Protein AF-A0A3D4ILW1-F1 (afdb_monomer_lite)

Radius of gyration: 38.08 Å; chains: 1; bounding box: 113×86×116 Å

pLDDT: mean 70.28, std 21.1, range [23.17, 98.69]

Structure (mmCIF, N/CA/C/O backbone):
data_AF-A0A3D4ILW1-F1
#
_entry.id   AF-A0A3D4ILW1-F1
#
loop_
_atom_site.group_PDB
_atom_site.id
_atom_site.type_symbol
_atom_site.label_atom_id
_atom_site.label_alt_id
_atom_site.label_comp_id
_atom_site.label_asym_id
_atom_site.label_entity_id
_atom_site.label_seq_id
_atom_site.pdbx_PDB_ins_code
_atom_site.Cartn_x
_atom_site.Cartn_y
_atom_site.Cartn_z
_atom_site.occupancy
_atom_site.B_iso_or_equiv
_atom_site.auth_seq_id
_atom_site.auth_comp_id
_atom_site.auth_asym_id
_atom_site.auth_atom_id
_atom_site.pdbx_PDB_model_num
ATOM 1 N N . ALA A 1 1 ? 44.305 6.268 -59.491 1.00 37.88 1 ALA A N 1
ATOM 2 C CA . ALA A 1 1 ? 43.009 6.110 -60.183 1.00 37.88 1 ALA A CA 1
ATOM 3 C C . ALA A 1 1 ? 42.388 4.719 -60.010 1.00 37.88 1 ALA A C 1
ATOM 5 O O . ALA A 1 1 ? 41.214 4.595 -60.312 1.00 37.88 1 ALA A O 1
ATOM 6 N N . ASN A 1 2 ? 43.096 3.714 -59.471 1.00 39.44 2 ASN A N 1
ATOM 7 C CA . ASN A 1 2 ? 42.498 2.417 -59.138 1.00 39.44 2 ASN A CA 1
ATOM 8 C C . ASN A 1 2 ? 42.634 2.180 -57.630 1.00 39.44 2 ASN A C 1
ATOM 10 O O . ASN A 1 2 ? 43.748 2.237 -57.110 1.00 39.44 2 ASN A O 1
ATOM 14 N N . SER A 1 3 ? 41.516 1.974 -56.933 1.00 36.25 3 SER A N 1
ATOM 15 C CA . SER A 1 3 ? 41.500 1.423 -55.579 1.00 36.25 3 SER A CA 1
ATOM 16 C C . SER A 1 3 ? 41.557 -0.102 -55.678 1.00 36.25 3 SER A C 1
ATOM 18 O O . SER A 1 3 ? 40.874 -0.704 -56.504 1.00 36.25 3 SER A O 1
ATOM 20 N N . HIS A 1 4 ? 42.386 -0.733 -54.851 1.00 48.25 4 HIS A N 1
ATOM 21 C CA . HIS A 1 4 ? 42.418 -2.184 -54.693 1.00 48.25 4 HIS A CA 1
ATOM 22 C C . HIS A 1 4 ? 41.959 -2.508 -53.273 1.00 48.25 4 HIS A C 1
ATOM 24 O O . HIS A 1 4 ? 42.476 -1.938 -52.315 1.00 48.25 4 HIS A O 1
ATOM 30 N N . GLN A 1 5 ? 40.958 -3.377 -53.149 1.00 41.41 5 GLN A N 1
ATOM 31 C CA . GLN A 1 5 ? 40.395 -3.794 -51.869 1.00 41.41 5 GLN A CA 1
ATOM 32 C C . GLN A 1 5 ? 41.068 -5.108 -51.454 1.00 41.41 5 GLN A C 1
ATOM 34 O O . GLN A 1 5 ? 41.044 -6.078 -52.212 1.00 41.41 5 GLN A O 1
ATOM 39 N N . LEU A 1 6 ? 41.713 -5.123 -50.287 1.00 45.28 6 LEU A N 1
ATOM 40 C CA . LEU A 1 6 ? 42.302 -6.324 -49.699 1.00 45.28 6 LEU A CA 1
ATOM 41 C C . LEU A 1 6 ? 41.317 -6.868 -48.659 1.00 45.28 6 LEU A C 1
ATOM 43 O O . LEU A 1 6 ? 41.031 -6.189 -47.676 1.00 45.28 6 LEU A O 1
ATOM 47 N N . THR A 1 7 ? 40.784 -8.069 -48.874 1.00 40.50 7 THR A N 1
ATOM 48 C CA . THR A 1 7 ? 39.901 -8.742 -47.911 1.00 40.50 7 THR A CA 1
ATOM 49 C C . THR A 1 7 ? 40.683 -9.856 -47.227 1.00 40.50 7 THR A C 1
ATOM 51 O O . THR A 1 7 ? 41.155 -10.776 -47.893 1.00 40.50 7 THR A O 1
ATOM 54 N N . VAL A 1 8 ? 40.830 -9.775 -45.905 1.00 48.19 8 VAL A N 1
ATOM 55 C CA . VAL A 1 8 ? 41.498 -10.790 -45.076 1.00 48.19 8 VAL A CA 1
ATOM 56 C C . VAL A 1 8 ? 40.426 -11.551 -44.293 1.00 48.19 8 VAL A C 1
ATOM 58 O O . VAL A 1 8 ? 39.550 -10.927 -43.705 1.00 48.19 8 VAL A O 1
ATOM 61 N N . THR A 1 9 ? 40.457 -12.887 -44.307 1.00 40.53 9 THR A N 1
ATOM 62 C CA . THR A 1 9 ? 39.463 -13.748 -43.633 1.00 40.53 9 THR A CA 1
ATOM 63 C C . THR A 1 9 ? 40.139 -14.695 -42.618 1.00 40.53 9 THR A C 1
ATOM 65 O O . THR A 1 9 ? 40.808 -15.637 -43.023 1.00 40.53 9 THR A O 1
ATOM 68 N N . ASN A 1 10 ? 39.954 -14.381 -41.321 1.00 41.66 10 ASN A N 1
ATOM 69 C CA . ASN A 1 10 ? 40.098 -15.117 -40.033 1.00 41.66 10 ASN A CA 1
ATOM 70 C C . ASN A 1 10 ? 41.247 -16.114 -39.727 1.00 41.66 10 ASN A C 1
ATOM 72 O O . ASN A 1 10 ? 41.430 -17.092 -40.443 1.00 41.66 10 ASN A O 1
ATOM 76 N N . TYR A 1 11 ? 41.863 -15.996 -38.528 1.00 39.00 11 TYR A N 1
ATOM 77 C CA . TYR A 1 11 ? 41.534 -16.767 -37.293 1.00 39.00 11 TYR A CA 1
ATOM 78 C C . TYR A 1 11 ? 42.349 -16.272 -36.066 1.00 39.00 11 TYR A C 1
ATOM 80 O O . TYR A 1 11 ? 43.440 -15.746 -36.246 1.00 39.00 11 TYR A O 1
ATOM 88 N N . LEU A 1 12 ? 41.806 -16.469 -34.850 1.00 45.47 12 LEU A N 1
ATOM 89 C CA . LEU A 1 12 ? 42.375 -16.232 -33.500 1.00 45.47 12 LEU A CA 1
ATOM 90 C C . LEU A 1 12 ? 43.907 -16.072 -33.425 1.00 45.47 12 LEU A C 1
ATOM 92 O O . LEU A 1 12 ? 44.638 -17.043 -33.638 1.00 45.47 12 LEU A O 1
ATOM 96 N N . VAL A 1 13 ? 44.390 -14.898 -33.001 1.00 41.44 13 VAL A N 1
ATOM 97 C CA . VAL A 1 13 ? 45.806 -14.714 -32.650 1.00 41.44 13 VAL A CA 1
ATOM 98 C C . VAL A 1 13 ? 45.959 -13.836 -31.406 1.00 41.44 13 VAL A C 1
ATOM 100 O O . VAL A 1 13 ? 45.388 -12.754 -31.323 1.00 41.44 13 VAL A O 1
ATOM 103 N N . ASN A 1 14 ? 46.763 -14.304 -30.445 1.00 47.16 14 ASN A N 1
ATOM 104 C CA . ASN A 1 14 ? 47.400 -13.437 -29.450 1.00 47.16 14 ASN A CA 1
ATOM 105 C C . ASN A 1 14 ? 48.271 -12.412 -30.185 1.00 47.16 14 ASN A C 1
ATOM 107 O O . ASN A 1 14 ? 48.906 -12.804 -31.158 1.00 47.16 14 ASN A O 1
ATOM 111 N N . GLN A 1 15 ? 48.320 -11.161 -29.704 1.00 48.28 15 GLN A N 1
ATOM 112 C CA . GLN A 1 15 ? 49.023 -10.016 -30.310 1.00 48.28 15 GLN A CA 1
ATOM 113 C C . GLN A 1 15 ? 50.082 -10.392 -31.364 1.00 48.28 15 GLN A C 1
ATOM 115 O O . GLN A 1 15 ? 51.198 -10.799 -31.031 1.00 48.28 15 GLN A O 1
ATOM 120 N N . THR A 1 16 ? 49.742 -10.223 -32.642 1.00 55.41 16 THR A N 1
ATOM 121 C CA . THR A 1 16 ? 50.684 -10.403 -33.756 1.00 55.41 16 THR A CA 1
ATOM 122 C C . THR A 1 16 ? 50.553 -9.261 -34.745 1.00 55.41 16 THR A C 1
ATOM 124 O O . THR A 1 16 ? 49.473 -9.012 -35.275 1.00 55.41 16 THR A O 1
ATOM 127 N N . THR A 1 17 ? 51.668 -8.600 -35.044 1.00 62.41 17 THR A N 1
ATOM 128 C CA . THR A 1 17 ? 51.780 -7.713 -36.203 1.00 62.41 17 THR A CA 1
ATOM 129 C C . THR A 1 17 ? 52.142 -8.545 -37.426 1.00 62.41 17 THR A C 1
ATOM 131 O O . THR A 1 17 ? 53.163 -9.233 -37.432 1.00 62.41 17 THR A O 1
ATOM 134 N N . VAL A 1 18 ? 51.308 -8.491 -38.464 1.00 65.12 18 VAL A N 1
ATOM 135 C CA . VAL A 1 18 ? 51.580 -9.113 -39.763 1.00 65.12 18 VAL A CA 1
ATOM 136 C C . VAL A 1 18 ? 51.887 -8.009 -40.767 1.00 65.12 18 VAL A C 1
ATOM 138 O O . VAL A 1 18 ? 51.034 -7.180 -41.084 1.00 65.12 18 VAL A O 1
ATOM 141 N N . THR A 1 19 ? 53.116 -8.002 -41.276 1.00 68.31 19 THR A N 1
ATOM 142 C CA . THR A 1 19 ? 53.545 -7.077 -42.327 1.00 68.31 19 THR A CA 1
ATOM 143 C C . THR A 1 19 ? 53.161 -7.630 -43.694 1.00 68.31 19 THR A C 1
ATOM 145 O O . THR A 1 19 ? 53.641 -8.688 -44.106 1.00 68.31 19 THR A O 1
ATOM 148 N N . TYR A 1 20 ? 52.344 -6.891 -44.436 1.00 68.88 20 TYR A N 1
ATOM 149 C CA . TYR A 1 20 ? 52.061 -7.164 -45.840 1.00 68.88 20 TYR A CA 1
ATOM 150 C C . TYR A 1 20 ? 52.917 -6.259 -46.722 1.00 68.88 20 TYR A C 1
ATOM 152 O O . TYR A 1 20 ? 53.002 -5.055 -46.497 1.00 68.88 20 TYR A O 1
ATOM 160 N N . SER A 1 21 ? 53.533 -6.821 -47.760 1.00 63.78 21 SER A N 1
ATOM 161 C CA . SER A 1 21 ? 54.265 -6.044 -48.763 1.00 63.78 21 SER A CA 1
ATOM 162 C C . SER A 1 21 ? 53.465 -5.987 -50.058 1.00 63.78 21 SER A C 1
ATOM 164 O O . SER A 1 21 ? 53.307 -6.995 -50.745 1.00 63.78 21 SER A O 1
ATOM 166 N N . LEU A 1 22 ? 52.979 -4.798 -50.412 1.00 63.44 22 LEU A N 1
ATOM 167 C CA . LEU A 1 22 ? 52.399 -4.530 -51.721 1.00 63.44 22 LEU A CA 1
ATOM 168 C C . LEU A 1 22 ? 53.512 -4.084 -52.669 1.00 63.44 22 LEU A C 1
ATOM 170 O O . LEU A 1 22 ? 54.098 -3.019 -52.488 1.00 63.44 22 LEU A O 1
ATOM 174 N N . VAL A 1 23 ? 53.791 -4.887 -53.693 1.00 66.56 23 VAL A N 1
ATOM 175 C CA . VAL A 1 23 ? 54.748 -4.535 -54.747 1.00 66.56 23 VAL A CA 1
ATOM 176 C C . VAL A 1 23 ? 53.975 -4.008 -55.948 1.00 66.56 23 VAL A C 1
ATOM 178 O O . VAL A 1 23 ? 53.231 -4.747 -56.590 1.00 66.56 23 VAL A O 1
ATOM 181 N N . ILE A 1 24 ? 54.149 -2.725 -56.252 1.00 64.81 24 ILE A N 1
ATOM 182 C CA . ILE A 1 24 ? 53.587 -2.090 -57.444 1.00 64.81 24 ILE A CA 1
ATOM 183 C C . ILE A 1 24 ? 54.704 -1.993 -58.478 1.00 64.81 24 ILE A C 1
ATOM 185 O O . ILE A 1 24 ? 55.665 -1.246 -58.287 1.00 64.81 24 ILE A O 1
ATOM 189 N N . THR A 1 25 ? 54.579 -2.745 -59.569 1.00 61.41 25 THR A N 1
ATOM 190 C CA . THR A 1 25 ? 55.566 -2.759 -60.655 1.00 61.41 25 THR A CA 1
ATOM 191 C C . THR A 1 25 ? 55.062 -1.949 -61.840 1.00 61.41 25 THR A C 1
ATOM 193 O O . THR A 1 25 ? 54.009 -2.251 -62.405 1.00 61.41 25 THR A O 1
ATOM 196 N N . ASP A 1 26 ? 55.827 -0.935 -62.241 1.00 62.97 26 ASP A N 1
ATOM 197 C CA . ASP A 1 26 ? 55.624 -0.245 -63.509 1.00 62.97 26 ASP A CA 1
ATOM 198 C C . ASP A 1 26 ? 56.332 -1.027 -64.624 1.00 62.97 26 ASP A C 1
ATOM 200 O O . ASP A 1 26 ? 57.559 -1.008 -64.760 1.00 62.97 26 ASP A O 1
ATOM 204 N N . ASN A 1 27 ? 55.537 -1.720 -65.437 1.00 62.25 27 ASN A N 1
ATOM 205 C CA . ASN A 1 27 ? 56.029 -2.563 -66.526 1.00 62.25 27 ASN A CA 1
ATOM 206 C C . ASN A 1 27 ? 56.641 -1.767 -67.696 1.00 62.25 27 ASN A C 1
ATOM 208 O O . ASN A 1 27 ? 57.287 -2.370 -68.551 1.00 62.25 27 ASN A O 1
ATOM 212 N N . LEU A 1 28 ? 56.455 -0.442 -67.761 1.00 59.00 28 LEU A N 1
ATOM 213 C CA . LEU A 1 28 ? 57.039 0.414 -68.803 1.00 59.00 28 LEU A CA 1
ATOM 214 C C . LEU A 1 28 ? 58.425 0.942 -68.415 1.00 59.00 28 LEU A C 1
ATOM 216 O O . LEU A 1 28 ? 59.260 1.157 -69.293 1.00 59.00 28 LEU A O 1
ATOM 220 N N . LEU A 1 29 ? 58.682 1.127 -67.117 1.00 64.19 29 LEU A N 1
ATOM 221 C CA . LEU A 1 29 ? 59.957 1.634 -66.590 1.00 64.19 29 LEU A CA 1
ATOM 222 C C . LEU A 1 29 ? 60.811 0.553 -65.907 1.00 64.19 29 LEU A C 1
ATOM 224 O O . LEU A 1 29 ? 61.946 0.830 -65.521 1.00 64.19 29 LEU A O 1
ATOM 228 N N . ASN A 1 30 ? 60.289 -0.672 -65.784 1.00 65.88 30 ASN A N 1
ATOM 229 C CA . ASN A 1 30 ? 60.911 -1.811 -65.102 1.00 65.88 30 ASN A CA 1
ATOM 230 C C . ASN A 1 30 ? 61.371 -1.468 -63.670 1.00 65.88 30 ASN A C 1
ATOM 232 O O . ASN A 1 30 ? 62.441 -1.880 -63.219 1.00 65.88 30 ASN A O 1
ATOM 236 N N . GLN A 1 31 ? 60.562 -0.666 -62.974 1.00 64.75 31 GLN A N 1
ATOM 237 C CA . GLN A 1 31 ? 60.781 -0.245 -61.592 1.00 64.75 31 GLN A CA 1
ATOM 238 C C . GLN A 1 31 ? 59.626 -0.735 -60.724 1.00 64.75 31 GLN A C 1
ATOM 240 O O . GLN A 1 31 ? 58.463 -0.660 -61.119 1.00 64.75 31 GLN A O 1
ATOM 245 N N . SER A 1 32 ? 59.949 -1.226 -59.531 1.00 70.44 32 SER A N 1
ATOM 246 C CA . SER A 1 32 ? 58.970 -1.661 -58.538 1.00 70.44 32 SER A CA 1
ATOM 247 C C . SER A 1 32 ? 59.086 -0.824 -57.272 1.00 70.44 32 SER A C 1
ATOM 249 O O . SER A 1 32 ? 60.184 -0.661 -56.738 1.00 70.44 32 SER A O 1
ATOM 251 N N . VAL A 1 33 ? 57.952 -0.342 -56.770 1.00 68.19 33 VAL A N 1
ATOM 252 C CA . VAL A 1 33 ? 57.841 0.265 -55.442 1.00 68.19 33 VAL A CA 1
ATOM 253 C C . VAL A 1 33 ? 57.189 -0.751 -54.515 1.00 68.19 33 VAL A C 1
ATOM 255 O O . VAL A 1 33 ? 56.073 -1.200 -54.771 1.00 68.19 33 VAL A O 1
ATOM 258 N N . THR A 1 34 ? 57.887 -1.107 -53.440 1.00 71.81 34 THR A N 1
ATOM 259 C CA . THR A 1 34 ? 57.339 -1.945 -52.371 1.00 71.81 34 THR A CA 1
ATOM 260 C C . THR A 1 34 ? 56.844 -1.050 -51.248 1.00 71.81 34 THR A C 1
ATOM 262 O O . THR A 1 34 ? 57.616 -0.272 -50.690 1.00 71.81 34 THR A O 1
ATOM 265 N N . ILE A 1 35 ? 55.565 -1.169 -50.913 1.00 71.50 35 ILE A N 1
ATOM 266 C CA . ILE A 1 35 ? 54.951 -0.514 -49.763 1.00 71.50 35 ILE A CA 1
ATOM 267 C C . ILE A 1 35 ? 54.690 -1.599 -48.725 1.00 71.50 35 ILE A C 1
ATOM 269 O O . ILE A 1 35 ? 53.954 -2.548 -48.996 1.00 71.50 35 ILE A O 1
ATOM 273 N N . SER A 1 36 ? 55.307 -1.471 -47.554 1.00 70.00 36 SER A N 1
ATOM 274 C CA . SER A 1 36 ? 55.002 -2.329 -46.410 1.00 70.00 36 SER A CA 1
ATOM 275 C C . SER A 1 36 ? 53.876 -1.707 -45.595 1.00 70.00 36 SER A C 1
ATOM 277 O O . SER A 1 36 ? 53.926 -0.520 -45.276 1.00 70.00 36 SER A O 1
ATOM 279 N N . VAL A 1 37 ? 52.866 -2.510 -45.279 1.00 71.19 37 VAL A N 1
ATOM 280 C CA . VAL A 1 37 ? 51.752 -2.154 -44.403 1.00 71.19 37 VAL A CA 1
ATOM 281 C C . VAL A 1 37 ? 51.755 -3.140 -43.248 1.00 71.19 37 VAL A C 1
ATOM 283 O O . VAL A 1 37 ? 51.567 -4.339 -43.453 1.00 71.19 37 VAL A O 1
ATOM 286 N N . ASP A 1 38 ? 51.979 -2.630 -42.044 1.00 67.62 38 ASP A N 1
ATOM 287 C CA . ASP A 1 38 ? 51.877 -3.413 -40.820 1.00 67.62 38 ASP A CA 1
ATOM 288 C C . ASP A 1 38 ? 50.421 -3.415 -40.353 1.00 67.62 38 ASP A C 1
ATOM 290 O O . ASP A 1 38 ? 49.838 -2.356 -40.119 1.00 67.62 38 ASP A O 1
ATOM 294 N N . ILE A 1 39 ? 49.828 -4.604 -40.232 1.00 61.41 39 ILE A N 1
ATOM 295 C CA . ILE A 1 39 ? 48.521 -4.791 -39.599 1.00 61.41 39 ILE A CA 1
ATOM 296 C C . ILE A 1 39 ? 48.773 -5.453 -38.249 1.00 61.41 39 ILE A C 1
ATOM 298 O O . ILE A 1 39 ? 49.195 -6.609 -38.185 1.00 61.41 39 ILE A O 1
ATOM 302 N N . THR A 1 40 ? 48.548 -4.712 -37.168 1.00 53.78 40 THR A N 1
ATOM 303 C CA . THR A 1 40 ? 48.615 -5.248 -35.807 1.00 53.78 40 THR A CA 1
ATOM 304 C C . THR A 1 40 ? 47.257 -5.814 -35.429 1.00 53.78 40 THR A C 1
ATOM 306 O O . THR A 1 40 ? 46.273 -5.083 -35.384 1.00 53.78 40 THR A O 1
ATOM 309 N N . PHE A 1 41 ? 47.212 -7.118 -35.167 1.00 55.22 41 PHE A N 1
ATOM 310 C CA . PHE A 1 41 ? 46.056 -7.778 -34.574 1.00 55.22 41 PHE A CA 1
ATOM 311 C C . PHE A 1 41 ? 46.266 -7.779 -33.063 1.00 55.22 41 PHE A C 1
ATOM 313 O O . PHE A 1 41 ? 47.176 -8.454 -32.579 1.00 55.22 41 PHE A O 1
ATOM 320 N N . GLU A 1 42 ? 45.489 -6.987 -32.326 1.00 47.53 42 GLU A N 1
ATOM 321 C CA . GLU A 1 42 ? 45.504 -7.035 -30.864 1.00 47.53 42 GLU A CA 1
ATOM 322 C C . GLU A 1 42 ? 44.740 -8.271 -30.383 1.00 47.53 42 GLU A C 1
ATOM 324 O O . GLU A 1 42 ? 43.737 -8.665 -30.982 1.00 47.53 42 GLU A O 1
ATOM 329 N N . ALA A 1 43 ? 45.245 -8.925 -29.330 1.00 48.09 43 ALA A N 1
ATOM 330 C CA . ALA A 1 43 ? 44.483 -9.974 -28.668 1.00 48.09 43 ALA A CA 1
ATOM 331 C C . ALA A 1 43 ? 43.181 -9.332 -28.190 1.00 48.09 43 ALA A C 1
ATOM 333 O O . ALA A 1 43 ? 43.232 -8.301 -27.523 1.00 48.09 43 ALA A O 1
ATOM 334 N N . SER A 1 44 ? 42.029 -9.902 -28.544 1.00 47.66 44 SER A N 1
ATOM 335 C CA . SER A 1 44 ? 40.794 -9.426 -27.946 1.00 47.66 44 SER A CA 1
ATOM 336 C C . SER A 1 44 ? 40.878 -9.746 -26.456 1.00 47.66 44 SER A C 1
ATOM 338 O O . SER A 1 44 ? 40.775 -10.918 -26.078 1.00 47.66 44 SER A O 1
ATOM 340 N N . ASP A 1 45 ? 41.025 -8.725 -25.619 1.00 50.38 45 ASP A N 1
ATOM 341 C CA . ASP A 1 45 ? 40.569 -8.762 -24.233 1.00 50.38 45 ASP A CA 1
ATOM 342 C C . ASP A 1 45 ? 39.034 -8.854 -24.279 1.00 50.38 45 ASP A C 1
ATOM 344 O O . ASP A 1 45 ? 38.330 -7.923 -23.920 1.00 50.38 45 ASP A O 1
ATOM 348 N N . ASN A 1 46 ? 38.503 -9.936 -24.862 1.00 54.94 46 ASN A N 1
ATOM 349 C CA . ASN A 1 46 ? 37.078 -10.177 -24.998 1.00 54.94 46 ASN A CA 1
ATOM 350 C C . ASN A 1 46 ? 36.636 -10.942 -23.750 1.00 54.94 46 ASN A C 1
ATOM 352 O O . ASN A 1 46 ? 36.834 -12.162 -23.689 1.00 54.94 46 ASN A O 1
ATOM 356 N N . PRO A 1 47 ? 36.033 -10.263 -22.765 1.00 57.47 47 PRO A N 1
ATOM 357 C CA . PRO A 1 47 ? 35.580 -10.915 -21.548 1.00 57.47 47 PRO A CA 1
ATOM 358 C C . PRO A 1 47 ? 34.510 -11.989 -21.805 1.00 57.47 47 PRO A C 1
ATOM 360 O O . PRO A 1 47 ? 34.400 -12.930 -21.028 1.00 57.47 47 PRO A O 1
ATOM 363 N N . CYS A 1 48 ? 33.774 -11.913 -22.921 1.00 63.75 48 CYS A N 1
ATOM 364 C CA . CYS A 1 48 ? 32.631 -12.781 -23.208 1.00 63.75 48 CYS A CA 1
ATOM 365 C C . CYS A 1 48 ? 32.958 -14.141 -23.854 1.00 63.75 48 CYS A C 1
ATOM 367 O O . CYS A 1 48 ? 32.057 -14.959 -23.992 1.00 63.75 48 CYS A O 1
ATOM 369 N N . CYS A 1 49 ? 34.203 -14.419 -24.268 1.00 58.00 49 CYS A N 1
ATOM 370 C CA . CYS A 1 49 ? 34.628 -15.718 -24.837 1.00 58.00 49 CYS A CA 1
ATOM 371 C C . CYS A 1 49 ? 33.700 -16.342 -25.919 1.00 58.00 49 CYS A C 1
ATOM 373 O O . CYS A 1 49 ? 33.579 -17.568 -25.992 1.00 58.00 49 CYS A O 1
ATOM 375 N N . LEU A 1 50 ? 33.056 -15.539 -26.777 1.00 62.22 50 LEU A N 1
ATOM 376 C CA . LEU A 1 50 ? 32.108 -16.019 -27.799 1.00 62.22 50 LEU A CA 1
ATOM 377 C C . LEU A 1 50 ? 32.494 -15.616 -29.226 1.00 62.22 50 LEU A C 1
ATOM 379 O O . LEU A 1 50 ? 33.150 -14.599 -29.444 1.00 62.22 50 LEU A O 1
ATOM 383 N N . ASN A 1 51 ? 32.041 -16.416 -30.201 1.00 70.81 51 ASN A N 1
ATOM 384 C CA . ASN A 1 51 ? 32.081 -16.068 -31.623 1.00 70.81 51 ASN A CA 1
ATOM 385 C C . ASN A 1 51 ? 30.913 -15.125 -31.944 1.00 70.81 51 ASN A C 1
ATOM 387 O O . ASN A 1 51 ? 29.752 -15.526 -31.828 1.00 70.81 51 ASN A O 1
ATOM 391 N N . TYR A 1 52 ? 31.230 -13.903 -32.361 1.00 77.06 52 TYR A N 1
ATOM 392 C CA . TYR A 1 52 ? 30.269 -12.859 -32.710 1.00 77.06 52 TYR A CA 1
ATOM 393 C C . TYR A 1 52 ? 30.220 -12.626 -34.227 1.00 77.06 52 TYR A C 1
ATOM 395 O O . TYR A 1 52 ? 31.249 -12.644 -34.903 1.00 77.06 52 TYR A O 1
ATOM 403 N N . ASP A 1 53 ? 29.017 -12.397 -34.750 1.00 83.06 53 ASP A N 1
ATOM 404 C CA . ASP A 1 53 ? 28.770 -12.013 -36.143 1.00 83.06 53 ASP A CA 1
ATOM 405 C C . ASP A 1 53 ? 28.946 -10.500 -36.337 1.00 83.06 53 ASP A C 1
ATOM 407 O O . ASP A 1 53 ? 29.422 -10.049 -37.380 1.00 83.06 53 ASP A O 1
ATOM 411 N N . TYR A 1 54 ? 28.615 -9.720 -35.300 1.00 82.56 54 TYR A N 1
ATOM 412 C CA . TYR A 1 54 ? 28.813 -8.273 -35.246 1.00 82.56 54 TYR A CA 1
ATOM 413 C C . TYR A 1 54 ? 29.531 -7.869 -33.961 1.00 82.56 54 TYR A C 1
ATOM 415 O O . TYR A 1 54 ? 29.236 -8.380 -32.882 1.00 82.56 54 TYR A O 1
ATOM 423 N N . GLN A 1 55 ? 30.438 -6.904 -34.081 1.00 87.00 55 GLN A N 1
ATOM 424 C CA . GLN A 1 55 ? 31.165 -6.314 -32.964 1.00 87.00 55 GLN A CA 1
ATOM 425 C C . GLN A 1 55 ? 31.069 -4.791 -33.052 1.00 87.00 55 GLN A C 1
ATOM 427 O O . GLN A 1 55 ? 31.402 -4.205 -34.081 1.00 87.00 55 GLN A O 1
ATOM 432 N N . ILE A 1 56 ? 30.601 -4.181 -31.968 1.00 86.19 56 ILE A N 1
ATOM 433 C CA . ILE A 1 56 ? 30.413 -2.740 -31.806 1.00 86.19 56 ILE A CA 1
ATOM 434 C C . ILE A 1 56 ? 31.339 -2.318 -30.663 1.00 86.19 56 ILE A C 1
ATOM 436 O O . ILE A 1 56 ? 31.065 -2.649 -29.515 1.00 86.19 56 ILE A O 1
ATOM 440 N N . LEU A 1 57 ? 32.471 -1.684 -30.979 1.00 83.94 57 LEU A N 1
ATOM 441 C CA . LEU A 1 57 ? 33.504 -1.303 -29.995 1.00 83.94 57 LEU A CA 1
ATOM 442 C C . LEU A 1 57 ? 33.535 0.192 -29.676 1.00 83.94 57 LEU A C 1
ATOM 444 O O . LEU A 1 57 ? 34.133 0.585 -28.683 1.00 83.94 57 LEU A O 1
ATOM 448 N N . ASP A 1 58 ? 32.907 0.992 -30.528 1.00 82.00 58 ASP A N 1
ATOM 449 C CA . ASP A 1 58 ? 32.756 2.432 -30.391 1.00 82.00 58 ASP A CA 1
ATOM 450 C C . ASP A 1 58 ? 31.274 2.773 -30.585 1.00 82.00 58 ASP A C 1
ATOM 452 O O . ASP A 1 58 ? 30.497 1.941 -31.063 1.00 82.00 58 ASP A O 1
ATOM 456 N N . ASP A 1 59 ? 30.872 3.989 -30.217 1.00 86.94 59 ASP A N 1
ATOM 457 C CA . ASP A 1 59 ? 29.497 4.447 -30.415 1.00 86.94 59 ASP A CA 1
ATOM 458 C C . ASP A 1 59 ? 29.095 4.355 -31.894 1.00 86.94 59 ASP A C 1
ATOM 460 O O . ASP A 1 59 ? 29.705 4.978 -32.767 1.00 86.94 59 ASP A O 1
ATOM 464 N N . GLU A 1 60 ? 28.024 3.613 -32.167 1.00 84.56 60 GLU A N 1
ATOM 465 C CA . GLU A 1 60 ? 27.549 3.342 -33.523 1.00 84.56 60 GLU A CA 1
ATOM 466 C C . GLU A 1 60 ? 26.079 3.723 -33.690 1.00 84.56 60 GLU A C 1
ATOM 468 O O . GLU A 1 60 ? 25.265 3.651 -32.766 1.00 84.56 60 GLU A O 1
ATOM 473 N N . ILE A 1 61 ? 25.715 4.083 -34.921 1.00 81.25 61 ILE A N 1
ATOM 474 C CA . ILE A 1 61 ? 24.320 4.298 -35.316 1.00 81.25 61 ILE A CA 1
ATOM 475 C C . ILE A 1 61 ? 23.755 3.058 -36.008 1.00 81.25 61 ILE A C 1
ATOM 477 O O . ILE A 1 61 ? 24.433 2.364 -36.767 1.00 81.25 61 ILE A O 1
ATOM 481 N N . SER A 1 62 ? 22.454 2.824 -35.834 1.00 75.75 62 SER A N 1
ATOM 482 C CA . SER A 1 62 ? 21.761 1.620 -36.319 1.00 75.75 62 SER A CA 1
ATOM 483 C C . SER A 1 62 ? 21.826 1.346 -37.829 1.00 75.75 62 SER A C 1
ATOM 485 O O . SER A 1 62 ? 21.472 0.249 -38.259 1.00 75.75 62 SER A O 1
ATOM 487 N N . THR A 1 63 ? 22.330 2.289 -38.636 1.00 72.81 63 THR A N 1
ATOM 488 C CA . THR A 1 63 ? 22.578 2.098 -40.077 1.00 72.81 63 THR A CA 1
ATOM 489 C C . THR A 1 63 ? 23.486 0.907 -40.394 1.00 72.81 63 THR A C 1
ATOM 491 O O . THR A 1 63 ? 23.404 0.388 -41.506 1.00 72.81 63 THR A O 1
ATOM 494 N N . LEU A 1 64 ? 24.273 0.425 -39.419 1.00 77.88 64 LEU A N 1
ATOM 495 C CA . LEU A 1 64 ? 25.018 -0.838 -39.488 1.00 77.88 64 LEU A CA 1
ATOM 496 C C . LEU A 1 64 ? 24.144 -2.018 -39.951 1.00 77.88 64 LEU A C 1
ATOM 498 O O . LEU A 1 64 ? 24.599 -2.873 -40.708 1.00 77.88 64 LEU A O 1
ATOM 502 N N . PHE A 1 65 ? 22.877 -2.042 -39.531 1.00 81.75 65 PHE A N 1
ATOM 503 C CA . PHE A 1 65 ? 21.918 -3.100 -39.854 1.00 81.75 65 PHE A CA 1
ATOM 504 C C . PHE A 1 65 ? 21.012 -2.752 -41.047 1.00 81.75 65 PHE A C 1
ATOM 506 O O . PHE A 1 65 ? 20.238 -3.587 -41.513 1.00 81.75 65 PHE A O 1
ATOM 513 N N . GLY A 1 66 ? 21.116 -1.527 -41.568 1.00 79.00 66 GLY A N 1
ATOM 514 C CA . GLY A 1 66 ? 20.251 -0.980 -42.610 1.00 79.00 66 GLY A CA 1
ATOM 515 C C . GLY A 1 66 ? 19.127 -0.086 -42.078 1.00 79.00 66 GLY A C 1
ATOM 516 O O . GLY A 1 66 ? 18.998 0.166 -40.882 1.00 79.00 66 GLY A O 1
ATOM 517 N N . ASN A 1 67 ? 18.301 0.409 -43.005 1.00 78.62 67 ASN A N 1
ATOM 518 C CA . ASN A 1 67 ? 17.226 1.366 -42.726 1.00 78.62 67 ASN A CA 1
ATOM 519 C C . ASN A 1 67 ? 15.865 0.759 -43.076 1.00 78.62 67 ASN A C 1
ATOM 521 O O . ASN A 1 67 ? 15.624 0.405 -44.232 1.00 78.62 67 ASN A O 1
ATOM 525 N N . GLY A 1 68 ? 14.986 0.650 -42.083 1.00 79.31 68 GLY A N 1
ATOM 526 C CA . GLY A 1 68 ? 13.637 0.105 -42.200 1.00 79.31 68 GLY A CA 1
ATOM 527 C C . GLY A 1 68 ? 12.561 1.178 -42.083 1.00 79.31 68 GLY A C 1
ATOM 528 O O . GLY A 1 68 ? 12.826 2.317 -41.717 1.00 79.31 68 GLY A O 1
ATOM 529 N N . THR A 1 69 ? 11.321 0.797 -42.374 1.00 84.19 69 THR A N 1
ATOM 530 C CA . THR A 1 69 ? 10.124 1.612 -42.101 1.00 84.19 69 THR A CA 1
ATOM 531 C C . THR A 1 69 ? 9.131 0.785 -41.285 1.00 84.19 69 THR A C 1
ATOM 533 O O . THR A 1 69 ? 9.221 -0.442 -41.317 1.00 84.19 69 THR A O 1
ATOM 536 N N . PRO A 1 70 ? 8.125 1.377 -40.615 1.00 80.44 70 PRO A N 1
ATOM 537 C CA . PRO A 1 70 ? 7.146 0.599 -39.850 1.00 80.44 70 PRO A CA 1
ATOM 538 C C . PRO A 1 70 ? 6.392 -0.458 -40.680 1.00 80.44 70 PRO A C 1
ATOM 540 O O . PRO A 1 70 ? 5.979 -1.480 -40.145 1.00 80.44 70 PRO A O 1
ATOM 543 N N . GLY A 1 71 ? 6.220 -0.232 -41.991 1.00 84.25 71 GLY A N 1
ATOM 544 C CA . GLY A 1 71 ? 5.591 -1.194 -42.908 1.00 84.25 71 GLY A CA 1
ATOM 545 C C . GLY A 1 71 ? 6.549 -2.234 -43.504 1.00 84.25 71 GLY A C 1
ATOM 546 O O . GLY A 1 71 ? 6.092 -3.237 -44.044 1.00 84.25 71 GLY A O 1
ATOM 547 N N . ASN A 1 72 ? 7.860 -2.001 -43.423 1.00 87.81 72 ASN A N 1
ATOM 548 C CA . ASN A 1 72 ? 8.903 -2.918 -43.876 1.00 87.81 72 ASN A CA 1
ATOM 549 C C . ASN A 1 72 ? 10.139 -2.759 -42.970 1.00 87.81 72 ASN A C 1
ATOM 551 O O . ASN A 1 72 ? 11.050 -1.993 -43.313 1.00 87.81 72 ASN A O 1
ATOM 555 N N . PRO A 1 73 ? 10.125 -3.380 -41.780 1.00 89.00 73 PRO A N 1
ATOM 556 C CA . PRO A 1 73 ? 11.200 -3.239 -40.810 1.00 89.00 73 PRO A CA 1
ATOM 557 C C . PRO A 1 73 ? 12.462 -3.980 -41.259 1.00 89.00 73 PRO A C 1
ATOM 559 O O . PRO A 1 73 ? 12.395 -4.978 -41.978 1.00 89.00 73 PRO A O 1
ATOM 562 N N . VAL A 1 74 ? 13.619 -3.519 -40.789 1.00 90.56 74 VAL A N 1
ATOM 563 C CA . VAL A 1 74 ? 14.873 -4.275 -40.883 1.00 90.56 74 VAL A CA 1
ATOM 564 C C . VAL A 1 74 ? 14.792 -5.447 -39.916 1.00 90.56 74 VAL A C 1
ATOM 566 O O . VAL A 1 74 ? 14.583 -5.245 -38.722 1.00 90.56 74 VAL A O 1
ATOM 569 N N . LEU A 1 75 ? 14.960 -6.663 -40.429 1.00 91.19 75 LEU A N 1
ATOM 570 C CA . LEU A 1 75 ? 15.017 -7.879 -39.627 1.00 91.19 75 LEU A CA 1
ATOM 571 C C . LEU A 1 75 ? 16.472 -8.331 -39.497 1.00 91.19 75 LEU A C 1
ATOM 573 O O . LEU A 1 75 ? 17.080 -8.755 -40.479 1.00 91.19 75 LEU A O 1
ATOM 577 N N . VAL A 1 76 ? 17.005 -8.268 -38.281 1.00 91.06 76 VAL A N 1
ATOM 578 C CA . VAL A 1 76 ? 18.292 -8.859 -37.911 1.00 91.06 76 VAL A CA 1
ATOM 579 C C . VAL A 1 76 ? 17.987 -10.145 -37.165 1.00 91.06 76 VAL A C 1
ATOM 581 O O . VAL A 1 76 ? 17.340 -10.104 -36.119 1.00 91.06 76 VAL A O 1
ATOM 584 N N . SER A 1 77 ? 18.411 -11.287 -37.707 1.00 93.12 77 SER A N 1
ATOM 585 C CA . SER A 1 77 ? 18.053 -12.581 -37.127 1.00 93.12 77 SER A CA 1
ATOM 586 C C . SER A 1 77 ? 19.205 -13.561 -37.020 1.00 93.12 77 SER A C 1
ATOM 588 O O . SER A 1 77 ? 20.016 -13.624 -37.948 1.00 93.12 77 SER A O 1
ATOM 590 N N . ASN A 1 78 ? 19.203 -14.391 -35.973 1.00 90.69 78 ASN A N 1
ATOM 591 C CA . ASN A 1 78 ? 20.194 -15.453 -35.754 1.00 90.69 78 ASN A CA 1
ATOM 592 C C . ASN A 1 78 ? 21.632 -14.919 -35.702 1.00 90.69 78 ASN A C 1
ATOM 594 O O . ASN A 1 78 ? 22.514 -15.481 -36.346 1.00 90.69 78 ASN A O 1
ATOM 598 N N . GLN A 1 79 ? 21.838 -13.796 -35.010 1.00 88.44 79 GLN A N 1
ATOM 599 C CA . GLN A 1 79 ? 23.145 -13.147 -34.891 1.00 88.44 79 GLN A CA 1
ATOM 600 C C . GLN A 1 79 ? 23.620 -13.128 -33.436 1.00 88.44 79 GLN A C 1
ATOM 602 O O . GLN A 1 79 ? 22.834 -12.868 -32.523 1.00 88.44 79 GLN A O 1
ATOM 607 N N . ASN A 1 80 ? 24.920 -13.328 -33.237 1.00 88.88 80 ASN A N 1
ATOM 608 C CA . ASN A 1 80 ? 25.622 -13.016 -31.998 1.00 88.88 80 ASN A CA 1
ATOM 609 C C . ASN A 1 80 ? 26.258 -11.628 -32.126 1.00 88.88 80 ASN A C 1
ATOM 611 O O . ASN A 1 80 ? 27.120 -11.403 -32.976 1.00 88.88 80 ASN A O 1
ATOM 615 N N . ILE A 1 81 ? 25.833 -10.692 -31.288 1.00 90.31 81 ILE A N 1
ATOM 616 C CA . ILE A 1 81 ? 26.257 -9.295 -31.324 1.00 90.31 81 ILE A CA 1
ATOM 617 C C . ILE A 1 81 ? 27.028 -9.008 -30.038 1.00 90.31 81 ILE A C 1
ATOM 619 O O . ILE A 1 81 ? 26.519 -9.229 -28.942 1.00 90.31 81 ILE A O 1
ATOM 623 N N . TYR A 1 82 ? 28.256 -8.517 -30.167 1.00 91.00 82 TYR A N 1
ATOM 624 C CA . TYR A 1 82 ? 29.055 -8.053 -29.037 1.00 91.00 82 TYR A CA 1
ATOM 625 C C . TYR A 1 82 ? 29.084 -6.526 -29.001 1.00 91.00 82 TYR A C 1
ATOM 627 O O . TYR A 1 82 ? 29.409 -5.886 -30.004 1.00 91.00 82 TYR A O 1
ATOM 635 N N . MET A 1 83 ? 28.763 -5.958 -27.841 1.00 91.62 83 MET A N 1
ATOM 636 C CA . MET A 1 83 ? 28.912 -4.538 -27.544 1.00 91.62 83 MET A CA 1
ATOM 637 C C . MET A 1 83 ? 30.041 -4.349 -26.532 1.00 91.62 83 MET A C 1
ATOM 639 O O . MET A 1 83 ? 30.022 -4.972 -25.473 1.00 91.62 83 MET A O 1
ATOM 643 N N . GLY A 1 84 ? 31.018 -3.510 -26.865 1.00 89.12 84 GLY A N 1
ATOM 644 C CA . GLY A 1 84 ? 32.161 -3.194 -26.018 1.00 89.12 84 GLY A CA 1
ATOM 645 C C . GLY A 1 84 ? 31.784 -2.414 -24.760 1.00 89.12 84 GLY A C 1
ATOM 646 O O . GLY A 1 84 ? 30.657 -1.939 -24.600 1.00 89.12 84 GLY A O 1
ATOM 647 N N . ASP A 1 85 ? 32.748 -2.270 -23.855 1.00 91.25 85 ASP A N 1
ATOM 648 C CA . ASP A 1 85 ? 32.572 -1.475 -22.641 1.00 91.25 85 ASP A CA 1
ATOM 649 C C . ASP A 1 85 ? 32.275 -0.008 -22.994 1.00 91.25 85 ASP A C 1
ATOM 651 O O . ASP A 1 85 ? 32.826 0.547 -23.946 1.00 91.25 85 ASP A O 1
ATOM 655 N N . TYR A 1 86 ? 31.384 0.623 -22.229 1.00 91.75 86 TYR A N 1
ATOM 656 C CA . TYR A 1 86 ? 30.941 2.015 -22.371 1.00 91.75 86 TYR A CA 1
ATOM 657 C C . TYR A 1 86 ? 30.357 2.381 -23.743 1.00 91.75 86 TYR A C 1
ATOM 659 O O . TYR A 1 86 ? 30.213 3.562 -24.054 1.00 91.75 86 TYR A O 1
ATOM 667 N N . THR A 1 87 ? 30.013 1.386 -24.559 1.00 91.94 87 THR A N 1
ATOM 668 C CA . THR A 1 87 ? 29.576 1.589 -25.940 1.00 91.94 87 THR A CA 1
ATOM 669 C C . THR A 1 87 ? 28.071 1.841 -26.028 1.00 91.94 87 THR A C 1
ATOM 671 O O . THR A 1 87 ? 27.272 1.150 -25.387 1.00 91.94 87 THR A O 1
ATOM 674 N N . THR A 1 88 ? 27.666 2.790 -26.874 1.00 95.06 88 THR A N 1
ATOM 675 C CA . THR A 1 88 ? 26.261 3.082 -27.180 1.00 95.06 88 THR A CA 1
ATOM 676 C C . THR A 1 88 ? 25.895 2.647 -28.598 1.00 95.06 88 THR A C 1
ATOM 678 O O . THR A 1 88 ? 26.481 3.106 -29.576 1.00 95.06 88 THR A O 1
ATOM 681 N N . LEU A 1 89 ? 24.852 1.824 -28.729 1.00 93.44 89 LEU A N 1
ATOM 682 C CA . LEU A 1 89 ? 24.166 1.613 -30.005 1.00 93.44 89 LEU A CA 1
ATOM 683 C C . LEU A 1 89 ? 22.971 2.564 -30.095 1.00 93.44 89 LEU A C 1
ATOM 685 O O . LEU A 1 89 ? 21.952 2.363 -29.432 1.00 93.44 89 LEU A O 1
ATOM 689 N N . LEU A 1 90 ? 23.074 3.579 -30.948 1.00 91.31 90 LEU A N 1
ATOM 690 C CA . LEU A 1 90 ? 22.008 4.545 -31.177 1.00 91.31 90 LEU A CA 1
ATOM 691 C C . LEU A 1 90 ? 21.064 4.068 -32.294 1.00 91.31 90 LEU A C 1
ATOM 693 O O . LEU A 1 90 ? 21.408 4.047 -33.481 1.00 91.31 90 LEU A O 1
ATOM 697 N N . ILE A 1 91 ? 19.827 3.736 -31.927 1.00 90.00 91 ILE A N 1
ATOM 698 C CA . ILE A 1 91 ? 18.728 3.480 -32.861 1.00 90.00 91 ILE A CA 1
ATOM 699 C C . ILE A 1 91 ? 18.156 4.813 -33.334 1.00 90.00 91 ILE A C 1
ATOM 701 O O . ILE A 1 91 ? 17.158 5.311 -32.811 1.00 90.00 91 ILE A O 1
ATOM 705 N N . ASP A 1 92 ? 18.823 5.385 -34.332 1.00 82.88 92 ASP A N 1
ATOM 706 C CA . ASP A 1 92 ? 18.437 6.624 -34.998 1.00 82.88 92 ASP A CA 1
ATOM 707 C C . ASP A 1 92 ? 18.466 6.467 -36.522 1.00 82.88 92 ASP A C 1
ATOM 709 O O . ASP A 1 92 ? 19.411 5.920 -37.101 1.00 82.88 92 ASP A O 1
ATOM 713 N N . ASN A 1 93 ? 17.416 6.968 -37.171 1.00 65.19 93 ASN A N 1
ATOM 714 C CA . ASN A 1 93 ? 17.489 7.474 -38.528 1.00 65.19 93 ASN A CA 1
ATOM 715 C C . ASN A 1 93 ? 16.429 8.567 -38.716 1.00 65.19 93 ASN A C 1
ATOM 717 O O . ASN A 1 93 ? 15.286 8.426 -38.288 1.00 65.19 93 ASN A O 1
ATOM 721 N N . SER A 1 94 ? 16.784 9.610 -39.463 1.00 62.59 94 SER A N 1
ATOM 722 C CA . SER A 1 94 ? 15.954 10.750 -39.878 1.00 62.59 94 SER A CA 1
ATOM 723 C C . SER A 1 94 ? 14.564 10.442 -40.485 1.00 62.59 94 SER A C 1
ATOM 725 O O . SER A 1 94 ? 13.821 11.381 -40.773 1.00 62.59 94 SER A O 1
ATOM 727 N N . VAL A 1 95 ? 14.191 9.170 -40.699 1.00 62.62 95 VAL A N 1
ATOM 728 C CA . VAL A 1 95 ? 12.939 8.742 -41.353 1.00 62.62 95 VAL A CA 1
ATOM 729 C C . VAL A 1 95 ? 12.319 7.499 -40.683 1.00 62.62 95 VAL A C 1
ATOM 731 O O . VAL A 1 95 ? 12.181 6.457 -41.317 1.00 62.62 95 VAL A O 1
ATOM 734 N N . ASN A 1 96 ? 11.908 7.597 -39.416 1.00 72.19 96 ASN A N 1
ATOM 735 C CA . ASN A 1 96 ? 11.099 6.582 -38.715 1.00 72.19 96 ASN A CA 1
ATOM 736 C C . ASN A 1 96 ? 11.622 5.138 -38.854 1.00 72.19 96 ASN A C 1
ATOM 738 O O . ASN A 1 96 ? 10.922 4.265 -39.384 1.00 72.19 96 ASN A O 1
ATOM 742 N N . ASN A 1 97 ? 12.858 4.887 -38.418 1.00 80.94 97 ASN A N 1
ATOM 743 C CA . ASN A 1 97 ? 13.463 3.566 -38.537 1.00 80.94 97 ASN A CA 1
ATOM 744 C C . ASN A 1 97 ? 12.663 2.525 -37.746 1.00 80.94 97 ASN A C 1
ATOM 746 O O . ASN A 1 97 ? 12.161 2.798 -36.656 1.00 80.94 97 ASN A O 1
ATOM 750 N N . SER A 1 98 ? 12.574 1.310 -38.279 1.00 88.94 98 SER A N 1
ATOM 751 C CA . SER A 1 98 ? 11.959 0.181 -37.587 1.00 88.94 98 SER A CA 1
ATOM 752 C C . SER A 1 98 ? 12.877 -1.025 -37.694 1.00 88.94 98 SER A C 1
ATOM 754 O O . SER A 1 98 ? 13.099 -1.524 -38.798 1.00 88.94 98 SER A O 1
ATOM 756 N N . ILE A 1 99 ? 13.385 -1.494 -36.555 1.00 91.50 99 ILE A N 1
ATOM 757 C CA . ILE A 1 99 ? 14.308 -2.632 -36.470 1.00 91.50 99 ILE A CA 1
ATOM 758 C C . ILE A 1 99 ? 13.693 -3.721 -35.593 1.00 91.50 99 ILE A C 1
ATOM 760 O O . ILE A 1 99 ? 13.117 -3.444 -34.539 1.00 91.50 99 ILE A O 1
ATOM 764 N N . ILE A 1 100 ? 13.823 -4.965 -36.047 1.00 93.94 100 ILE A N 1
ATOM 765 C CA . ILE A 1 100 ? 13.460 -6.173 -35.318 1.00 93.94 100 ILE A CA 1
ATOM 766 C C . ILE A 1 100 ? 14.723 -7.015 -35.149 1.00 93.94 100 ILE A C 1
ATOM 768 O O . ILE A 1 100 ? 15.281 -7.488 -36.138 1.00 93.94 100 ILE A O 1
ATOM 772 N N . PHE A 1 101 ? 15.135 -7.235 -33.905 1.00 93.88 101 PHE A N 1
ATOM 773 C CA . PHE A 1 101 ? 16.103 -8.267 -33.547 1.00 93.88 101 PHE A CA 1
ATOM 774 C C . PHE A 1 101 ? 15.347 -9.542 -33.171 1.00 93.88 101 PHE A C 1
ATOM 776 O O . PHE A 1 101 ? 14.484 -9.509 -32.289 1.00 93.88 101 PHE A O 1
ATOM 783 N N . GLN A 1 102 ? 15.642 -10.649 -33.850 1.00 95.44 102 GLN A N 1
ATOM 784 C CA . GLN A 1 102 ? 14.958 -11.922 -33.637 1.00 95.44 102 GLN A CA 1
ATOM 785 C C . GLN A 1 102 ? 15.943 -13.083 -33.506 1.00 95.44 102 GLN A C 1
ATOM 787 O O . GLN A 1 102 ? 16.798 -13.249 -34.365 1.00 95.44 102 GLN A O 1
ATOM 792 N N . ASP A 1 103 ? 15.796 -13.934 -32.491 1.00 93.06 103 ASP A N 1
ATOM 793 C CA . ASP A 1 103 ? 16.673 -15.105 -32.321 1.00 93.06 103 ASP A CA 1
ATOM 794 C C . ASP A 1 103 ? 18.163 -14.698 -32.207 1.00 93.06 103 ASP A C 1
ATOM 796 O O . ASP A 1 103 ? 19.045 -15.361 -32.748 1.00 93.06 103 ASP A O 1
ATOM 800 N N . CYS A 1 104 ? 18.446 -13.556 -31.567 1.00 91.38 104 CYS A N 1
ATOM 801 C CA . CYS A 1 104 ? 19.795 -12.989 -31.434 1.00 91.38 104 CYS A CA 1
ATOM 802 C C . CYS A 1 104 ? 20.301 -13.041 -29.987 1.00 91.38 104 CYS A C 1
ATOM 804 O O . CYS A 1 104 ? 19.515 -12.923 -29.044 1.00 91.38 104 CYS A O 1
ATOM 806 N N . ASN A 1 105 ? 21.624 -13.099 -29.828 1.00 92.12 105 ASN A N 1
ATOM 807 C CA . ASN A 1 105 ? 22.299 -12.944 -28.539 1.00 92.12 105 ASN A CA 1
ATOM 808 C C . ASN A 1 105 ? 23.087 -11.636 -28.520 1.00 92.12 105 ASN A C 1
ATOM 810 O O . ASN A 1 105 ? 23.812 -11.344 -29.470 1.00 92.12 105 ASN A O 1
ATOM 814 N N . PHE A 1 106 ? 22.974 -10.880 -27.435 1.00 93.56 106 PHE A N 1
ATOM 815 C CA . PHE A 1 106 ? 23.735 -9.664 -27.192 1.00 93.56 106 PHE A CA 1
ATOM 816 C C . PHE A 1 106 ? 24.603 -9.845 -25.955 1.00 93.56 106 PHE A C 1
ATOM 818 O O . PHE A 1 106 ? 24.112 -9.912 -24.830 1.00 93.56 106 PHE A O 1
ATOM 825 N N . SER A 1 107 ? 25.902 -9.895 -26.201 1.00 93.00 107 SER A N 1
ATOM 826 C CA . SER A 1 107 ? 26.943 -9.856 -25.188 1.00 93.00 107 SER A CA 1
ATOM 827 C C . SER A 1 107 ? 27.279 -8.400 -24.890 1.00 93.00 107 SER A C 1
ATOM 829 O O . SER A 1 107 ? 27.841 -7.712 -25.746 1.00 93.00 107 SER A O 1
ATOM 831 N N . MET A 1 108 ? 26.919 -7.924 -23.703 1.00 94.19 108 MET A N 1
ATOM 832 C CA . MET A 1 108 ? 27.036 -6.520 -23.327 1.00 94.19 108 MET A CA 1
ATOM 833 C C . MET A 1 108 ? 28.259 -6.296 -22.435 1.00 94.19 108 MET A C 1
ATOM 835 O O . MET A 1 108 ? 28.400 -6.907 -21.373 1.00 94.19 108 MET A O 1
ATOM 839 N N . GLY A 1 109 ? 29.148 -5.409 -22.872 1.00 92.88 109 GLY A N 1
ATOM 840 C CA . GLY A 1 109 ? 30.240 -4.886 -22.064 1.00 92.88 109 GLY A CA 1
ATOM 841 C C . GLY A 1 109 ? 29.740 -4.025 -20.907 1.00 92.88 109 GLY A C 1
ATOM 842 O O . GLY A 1 109 ? 28.564 -3.645 -20.827 1.00 92.88 109 GLY A O 1
ATOM 843 N N . ARG A 1 110 ? 30.661 -3.692 -20.006 1.00 93.38 110 ARG A N 1
ATOM 844 C CA . ARG A 1 110 ? 30.404 -2.826 -18.856 1.00 93.38 110 ARG A CA 1
ATOM 845 C C . ARG A 1 110 ? 29.754 -1.527 -19.311 1.00 93.38 110 ARG A C 1
ATOM 847 O O . ARG A 1 110 ? 30.264 -0.882 -20.219 1.00 93.38 110 ARG A O 1
ATOM 854 N N . ASP A 1 111 ? 28.673 -1.106 -18.654 1.00 94.50 111 ASP A N 1
ATOM 855 C CA . ASP A 1 111 ? 27.992 0.168 -18.936 1.00 94.50 111 ASP A CA 1
ATOM 856 C C . ASP A 1 111 ? 27.537 0.352 -20.409 1.00 94.50 111 ASP A C 1
ATOM 858 O O . ASP A 1 111 ? 27.109 1.445 -20.784 1.00 94.50 111 ASP A O 1
ATOM 862 N N . ALA A 1 112 ? 27.568 -0.701 -21.239 1.00 95.62 112 ALA A N 1
ATOM 863 C CA . ALA A 1 112 ? 27.075 -0.657 -22.612 1.00 95.62 112 ALA A CA 1
ATOM 864 C C . ALA A 1 112 ? 25.559 -0.421 -22.638 1.00 95.62 112 ALA A C 1
ATOM 866 O O . ALA A 1 112 ? 24.829 -0.857 -21.736 1.00 95.62 112 ALA A O 1
ATOM 867 N N . LYS A 1 113 ? 25.061 0.264 -23.673 1.00 96.94 113 LYS A N 1
ATOM 868 C CA . LYS A 1 113 ? 23.642 0.635 -23.759 1.00 96.94 113 LYS A CA 1
ATOM 869 C C . LYS A 1 113 ? 23.104 0.726 -25.177 1.00 96.94 113 LYS A C 1
ATOM 871 O O . LYS A 1 113 ? 23.844 0.928 -26.136 1.00 96.94 113 LYS A O 1
ATOM 876 N N . ILE A 1 114 ? 21.784 0.608 -25.291 1.00 96.38 114 ILE A N 1
ATOM 877 C CA . ILE A 1 114 ? 21.050 0.800 -26.545 1.00 96.38 114 ILE A CA 1
ATOM 878 C C . ILE A 1 114 ? 20.117 1.996 -26.369 1.00 96.38 114 ILE A C 1
ATOM 880 O O . ILE A 1 114 ? 19.210 1.948 -25.540 1.00 96.38 114 ILE A O 1
ATOM 884 N N . ASP A 1 115 ? 20.302 3.038 -27.174 1.00 94.69 115 ASP A N 1
ATOM 885 C CA . ASP A 1 115 ? 19.520 4.273 -27.102 1.00 94.69 115 ASP A CA 1
ATOM 886 C C . ASP A 1 115 ? 18.490 4.323 -28.231 1.00 94.69 115 ASP A C 1
ATOM 888 O O . ASP A 1 115 ? 18.837 4.284 -29.411 1.00 94.69 115 ASP A O 1
ATOM 892 N N . LEU A 1 116 ? 17.208 4.454 -27.891 1.00 93.44 116 LEU A N 1
ATOM 893 C CA . LEU A 1 116 ? 16.123 4.587 -28.860 1.00 93.44 116 LEU A CA 1
ATOM 894 C C . LEU A 1 116 ? 15.783 6.063 -29.102 1.00 93.44 116 LEU A C 1
ATOM 896 O O . LEU A 1 116 ? 15.101 6.702 -28.293 1.00 93.44 116 LEU A O 1
ATOM 900 N N . ALA A 1 117 ? 16.219 6.594 -30.248 1.00 88.81 117 ALA A N 1
ATOM 901 C CA . ALA A 1 117 ? 15.924 7.967 -30.646 1.00 88.81 117 ALA A CA 1
ATOM 902 C C . ALA A 1 117 ? 14.449 8.159 -31.056 1.00 88.81 117 ALA A C 1
ATOM 904 O O . ALA A 1 117 ? 13.703 7.204 -31.289 1.00 88.81 117 ALA A O 1
ATOM 905 N N . ALA A 1 118 ? 14.030 9.423 -31.159 1.00 86.62 118 ALA A N 1
ATOM 906 C CA . ALA A 1 118 ? 12.661 9.825 -31.487 1.00 86.62 118 ALA A CA 1
ATOM 907 C C . ALA A 1 118 ? 12.139 9.207 -32.796 1.00 86.62 118 ALA A C 1
ATOM 909 O O . ALA A 1 118 ? 12.881 9.068 -33.760 1.00 86.62 118 ALA A O 1
ATOM 910 N N . MET A 1 119 ? 10.835 8.920 -32.845 1.00 85.81 119 MET A N 1
ATOM 911 C CA . MET A 1 119 ? 10.110 8.397 -34.012 1.00 85.81 119 MET A CA 1
ATOM 912 C C . MET A 1 119 ? 10.568 7.022 -34.534 1.00 85.81 119 MET A C 1
ATOM 914 O O . MET A 1 119 ? 10.131 6.607 -35.607 1.00 85.81 119 MET A O 1
ATOM 918 N N . ASN A 1 120 ? 11.407 6.294 -33.793 1.00 89.06 120 ASN A N 1
ATOM 919 C CA . ASN A 1 120 ? 11.876 4.962 -34.179 1.00 89.06 120 ASN A CA 1
ATOM 920 C C . ASN A 1 120 ? 11.134 3.843 -33.433 1.00 89.06 120 ASN A C 1
ATOM 922 O O . ASN A 1 120 ? 10.670 4.015 -32.306 1.00 89.06 120 ASN A O 1
ATOM 926 N N . ASN A 1 121 ? 11.071 2.667 -34.050 1.00 90.56 121 ASN A N 1
ATOM 927 C CA . ASN A 1 121 ? 10.498 1.461 -33.464 1.00 90.56 121 ASN A CA 1
ATOM 928 C C . ASN A 1 121 ? 11.585 0.404 -33.286 1.00 90.56 121 ASN A C 1
ATOM 930 O O . ASN A 1 121 ? 12.257 0.023 -34.247 1.00 90.56 121 ASN A O 1
ATOM 934 N N . LEU A 1 122 ? 11.714 -0.109 -32.067 1.00 93.75 122 LEU A N 1
ATOM 935 C CA . LEU A 1 122 ? 12.644 -1.182 -31.744 1.00 93.75 122 LEU A CA 1
ATOM 936 C C . LEU A 1 122 ? 11.867 -2.371 -31.201 1.00 93.75 122 LEU A C 1
ATOM 938 O O . LEU A 1 122 ? 11.134 -2.256 -30.219 1.00 93.75 122 LEU A O 1
ATOM 942 N N . THR A 1 123 ? 12.015 -3.514 -31.859 1.00 95.94 123 THR A N 1
ATOM 943 C CA . THR A 1 123 ? 11.444 -4.774 -31.396 1.00 95.94 123 THR A CA 1
ATOM 944 C C . THR A 1 123 ? 12.550 -5.767 -31.135 1.00 95.94 123 THR A C 1
ATOM 946 O O . THR A 1 123 ? 13.393 -6.005 -31.995 1.00 95.94 123 THR A O 1
ATOM 949 N N . PHE A 1 124 ? 12.480 -6.409 -29.984 1.00 96.69 124 PHE A N 1
ATOM 950 C CA . PHE A 1 124 ? 13.227 -7.611 -29.718 1.00 96.69 124 PHE A CA 1
ATOM 951 C C . PHE A 1 124 ? 12.275 -8.793 -29.515 1.00 96.69 124 PHE A C 1
ATOM 953 O O . PHE A 1 124 ? 11.249 -8.676 -28.836 1.00 96.69 124 PHE A O 1
ATOM 960 N N . ARG A 1 125 ? 12.604 -9.933 -30.122 1.00 96.44 125 ARG A N 1
ATOM 961 C CA . ARG A 1 125 ? 11.811 -11.161 -30.041 1.00 96.44 125 ARG A CA 1
ATOM 962 C C . ARG A 1 125 ? 12.717 -12.374 -29.879 1.00 96.44 125 ARG A C 1
ATOM 964 O O . ARG A 1 125 ? 13.581 -12.584 -30.723 1.00 96.44 125 ARG A O 1
ATOM 971 N N . ASN A 1 126 ? 12.457 -13.197 -28.866 1.00 94.31 126 ASN A N 1
ATOM 972 C CA . ASN A 1 126 ? 13.243 -14.402 -28.593 1.00 94.31 126 ASN A CA 1
ATOM 973 C C . ASN A 1 126 ? 14.753 -14.123 -28.576 1.00 94.31 126 ASN A C 1
ATOM 975 O O . ASN A 1 126 ? 15.508 -14.695 -29.358 1.00 94.31 126 ASN A O 1
ATOM 979 N N . TYR A 1 127 ? 15.177 -13.170 -27.748 1.00 91.69 127 TYR A N 1
ATOM 980 C CA . TYR A 1 127 ? 16.585 -12.794 -27.626 1.00 91.69 127 TYR A CA 1
ATOM 981 C C . TYR A 1 127 ? 17.155 -13.133 -26.251 1.00 91.69 127 TYR A C 1
ATOM 983 O O . TYR A 1 127 ? 16.403 -13.334 -25.297 1.00 91.69 127 TYR A O 1
ATOM 991 N N . HIS A 1 128 ? 18.484 -13.088 -26.146 1.00 94.69 128 HIS A N 1
ATOM 992 C CA . HIS A 1 128 ? 19.210 -13.093 -24.874 1.00 94.69 128 HIS A CA 1
ATOM 993 C C . HIS A 1 128 ? 20.162 -11.888 -24.789 1.00 94.69 128 HIS A C 1
ATOM 995 O O . HIS A 1 128 ? 21.087 -11.792 -25.590 1.00 94.69 128 HIS A O 1
ATOM 1001 N N . LEU A 1 129 ? 19.910 -10.934 -23.882 1.00 95.50 129 LEU A N 1
ATOM 1002 C CA . LEU A 1 129 ? 20.832 -9.827 -23.559 1.00 95.50 129 LEU A CA 1
ATOM 1003 C C . LEU A 1 129 ? 21.432 -10.102 -22.179 1.00 95.50 129 LEU A C 1
ATOM 1005 O O . LEU A 1 129 ? 20.673 -10.238 -21.219 1.00 95.50 129 LEU A O 1
ATOM 1009 N N . TYR A 1 130 ? 22.758 -10.134 -22.079 1.00 94.62 130 TYR A N 1
ATOM 1010 C CA . TYR A 1 130 ? 23.472 -10.450 -20.838 1.00 94.62 130 TYR A CA 1
ATOM 1011 C C . TYR A 1 130 ? 24.823 -9.739 -20.764 1.00 94.62 130 TYR A C 1
ATOM 1013 O O . TYR A 1 130 ? 25.388 -9.332 -21.784 1.00 94.62 130 TYR A O 1
ATOM 1021 N N . ALA A 1 131 ? 25.344 -9.588 -19.548 1.00 92.94 131 ALA A N 1
ATOM 1022 C CA . ALA A 1 131 ? 26.657 -9.004 -19.309 1.00 92.94 131 ALA A CA 1
ATOM 1023 C C . ALA A 1 131 ? 27.790 -9.988 -19.625 1.00 92.94 131 ALA A C 1
ATOM 1025 O O . ALA A 1 131 ? 27.676 -11.188 -19.396 1.00 92.94 131 ALA A O 1
ATOM 1026 N N . CYS A 1 132 ? 28.936 -9.470 -20.064 1.00 86.75 132 CYS A N 1
ATOM 1027 C CA . CYS A 1 132 ? 30.156 -10.275 -20.136 1.00 86.75 132 CYS A CA 1
ATOM 1028 C C . CYS A 1 132 ? 30.786 -10.525 -18.766 1.00 86.75 132 CYS A C 1
ATOM 1030 O O . CYS A 1 132 ? 31.163 -11.649 -18.458 1.00 86.75 132 CYS A O 1
ATOM 1032 N N . ASN A 1 133 ? 30.926 -9.460 -17.974 1.00 85.38 133 ASN A N 1
ATOM 1033 C CA . ASN A 1 133 ? 31.601 -9.472 -16.675 1.00 85.38 133 ASN A CA 1
ATOM 1034 C C . ASN A 1 133 ? 30.871 -8.567 -15.681 1.00 85.38 133 ASN A C 1
ATOM 1036 O O . ASN A 1 133 ? 30.445 -9.014 -14.624 1.00 85.38 133 ASN A O 1
ATOM 1040 N N . GLU A 1 134 ? 30.768 -7.281 -16.020 1.00 92.31 134 GLU A N 1
ATOM 1041 C CA . GLU A 1 134 ? 30.114 -6.258 -15.206 1.00 92.31 134 GLU A CA 1
ATOM 1042 C C . GLU A 1 134 ? 28.773 -5.878 -15.824 1.00 92.31 134 GLU A C 1
ATOM 1044 O O . GLU A 1 134 ? 28.579 -6.010 -17.034 1.00 92.31 134 GLU A O 1
ATOM 1049 N N . MET A 1 135 ? 27.862 -5.377 -14.995 1.00 96.38 135 MET A N 1
ATOM 1050 C CA . MET A 1 135 ? 26.519 -5.042 -15.431 1.00 96.38 135 MET A CA 1
ATOM 1051 C C . MET A 1 135 ? 26.533 -3.972 -16.522 1.00 96.38 135 MET A C 1
ATOM 1053 O O . MET A 1 135 ? 27.196 -2.933 -16.418 1.00 96.38 135 MET A O 1
ATOM 1057 N N . TRP A 1 136 ? 25.725 -4.199 -17.547 1.00 97.00 136 TRP A N 1
ATOM 1058 C CA . TRP A 1 136 ? 25.490 -3.230 -18.610 1.00 97.00 136 TRP A CA 1
ATOM 1059 C C . TRP A 1 136 ? 24.374 -2.261 -18.207 1.00 97.00 136 TRP A C 1
ATOM 1061 O O . TRP A 1 136 ? 23.635 -2.487 -17.242 1.00 97.00 136 TRP A O 1
ATOM 1071 N N . MET A 1 137 ? 24.260 -1.130 -18.898 1.00 96.88 137 MET A N 1
ATOM 1072 C CA . MET A 1 137 ? 23.402 -0.049 -18.419 1.00 96.88 137 MET A CA 1
ATOM 1073 C C . MET A 1 137 ? 21.917 -0.337 -18.660 1.00 96.88 137 MET A C 1
ATOM 1075 O O . MET A 1 137 ? 21.137 -0.298 -17.706 1.00 96.88 137 MET A O 1
ATOM 1079 N N . GLY A 1 138 ? 21.517 -0.613 -19.904 1.00 97.00 138 GLY A N 1
ATOM 1080 C CA . GLY A 1 138 ? 20.112 -0.826 -20.254 1.00 97.00 138 GLY A CA 1
ATOM 1081 C C . GLY A 1 138 ? 19.727 -0.441 -21.682 1.00 97.00 138 GLY A C 1
ATOM 1082 O O . GLY A 1 138 ? 20.549 0.036 -22.467 1.00 97.00 138 GLY A O 1
ATOM 1083 N N . ILE A 1 139 ? 18.445 -0.631 -22.002 1.00 97.75 139 ILE A N 1
ATOM 1084 C CA . ILE A 1 139 ? 17.797 -0.081 -23.200 1.00 97.75 139 ILE A CA 1
ATOM 1085 C C . ILE A 1 139 ? 17.079 1.221 -22.813 1.00 97.75 139 ILE A C 1
ATOM 1087 O O . ILE A 1 139 ? 16.118 1.194 -22.037 1.00 97.75 139 ILE A O 1
ATOM 1091 N N . GLU A 1 140 ? 17.522 2.360 -23.346 1.00 96.25 140 GLU A N 1
ATOM 1092 C CA . GLU A 1 140 ? 16.995 3.689 -23.021 1.00 96.25 140 GLU A CA 1
ATOM 1093 C C . GLU A 1 140 ? 15.981 4.169 -24.071 1.00 96.25 140 GLU A C 1
ATOM 1095 O O . GLU A 1 140 ? 16.317 4.472 -25.212 1.00 96.25 140 GLU A O 1
ATOM 1100 N N . ALA A 1 141 ? 14.715 4.281 -23.668 1.00 93.81 141 ALA A N 1
ATOM 1101 C CA . ALA A 1 141 ? 13.602 4.747 -24.488 1.00 93.81 141 ALA A CA 1
ATOM 1102 C C . ALA A 1 141 ? 13.026 6.044 -23.891 1.00 93.81 141 ALA A C 1
ATOM 1104 O O . ALA A 1 141 ? 12.180 6.031 -22.998 1.00 93.81 141 ALA A O 1
ATOM 1105 N N . VAL A 1 142 ? 13.528 7.193 -24.352 1.00 89.56 142 VAL A N 1
ATOM 1106 C CA . VAL A 1 142 ? 13.328 8.494 -23.675 1.00 89.56 142 VAL A CA 1
ATOM 1107 C C . VAL A 1 142 ? 12.414 9.476 -24.420 1.00 89.56 142 VAL A C 1
ATOM 1109 O O . VAL A 1 142 ? 12.256 10.623 -23.984 1.00 89.56 142 VAL A O 1
ATOM 1112 N N . ASN A 1 143 ? 11.821 9.058 -25.542 1.00 85.88 143 ASN A N 1
ATOM 1113 C CA . ASN A 1 143 ? 11.000 9.904 -26.403 1.00 85.88 143 ASN A CA 1
ATOM 1114 C C . ASN A 1 143 ? 9.592 9.329 -26.656 1.00 85.88 143 ASN A C 1
ATOM 1116 O O . ASN A 1 143 ? 9.445 8.238 -27.191 1.00 85.88 143 ASN A O 1
ATOM 1120 N N . ASN A 1 144 ? 8.543 10.114 -26.388 1.00 86.88 144 ASN A N 1
ATOM 1121 C CA . ASN A 1 144 ? 7.142 9.687 -26.539 1.00 86.88 144 ASN A CA 1
ATOM 1122 C C . ASN A 1 144 ? 6.697 9.307 -27.963 1.00 86.88 144 ASN A C 1
ATOM 1124 O O . ASN A 1 144 ? 5.601 8.773 -28.123 1.00 86.88 144 ASN A O 1
ATOM 1128 N N . SER A 1 145 ? 7.497 9.615 -28.985 1.00 88.50 145 SER A N 1
ATOM 1129 C CA . SER A 1 145 ? 7.206 9.284 -30.383 1.00 88.50 145 SER A CA 1
ATOM 1130 C C . SER A 1 145 ? 7.813 7.958 -30.846 1.00 88.50 145 SER A C 1
ATOM 1132 O O . SER A 1 145 ? 7.492 7.516 -31.946 1.00 88.50 145 SER A O 1
ATOM 1134 N N . SER A 1 146 ? 8.686 7.334 -30.049 1.00 90.62 146 SER A N 1
ATOM 1135 C CA . SER A 1 146 ? 9.245 6.010 -30.336 1.00 90.62 146 SER A CA 1
ATOM 1136 C C . SER A 1 146 ? 8.422 4.900 -29.680 1.00 90.62 146 SER A C 1
ATOM 1138 O O . SER A 1 146 ? 7.518 5.158 -28.887 1.00 90.62 146 SER A O 1
ATOM 1140 N N . THR A 1 147 ? 8.664 3.640 -30.035 1.00 92.00 147 THR A N 1
ATOM 1141 C CA . THR A 1 147 ? 8.009 2.496 -29.381 1.00 92.00 147 THR A CA 1
ATOM 1142 C C . THR A 1 147 ? 8.984 1.342 -29.203 1.00 92.00 147 THR A C 1
ATOM 1144 O O . THR A 1 147 ? 9.678 0.950 -30.143 1.00 92.00 147 THR A O 1
ATOM 1147 N N . LEU A 1 148 ? 9.001 0.773 -27.996 1.00 96.19 148 LEU A N 1
ATOM 1148 C CA . LEU A 1 148 ? 9.801 -0.400 -27.647 1.00 96.19 148 LEU A CA 1
ATOM 1149 C C . LEU A 1 148 ? 8.910 -1.637 -27.487 1.00 96.19 148 LEU A C 1
ATOM 1151 O O . LEU A 1 148 ? 7.903 -1.602 -26.789 1.00 96.19 148 LEU A O 1
ATOM 1155 N N . THR A 1 149 ? 9.272 -2.755 -28.102 1.00 96.81 149 THR A N 1
ATOM 1156 C CA . THR A 1 149 ? 8.561 -4.030 -27.932 1.00 96.81 149 THR A CA 1
ATOM 1157 C C . THR A 1 149 ? 9.549 -5.135 -27.586 1.00 96.81 149 THR A C 1
ATOM 1159 O O . THR A 1 149 ? 10.533 -5.312 -28.294 1.00 96.81 149 THR A O 1
ATOM 1162 N N . ILE A 1 150 ? 9.298 -5.876 -26.508 1.00 97.75 150 ILE A N 1
ATOM 1163 C CA . ILE A 1 150 ? 10.145 -6.973 -26.025 1.00 97.75 150 ILE A CA 1
ATOM 1164 C C . ILE A 1 150 ? 9.253 -8.186 -25.760 1.00 97.75 150 ILE A C 1
ATOM 1166 O O . ILE A 1 150 ? 8.356 -8.137 -24.910 1.00 97.75 150 ILE A O 1
ATOM 1170 N N . LEU A 1 151 ? 9.481 -9.255 -26.523 1.00 96.62 151 LEU A N 1
ATOM 1171 C CA . LEU A 1 151 ? 8.635 -10.446 -26.544 1.00 96.62 151 LEU A CA 1
ATOM 1172 C C . LEU A 1 151 ? 9.461 -11.718 -26.381 1.00 96.62 151 LEU A C 1
ATOM 1174 O O . LEU A 1 151 ? 10.433 -11.898 -27.111 1.00 96.62 151 LEU A O 1
ATOM 1178 N N . ASP A 1 152 ? 9.022 -12.643 -25.531 1.00 96.31 152 ASP A N 1
ATOM 1179 C CA . ASP A 1 152 ? 9.559 -14.014 -25.485 1.00 96.31 152 ASP A CA 1
ATOM 1180 C C . ASP A 1 152 ? 11.072 -14.088 -25.205 1.00 96.31 152 ASP A C 1
ATOM 1182 O O . ASP A 1 152 ? 11.755 -14.941 -25.754 1.00 96.31 152 ASP A O 1
ATOM 1186 N N . SER A 1 153 ? 11.625 -13.159 -24.423 1.00 97.44 153 SER A N 1
ATOM 1187 C CA . SER A 1 153 ? 13.077 -12.929 -24.356 1.00 97.44 153 SER A CA 1
ATOM 1188 C C . SER A 1 153 ? 13.674 -13.029 -22.961 1.00 97.44 153 SER A C 1
ATOM 1190 O O . SER A 1 153 ? 12.960 -12.914 -21.972 1.00 97.44 153 SER A O 1
ATOM 1192 N N . TRP A 1 154 ? 14.993 -13.200 -22.884 1.00 97.50 154 TRP A N 1
ATOM 1193 C CA . TRP A 1 154 ? 15.769 -13.275 -21.650 1.00 97.50 154 TRP A CA 1
ATOM 1194 C C . TRP A 1 154 ? 16.714 -12.078 -21.528 1.00 97.50 154 TRP A C 1
ATOM 1196 O O . TRP A 1 154 ? 17.488 -11.771 -22.434 1.00 97.50 154 TRP A O 1
ATOM 1206 N N . ILE A 1 155 ? 16.623 -11.373 -20.407 1.00 98.06 155 ILE A N 1
ATOM 1207 C CA . ILE A 1 155 ? 17.405 -10.179 -20.119 1.00 98.06 155 ILE A CA 1
ATOM 1208 C C . ILE A 1 155 ? 18.008 -10.311 -18.734 1.00 98.06 155 ILE A C 1
ATOM 1210 O O . ILE A 1 155 ? 17.265 -10.420 -17.751 1.00 98.06 155 ILE A O 1
ATOM 1214 N N . GLU A 1 156 ? 19.328 -10.251 -18.648 1.00 96.19 156 GLU A N 1
ATOM 1215 C CA . GLU A 1 156 ? 20.032 -10.370 -17.380 1.00 96.19 156 GLU A CA 1
ATOM 1216 C C . GLU A 1 156 ? 21.200 -9.405 -17.212 1.00 96.19 156 GLU A C 1
ATOM 1218 O O . GLU A 1 156 ? 21.675 -8.784 -18.167 1.00 96.19 156 GLU A O 1
ATOM 1223 N N . ASP A 1 157 ? 21.611 -9.258 -15.952 1.00 96.38 157 ASP A N 1
ATOM 1224 C CA . ASP A 1 157 ? 22.775 -8.491 -15.512 1.00 96.38 157 ASP A CA 1
ATOM 1225 C C . ASP A 1 157 ? 22.774 -7.013 -15.934 1.00 96.38 157 ASP A C 1
ATOM 1227 O O . ASP A 1 157 ? 23.822 -6.400 -16.133 1.00 96.38 157 ASP A O 1
ATOM 1231 N N . ALA A 1 158 ? 21.596 -6.399 -16.052 1.00 97.62 158 ALA A N 1
ATOM 1232 C CA . ALA A 1 158 ? 21.472 -4.975 -16.341 1.00 97.62 158 ALA A CA 1
ATOM 1233 C C . ALA A 1 158 ? 21.292 -4.136 -15.068 1.00 97.62 158 ALA A C 1
ATOM 1235 O O . ALA A 1 158 ? 20.535 -4.490 -14.156 1.00 97.62 158 ALA A O 1
ATOM 1236 N N . GLN A 1 159 ? 21.896 -2.949 -15.032 1.00 98.06 159 GLN A N 1
ATOM 1237 C CA . GLN A 1 159 ? 21.633 -1.962 -13.979 1.00 98.06 159 GLN A CA 1
ATOM 1238 C C . GLN A 1 159 ? 20.177 -1.459 -14.047 1.00 98.06 159 GLN A C 1
ATOM 1240 O O . GLN A 1 159 ? 19.500 -1.311 -13.022 1.00 98.06 159 GLN A O 1
ATOM 1245 N N . ARG A 1 160 ? 19.681 -1.205 -15.267 1.00 96.62 160 ARG A N 1
ATOM 1246 C CA . ARG A 1 160 ? 18.285 -0.864 -15.578 1.00 96.62 160 ARG A CA 1
ATOM 1247 C C . ARG A 1 160 ? 17.879 -1.433 -16.941 1.00 96.62 160 ARG A C 1
ATOM 1249 O O . ARG A 1 160 ? 17.947 -0.731 -17.940 1.00 96.62 160 ARG A O 1
ATOM 1256 N N . ALA A 1 161 ? 17.437 -2.690 -16.991 1.00 97.56 161 ALA A N 1
ATOM 1257 C CA . ALA A 1 161 ? 17.294 -3.420 -18.260 1.00 97.56 161 ALA A CA 1
ATOM 1258 C C . ALA A 1 161 ? 16.446 -2.677 -19.310 1.00 97.56 161 ALA A C 1
ATOM 1260 O O . ALA A 1 161 ? 16.841 -2.567 -20.471 1.00 97.56 161 ALA A O 1
ATOM 1261 N N . VAL A 1 162 ? 15.321 -2.096 -18.884 1.00 98.12 162 VAL A N 1
ATOM 1262 C CA . VAL A 1 162 ? 14.506 -1.189 -19.700 1.00 98.12 162 VAL A CA 1
ATOM 1263 C C . VAL A 1 162 ? 14.277 0.123 -18.958 1.00 98.12 162 VAL A C 1
ATOM 1265 O O . VAL A 1 162 ? 13.764 0.131 -17.837 1.00 98.12 162 VAL A O 1
ATOM 1268 N N . TYR A 1 163 ? 14.598 1.243 -19.604 1.00 97.38 163 TYR A N 1
ATOM 1269 C CA . TYR A 1 163 ? 14.425 2.590 -19.066 1.00 97.38 163 TYR A CA 1
ATOM 1270 C C . TYR A 1 163 ? 13.499 3.415 -19.968 1.00 97.38 163 TYR A C 1
ATOM 1272 O O . TYR A 1 163 ? 13.933 3.944 -20.989 1.00 97.38 163 TYR A O 1
ATOM 1280 N N . SER A 1 164 ? 12.218 3.526 -19.598 1.00 96.19 164 SER A N 1
ATOM 1281 C CA . SER A 1 164 ? 11.228 4.352 -20.303 1.00 96.19 164 SER A CA 1
ATOM 1282 C C . SER A 1 164 ? 11.023 5.693 -19.598 1.00 96.19 164 SER A C 1
ATOM 1284 O O . SER A 1 164 ? 10.706 5.745 -18.407 1.00 96.19 164 SER A O 1
ATOM 1286 N N . VAL A 1 165 ? 11.181 6.794 -20.332 1.00 94.19 165 VAL A N 1
ATOM 1287 C CA . VAL A 1 165 ? 10.997 8.158 -19.810 1.00 94.19 165 VAL A CA 1
ATOM 1288 C C . VAL A 1 165 ? 10.089 8.968 -20.728 1.00 94.19 165 VAL A C 1
ATOM 1290 O O . VAL A 1 165 ? 9.993 8.680 -21.919 1.00 94.19 165 VAL A O 1
ATOM 1293 N N . ASN A 1 166 ? 9.431 9.999 -20.191 1.00 92.19 166 ASN A N 1
ATOM 1294 C CA . ASN A 1 166 ? 8.614 10.953 -20.949 1.00 92.19 166 ASN A CA 1
ATOM 1295 C C . ASN A 1 166 ? 7.437 10.282 -21.665 1.00 92.19 166 ASN A C 1
ATOM 1297 O O . ASN A 1 166 ? 7.132 10.624 -22.800 1.00 92.19 166 ASN A O 1
ATOM 1301 N N . CYS A 1 167 ? 6.769 9.332 -21.008 1.00 93.38 167 CYS A N 1
ATOM 1302 C CA . CYS A 1 167 ? 5.654 8.564 -21.574 1.00 93.38 167 CYS A CA 1
ATOM 1303 C C . CYS A 1 167 ? 5.993 7.699 -22.801 1.00 93.38 167 CYS A C 1
ATOM 1305 O O . CYS A 1 167 ? 5.095 7.449 -23.606 1.00 93.38 167 CYS A O 1
ATOM 1307 N N . THR A 1 168 ? 7.244 7.260 -22.977 1.00 94.56 168 THR A N 1
ATOM 1308 C CA . THR A 1 168 ? 7.617 6.413 -24.121 1.00 94.56 168 THR A CA 1
ATOM 1309 C C . THR A 1 168 ? 6.871 5.072 -24.081 1.00 94.56 168 THR A C 1
ATOM 1311 O O . THR A 1 168 ? 7.063 4.292 -23.137 1.00 94.56 168 THR A O 1
ATOM 1314 N N . PRO A 1 169 ? 6.008 4.776 -25.074 1.00 94.00 169 PRO A N 1
ATOM 1315 C CA . PRO A 1 169 ? 5.257 3.528 -25.123 1.00 94.00 169 PRO A CA 1
ATOM 1316 C C . PRO A 1 169 ? 6.164 2.298 -25.180 1.00 94.00 169 PRO A C 1
ATOM 1318 O O . PRO A 1 169 ? 7.170 2.270 -25.892 1.00 94.00 169 PRO A O 1
ATOM 1321 N N . PHE A 1 170 ? 5.758 1.244 -24.473 1.00 96.06 170 PHE A N 1
ATOM 1322 C CA . PHE A 1 170 ? 6.413 -0.055 -24.553 1.00 96.06 170 PHE A CA 1
ATOM 1323 C C . PHE A 1 170 ? 5.430 -1.225 -24.458 1.00 96.06 170 PHE A C 1
ATOM 1325 O O . PHE A 1 170 ? 4.352 -1.108 -23.877 1.00 96.06 170 PHE A O 1
ATOM 1332 N N . THR A 1 171 ? 5.822 -2.379 -24.985 1.00 95.44 171 THR A N 1
ATOM 1333 C CA . THR A 1 171 ? 5.125 -3.658 -24.802 1.00 95.44 171 THR A CA 1
ATOM 1334 C C . THR A 1 171 ? 6.111 -4.697 -24.286 1.00 95.44 171 THR A C 1
ATOM 1336 O O . THR A 1 171 ? 7.093 -4.983 -24.965 1.00 95.44 171 THR A O 1
ATOM 1339 N N . ILE A 1 172 ? 5.854 -5.247 -23.097 1.00 96.19 172 ILE A N 1
ATOM 1340 C CA . ILE A 1 172 ? 6.697 -6.253 -22.436 1.00 96.19 172 ILE A CA 1
ATOM 1341 C C . ILE A 1 172 ? 5.831 -7.473 -22.109 1.00 96.19 172 ILE A C 1
ATOM 1343 O O . ILE A 1 172 ? 4.886 -7.378 -21.319 1.00 96.19 172 ILE A O 1
ATOM 1347 N N . GLN A 1 173 ? 6.138 -8.601 -22.751 1.00 93.94 173 GLN A N 1
ATOM 1348 C CA . GLN A 1 173 ? 5.320 -9.814 -22.719 1.00 93.94 173 GLN A CA 1
ATOM 1349 C C . GLN A 1 173 ? 6.154 -11.097 -22.841 1.00 93.94 173 GLN A C 1
ATOM 1351 O O . GLN A 1 173 ? 6.986 -11.220 -23.738 1.00 93.94 173 GLN A O 1
ATOM 1356 N N . ARG A 1 174 ? 5.874 -12.074 -21.969 1.00 93.81 174 ARG A N 1
ATOM 1357 C CA . ARG A 1 174 ? 6.504 -13.405 -21.914 1.00 93.81 174 ARG A CA 1
ATOM 1358 C C . ARG A 1 174 ? 8.034 -13.392 -21.797 1.00 93.81 174 ARG A C 1
ATOM 1360 O O . ARG A 1 174 ? 8.700 -14.243 -22.373 1.00 93.81 174 ARG A O 1
ATOM 1367 N N . ASN A 1 175 ? 8.598 -12.432 -21.070 1.00 97.50 175 ASN A N 1
ATOM 1368 C CA . ASN A 1 175 ? 10.049 -12.316 -20.901 1.00 97.50 175 ASN A CA 1
ATOM 1369 C C . ASN A 1 175 ? 10.534 -12.847 -19.547 1.00 97.50 175 ASN A C 1
ATOM 1371 O O . ASN A 1 175 ? 9.803 -12.793 -18.559 1.00 97.50 175 ASN A O 1
ATOM 1375 N N . LEU A 1 176 ? 11.793 -13.273 -19.489 1.00 97.81 176 LEU A N 1
ATOM 1376 C CA . LEU A 1 176 ? 12.549 -13.524 -18.268 1.00 97.81 176 LEU A CA 1
ATOM 1377 C C . LEU A 1 176 ? 13.504 -12.352 -18.013 1.00 97.81 176 LEU A C 1
ATOM 1379 O O . LEU A 1 176 ? 14.439 -12.126 -18.775 1.00 97.81 176 LEU A O 1
ATOM 1383 N N . PHE A 1 177 ? 13.273 -11.625 -16.927 1.00 98.38 177 PHE A N 1
ATOM 1384 C CA . PHE A 1 177 ? 14.189 -10.639 -16.374 1.00 98.38 177 PHE A CA 1
ATOM 1385 C C . PHE A 1 177 ? 14.860 -11.239 -15.141 1.00 98.38 177 PHE A C 1
ATOM 1387 O O . PHE A 1 177 ? 14.227 -11.392 -14.094 1.00 98.38 177 PHE A O 1
ATOM 1394 N N . GLU A 1 178 ? 16.138 -11.568 -15.260 1.00 96.25 178 GLU A N 1
ATOM 1395 C CA . GLU A 1 178 ? 16.891 -12.281 -14.230 1.00 96.25 178 GLU A CA 1
ATOM 1396 C C . GLU A 1 178 ? 18.108 -11.463 -13.791 1.00 96.25 178 GLU A C 1
ATOM 1398 O O . GLU A 1 178 ? 18.755 -10.841 -14.617 1.00 96.25 178 GLU A O 1
ATOM 1403 N N . ASN A 1 179 ? 18.394 -11.389 -12.488 1.00 95.06 179 ASN A N 1
ATOM 1404 C CA . ASN A 1 179 ? 19.601 -10.733 -11.949 1.00 95.06 179 ASN A CA 1
ATOM 1405 C C . ASN A 1 179 ? 19.830 -9.284 -12.429 1.00 95.06 179 ASN A C 1
ATOM 1407 O O . ASN A 1 179 ? 20.943 -8.770 -12.438 1.00 95.06 179 ASN A O 1
ATOM 1411 N N . ASN A 1 180 ? 18.762 -8.579 -12.796 1.00 97.50 180 ASN A N 1
ATOM 1412 C CA . ASN A 1 180 ? 18.827 -7.149 -13.073 1.00 97.50 180 ASN A CA 1
ATOM 1413 C C . ASN A 1 180 ? 18.721 -6.385 -11.751 1.00 97.50 180 ASN A C 1
ATOM 1415 O O . ASN A 1 180 ? 17.923 -6.759 -10.886 1.00 97.50 180 ASN A O 1
ATOM 1419 N N . TYR A 1 181 ? 19.454 -5.282 -11.589 1.00 97.31 181 TYR A N 1
ATOM 1420 C CA . TYR A 1 181 ? 19.305 -4.450 -10.391 1.00 97.31 181 TYR A CA 1
ATOM 1421 C C . TYR A 1 181 ? 17.914 -3.800 -10.369 1.00 97.31 181 TYR A C 1
ATOM 1423 O O . TYR A 1 181 ? 17.187 -3.912 -9.380 1.00 97.31 181 TYR A O 1
ATOM 1431 N N . ASN A 1 182 ? 17.498 -3.208 -11.495 1.00 97.94 182 ASN A N 1
ATOM 1432 C CA . ASN A 1 182 ? 16.100 -2.890 -11.784 1.00 97.94 182 ASN A CA 1
ATOM 1433 C C . ASN A 1 182 ? 15.727 -3.426 -13.172 1.00 97.94 182 ASN A C 1
ATOM 1435 O O . ASN A 1 182 ? 16.424 -3.146 -14.146 1.00 97.94 182 ASN A O 1
ATOM 1439 N N . SER A 1 183 ? 14.629 -4.173 -13.295 1.00 98.31 183 SER A N 1
ATOM 1440 C CA . SER A 1 183 ? 14.278 -4.783 -14.592 1.00 98.31 183 SER A CA 1
ATOM 1441 C C . SER A 1 183 ? 13.568 -3.797 -15.525 1.00 98.31 183 SER A C 1
ATOM 1443 O O . SER A 1 183 ? 13.950 -3.632 -16.679 1.00 98.31 183 SER A O 1
ATOM 1445 N N . LEU A 1 184 ? 12.568 -3.077 -15.021 1.00 98.44 184 LEU A N 1
ATOM 1446 C CA . LEU A 1 184 ? 11.877 -2.025 -15.762 1.00 98.44 184 LEU A CA 1
ATOM 1447 C C . LEU A 1 184 ? 11.803 -0.762 -14.919 1.00 98.44 184 LEU A C 1
ATOM 1449 O O . LEU A 1 184 ? 11.348 -0.789 -13.781 1.00 98.44 184 LEU A O 1
ATOM 1453 N N . VAL A 1 185 ? 12.186 0.365 -15.499 1.00 98.50 185 VAL A N 1
ATOM 1454 C CA . VAL A 1 185 ? 12.117 1.671 -14.857 1.00 98.50 185 VAL A CA 1
ATOM 1455 C C . VAL A 1 185 ? 11.312 2.605 -15.754 1.00 98.50 185 VAL A C 1
ATOM 1457 O O . VAL A 1 185 ? 11.696 2.862 -16.892 1.00 98.50 185 VAL A O 1
ATOM 1460 N N . VAL A 1 186 ? 10.196 3.118 -15.238 1.00 98.00 186 VAL A N 1
ATOM 1461 C CA . VAL A 1 186 ? 9.300 4.046 -15.939 1.00 98.00 186 VAL A CA 1
ATOM 1462 C C . VAL A 1 186 ? 9.267 5.363 -15.180 1.00 98.00 186 VAL A C 1
ATOM 1464 O O . VAL A 1 186 ? 8.925 5.393 -13.993 1.00 98.00 186 VAL A O 1
ATOM 1467 N N . ARG A 1 187 ? 9.631 6.463 -15.846 1.00 95.81 187 ARG A N 1
ATOM 1468 C CA . ARG A 1 187 ? 9.709 7.782 -15.205 1.00 95.81 187 ARG A CA 1
ATOM 1469 C C . ARG A 1 187 ? 9.031 8.884 -15.997 1.00 95.81 187 ARG A C 1
ATOM 1471 O O . ARG A 1 187 ? 9.076 8.897 -17.223 1.00 95.81 187 ARG A O 1
ATOM 1478 N N . ASN A 1 188 ? 8.513 9.868 -15.268 1.00 93.38 188 ASN A N 1
ATOM 1479 C CA . ASN A 1 188 ? 8.023 11.139 -15.798 1.00 93.38 188 ASN A CA 1
ATOM 1480 C C . ASN A 1 188 ? 6.990 10.948 -16.908 1.00 93.38 188 ASN A C 1
ATOM 1482 O O . ASN A 1 188 ? 7.298 11.034 -18.097 1.00 93.38 188 ASN A O 1
ATOM 1486 N N . CYS A 1 189 ? 5.743 10.724 -16.518 1.00 92.88 189 CYS A N 1
ATOM 1487 C CA . CYS A 1 189 ? 4.645 10.745 -17.462 1.00 92.88 189 CYS A CA 1
ATOM 1488 C C . CYS A 1 189 ? 3.452 11.482 -16.871 1.00 92.88 189 CYS A C 1
ATOM 1490 O O . CYS A 1 189 ? 2.849 11.016 -15.917 1.00 92.88 189 CYS A O 1
ATOM 1492 N N . SER A 1 190 ? 3.111 12.631 -17.450 1.00 91.31 190 SER A N 1
ATOM 1493 C CA . SER A 1 190 ? 2.005 13.496 -17.021 1.00 91.31 190 SER A CA 1
ATOM 1494 C C . SER A 1 190 ? 0.636 13.060 -17.552 1.00 91.31 190 SER A C 1
ATOM 1496 O O . SER A 1 190 ? -0.367 13.712 -17.279 1.00 91.31 190 SER A O 1
ATOM 1498 N N . GLN A 1 191 ? 0.593 11.981 -18.332 1.00 91.50 191 GLN A N 1
ATOM 1499 C CA . GLN A 1 191 ? -0.612 11.404 -18.923 1.00 91.50 191 GLN A CA 1
ATOM 1500 C C . GLN A 1 191 ? -0.718 9.912 -18.607 1.00 91.50 191 GLN A C 1
ATOM 1502 O O . GLN A 1 191 ? 0.201 9.325 -18.038 1.00 91.50 191 GLN A O 1
ATOM 1507 N N . GLN A 1 192 ? -1.828 9.282 -18.998 1.00 90.88 192 GLN A N 1
ATOM 1508 C CA . GLN A 1 192 ? -1.938 7.828 -18.934 1.00 90.88 192 GLN A CA 1
ATOM 1509 C C . GLN A 1 192 ? -0.858 7.190 -19.817 1.00 90.88 192 GLN A C 1
ATOM 1511 O O . GLN A 1 192 ? -0.869 7.327 -21.047 1.00 90.88 192 GLN A O 1
ATOM 1516 N N . HIS A 1 193 ? 0.069 6.482 -19.179 1.00 92.75 193 HIS A N 1
ATOM 1517 C CA . HIS A 1 193 ? 1.169 5.808 -19.843 1.00 92.75 193 HIS A CA 1
ATOM 1518 C C . HIS A 1 193 ? 0.629 4.680 -20.736 1.00 92.75 193 HIS A C 1
ATOM 1520 O O . HIS A 1 193 ? -0.137 3.830 -20.284 1.00 92.75 193 HIS A O 1
ATOM 1526 N N . GLN A 1 194 ? 1.039 4.655 -22.008 1.00 91.62 194 GLN A N 1
ATOM 1527 C CA . GLN A 1 194 ? 0.581 3.653 -22.989 1.00 91.62 194 GLN A CA 1
ATOM 1528 C C . GLN A 1 194 ? 1.361 2.329 -22.921 1.00 91.62 194 GLN A C 1
ATOM 1530 O O . GLN A 1 194 ? 1.050 1.376 -23.630 1.00 91.62 194 GLN A O 1
ATOM 1535 N N . GLY A 1 195 ? 2.389 2.275 -22.075 1.00 90.56 195 GLY A N 1
ATOM 1536 C CA . GLY A 1 195 ? 3.174 1.073 -21.810 1.00 90.56 195 GLY A CA 1
ATOM 1537 C C . GLY A 1 195 ? 2.362 -0.044 -21.152 1.00 90.56 195 GLY A C 1
ATOM 1538 O O . GLY A 1 195 ? 1.512 0.221 -20.301 1.00 90.56 195 GLY A O 1
ATOM 1539 N N . ARG A 1 196 ? 2.641 -1.292 -21.540 1.00 90.19 196 ARG A N 1
ATOM 1540 C CA . ARG A 1 196 ? 1.978 -2.499 -21.030 1.00 90.19 196 ARG A CA 1
ATOM 1541 C C . ARG A 1 196 ? 2.997 -3.546 -20.585 1.00 90.19 196 ARG A C 1
ATOM 1543 O O . ARG A 1 196 ? 3.893 -3.891 -21.354 1.00 90.19 196 ARG A O 1
ATOM 1550 N N . VAL A 1 197 ? 2.803 -4.090 -19.382 1.00 93.00 197 VAL A N 1
ATOM 1551 C CA . VAL A 1 197 ? 3.535 -5.258 -18.855 1.00 93.00 197 VAL A CA 1
ATOM 1552 C C . VAL A 1 197 ? 2.524 -6.346 -18.525 1.00 93.00 197 VAL A C 1
ATOM 1554 O O . VAL A 1 197 ? 1.787 -6.222 -17.548 1.00 93.00 197 VAL A O 1
ATOM 1557 N N . TYR A 1 198 ? 2.438 -7.384 -19.346 1.00 88.94 198 TYR A N 1
ATOM 1558 C CA . TYR A 1 198 ? 1.369 -8.381 -19.257 1.00 88.94 198 TYR A CA 1
ATOM 1559 C C . TYR A 1 198 ? 1.812 -9.718 -19.854 1.00 88.94 198 TYR A C 1
ATOM 1561 O O . TYR A 1 198 ? 2.796 -9.766 -20.585 1.00 88.94 198 TYR A O 1
ATOM 1569 N N . GLU A 1 199 ? 1.066 -10.780 -19.559 1.00 87.00 199 GLU A N 1
ATOM 1570 C CA . GLU A 1 199 ? 1.285 -12.144 -20.040 1.00 87.00 199 GLU A CA 1
ATOM 1571 C C . GLU A 1 199 ? 2.662 -12.721 -19.671 1.00 87.00 199 GLU A C 1
ATOM 1573 O O . GLU A 1 199 ? 3.611 -12.670 -20.448 1.00 87.00 199 GLU A O 1
ATOM 1578 N N . ASN A 1 200 ? 2.739 -13.339 -18.491 1.00 90.12 200 ASN A N 1
ATOM 1579 C CA . ASN A 1 200 ? 3.815 -14.241 -18.068 1.00 90.12 200 ASN A CA 1
ATOM 1580 C C . ASN A 1 200 ? 5.241 -13.670 -18.169 1.00 90.12 200 ASN A C 1
ATOM 1582 O O . ASN A 1 200 ? 6.163 -14.368 -18.587 1.00 90.12 200 ASN A O 1
ATOM 1586 N N . ASN A 1 201 ? 5.444 -12.404 -17.794 1.00 95.62 201 ASN A N 1
ATOM 1587 C CA . ASN A 1 201 ? 6.801 -11.921 -17.537 1.00 95.62 201 ASN A CA 1
ATOM 1588 C C . ASN A 1 201 ? 7.273 -12.411 -16.166 1.00 95.62 201 ASN A C 1
ATOM 1590 O O . ASN A 1 201 ? 6.520 -12.328 -15.198 1.00 95.62 201 ASN A O 1
ATOM 1594 N N . ILE A 1 202 ? 8.514 -12.876 -16.074 1.00 97.06 202 ILE A N 1
ATOM 1595 C CA . ILE A 1 202 ? 9.139 -13.349 -14.839 1.00 97.06 202 ILE A CA 1
ATOM 1596 C C . ILE A 1 202 ? 10.226 -12.353 -14.447 1.00 97.06 202 ILE A C 1
ATOM 1598 O O . ILE A 1 202 ? 11.146 -12.111 -15.218 1.00 97.06 202 ILE A O 1
ATOM 1602 N N . PHE A 1 203 ? 10.122 -11.792 -13.247 1.00 97.62 203 PHE A N 1
ATOM 1603 C CA . PHE A 1 203 ? 11.103 -10.898 -12.643 1.00 97.62 203 PHE A CA 1
ATOM 1604 C C . PHE A 1 203 ? 11.712 -11.603 -11.436 1.00 97.62 203 PHE A C 1
ATOM 1606 O O . PHE A 1 203 ? 11.019 -11.839 -10.440 1.00 97.62 203 PHE A O 1
ATOM 1613 N N . THR A 1 204 ? 12.989 -11.967 -11.519 1.00 95.19 204 THR A N 1
ATOM 1614 C CA . THR A 1 204 ? 13.611 -12.816 -10.503 1.00 95.19 204 THR A CA 1
ATOM 1615 C C . THR A 1 204 ? 15.082 -12.504 -10.251 1.00 95.19 204 THR A C 1
ATOM 1617 O O . THR A 1 204 ? 15.742 -11.795 -11.008 1.00 95.19 204 THR A O 1
ATOM 1620 N N . TYR A 1 205 ? 15.577 -13.061 -9.153 1.00 92.19 205 TYR A N 1
ATOM 1621 C CA . TYR A 1 205 ? 16.965 -13.044 -8.722 1.00 92.19 205 TYR A CA 1
ATOM 1622 C C . TYR A 1 205 ? 17.366 -14.465 -8.316 1.00 92.19 205 TYR A C 1
ATOM 1624 O O . TYR A 1 205 ? 16.669 -15.092 -7.511 1.00 92.19 205 TYR A O 1
ATOM 1632 N N . ASN A 1 206 ? 18.468 -14.977 -8.865 1.00 90.25 206 ASN A N 1
ATOM 1633 C CA . ASN A 1 206 ? 18.956 -16.331 -8.588 1.00 90.25 206 ASN A CA 1
ATOM 1634 C C . ASN A 1 206 ? 20.443 -16.385 -8.177 1.00 90.25 206 ASN A C 1
ATOM 1636 O O . ASN A 1 206 ? 20.866 -17.379 -7.579 1.00 90.25 206 ASN A O 1
ATOM 1640 N N . SER A 1 207 ? 21.217 -15.324 -8.427 1.00 86.56 207 SER A N 1
ATOM 1641 C CA . SER A 1 207 ? 22.642 -15.244 -8.099 1.00 86.56 207 SER A CA 1
ATOM 1642 C C . SER A 1 207 ? 23.066 -13.819 -7.737 1.00 86.56 207 SER A C 1
ATOM 1644 O O . SER A 1 207 ? 22.427 -12.875 -8.194 1.00 86.56 207 SER A O 1
ATOM 1646 N N . PRO A 1 208 ? 24.148 -13.636 -6.952 1.00 86.38 208 PRO A N 1
ATOM 1647 C CA . PRO A 1 208 ? 24.690 -12.314 -6.638 1.00 86.38 208 PRO A CA 1
ATOM 1648 C C . PRO A 1 208 ? 24.870 -11.443 -7.879 1.00 86.38 208 PRO A C 1
ATOM 1650 O O . PRO A 1 208 ? 25.354 -11.928 -8.900 1.00 86.38 208 PRO A O 1
ATOM 1653 N N . LEU A 1 209 ? 24.503 -10.166 -7.764 1.00 91.62 209 LEU A N 1
ATOM 1654 C CA . LEU A 1 209 ? 24.661 -9.220 -8.863 1.00 91.62 209 LEU A CA 1
ATOM 1655 C C . LEU A 1 209 ? 26.155 -8.987 -9.165 1.00 91.62 209 LEU A C 1
ATOM 1657 O O . LEU A 1 209 ? 26.958 -8.940 -8.223 1.00 91.62 209 LEU A O 1
ATOM 1661 N N . PRO A 1 210 ? 26.537 -8.814 -10.443 1.00 91.44 210 PRO A N 1
ATOM 1662 C CA . PRO A 1 210 ? 27.867 -8.334 -10.805 1.00 91.44 210 PRO A CA 1
ATOM 1663 C C . PRO A 1 210 ? 28.111 -6.878 -10.360 1.00 91.44 210 PRO A C 1
ATOM 1665 O O . PRO A 1 210 ? 27.209 -6.185 -9.881 1.00 91.44 210 PRO A O 1
ATOM 1668 N N . GLU A 1 211 ? 29.341 -6.384 -10.535 1.00 91.44 211 GLU A N 1
ATOM 1669 C CA . GLU A 1 211 ? 29.641 -4.950 -10.378 1.00 91.44 211 GLU A CA 1
ATOM 1670 C C . GLU A 1 211 ? 28.684 -4.104 -11.240 1.00 91.44 211 GLU A C 1
ATOM 1672 O O . GLU A 1 211 ? 28.411 -4.488 -12.379 1.00 91.44 211 GLU A O 1
ATOM 1677 N N . PRO A 1 212 ? 28.158 -2.971 -10.739 1.00 94.06 212 PRO A N 1
ATOM 1678 C CA . PRO A 1 212 ? 28.613 -2.225 -9.560 1.00 94.06 212 PRO A CA 1
ATOM 1679 C C . PRO A 1 212 ? 27.917 -2.598 -8.236 1.00 94.06 212 PRO A C 1
ATOM 1681 O O . PRO A 1 212 ? 28.047 -1.864 -7.254 1.00 94.06 212 PRO A O 1
ATOM 1684 N N . TYR A 1 213 ? 27.153 -3.696 -8.192 1.00 92.50 213 TYR A N 1
ATOM 1685 C CA . TYR A 1 213 ? 26.360 -4.095 -7.021 1.00 92.50 213 TYR A CA 1
ATOM 1686 C C . TYR A 1 213 ? 26.781 -5.463 -6.440 1.00 92.50 213 TYR A C 1
ATOM 1688 O O . TYR A 1 213 ? 25.920 -6.298 -6.150 1.00 92.50 213 TYR A O 1
ATOM 1696 N N . PRO A 1 214 ? 28.086 -5.739 -6.248 1.00 89.94 214 PRO A N 1
ATOM 1697 C CA . PRO A 1 214 ? 28.552 -7.058 -5.834 1.00 89.94 214 PRO A CA 1
ATOM 1698 C C . PRO A 1 214 ? 27.960 -7.465 -4.478 1.00 89.94 214 PRO A C 1
ATOM 1700 O O . PRO A 1 214 ? 28.145 -6.794 -3.463 1.00 89.94 214 PRO A O 1
ATOM 1703 N N . GLY A 1 215 ? 27.277 -8.610 -4.448 1.00 83.44 215 GLY A N 1
ATOM 1704 C CA . GLY A 1 215 ? 26.681 -9.160 -3.224 1.00 83.44 215 GLY A CA 1
ATOM 1705 C C . GLY A 1 215 ? 25.334 -8.551 -2.823 1.00 83.44 215 GLY A C 1
ATOM 1706 O O . GLY A 1 215 ? 24.739 -9.028 -1.856 1.00 83.44 215 GLY A O 1
ATOM 1707 N N . ASP A 1 216 ? 24.830 -7.566 -3.568 1.00 86.62 216 ASP A N 1
ATOM 1708 C CA . ASP A 1 216 ? 23.463 -7.077 -3.408 1.00 86.62 216 ASP A CA 1
ATOM 1709 C C . ASP A 1 216 ? 22.446 -8.029 -4.069 1.00 86.62 216 ASP A C 1
ATOM 1711 O O . ASP A 1 216 ? 22.766 -8.898 -4.890 1.00 86.62 216 ASP A O 1
ATOM 1715 N N . TYR A 1 217 ? 21.180 -7.835 -3.696 1.00 87.19 217 TYR A N 1
ATOM 1716 C CA . TYR A 1 217 ? 20.016 -8.435 -4.344 1.00 87.19 217 TYR A CA 1
ATOM 1717 C C . TYR A 1 217 ? 19.450 -7.489 -5.406 1.00 87.19 217 TYR A C 1
ATOM 1719 O O . TYR A 1 217 ? 19.583 -6.267 -5.296 1.00 87.19 217 TYR A O 1
ATOM 1727 N N . SER A 1 218 ? 18.708 -8.032 -6.373 1.00 92.94 218 SER A N 1
ATOM 1728 C CA . SER A 1 218 ? 17.881 -7.221 -7.271 1.00 92.94 218 SER A CA 1
ATOM 1729 C C . SER A 1 218 ? 16.941 -6.304 -6.478 1.00 92.94 218 SER A C 1
ATOM 1731 O O . SER A 1 218 ? 16.141 -6.754 -5.647 1.00 92.94 218 SER A O 1
ATOM 1733 N N . ASN A 1 219 ? 17.031 -4.999 -6.738 1.00 94.00 219 ASN A N 1
ATOM 1734 C CA . ASN A 1 219 ? 16.279 -3.986 -6.010 1.00 94.00 219 ASN A CA 1
ATOM 1735 C C . ASN A 1 219 ? 14.792 -4.016 -6.373 1.00 94.00 219 ASN A C 1
ATOM 1737 O O . ASN A 1 219 ? 13.957 -4.073 -5.470 1.00 94.00 219 ASN A O 1
ATOM 1741 N N . ALA A 1 220 ? 14.446 -3.984 -7.663 1.00 96.38 220 ALA A N 1
ATOM 1742 C CA . ALA A 1 220 ? 13.046 -3.992 -8.077 1.00 96.38 220 ALA A CA 1
ATOM 1743 C C . ALA A 1 220 ? 12.787 -4.673 -9.427 1.00 96.38 220 ALA A C 1
ATOM 1745 O O . ALA A 1 220 ? 13.557 -4.538 -10.378 1.00 96.38 220 ALA A O 1
ATOM 1746 N N . GLY A 1 221 ? 11.636 -5.339 -9.538 1.00 97.62 221 GLY A N 1
ATOM 1747 C CA . GLY A 1 221 ? 11.121 -5.799 -10.828 1.00 97.62 221 GLY A CA 1
ATOM 1748 C C . GLY A 1 221 ? 10.692 -4.599 -11.667 1.00 97.62 221 GLY A C 1
ATOM 1749 O O . GLY A 1 221 ? 11.220 -4.360 -12.750 1.00 97.62 221 GLY A O 1
ATOM 1750 N N . ILE A 1 222 ? 9.789 -3.779 -11.127 1.00 98.69 222 ILE A N 1
ATOM 1751 C CA . ILE A 1 222 ? 9.327 -2.550 -11.781 1.00 98.69 222 ILE A CA 1
ATOM 1752 C C . ILE A 1 222 ? 9.514 -1.353 -10.850 1.00 98.69 222 ILE A C 1
ATOM 1754 O O . ILE A 1 222 ? 9.094 -1.382 -9.695 1.00 98.69 222 ILE A O 1
ATOM 1758 N N . VAL A 1 223 ? 10.093 -0.277 -11.374 1.00 98.62 223 VAL A N 1
ATOM 1759 C CA . VAL A 1 223 ? 10.218 1.026 -10.722 1.00 98.62 223 VAL A CA 1
ATOM 1760 C C . VAL A 1 223 ? 9.332 2.036 -11.441 1.00 98.62 223 VAL A C 1
ATOM 1762 O O . VAL A 1 223 ? 9.484 2.251 -12.642 1.00 98.62 223 VAL A O 1
ATOM 1765 N N . LEU A 1 224 ? 8.443 2.692 -10.701 1.00 98.12 224 LEU A N 1
ATOM 1766 C CA . LEU A 1 224 ? 7.610 3.796 -11.173 1.00 98.12 224 LEU A CA 1
ATOM 1767 C C . LEU A 1 224 ? 8.006 5.082 -10.448 1.00 98.12 224 LEU A C 1
ATOM 1769 O O . LEU A 1 224 ? 8.132 5.094 -9.224 1.00 98.12 224 LEU A O 1
ATOM 1773 N N . SER A 1 225 ? 8.199 6.173 -11.185 1.00 96.56 225 SER A N 1
ATOM 1774 C CA . SER A 1 225 ? 8.512 7.473 -10.587 1.00 96.56 225 SER A CA 1
ATOM 1775 C C . SER A 1 225 ? 7.843 8.606 -11.355 1.00 96.56 225 SER A C 1
ATOM 1777 O O . SER A 1 225 ? 8.097 8.769 -12.550 1.00 96.56 225 SER A O 1
ATOM 1779 N N . ASN A 1 226 ? 7.032 9.419 -10.672 1.00 94.38 226 ASN A N 1
ATOM 1780 C CA . ASN A 1 226 ? 6.324 10.551 -11.277 1.00 94.38 226 ASN A CA 1
ATOM 1781 C C . ASN A 1 226 ? 5.449 10.142 -12.487 1.00 94.38 226 ASN A C 1
ATOM 1783 O O . ASN A 1 226 ? 5.611 10.661 -13.597 1.00 94.38 226 ASN A O 1
ATOM 1787 N N . ILE A 1 227 ? 4.569 9.155 -12.292 1.00 94.44 227 ILE A N 1
ATOM 1788 C CA . ILE A 1 227 ? 3.669 8.611 -13.323 1.00 94.44 227 ILE A CA 1
ATOM 1789 C C . ILE A 1 227 ? 2.217 8.970 -13.009 1.00 94.44 227 ILE A C 1
ATOM 1791 O O . ILE A 1 227 ? 1.716 8.654 -11.937 1.00 94.44 227 ILE A O 1
ATOM 1795 N N . ALA A 1 228 ? 1.513 9.591 -13.949 1.00 91.56 228 ALA A N 1
ATOM 1796 C CA . ALA A 1 228 ? 0.138 10.038 -13.751 1.00 91.56 228 ALA A CA 1
ATOM 1797 C C . ALA A 1 228 ? -0.904 8.908 -13.812 1.00 91.56 228 ALA A C 1
ATOM 1799 O O . ALA A 1 228 ? -1.936 9.041 -13.170 1.00 91.56 228 ALA A O 1
ATOM 1800 N N . ASP A 1 229 ? -0.669 7.834 -14.576 1.00 91.50 229 ASP A N 1
ATOM 1801 C CA . ASP A 1 229 ? -1.402 6.551 -14.528 1.00 91.50 229 ASP A CA 1
ATOM 1802 C C . ASP A 1 229 ? -0.646 5.503 -15.372 1.00 91.50 229 ASP A C 1
ATOM 1804 O O . ASP A 1 229 ? -0.080 5.842 -16.416 1.00 91.50 229 ASP A O 1
ATOM 1808 N N . ILE A 1 230 ? -0.648 4.231 -14.967 1.00 91.88 230 ILE A N 1
ATOM 1809 C CA . ILE A 1 230 ? -0.101 3.102 -15.742 1.00 91.88 230 ILE A CA 1
ATOM 1810 C C . ILE A 1 230 ? -0.767 1.786 -15.330 1.00 91.88 230 ILE A C 1
ATOM 1812 O O . ILE A 1 230 ? -1.121 1.588 -14.168 1.00 91.88 230 ILE A O 1
ATOM 1816 N N . PHE A 1 231 ? -0.903 0.863 -16.282 1.00 89.94 231 PHE A N 1
ATOM 1817 C CA . PHE A 1 231 ? -1.461 -0.468 -16.061 1.00 89.94 231 PHE A CA 1
ATOM 1818 C C . PHE A 1 231 ? -0.346 -1.515 -16.010 1.00 89.94 231 PHE A C 1
ATOM 1820 O O . PHE A 1 231 ? 0.453 -1.615 -16.943 1.00 89.94 231 PHE A O 1
ATOM 1827 N N . ILE A 1 232 ? -0.319 -2.317 -14.944 1.00 92.44 232 ILE A N 1
ATOM 1828 C CA . ILE A 1 232 ? 0.627 -3.428 -14.779 1.00 92.44 232 ILE A CA 1
ATOM 1829 C C . ILE A 1 232 ? -0.144 -4.716 -14.501 1.00 92.44 232 ILE A C 1
ATOM 1831 O O . ILE A 1 232 ? -0.908 -4.819 -13.536 1.00 92.44 232 ILE A O 1
ATOM 1835 N N . GLY A 1 233 ? 0.114 -5.713 -15.339 1.00 88.25 233 GLY A N 1
ATOM 1836 C CA . GLY A 1 233 ? -0.580 -6.988 -15.357 1.00 88.25 233 GLY A CA 1
ATOM 1837 C C . GLY A 1 233 ? -1.646 -7.068 -16.445 1.00 88.25 233 GLY A C 1
ATOM 1838 O O . GLY A 1 233 ? -1.742 -6.232 -17.348 1.00 88.25 233 GLY A O 1
ATOM 1839 N N . ASN A 1 234 ? -2.431 -8.136 -16.395 1.00 74.50 234 ASN A N 1
ATOM 1840 C CA . ASN A 1 234 ? -3.314 -8.517 -17.492 1.00 74.50 234 ASN A CA 1
ATOM 1841 C C . ASN A 1 234 ? -4.619 -7.718 -17.485 1.00 74.50 234 ASN A C 1
ATOM 1843 O O . ASN A 1 234 ? -5.587 -8.104 -16.831 1.00 74.50 234 ASN A O 1
ATOM 1847 N N . SER A 1 235 ? -4.674 -6.622 -18.249 1.00 58.38 235 SER A N 1
ATOM 1848 C CA . SER A 1 235 ? -5.926 -5.917 -18.571 1.00 58.38 235 SER A CA 1
ATOM 1849 C C . SER A 1 235 ? -6.594 -6.606 -19.746 1.00 58.38 235 SER A C 1
ATOM 1851 O O . SER A 1 235 ? -6.221 -6.359 -20.891 1.00 58.38 235 SER A O 1
ATOM 1853 N N . ILE A 1 236 ? -7.533 -7.520 -19.488 1.00 52.03 236 ILE A N 1
ATOM 1854 C CA . ILE A 1 236 ? -8.145 -8.283 -20.579 1.00 52.03 236 ILE A CA 1
ATOM 1855 C C . ILE A 1 236 ? -9.666 -8.285 -20.472 1.00 52.03 236 ILE A C 1
ATOM 1857 O O . ILE A 1 236 ? -10.278 -8.805 -19.541 1.00 52.03 236 ILE A O 1
ATOM 1861 N N . THR A 1 237 ? -10.268 -7.725 -21.514 1.00 42.78 237 THR A N 1
ATOM 1862 C CA . THR A 1 237 ? -11.629 -7.983 -21.969 1.00 42.78 237 THR A CA 1
ATOM 1863 C C . THR A 1 237 ? -11.835 -9.488 -22.166 1.00 42.78 237 THR A C 1
ATOM 1865 O O . THR A 1 237 ? -11.319 -10.051 -23.123 1.00 42.78 237 THR A O 1
ATOM 1868 N N . ALA A 1 238 ? -12.558 -10.119 -21.236 1.00 38.72 238 ALA A N 1
ATOM 1869 C CA . ALA A 1 238 ? -13.273 -11.395 -21.341 1.00 38.72 238 ALA A CA 1
ATOM 1870 C C . ALA A 1 238 ? -12.763 -12.414 -22.389 1.00 38.72 238 ALA A C 1
ATOM 1872 O O . ALA A 1 238 ? -13.097 -12.281 -23.562 1.00 38.72 238 ALA A O 1
ATOM 1873 N N . THR A 1 239 ? -12.042 -13.464 -21.951 1.00 41.72 239 THR A N 1
ATOM 1874 C CA . THR A 1 239 ? -12.317 -14.902 -22.255 1.00 41.72 239 THR A CA 1
ATOM 1875 C C . THR A 1 239 ? -11.170 -15.891 -21.954 1.00 41.72 239 THR A C 1
ATOM 1877 O O . THR A 1 239 ? -11.438 -17.088 -21.995 1.00 41.72 239 THR A O 1
ATOM 1880 N N . THR A 1 240 ? -9.935 -15.482 -21.616 1.00 44.94 240 THR A N 1
ATOM 1881 C CA . THR A 1 240 ? -8.790 -16.437 -21.641 1.00 44.94 240 THR A CA 1
ATOM 1882 C C . THR A 1 240 ? -7.798 -16.437 -20.470 1.00 44.94 240 THR A C 1
ATOM 1884 O O . THR A 1 240 ? -6.787 -17.114 -20.590 1.00 44.94 240 THR A O 1
ATOM 1887 N N . ALA A 1 241 ? -8.029 -15.751 -19.344 1.00 50.25 241 ALA A N 1
ATOM 1888 C CA . ALA A 1 241 ? -7.008 -15.689 -18.286 1.00 50.25 241 ALA A CA 1
ATOM 1889 C C . ALA A 1 241 ? -6.798 -17.051 -17.586 1.00 50.25 241 ALA A C 1
ATOM 1891 O O . ALA A 1 241 ? -7.568 -17.430 -16.699 1.00 50.25 241 ALA A O 1
ATOM 1892 N N . ASN A 1 242 ? -5.739 -17.770 -17.967 1.00 56.97 242 ASN A N 1
ATOM 1893 C CA . ASN A 1 242 ? -5.201 -18.893 -17.207 1.00 56.97 242 ASN A CA 1
ATOM 1894 C C . ASN A 1 242 ? -4.236 -18.345 -16.140 1.00 56.97 242 ASN A C 1
ATOM 1896 O O . ASN A 1 242 ? -3.606 -17.307 -16.328 1.00 56.97 242 ASN A O 1
ATOM 1900 N N . SER A 1 243 ? -4.051 -19.054 -15.021 1.00 58.03 243 SER A N 1
ATOM 1901 C CA . SER A 1 243 ? -3.062 -18.672 -13.990 1.00 58.03 243 SER A CA 1
ATOM 1902 C C . SER A 1 243 ? -1.627 -18.571 -14.523 1.00 58.03 243 SER A C 1
ATOM 1904 O O . SER A 1 243 ? -0.792 -17.922 -13.907 1.00 58.03 243 SER A O 1
ATOM 1906 N N . ASN A 1 244 ? -1.351 -19.198 -15.670 1.00 63.12 244 ASN A N 1
ATOM 1907 C CA . ASN A 1 244 ? -0.052 -19.184 -16.339 1.00 63.12 244 ASN A CA 1
ATOM 1908 C C . ASN A 1 244 ? 0.243 -17.868 -17.074 1.00 63.12 244 ASN A C 1
ATOM 1910 O O . ASN A 1 244 ? 1.353 -17.703 -17.560 1.00 63.12 244 ASN A O 1
ATOM 1914 N N . ASP A 1 245 ? -0.720 -16.947 -17.157 1.00 77.19 245 ASP A N 1
ATOM 1915 C CA . ASP A 1 245 ? -0.539 -15.671 -17.854 1.00 77.19 245 ASP A CA 1
ATOM 1916 C C . ASP A 1 245 ? -0.115 -14.544 -16.896 1.00 77.19 245 ASP A C 1
ATOM 1918 O O . ASP A 1 245 ? 0.136 -13.424 -17.335 1.00 77.19 245 ASP A O 1
ATOM 1922 N N . LEU A 1 246 ? -0.057 -14.781 -15.583 1.00 86.25 246 LEU A N 1
ATOM 1923 C CA . LEU A 1 246 ? 0.289 -13.752 -14.595 1.00 86.25 246 LEU A CA 1
ATOM 1924 C C . LEU A 1 246 ? 1.758 -13.339 -14.727 1.00 86.25 246 LEU A C 1
ATOM 1926 O O . LEU A 1 246 ? 2.620 -14.197 -14.896 1.00 86.25 246 LEU A O 1
ATOM 1930 N N . ASN A 1 247 ? 2.067 -12.048 -14.568 1.00 92.88 247 ASN A N 1
ATOM 1931 C CA . ASN A 1 247 ? 3.461 -11.667 -14.323 1.00 92.88 247 ASN A CA 1
ATOM 1932 C C . ASN A 1 247 ? 3.884 -12.177 -12.939 1.00 92.88 247 ASN A C 1
ATOM 1934 O O . ASN A 1 247 ? 3.092 -12.117 -11.996 1.00 92.88 247 ASN A O 1
ATOM 1938 N N . GLN A 1 248 ? 5.120 -12.642 -12.815 1.00 94.94 248 GLN A N 1
ATOM 1939 C CA . GLN A 1 248 ? 5.659 -13.280 -11.620 1.00 94.94 248 GLN A CA 1
ATOM 1940 C C . GLN A 1 248 ? 6.835 -12.468 -11.082 1.00 94.94 248 GLN A C 1
ATOM 1942 O O . GLN A 1 248 ? 7.722 -12.084 -11.839 1.00 94.94 248 GLN A O 1
ATOM 1947 N N . PHE A 1 249 ? 6.848 -12.220 -9.776 1.00 96.69 249 PHE A N 1
ATOM 1948 C CA . PHE A 1 249 ? 7.900 -11.485 -9.079 1.00 96.69 249 PHE A CA 1
ATOM 1949 C C . PHE A 1 249 ? 8.419 -12.335 -7.922 1.00 96.69 249 PHE A C 1
ATOM 1951 O O . PHE A 1 249 ? 7.642 -12.681 -7.029 1.00 96.69 249 PHE A O 1
ATOM 1958 N N . SER A 1 250 ? 9.715 -12.654 -7.906 1.00 93.94 250 SER A N 1
ATOM 1959 C CA . SER A 1 250 ? 10.287 -13.516 -6.866 1.00 93.94 250 SER A CA 1
ATOM 1960 C C . SER A 1 250 ? 11.712 -13.167 -6.466 1.00 93.94 250 SER A C 1
ATOM 1962 O O . SER A 1 250 ? 12.518 -12.780 -7.300 1.00 93.94 250 SER A O 1
ATOM 1964 N N . TYR A 1 251 ? 12.033 -13.337 -5.179 1.00 91.00 251 TYR A N 1
ATOM 1965 C CA . TYR A 1 251 ? 13.377 -13.115 -4.612 1.00 91.00 251 TYR A CA 1
ATOM 1966 C C . TYR A 1 251 ? 13.932 -11.683 -4.744 1.00 91.00 251 TYR A C 1
ATOM 1968 O O . TYR A 1 251 ? 15.107 -11.443 -4.485 1.00 91.00 251 TYR A O 1
ATOM 1976 N N . LEU A 1 252 ? 13.077 -10.718 -5.084 1.00 91.62 252 LEU A N 1
ATOM 1977 C CA . LEU A 1 252 ? 13.421 -9.301 -5.193 1.00 91.62 252 LEU A CA 1
ATOM 1978 C C . LEU A 1 252 ? 13.237 -8.588 -3.847 1.00 91.62 252 LEU A C 1
ATOM 1980 O O . LEU A 1 252 ? 12.419 -9.002 -3.013 1.00 91.62 252 LEU A O 1
ATOM 1984 N N . LYS A 1 253 ? 13.926 -7.456 -3.662 1.00 92.19 253 LYS A N 1
ATOM 1985 C CA . LYS A 1 253 ? 13.635 -6.535 -2.552 1.00 92.19 253 LYS A CA 1
ATOM 1986 C C . LYS A 1 253 ? 12.253 -5.893 -2.720 1.00 92.19 253 LYS A C 1
ATOM 1988 O O . LYS A 1 253 ? 11.463 -5.896 -1.776 1.00 92.19 253 LYS A O 1
ATOM 1993 N N . TYR A 1 254 ? 11.935 -5.420 -3.925 1.00 95.62 254 TYR A N 1
ATOM 1994 C CA . TYR A 1 254 ? 10.607 -4.938 -4.300 1.00 95.62 254 TYR A CA 1
ATOM 1995 C C . TYR A 1 254 ? 10.094 -5.633 -5.564 1.00 95.62 254 TYR A C 1
ATOM 1997 O O . TYR A 1 254 ? 10.823 -5.796 -6.537 1.00 95.62 254 TYR A O 1
ATOM 2005 N N . GLY A 1 255 ? 8.822 -6.025 -5.590 1.00 97.00 255 GLY A N 1
ATOM 2006 C CA . GLY A 1 255 ? 8.199 -6.482 -6.833 1.00 97.00 255 GLY A CA 1
ATOM 2007 C C . GLY A 1 255 ? 7.939 -5.269 -7.718 1.00 97.00 255 GLY A C 1
ATOM 2008 O O . GLY A 1 255 ? 8.490 -5.136 -8.812 1.00 97.00 255 GLY A O 1
ATOM 2009 N N . ILE A 1 256 ? 7.170 -4.332 -7.164 1.00 98.50 256 ILE A N 1
ATOM 2010 C CA . ILE A 1 256 ? 6.904 -3.015 -7.733 1.00 98.50 256 ILE A CA 1
ATOM 2011 C C . ILE A 1 256 ? 7.256 -1.952 -6.690 1.00 98.50 256 ILE A C 1
ATOM 2013 O O . ILE A 1 256 ? 6.716 -1.953 -5.583 1.00 98.50 256 ILE A O 1
ATOM 2017 N N . TYR A 1 257 ? 8.153 -1.039 -7.056 1.00 98.12 257 TYR A N 1
ATOM 2018 C CA . TYR A 1 257 ? 8.565 0.110 -6.258 1.00 98.12 257 TYR A CA 1
ATOM 2019 C C . TYR A 1 257 ? 8.075 1.399 -6.919 1.00 98.12 257 TYR A C 1
ATOM 2021 O O . TYR A 1 257 ? 8.445 1.699 -8.051 1.00 98.12 257 TYR A O 1
ATOM 2029 N N . SER A 1 258 ? 7.251 2.176 -6.223 1.00 97.81 258 SER A N 1
ATOM 2030 C CA . SER A 1 258 ? 6.613 3.369 -6.779 1.00 97.81 258 SER A CA 1
ATOM 2031 C C . SER A 1 258 ? 6.856 4.616 -5.930 1.00 97.81 258 SER A C 1
ATOM 2033 O O . SER A 1 258 ? 6.655 4.593 -4.717 1.00 97.81 258 SER A O 1
ATOM 2035 N N . THR A 1 259 ? 7.195 5.732 -6.577 1.00 96.31 259 THR A N 1
ATOM 2036 C CA . THR A 1 259 ? 7.251 7.070 -5.966 1.00 96.31 259 THR A CA 1
ATOM 2037 C C . THR A 1 259 ? 6.438 8.085 -6.766 1.00 96.31 259 THR A C 1
ATOM 2039 O O . THR A 1 259 ? 6.502 8.102 -7.998 1.00 96.31 259 THR A O 1
ATOM 2042 N N . GLU A 1 260 ? 5.644 8.917 -6.089 1.00 92.44 260 GLU A N 1
ATOM 2043 C CA . GLU A 1 260 ? 4.870 10.022 -6.691 1.00 92.44 260 GLU A CA 1
ATOM 2044 C C . GLU A 1 260 ? 4.071 9.624 -7.944 1.00 92.44 260 GLU A C 1
ATOM 2046 O O . GLU A 1 260 ? 4.074 10.313 -8.966 1.00 92.44 260 GLU A O 1
ATOM 2051 N N . SER A 1 261 ? 3.446 8.445 -7.913 1.00 93.50 261 SER A N 1
ATOM 2052 C CA . SER A 1 261 ? 2.834 7.831 -9.099 1.00 93.50 261 SER A CA 1
ATOM 2053 C C . SER A 1 261 ? 1.440 7.287 -8.828 1.00 93.50 261 SER A C 1
ATOM 2055 O O . SER A 1 261 ? 1.197 6.762 -7.750 1.00 93.50 261 SER A O 1
ATOM 2057 N N . GLN A 1 262 ? 0.544 7.332 -9.805 1.00 92.25 262 GLN A N 1
ATOM 2058 C CA . GLN A 1 262 ? -0.714 6.584 -9.812 1.00 92.25 262 GLN A CA 1
ATOM 2059 C C . GLN A 1 262 ? -0.579 5.359 -10.719 1.00 92.25 262 GLN A C 1
ATOM 2061 O O . GLN A 1 262 ? 0.202 5.357 -11.674 1.00 92.25 262 GLN A O 1
ATOM 2066 N N . PHE A 1 263 ? -1.325 4.300 -10.411 1.00 93.31 263 PHE A N 1
ATOM 2067 C CA . PHE A 1 263 ? -1.242 3.040 -11.142 1.00 93.31 263 PHE A CA 1
ATOM 2068 C C . PHE A 1 263 ? -2.461 2.150 -10.905 1.00 93.31 263 PHE A C 1
ATOM 2070 O O . PHE A 1 263 ? -3.182 2.276 -9.910 1.00 93.31 263 PHE A O 1
ATOM 2077 N N . LYS A 1 264 ? -2.613 1.167 -11.791 1.00 91.69 264 LYS A N 1
ATOM 2078 C CA . LYS A 1 264 ? -3.536 0.045 -11.652 1.00 91.69 264 LYS A CA 1
ATOM 2079 C C . LYS A 1 264 ? -2.760 -1.262 -11.791 1.00 91.69 264 LYS A C 1
ATOM 2081 O O . LYS A 1 264 ? -2.225 -1.557 -12.859 1.00 91.69 264 LYS A O 1
ATOM 2086 N N . ILE A 1 265 ? -2.690 -2.027 -10.704 1.00 93.38 265 ILE A N 1
ATOM 2087 C CA . ILE A 1 265 ? -1.910 -3.268 -10.614 1.00 93.38 265 ILE A CA 1
ATOM 2088 C C . ILE A 1 265 ? -2.857 -4.428 -10.327 1.00 93.38 265 ILE A C 1
ATOM 2090 O O . ILE A 1 265 ? -3.420 -4.515 -9.237 1.00 93.38 265 ILE A O 1
ATOM 2094 N N . PHE A 1 266 ? -3.020 -5.349 -11.270 1.00 88.56 266 PHE A N 1
ATOM 2095 C CA . PHE A 1 266 ? -3.888 -6.519 -11.106 1.00 88.56 266 PHE A CA 1
ATOM 2096 C C . PHE A 1 266 ? -3.428 -7.683 -11.986 1.00 88.56 266 PHE A C 1
ATOM 2098 O O . PHE A 1 266 ? -2.865 -7.473 -13.054 1.00 88.56 266 PHE A O 1
ATOM 2105 N N . GLY A 1 267 ? -3.687 -8.923 -11.563 1.00 85.50 267 GLY A N 1
ATOM 2106 C CA . GLY A 1 267 ? -3.290 -10.106 -12.330 1.00 85.50 267 GLY A CA 1
ATOM 2107 C C . GLY A 1 267 ? -1.781 -10.369 -12.309 1.00 85.50 267 GLY A C 1
ATOM 2108 O O . GLY A 1 267 ? -1.193 -10.641 -13.354 1.00 85.50 267 GLY A O 1
ATOM 2109 N N . ASN A 1 268 ? -1.164 -10.292 -11.128 1.00 92.25 268 ASN A N 1
ATOM 2110 C CA . ASN A 1 268 ? 0.253 -10.595 -10.906 1.00 92.25 268 ASN A CA 1
ATOM 2111 C C . ASN A 1 268 ? 0.421 -11.588 -9.737 1.00 92.25 268 ASN A C 1
ATOM 2113 O O . ASN A 1 268 ? -0.446 -11.663 -8.861 1.00 92.25 268 ASN A O 1
ATOM 2117 N N . SER A 1 269 ? 1.533 -12.325 -9.706 1.00 93.56 269 SER A N 1
ATOM 2118 C CA . SER A 1 269 ? 1.953 -13.168 -8.579 1.00 93.56 269 SER A CA 1
ATOM 2119 C C . SER A 1 269 ? 3.257 -12.653 -7.974 1.00 93.56 269 SER A C 1
ATOM 2121 O O . SER A 1 269 ? 4.223 -12.405 -8.691 1.00 93.56 269 SER A O 1
ATOM 2123 N N . PHE A 1 270 ? 3.286 -12.504 -6.654 1.00 95.50 270 PHE A N 1
ATOM 2124 C CA . PHE A 1 270 ? 4.449 -12.102 -5.870 1.00 95.50 270 PHE A CA 1
ATOM 2125 C C . PHE A 1 270 ? 4.775 -13.216 -4.879 1.00 95.50 270 PHE A C 1
ATOM 2127 O O . PHE A 1 270 ? 3.969 -13.512 -3.991 1.00 95.50 270 PHE A O 1
ATOM 2134 N N . GLU A 1 271 ? 5.939 -13.848 -5.029 1.00 92.31 271 GLU A N 1
ATOM 2135 C CA . GLU A 1 271 ? 6.273 -15.081 -4.314 1.00 92.31 271 GLU A CA 1
ATOM 2136 C C . GLU A 1 271 ? 7.691 -15.072 -3.733 1.00 92.31 271 GLU A C 1
ATOM 2138 O O . GLU A 1 271 ? 8.635 -14.585 -4.347 1.00 92.31 271 GLU A O 1
ATOM 2143 N N . ASN A 1 272 ? 7.868 -15.664 -2.548 1.00 90.19 272 ASN A N 1
ATOM 2144 C CA . ASN A 1 272 ? 9.181 -15.868 -1.913 1.00 90.19 272 ASN A CA 1
ATOM 2145 C C . ASN A 1 272 ? 9.995 -14.573 -1.724 1.00 90.19 272 ASN A C 1
ATOM 2147 O O . ASN A 1 272 ? 11.217 -14.538 -1.867 1.00 90.19 272 ASN A O 1
ATOM 2151 N N . MET A 1 273 ? 9.310 -13.499 -1.345 1.00 86.00 273 MET A N 1
ATOM 2152 C CA . MET A 1 273 ? 9.898 -12.200 -1.024 1.00 86.00 273 MET A CA 1
ATOM 2153 C C . MET A 1 273 ? 10.136 -12.081 0.490 1.00 86.00 273 MET A C 1
ATOM 2155 O O . MET A 1 273 ? 9.680 -11.147 1.147 1.00 86.00 273 MET A O 1
ATOM 2159 N N . GLU A 1 274 ? 10.797 -13.084 1.066 1.00 72.00 274 GLU A N 1
ATOM 2160 C CA . GLU A 1 274 ? 10.995 -13.263 2.516 1.00 72.00 274 GLU A CA 1
ATOM 2161 C C . GLU A 1 274 ? 12.463 -13.127 2.955 1.00 72.00 274 GLU A C 1
ATOM 2163 O O . GLU A 1 274 ? 12.752 -13.263 4.145 1.00 72.00 274 GLU A O 1
ATOM 2168 N N . THR A 1 275 ? 13.387 -12.878 2.018 1.00 59.41 275 THR A N 1
ATOM 2169 C CA . THR A 1 275 ? 14.830 -13.089 2.221 1.00 59.41 275 THR A CA 1
ATOM 2170 C C . THR A 1 275 ? 15.447 -12.182 3.290 1.00 59.41 275 THR A C 1
ATOM 2172 O O . THR A 1 275 ? 16.348 -12.638 3.989 1.00 59.41 275 THR A O 1
ATOM 2175 N N . GLU A 1 276 ? 14.912 -10.973 3.523 1.00 54.78 276 GLU A N 1
ATOM 2176 C CA . GLU A 1 276 ? 15.338 -10.073 4.608 1.00 54.78 276 GLU A CA 1
ATOM 2177 C C . GLU A 1 276 ? 14.183 -9.276 5.263 1.00 54.78 276 GLU A C 1
ATOM 2179 O O . GLU A 1 276 ? 13.004 -9.400 4.911 1.00 54.78 276 GLU A O 1
ATOM 2184 N N . LYS A 1 277 ? 14.510 -8.465 6.287 1.00 49.06 277 LYS A N 1
ATOM 2185 C CA . LYS A 1 277 ? 13.559 -7.741 7.156 1.00 49.06 277 LYS A CA 1
ATOM 2186 C C . LYS A 1 277 ? 12.615 -6.754 6.438 1.00 49.06 277 LYS A C 1
ATOM 2188 O O . LYS A 1 277 ? 11.694 -6.298 7.108 1.00 49.06 277 LYS A O 1
ATOM 2193 N N . PHE A 1 278 ? 12.773 -6.458 5.140 1.00 54.31 278 PHE A N 1
ATOM 2194 C CA . PHE A 1 278 ? 12.030 -5.370 4.473 1.00 54.31 278 PHE A CA 1
ATOM 2195 C C . PHE A 1 278 ? 11.645 -5.612 3.000 1.00 54.31 278 PHE A C 1
ATOM 2197 O O . PHE A 1 278 ? 11.465 -4.652 2.255 1.00 54.31 278 PHE A O 1
ATOM 2204 N N . ASN A 1 279 ? 11.506 -6.862 2.551 1.00 82.19 279 ASN A N 1
ATOM 2205 C CA . ASN A 1 279 ? 11.064 -7.108 1.174 1.00 82.19 279 ASN A CA 1
ATOM 2206 C C . ASN A 1 279 ? 9.549 -6.886 1.042 1.00 82.19 279 ASN A C 1
ATOM 2208 O O . ASN A 1 279 ? 8.757 -7.469 1.792 1.00 82.19 279 ASN A O 1
ATOM 2212 N N . THR A 1 280 ? 9.145 -6.071 0.073 1.00 92.69 280 THR A N 1
ATOM 2213 C CA . THR A 1 280 ? 7.747 -5.659 -0.100 1.00 92.69 280 THR A CA 1
ATOM 2214 C C . THR A 1 280 ? 7.299 -5.921 -1.527 1.00 92.69 280 THR A C 1
ATOM 2216 O O . THR A 1 280 ? 7.922 -5.441 -2.470 1.00 92.69 280 THR A O 1
ATOM 2219 N N . ALA A 1 281 ? 6.213 -6.670 -1.707 1.00 96.56 281 ALA A N 1
ATOM 2220 C CA . ALA A 1 281 ? 5.727 -7.003 -3.043 1.00 96.56 281 ALA A CA 1
ATOM 2221 C C . ALA A 1 281 ? 5.301 -5.751 -3.826 1.00 96.56 281 ALA A C 1
ATOM 2223 O O . ALA A 1 281 ? 5.813 -5.520 -4.922 1.00 96.56 281 ALA A O 1
ATOM 2224 N N . ILE A 1 282 ? 4.451 -4.902 -3.241 1.00 98.31 282 ILE A N 1
ATOM 2225 C CA . ILE A 1 282 ? 4.103 -3.590 -3.802 1.00 98.31 282 ILE A CA 1
ATOM 2226 C C . ILE A 1 282 ? 4.373 -2.511 -2.761 1.00 98.31 282 ILE A C 1
ATOM 2228 O O . ILE A 1 282 ? 3.682 -2.439 -1.746 1.00 98.31 282 ILE A O 1
ATOM 2232 N N . TYR A 1 283 ? 5.359 -1.663 -3.036 1.00 97.69 283 TYR A N 1
ATOM 2233 C CA . TYR A 1 283 ? 5.670 -0.481 -2.241 1.00 97.69 283 TYR A CA 1
ATOM 2234 C C . TYR A 1 283 ? 5.309 0.778 -3.025 1.00 97.69 283 TYR A C 1
ATOM 2236 O O . TYR A 1 283 ? 5.719 0.938 -4.178 1.00 97.69 283 TYR A O 1
ATOM 2244 N N . SER A 1 284 ? 4.586 1.702 -2.398 1.00 97.31 284 SER A N 1
ATOM 2245 C CA . SER A 1 284 ? 4.322 3.021 -2.965 1.00 97.31 284 SER A CA 1
ATOM 2246 C C . SER A 1 284 ? 4.453 4.116 -1.921 1.00 97.31 284 SER A C 1
ATOM 2248 O O . SER A 1 284 ? 3.801 4.058 -0.884 1.00 97.31 284 SER A O 1
ATOM 2250 N N . ASN A 1 285 ? 5.189 5.168 -2.266 1.00 94.38 285 ASN A N 1
ATOM 2251 C CA . ASN A 1 285 ? 5.298 6.391 -1.479 1.00 94.38 285 ASN A CA 1
ATOM 2252 C C . ASN A 1 285 ? 4.838 7.606 -2.297 1.00 94.38 285 ASN A C 1
ATOM 2254 O O . ASN A 1 285 ? 5.267 7.777 -3.441 1.00 94.38 285 ASN A O 1
ATOM 2258 N N . GLY A 1 286 ? 3.949 8.411 -1.727 1.00 89.31 286 GLY A N 1
ATOM 2259 C CA . GLY A 1 286 ? 3.407 9.607 -2.354 1.00 89.31 286 GLY A CA 1
ATOM 2260 C C . GLY A 1 286 ? 2.445 9.309 -3.501 1.00 89.31 286 GLY A C 1
ATOM 2261 O O . GLY A 1 286 ? 2.015 8.169 -3.744 1.00 89.31 286 GLY A O 1
ATOM 2262 N N . HIS A 1 287 ? 2.110 10.352 -4.245 1.00 86.62 287 HIS A N 1
ATOM 2263 C CA . HIS A 1 287 ? 1.054 10.356 -5.249 1.00 86.62 287 HIS A CA 1
ATOM 2264 C C . HIS A 1 287 ? 1.367 11.350 -6.369 1.00 86.62 287 HIS A C 1
ATOM 2266 O O . HIS A 1 287 ? 2.167 12.261 -6.219 1.00 86.62 287 HIS A O 1
ATOM 2272 N N . ASN A 1 288 ? 0.743 11.158 -7.530 1.00 85.81 288 ASN A N 1
ATOM 2273 C CA . ASN A 1 288 ? 0.828 12.138 -8.608 1.00 85.81 288 ASN A CA 1
ATOM 2274 C C . ASN A 1 288 ? -0.417 13.029 -8.620 1.00 85.81 288 ASN A C 1
ATOM 2276 O O . ASN A 1 288 ? -1.528 12.498 -8.567 1.00 85.81 288 ASN A O 1
ATOM 2280 N N . ASP A 1 289 ? -0.217 14.342 -8.760 1.00 75.69 289 ASP A N 1
ATOM 2281 C CA . ASP A 1 289 ? -1.285 15.356 -8.744 1.00 75.69 289 ASP A CA 1
ATOM 2282 C C . ASP A 1 289 ? -1.755 15.796 -10.133 1.00 75.69 289 ASP A C 1
ATOM 2284 O O . ASP A 1 289 ? -2.703 16.572 -10.256 1.00 75.69 289 ASP A O 1
ATOM 2288 N N . ILE A 1 290 ? -1.086 15.343 -11.199 1.00 73.81 290 ILE A N 1
ATOM 2289 C CA . ILE A 1 290 ? -1.308 15.880 -12.547 1.00 73.81 290 ILE A CA 1
ATOM 2290 C C . ILE A 1 290 ? -2.654 15.420 -13.116 1.00 73.81 290 ILE A C 1
ATOM 2292 O O . ILE A 1 290 ? -3.341 16.186 -13.793 1.00 73.81 290 ILE A O 1
ATOM 2296 N N . ILE A 1 291 ? -3.036 14.170 -12.850 1.00 68.81 291 ILE A N 1
ATOM 2297 C CA . ILE A 1 291 ? -4.301 13.588 -13.298 1.00 68.81 291 ILE A CA 1
ATOM 2298 C C . ILE A 1 291 ? -5.062 13.075 -12.092 1.00 68.81 291 ILE A C 1
ATOM 2300 O O . ILE A 1 291 ? -4.486 12.481 -11.184 1.00 68.81 291 ILE A O 1
ATOM 2304 N N . ALA A 1 292 ? -6.382 13.250 -12.136 1.00 69.56 292 ALA A N 1
ATOM 2305 C CA . ALA A 1 292 ? -7.311 12.661 -11.190 1.00 69.56 292 ALA A CA 1
ATOM 2306 C C . ALA A 1 292 ? -7.441 11.127 -11.364 1.00 69.56 292 ALA A C 1
ATOM 2308 O O . ALA A 1 292 ? -8.531 10.605 -11.589 1.00 69.56 292 ALA A O 1
ATOM 2309 N N . ALA A 1 293 ? -6.321 10.403 -11.321 1.00 79.75 293 ALA A N 1
ATOM 2310 C CA . ALA A 1 293 ? -6.267 8.953 -11.431 1.00 79.75 293 ALA A CA 1
ATOM 2311 C C . ALA A 1 293 ? -6.158 8.310 -10.045 1.00 79.75 293 ALA A C 1
ATOM 2313 O O . ALA A 1 293 ? -5.440 8.781 -9.167 1.00 79.75 293 ALA A O 1
ATOM 2314 N N . GLN A 1 294 ? -6.881 7.210 -9.868 1.00 84.62 294 GLN A N 1
ATOM 2315 C CA . GLN A 1 294 ? -6.946 6.444 -8.631 1.00 84.62 294 GLN A CA 1
ATOM 2316 C C . GLN A 1 294 ? -5.874 5.348 -8.589 1.00 84.62 294 GLN A C 1
ATOM 2318 O O . GLN A 1 294 ? -5.796 4.540 -9.521 1.00 84.62 294 GLN A O 1
ATOM 2323 N N . LYS A 1 295 ? -5.143 5.218 -7.469 1.00 90.88 295 LYS A N 1
ATOM 2324 C CA . LYS A 1 295 ? -4.370 3.997 -7.184 1.00 90.88 295 LYS A CA 1
ATOM 2325 C C . LYS A 1 295 ? -5.309 2.820 -6.981 1.00 90.88 295 LYS A C 1
ATOM 2327 O O . LYS A 1 295 ? -6.146 2.838 -6.079 1.00 90.88 295 LYS A O 1
ATOM 2332 N N . THR A 1 296 ? -5.136 1.786 -7.793 1.00 91.19 296 THR A N 1
ATOM 2333 C CA . THR A 1 296 ? -5.926 0.556 -7.701 1.00 91.19 296 THR A CA 1
ATOM 2334 C C . THR A 1 296 ? -4.997 -0.651 -7.616 1.00 91.19 296 THR A C 1
ATOM 2336 O O . THR A 1 296 ? -4.165 -0.858 -8.502 1.00 91.19 296 THR A O 1
ATOM 2339 N N . ILE A 1 297 ? -5.129 -1.457 -6.561 1.00 94.12 297 ILE A N 1
ATOM 2340 C CA . ILE A 1 297 ? -4.403 -2.722 -6.402 1.00 94.12 297 ILE A CA 1
ATOM 2341 C C . ILE A 1 297 ? -5.405 -3.866 -6.270 1.00 94.12 297 ILE A C 1
ATOM 2343 O O . ILE A 1 297 ? -6.151 -3.965 -5.295 1.00 94.12 297 ILE A O 1
ATOM 2347 N N . GLY A 1 298 ? -5.377 -4.752 -7.259 1.00 86.88 298 GLY A N 1
ATOM 2348 C CA . GLY A 1 298 ? -6.438 -5.707 -7.552 1.00 86.88 298 GLY A CA 1
ATOM 2349 C C . GLY A 1 298 ? -7.548 -5.046 -8.370 1.00 86.88 298 GLY A C 1
ATOM 2350 O O . GLY A 1 298 ? -7.375 -3.927 -8.851 1.00 86.88 298 GLY A O 1
ATOM 2351 N N . ASN A 1 299 ? -8.648 -5.744 -8.641 1.00 73.44 299 ASN A N 1
ATOM 2352 C CA . ASN A 1 299 ? -9.714 -5.187 -9.475 1.00 73.44 299 ASN A CA 1
ATOM 2353 C C . ASN A 1 299 ? -11.077 -5.828 -9.194 1.00 73.44 299 ASN A C 1
ATOM 2355 O O . ASN A 1 299 ? -11.179 -6.931 -8.662 1.00 73.44 299 ASN A O 1
ATOM 2359 N N . THR A 1 300 ? -12.124 -5.126 -9.617 1.00 57.09 300 THR A N 1
ATOM 2360 C CA . THR A 1 300 ? -13.524 -5.540 -9.631 1.00 57.09 300 THR A CA 1
ATOM 2361 C C . THR A 1 300 ? -13.786 -6.666 -10.637 1.00 57.09 300 THR A C 1
ATOM 2363 O O . THR A 1 300 ? -13.086 -6.827 -11.638 1.00 57.09 300 THR A O 1
ATOM 2366 N N . ILE A 1 301 ? -14.853 -7.424 -10.388 1.00 55.06 301 ILE A N 1
ATOM 2367 C CA . ILE A 1 301 ? -15.385 -8.454 -11.283 1.00 55.06 301 ILE A CA 1
ATOM 2368 C C . ILE A 1 301 ? -15.877 -7.793 -12.580 1.00 55.06 301 ILE A C 1
ATOM 2370 O O . ILE A 1 301 ? -16.872 -7.074 -12.568 1.00 55.06 301 ILE A O 1
ATOM 2374 N N . TRP A 1 302 ? -15.231 -8.084 -13.710 1.00 44.16 302 TRP A N 1
ATOM 2375 C CA . TRP A 1 302 ? -15.788 -7.831 -15.044 1.00 44.16 302 TRP A CA 1
ATOM 2376 C C . TRP A 1 302 ? -16.189 -9.174 -15.654 1.00 44.16 302 TRP A C 1
ATOM 2378 O O . TRP A 1 302 ? -15.349 -10.057 -15.816 1.00 44.16 302 TRP A O 1
ATOM 2388 N N . ASN A 1 303 ? -17.473 -9.350 -15.981 1.00 48.12 303 ASN A N 1
ATOM 2389 C CA . ASN A 1 303 ? -18.004 -10.575 -16.601 1.00 48.12 303 ASN A CA 1
ATOM 2390 C C . ASN A 1 303 ? -17.622 -11.876 -15.863 1.00 48.12 303 ASN A C 1
ATOM 2392 O O . ASN A 1 303 ? -17.229 -12.854 -16.496 1.00 48.12 303 ASN A O 1
ATOM 2396 N N . SER A 1 304 ? -17.724 -11.890 -14.528 1.00 50.41 304 SER A N 1
ATOM 2397 C CA . SER A 1 304 ? -17.482 -13.089 -13.697 1.00 50.41 304 SER A CA 1
ATOM 2398 C C . SER A 1 304 ? -16.021 -13.564 -13.614 1.00 50.41 304 SER A C 1
ATOM 2400 O O . SER A 1 304 ? -15.775 -14.630 -13.052 1.00 50.41 304 SER A O 1
ATOM 2402 N N . ILE A 1 305 ? -15.056 -12.800 -14.139 1.00 52.25 305 ILE A N 1
ATOM 2403 C CA . ILE A 1 305 ? -13.623 -13.113 -14.048 1.00 52.25 305 ILE A CA 1
ATOM 2404 C C . ILE A 1 305 ? -12.997 -12.227 -12.965 1.00 52.25 305 ILE A C 1
ATOM 2406 O O . ILE A 1 305 ? -13.096 -11.001 -13.009 1.00 52.25 305 ILE A O 1
ATOM 2410 N N . GLU A 1 306 ? -12.379 -12.857 -11.967 1.00 57.72 306 GLU A N 1
ATOM 2411 C CA . GLU A 1 306 ? -11.728 -12.174 -10.847 1.00 57.72 306 GLU A CA 1
ATOM 2412 C C . GLU A 1 306 ? -10.239 -11.953 -11.154 1.00 57.72 306 GLU A C 1
ATOM 2414 O O . GLU A 1 306 ? -9.460 -12.907 -11.187 1.00 57.72 306 GLU A O 1
ATOM 2419 N N . PHE A 1 307 ? -9.829 -10.696 -11.352 1.00 68.06 307 PHE A N 1
ATOM 2420 C CA . PHE A 1 307 ? -8.423 -10.332 -11.557 1.00 68.06 307 PHE A CA 1
ATOM 2421 C C . PHE A 1 307 ? -7.771 -10.004 -10.217 1.00 68.06 307 PHE A C 1
ATOM 2423 O O . PHE A 1 307 ? -7.855 -8.883 -9.713 1.00 68.06 307 PHE A O 1
ATOM 2430 N N . ARG A 1 308 ? -7.132 -11.013 -9.627 1.00 80.38 308 ARG A N 1
ATOM 2431 C CA . ARG A 1 308 ? -6.505 -10.917 -8.306 1.00 80.38 308 ARG A CA 1
ATOM 2432 C C . ARG A 1 308 ? -4.997 -10.782 -8.447 1.00 80.38 308 ARG A C 1
ATOM 2434 O O . ARG A 1 308 ? -4.414 -11.372 -9.355 1.00 80.38 308 ARG A O 1
ATOM 2441 N N . ASN A 1 309 ? -4.364 -10.047 -7.539 1.00 91.06 309 ASN A N 1
ATOM 2442 C CA . ASN A 1 309 ? -2.949 -10.281 -7.273 1.00 91.06 309 ASN A CA 1
ATOM 2443 C C . ASN A 1 309 ? -2.819 -11.375 -6.210 1.00 91.06 309 ASN A C 1
ATOM 2445 O O . ASN A 1 309 ? -3.625 -11.442 -5.271 1.00 91.06 309 ASN A O 1
ATOM 2449 N N . PHE A 1 310 ? -1.807 -12.218 -6.370 1.00 92.62 310 PHE A N 1
ATOM 2450 C CA . PHE A 1 310 ? -1.454 -13.264 -5.422 1.00 92.62 310 PHE A CA 1
ATOM 2451 C C . PHE A 1 310 ? -0.168 -12.870 -4.707 1.00 92.62 310 PHE A C 1
ATOM 2453 O O . PHE A 1 310 ? 0.813 -12.506 -5.344 1.00 92.62 310 PHE A O 1
ATOM 2460 N N . PHE A 1 311 ? -0.186 -12.941 -3.383 1.00 94.94 311 PHE A N 1
ATOM 2461 C CA . PHE A 1 311 ? 0.957 -12.657 -2.529 1.00 94.94 311 PHE A CA 1
ATOM 2462 C C . PHE A 1 311 ? 1.212 -13.884 -1.668 1.00 94.94 311 PHE A C 1
ATOM 2464 O O . PHE A 1 311 ? 0.348 -14.283 -0.882 1.00 94.94 311 PHE A O 1
ATOM 2471 N N . SER A 1 312 ? 2.382 -14.493 -1.810 1.00 92.50 312 SER A N 1
ATOM 2472 C CA . SER A 1 312 ? 2.749 -15.697 -1.075 1.00 92.50 312 SER A CA 1
ATOM 2473 C C . SER A 1 312 ? 4.151 -15.561 -0.519 1.00 92.50 312 SER A C 1
ATOM 2475 O O . SER A 1 312 ? 5.095 -15.293 -1.260 1.00 92.50 312 SER A O 1
ATOM 2477 N N . ARG A 1 313 ? 4.308 -15.795 0.785 1.00 89.00 313 ARG A N 1
ATOM 2478 C CA . ARG A 1 313 ? 5.626 -15.784 1.432 1.00 89.00 313 ARG A CA 1
ATOM 2479 C C . ARG A 1 313 ? 6.381 -14.471 1.208 1.00 89.00 313 ARG A C 1
ATOM 2481 O O . ARG A 1 313 ? 7.491 -14.450 0.673 1.00 89.00 313 ARG A O 1
ATOM 2488 N N . CYS A 1 314 ? 5.739 -13.362 1.568 1.00 89.19 314 CYS A N 1
ATOM 2489 C CA . CYS A 1 314 ? 6.309 -12.014 1.502 1.00 89.19 314 CYS A CA 1
ATOM 2490 C C . CYS A 1 314 ? 6.458 -11.442 2.918 1.00 89.19 314 CYS A C 1
ATOM 2492 O O . CYS A 1 314 ? 5.605 -11.678 3.778 1.00 89.19 314 CYS A O 1
ATOM 2494 N N . SER A 1 315 ? 7.482 -10.618 3.170 1.00 89.38 315 SER A N 1
ATOM 2495 C CA . SER A 1 315 ? 7.516 -9.843 4.420 1.00 89.38 315 SER A CA 1
ATOM 2496 C C . SER A 1 315 ? 6.322 -8.876 4.476 1.00 89.38 315 SER A C 1
ATOM 2498 O O . SER A 1 315 ? 5.529 -8.957 5.416 1.00 89.38 315 SER A O 1
ATOM 2500 N N . ILE A 1 316 ? 6.133 -8.033 3.455 1.00 93.19 316 ILE A N 1
ATOM 2501 C CA . ILE A 1 316 ? 4.949 -7.167 3.318 1.00 93.19 316 ILE A CA 1
ATOM 2502 C C . ILE A 1 316 ? 4.318 -7.364 1.934 1.00 93.19 316 ILE A C 1
ATOM 2504 O O . ILE A 1 316 ? 5.021 -7.410 0.924 1.00 93.19 316 ILE A O 1
ATOM 2508 N N . GLY A 1 317 ? 2.992 -7.505 1.879 1.00 96.38 317 GLY A N 1
ATOM 2509 C CA . GLY A 1 317 ? 2.254 -7.657 0.623 1.00 96.38 317 GLY A CA 1
ATOM 2510 C C . GLY A 1 317 ? 2.090 -6.315 -0.080 1.00 96.38 317 GLY A C 1
ATOM 2511 O O . GLY A 1 317 ? 2.615 -6.096 -1.169 1.00 96.38 317 GLY A O 1
ATOM 2512 N N . ILE A 1 318 ? 1.386 -5.394 0.572 1.00 98.31 318 ILE A N 1
ATOM 2513 C CA . ILE A 1 318 ? 1.174 -4.035 0.073 1.00 98.31 318 ILE A CA 1
ATOM 2514 C C . ILE A 1 318 ? 1.577 -3.043 1.157 1.00 98.31 318 ILE A C 1
ATOM 2516 O O . ILE A 1 318 ? 1.071 -3.123 2.276 1.00 98.31 318 ILE A O 1
ATOM 2520 N N . GLU A 1 319 ? 2.439 -2.093 0.810 1.00 97.06 319 GLU A N 1
ATOM 2521 C CA . GLU A 1 319 ? 2.774 -0.943 1.643 1.00 97.06 319 GLU A CA 1
ATOM 2522 C C . GLU A 1 319 ? 2.523 0.358 0.887 1.00 97.06 319 GLU A C 1
ATOM 2524 O O . GLU A 1 319 ? 3.114 0.604 -0.166 1.00 97.06 319 GLU A O 1
ATOM 2529 N N . LEU A 1 320 ? 1.645 1.190 1.443 1.00 95.31 320 LEU A N 1
ATOM 2530 C CA . LEU A 1 320 ? 1.311 2.501 0.907 1.00 95.31 320 LEU A CA 1
ATOM 2531 C C . LEU A 1 320 ? 1.622 3.587 1.932 1.00 95.31 320 LEU A C 1
ATOM 2533 O O . LEU A 1 320 ? 1.175 3.504 3.074 1.00 95.31 320 LEU A O 1
ATOM 2537 N N . ILE A 1 321 ? 2.335 4.619 1.498 1.00 91.75 321 ILE A N 1
ATOM 2538 C CA . ILE A 1 321 ? 2.631 5.826 2.268 1.00 91.75 321 ILE A CA 1
ATOM 2539 C C . ILE A 1 321 ? 2.108 7.012 1.464 1.00 91.75 321 ILE A C 1
ATOM 2541 O O . ILE A 1 321 ? 2.413 7.104 0.274 1.00 91.75 321 ILE A O 1
ATOM 2545 N N . ASP A 1 322 ? 1.292 7.871 2.076 1.00 87.19 322 ASP A N 1
ATOM 2546 C CA . ASP A 1 322 ? 0.704 9.052 1.424 1.00 87.19 322 ASP A CA 1
ATOM 2547 C C . ASP A 1 322 ? 0.017 8.752 0.068 1.00 87.19 322 ASP A C 1
ATOM 2549 O O . ASP A 1 322 ? 0.278 9.428 -0.931 1.00 87.19 322 ASP A O 1
ATOM 2553 N N . PRO A 1 323 ? -0.846 7.718 -0.043 1.00 88.12 323 PRO A N 1
ATOM 2554 C CA . PRO A 1 323 ? -1.294 7.222 -1.343 1.00 88.12 323 PRO A CA 1
ATOM 2555 C C . PRO A 1 323 ? -2.301 8.121 -2.073 1.00 88.12 323 PRO A C 1
ATOM 2557 O O . PRO A 1 323 ? -2.479 7.963 -3.282 1.00 88.12 323 PRO A O 1
ATOM 2560 N N . ASN A 1 324 ? -2.988 9.020 -1.369 1.00 81.00 324 ASN A N 1
ATOM 2561 C CA . ASN A 1 324 ? -4.081 9.802 -1.939 1.00 81.00 324 ASN A CA 1
ATOM 2562 C C . ASN A 1 324 ? -3.647 11.233 -2.285 1.00 81.00 324 ASN A C 1
ATOM 2564 O O . ASN A 1 324 ? -3.113 11.912 -1.408 1.00 81.00 324 ASN A O 1
ATOM 2568 N N . PRO A 1 325 ? -3.943 11.715 -3.507 1.00 74.31 325 PRO A N 1
ATOM 2569 C CA . PRO A 1 325 ? -3.716 13.106 -3.874 1.00 74.31 325 PRO A CA 1
ATOM 2570 C C . PRO A 1 325 ? -4.666 14.069 -3.133 1.00 74.31 325 PRO A C 1
ATOM 2572 O O . PRO A 1 325 ? -5.739 13.667 -2.669 1.00 74.31 325 PRO A O 1
ATOM 2575 N N . PRO A 1 326 ? -4.324 15.368 -3.053 1.00 64.69 326 PRO A N 1
ATOM 2576 C CA . PRO A 1 326 ? -5.139 16.409 -2.430 1.00 64.69 326 PRO A CA 1
ATOM 2577 C C . PRO A 1 326 ? -6.415 16.741 -3.223 1.00 64.69 326 PRO A C 1
ATOM 2579 O O . PRO A 1 326 ? -7.255 17.511 -2.754 1.00 64.69 326 PRO A O 1
ATOM 2582 N N . THR A 1 327 ? -6.572 16.197 -4.433 1.00 63.22 327 THR A N 1
ATOM 2583 C CA . THR A 1 327 ? -7.703 16.446 -5.333 1.00 63.22 327 THR A CA 1
ATOM 2584 C C . THR A 1 327 ? -8.985 15.759 -4.841 1.00 63.22 327 THR A C 1
ATOM 2586 O O . THR A 1 327 ? -8.958 14.556 -4.599 1.00 63.22 327 THR A O 1
ATOM 2589 N N . PRO A 1 328 ? -10.123 16.471 -4.704 1.00 56.00 328 PRO A N 1
ATOM 2590 C CA . PRO A 1 328 ? -11.360 15.896 -4.169 1.00 56.00 328 PRO A CA 1
ATOM 2591 C C . PRO A 1 328 ? -11.906 14.727 -5.007 1.00 56.00 328 PRO A C 1
ATOM 2593 O O . PRO A 1 328 ? -12.018 14.839 -6.226 1.00 56.00 328 PRO A O 1
ATOM 2596 N N . SER A 1 329 ? -12.403 13.684 -4.339 1.00 62.12 329 SER A N 1
ATOM 2597 C CA . SER A 1 329 ? -13.111 12.504 -4.878 1.00 62.12 329 SER A CA 1
ATOM 2598 C C . SER A 1 329 ? -12.259 11.352 -5.427 1.00 62.12 329 SER A C 1
ATOM 2600 O O . SER A 1 329 ? -12.796 10.480 -6.112 1.00 62.12 329 SER A O 1
ATOM 2602 N N . ILE A 1 330 ? -10.962 11.284 -5.115 1.00 72.12 330 ILE A N 1
ATOM 2603 C CA . ILE A 1 330 ? -10.110 10.146 -5.500 1.00 72.12 330 ILE A CA 1
ATOM 2604 C C . ILE A 1 330 ? -9.785 9.329 -4.256 1.00 72.12 330 ILE A C 1
ATOM 2606 O O . ILE A 1 330 ? -9.169 9.818 -3.314 1.00 72.12 330 ILE A O 1
ATOM 2610 N N . SER A 1 331 ? -10.210 8.066 -4.246 1.00 79.25 331 SER A N 1
ATOM 2611 C CA . SER A 1 331 ? -9.960 7.147 -3.133 1.00 79.25 331 SER A CA 1
ATOM 2612 C C . SER A 1 331 ? -9.074 5.996 -3.573 1.00 79.25 331 SER A C 1
ATOM 2614 O O . SER A 1 331 ? -9.487 5.242 -4.440 1.00 79.25 331 SER A O 1
ATOM 2616 N N . THR A 1 332 ? -7.912 5.787 -2.965 1.00 88.69 332 THR A N 1
ATOM 2617 C CA . THR A 1 332 ? -7.116 4.571 -3.195 1.00 88.69 332 THR A CA 1
ATOM 2618 C C . THR A 1 332 ? -7.938 3.314 -2.905 1.00 88.69 332 THR A C 1
ATOM 2620 O O . THR A 1 332 ? -8.642 3.239 -1.899 1.00 88.69 332 THR A O 1
ATOM 2623 N N . GLU A 1 333 ? -7.836 2.314 -3.778 1.00 90.31 333 GLU A N 1
ATOM 2624 C CA . GLU A 1 333 ? -8.603 1.071 -3.710 1.00 90.31 333 GLU A CA 1
ATOM 2625 C C . GLU A 1 333 ? -7.680 -0.148 -3.684 1.00 90.31 333 GLU A C 1
ATOM 2627 O O . GLU A 1 333 ? -6.843 -0.342 -4.567 1.00 90.31 333 GLU A O 1
ATOM 2632 N N . ILE A 1 334 ? -7.868 -0.993 -2.673 1.00 94.38 334 ILE A N 1
ATOM 2633 C CA . ILE A 1 334 ? -7.187 -2.274 -2.510 1.00 94.38 334 ILE A CA 1
ATOM 2634 C C . ILE A 1 334 ? -8.255 -3.355 -2.379 1.00 94.38 334 ILE A C 1
ATOM 2636 O O . ILE A 1 334 ? -8.862 -3.514 -1.313 1.00 94.38 334 ILE A O 1
ATOM 2640 N N . SER A 1 335 ? -8.491 -4.121 -3.442 1.00 91.00 335 SER A N 1
ATOM 2641 C CA . SER A 1 335 ? -9.554 -5.124 -3.419 1.00 91.00 335 SER A CA 1
ATOM 2642 C C . SER A 1 335 ? -9.300 -6.388 -4.211 1.00 91.00 335 SER A C 1
ATOM 2644 O O . SER A 1 335 ? -8.495 -6.425 -5.131 1.00 91.00 335 SER A O 1
ATOM 2646 N N . PHE A 1 336 ? -9.995 -7.459 -3.816 1.00 88.31 336 PHE A N 1
ATOM 2647 C CA . PHE A 1 336 ? -9.930 -8.774 -4.462 1.00 88.31 336 PHE A CA 1
ATOM 2648 C C . PHE A 1 336 ? -8.527 -9.404 -4.513 1.00 88.31 336 PHE A C 1
ATOM 2650 O O . PHE A 1 336 ? -8.263 -10.266 -5.348 1.00 88.31 336 PHE A O 1
ATOM 2657 N N . ASN A 1 337 ? -7.620 -9.035 -3.609 1.00 92.19 337 ASN A N 1
ATOM 2658 C CA . ASN A 1 337 ? -6.293 -9.644 -3.534 1.00 92.19 337 ASN A CA 1
ATOM 2659 C C . ASN A 1 337 ? -6.283 -10.891 -2.639 1.00 92.19 337 ASN A C 1
ATOM 2661 O O . ASN A 1 337 ? -7.112 -11.033 -1.732 1.00 92.19 337 ASN A O 1
ATOM 2665 N N . GLN A 1 338 ? -5.327 -11.792 -2.876 1.00 92.06 338 GLN A N 1
ATOM 2666 C CA . GLN A 1 338 ? -5.122 -12.993 -2.070 1.00 92.06 338 GLN A CA 1
ATOM 2667 C C . GLN A 1 338 ? -3.722 -13.006 -1.450 1.00 92.06 338 GLN A C 1
ATOM 2669 O O . GLN A 1 338 ? -2.730 -12.961 -2.166 1.00 92.06 338 GLN A O 1
ATOM 2674 N N . PHE A 1 339 ? -3.655 -13.135 -0.127 1.00 94.19 339 PHE A N 1
ATOM 2675 C CA . PHE A 1 339 ? -2.425 -13.124 0.661 1.00 94.19 339 PHE A CA 1
ATOM 2676 C C . PHE A 1 339 ? -2.285 -14.430 1.444 1.00 94.19 339 PHE A C 1
ATOM 2678 O O . PHE A 1 339 ? -3.242 -14.873 2.086 1.00 94.19 339 PHE A O 1
ATOM 2685 N N . GLN A 1 340 ? -1.100 -15.037 1.423 1.00 91.50 340 GLN A N 1
ATOM 2686 C CA . GLN A 1 340 ? -0.814 -16.285 2.124 1.00 91.50 340 GLN A CA 1
ATOM 2687 C C . GLN A 1 340 ? 0.593 -16.315 2.732 1.00 91.50 340 GLN A C 1
ATOM 2689 O O . GLN A 1 340 ? 1.584 -16.332 2.008 1.00 91.50 340 GLN A O 1
ATOM 2694 N N . GLY A 1 341 ? 0.689 -16.427 4.060 1.00 87.12 341 GLY A N 1
ATOM 2695 C CA . GLY A 1 341 ? 1.985 -16.578 4.730 1.00 87.12 341 GLY A CA 1
ATOM 2696 C C . GLY A 1 341 ? 2.799 -15.287 4.730 1.00 87.12 341 GLY A C 1
ATOM 2697 O O . GLY A 1 341 ? 3.920 -15.296 4.248 1.00 87.12 341 GLY A O 1
ATOM 2698 N N . LEU A 1 342 ? 2.230 -14.171 5.197 1.00 87.69 342 LEU A N 1
ATOM 2699 C CA . LEU A 1 342 ? 2.920 -12.871 5.220 1.00 87.69 342 LEU A CA 1
ATOM 2700 C C . LEU A 1 342 ? 3.167 -12.378 6.646 1.00 87.69 342 LEU A C 1
ATOM 2702 O O . LEU A 1 342 ? 2.390 -12.674 7.556 1.00 87.69 342 LEU A O 1
ATOM 2706 N N . LYS A 1 343 ? 4.191 -11.536 6.853 1.00 86.94 343 LYS A N 1
ATOM 2707 C CA . LYS A 1 343 ? 4.298 -10.796 8.126 1.00 86.94 343 LYS A CA 1
ATOM 2708 C C . LYS A 1 343 ? 3.244 -9.694 8.185 1.00 86.94 343 LYS A C 1
ATOM 2710 O O . LYS A 1 343 ? 2.539 -9.601 9.180 1.00 86.94 343 LYS A O 1
ATOM 2715 N N . ILE A 1 344 ? 3.090 -8.901 7.126 1.00 90.88 344 ILE A N 1
ATOM 2716 C CA . ILE A 1 344 ? 2.015 -7.908 7.018 1.00 90.88 344 ILE A CA 1
ATOM 2717 C C . ILE A 1 344 ? 1.313 -8.063 5.668 1.00 90.88 344 ILE A C 1
ATOM 2719 O O . ILE A 1 344 ? 1.966 -8.044 4.627 1.00 90.88 344 ILE A O 1
ATOM 2723 N N . GLY A 1 345 ? -0.011 -8.223 5.674 1.00 94.56 345 GLY A N 1
ATOM 2724 C CA . GLY A 1 345 ? -0.804 -8.285 4.445 1.00 94.56 345 GLY A CA 1
ATOM 2725 C C . GLY A 1 345 ? -0.860 -6.930 3.746 1.00 94.56 345 GLY A C 1
ATOM 2726 O O . GLY A 1 345 ? -0.306 -6.758 2.660 1.00 94.56 345 GLY A O 1
ATOM 2727 N N . ILE A 1 346 ? -1.514 -5.969 4.399 1.00 98.06 346 ILE A N 1
ATOM 2728 C CA . ILE A 1 346 ? -1.703 -4.603 3.903 1.00 98.06 346 ILE A CA 1
ATOM 2729 C C . ILE A 1 346 ? -1.273 -3.617 4.992 1.00 98.06 346 ILE A C 1
ATOM 2731 O O . ILE A 1 346 ? -1.803 -3.665 6.102 1.00 98.06 346 ILE A O 1
ATOM 2735 N N . ASN A 1 347 ? -0.339 -2.725 4.667 1.00 96.25 347 ASN A N 1
ATOM 2736 C CA . ASN A 1 347 ? 0.101 -1.615 5.506 1.00 96.25 347 ASN A CA 1
ATOM 2737 C C . ASN A 1 347 ? -0.187 -0.285 4.799 1.00 96.25 347 ASN A C 1
ATOM 2739 O O . ASN A 1 347 ? 0.260 -0.072 3.673 1.00 96.25 347 ASN A O 1
ATOM 2743 N N . VAL A 1 348 ? -0.913 0.614 5.457 1.00 94.19 348 VAL A N 1
ATOM 2744 C CA . VAL A 1 348 ? -1.165 1.973 4.968 1.00 94.19 348 VAL A CA 1
ATOM 2745 C C . VAL A 1 348 ? -0.737 2.970 6.032 1.00 94.19 348 VAL A C 1
ATOM 2747 O O . VAL A 1 348 ? -1.164 2.875 7.185 1.00 94.19 348 VAL A O 1
ATOM 2750 N N . VAL A 1 349 ? 0.104 3.922 5.641 1.00 88.50 349 VAL A N 1
ATOM 2751 C CA . VAL A 1 349 ? 0.612 4.993 6.495 1.00 88.50 349 VAL A CA 1
ATOM 2752 C C . VAL A 1 349 ? 0.202 6.333 5.900 1.00 88.50 349 VAL A C 1
ATOM 2754 O O . VAL A 1 349 ? 0.477 6.595 4.732 1.00 88.50 349 VAL A O 1
ATOM 2757 N N . ASN A 1 350 ? -0.441 7.166 6.717 1.00 81.56 350 ASN A N 1
ATOM 2758 C CA . ASN A 1 350 ? -0.929 8.491 6.340 1.00 81.56 350 ASN A CA 1
ATOM 2759 C C . ASN A 1 350 ? -1.793 8.429 5.065 1.00 81.56 350 ASN A C 1
ATOM 2761 O O . ASN A 1 350 ? -1.457 8.939 4.002 1.00 81.56 350 ASN A O 1
ATOM 2765 N N . GLY A 1 351 ? -2.905 7.699 5.159 1.00 69.56 351 GLY A N 1
ATOM 2766 C CA . GLY A 1 351 ? -3.826 7.452 4.053 1.00 69.56 351 GLY A CA 1
ATOM 2767 C C . GLY A 1 351 ? -4.598 8.694 3.602 1.00 69.56 351 GLY A C 1
ATOM 2768 O O . GLY A 1 351 ? -5.173 8.678 2.511 1.00 69.56 351 GLY A O 1
ATOM 2769 N N . GLY A 1 352 ? -4.645 9.745 4.427 1.00 61.00 352 GLY A N 1
ATOM 2770 C CA . GLY A 1 352 ? -5.351 10.996 4.150 1.00 61.00 352 GLY A CA 1
ATOM 2771 C C . GLY A 1 352 ? -4.433 12.172 3.815 1.00 61.00 352 GLY A C 1
ATOM 2772 O O . GLY A 1 352 ? -3.331 12.287 4.344 1.00 61.00 352 GLY A O 1
ATOM 2773 N N . PHE A 1 353 ? -4.928 13.081 2.970 1.00 53.78 353 PHE A N 1
ATOM 2774 C CA . PHE A 1 353 ? -4.355 14.419 2.798 1.00 53.78 353 PHE A CA 1
ATOM 2775 C C . PHE A 1 353 ? -5.124 15.457 3.636 1.00 53.78 353 PHE A C 1
ATOM 2777 O O . PHE A 1 353 ? -6.342 15.361 3.799 1.00 53.78 353 PHE A O 1
ATOM 2784 N N . THR A 1 354 ? -4.429 16.504 4.097 1.00 46.62 354 THR A N 1
ATOM 2785 C CA . THR A 1 354 ? -4.945 17.660 4.857 1.00 46.62 354 THR A CA 1
ATOM 2786 C C . THR A 1 354 ? -5.811 18.604 4.001 1.00 46.62 354 THR A C 1
ATOM 2788 O O . THR A 1 354 ? -5.504 19.786 3.848 1.00 46.62 354 THR A O 1
ATOM 2791 N N . GLY A 1 355 ? -6.872 18.085 3.380 1.00 41.22 355 GLY A N 1
ATOM 2792 C CA . GLY A 1 355 ? -7.802 18.845 2.540 1.00 41.22 355 GLY A CA 1
ATOM 2793 C C . GLY A 1 355 ? -9.242 18.788 3.069 1.00 41.22 355 GLY A C 1
ATOM 2794 O O . GLY A 1 355 ? -9.661 17.740 3.562 1.00 41.22 355 GLY A O 1
ATOM 2795 N N . PRO A 1 356 ? -10.047 19.859 2.921 1.00 36.38 356 PRO A N 1
ATOM 2796 C CA . PRO A 1 356 ? -11.392 19.990 3.505 1.00 36.38 356 PRO A CA 1
ATOM 2797 C C . PRO A 1 356 ? -12.469 19.102 2.849 1.00 36.38 356 PRO A C 1
ATOM 2799 O O . PRO A 1 356 ? -13.659 19.299 3.082 1.00 36.38 356 PRO A O 1
ATOM 2802 N N . THR A 1 357 ? -12.090 18.141 2.000 1.00 37.94 357 THR A N 1
ATOM 2803 C CA . THR A 1 357 ? -13.049 17.331 1.236 1.00 37.94 357 THR A CA 1
ATOM 2804 C C . THR A 1 357 ? -13.120 15.903 1.764 1.00 37.94 357 THR A C 1
ATOM 2806 O O . THR A 1 357 ? -12.175 15.128 1.672 1.00 37.94 357 THR A O 1
ATOM 2809 N N . TRP A 1 358 ? -14.285 15.547 2.307 1.00 44.09 358 TRP A N 1
ATOM 2810 C CA . TRP A 1 358 ? -14.616 14.241 2.895 1.00 44.09 358 TRP A CA 1
ATOM 2811 C C . TRP A 1 358 ? -14.756 13.090 1.872 1.00 44.09 358 TRP A C 1
ATOM 2813 O O . TRP A 1 358 ? -15.287 12.036 2.209 1.00 44.09 358 TRP A O 1
ATOM 2823 N N . ALA A 1 359 ? -14.291 13.280 0.631 1.00 46.22 359 ALA A N 1
ATOM 2824 C CA . ALA A 1 359 ? -14.450 12.347 -0.493 1.00 46.22 359 ALA A CA 1
ATOM 2825 C C . ALA A 1 359 ? -13.164 11.575 -0.869 1.00 46.22 359 ALA A C 1
ATOM 2827 O O . ALA A 1 359 ? -13.208 10.687 -1.723 1.00 46.22 359 ALA A O 1
ATOM 2828 N N . ASN A 1 360 ? -12.030 11.889 -0.236 1.00 59.91 360 ASN A N 1
ATOM 2829 C CA . ASN A 1 360 ? -10.763 11.179 -0.423 1.00 59.91 360 ASN A CA 1
ATOM 2830 C C . ASN A 1 360 ? -10.567 10.206 0.742 1.00 59.91 360 ASN A C 1
ATOM 2832 O O . ASN A 1 360 ? -10.776 10.575 1.892 1.00 59.91 360 ASN A O 1
ATOM 2836 N N . GLY A 1 361 ? -10.226 8.952 0.465 1.00 75.38 361 GLY A N 1
ATOM 2837 C CA . GLY A 1 361 ? -10.087 7.923 1.493 1.00 75.38 361 GLY A CA 1
ATOM 2838 C C . GLY A 1 361 ? -9.382 6.681 0.968 1.00 75.38 361 GLY A C 1
ATOM 2839 O O . GLY A 1 361 ? -9.049 6.595 -0.214 1.00 75.38 361 GLY A O 1
ATOM 2840 N N . VAL A 1 362 ? -9.120 5.713 1.840 1.00 86.06 362 VAL A N 1
ATOM 2841 C CA . VAL A 1 362 ? -8.533 4.425 1.440 1.00 86.06 362 VAL A CA 1
ATOM 2842 C C . VAL A 1 362 ? -9.568 3.327 1.648 1.00 86.06 362 VAL A C 1
ATOM 2844 O O . VAL A 1 362 ? -10.037 3.102 2.767 1.00 86.06 362 VAL A O 1
ATOM 2847 N N . ARG A 1 363 ? -9.928 2.646 0.557 1.00 89.12 363 ARG A N 1
ATOM 2848 C CA . ARG A 1 363 ? -10.880 1.532 0.533 1.00 89.12 363 ARG A CA 1
ATOM 2849 C C . ARG A 1 363 ? -10.126 0.212 0.451 1.00 89.12 363 ARG A C 1
ATOM 2851 O O . ARG A 1 363 ? -9.409 -0.041 -0.514 1.00 89.12 363 ARG A O 1
ATOM 2858 N N . ILE A 1 364 ? -10.298 -0.637 1.457 1.00 93.88 364 ILE A N 1
ATOM 2859 C CA . ILE A 1 364 ? -9.696 -1.967 1.550 1.00 93.88 364 ILE A CA 1
ATOM 2860 C C . ILE A 1 364 ? -10.831 -2.976 1.632 1.00 93.88 364 ILE A C 1
ATOM 2862 O O . ILE A 1 364 ? -11.417 -3.156 2.703 1.00 93.88 364 ILE A O 1
ATOM 2866 N N . ARG A 1 365 ? -11.167 -3.638 0.521 1.00 90.44 365 ARG A N 1
ATOM 2867 C CA . ARG A 1 365 ? -12.351 -4.505 0.487 1.00 90.44 365 ARG A CA 1
ATOM 2868 C C . ARG A 1 365 ? -12.183 -5.833 -0.223 1.00 90.44 365 ARG A C 1
ATOM 2870 O O . ARG A 1 365 ? -11.449 -5.952 -1.192 1.00 90.44 365 ARG A O 1
ATOM 2877 N N . GLN A 1 366 ? -12.915 -6.846 0.235 1.00 89.88 366 GLN A N 1
ATOM 2878 C CA . GLN A 1 366 ? -13.010 -8.150 -0.443 1.00 89.88 366 GLN A CA 1
ATOM 2879 C C . GLN A 1 366 ? -11.659 -8.864 -0.638 1.00 89.88 366 GLN A C 1
ATOM 2881 O O . GLN A 1 366 ? -11.512 -9.707 -1.525 1.00 89.88 366 GLN A O 1
ATOM 2886 N N . ASN A 1 367 ? -10.666 -8.563 0.201 1.00 92.88 367 ASN A N 1
ATOM 2887 C CA . ASN A 1 367 ? -9.382 -9.253 0.190 1.00 92.88 367 ASN A CA 1
ATOM 2888 C C . ASN A 1 367 ? -9.457 -10.552 1.001 1.00 92.88 367 ASN A C 1
ATOM 2890 O O . ASN A 1 367 ? -10.212 -10.661 1.971 1.00 92.88 367 ASN A O 1
ATOM 2894 N N . ARG A 1 368 ? -8.649 -11.543 0.617 1.00 92.19 368 ARG A N 1
ATOM 2895 C CA . ARG A 1 368 ? -8.509 -12.819 1.329 1.00 92.19 368 ARG A CA 1
ATOM 2896 C C . ARG A 1 368 ? -7.105 -12.923 1.898 1.00 92.19 368 ARG A C 1
ATOM 2898 O O . ARG A 1 368 ? -6.152 -13.023 1.135 1.00 92.19 368 ARG A O 1
ATOM 2905 N N . LEU A 1 369 ? -6.977 -12.922 3.216 1.00 94.06 369 LEU A N 1
ATOM 2906 C CA . LEU A 1 369 ? -5.701 -13.010 3.912 1.00 94.06 369 LEU A CA 1
ATOM 2907 C C . LEU A 1 369 ? -5.666 -14.298 4.725 1.00 94.06 369 LEU A C 1
ATOM 2909 O O . LEU A 1 369 ? -6.593 -14.582 5.482 1.00 94.06 369 LEU A O 1
ATOM 2913 N N . ARG A 1 370 ? -4.608 -15.090 4.571 1.00 90.50 370 ARG A N 1
ATOM 2914 C CA . ARG A 1 370 ? -4.418 -16.322 5.333 1.00 90.50 370 ARG A CA 1
ATOM 2915 C C . ARG A 1 370 ? -3.012 -16.416 5.897 1.00 90.50 370 ARG A C 1
ATOM 2917 O O . ARG A 1 370 ? -2.052 -16.144 5.180 1.00 90.50 370 ARG A O 1
ATOM 2924 N N . ASN A 1 371 ? -2.886 -16.902 7.130 1.00 85.44 371 ASN A N 1
ATOM 2925 C CA . ASN A 1 371 ? -1.590 -17.131 7.767 1.00 85.44 371 ASN A CA 1
ATOM 2926 C C . ASN A 1 371 ? -0.742 -15.846 7.781 1.00 85.44 371 ASN A C 1
ATOM 2928 O O . ASN A 1 371 ? 0.367 -15.815 7.252 1.00 85.44 371 ASN A O 1
ATOM 2932 N N . THR A 1 372 ? -1.313 -14.754 8.293 1.00 83.69 372 THR A N 1
ATOM 2933 C CA . THR A 1 372 ? -0.648 -13.444 8.357 1.00 83.69 372 THR A CA 1
ATOM 2934 C C . THR A 1 372 ? -0.339 -13.063 9.797 1.00 83.69 372 THR A C 1
ATOM 2936 O O . THR A 1 372 ? -1.219 -13.188 10.647 1.00 83.69 372 THR A O 1
ATOM 2939 N N . ILE A 1 373 ? 0.855 -12.531 10.090 1.00 83.00 373 ILE A N 1
ATOM 2940 C CA . ILE A 1 373 ? 1.116 -11.997 11.439 1.00 83.00 373 ILE A CA 1
ATOM 2941 C C . ILE A 1 373 ? 0.208 -10.783 11.673 1.00 83.00 373 ILE A C 1
ATOM 2943 O O . ILE A 1 373 ? -0.615 -10.818 12.575 1.00 83.00 373 ILE A O 1
ATOM 2947 N N . THR A 1 374 ? 0.254 -9.767 10.817 1.00 86.94 374 THR A N 1
ATOM 2948 C CA . THR A 1 374 ? -0.717 -8.665 10.803 1.00 86.94 374 THR A CA 1
ATOM 2949 C C . THR A 1 374 ? -1.487 -8.684 9.489 1.00 86.94 374 THR A C 1
ATOM 2951 O O . THR A 1 374 ? -0.885 -8.651 8.418 1.00 86.94 374 THR A O 1
ATOM 2954 N N . GLY A 1 375 ? -2.816 -8.749 9.547 1.00 92.38 375 GLY A N 1
ATOM 2955 C CA . GLY A 1 375 ? -3.658 -8.756 8.353 1.00 92.38 375 GLY A CA 1
ATOM 2956 C C . GLY A 1 375 ? -3.672 -7.395 7.660 1.00 92.38 375 GLY A C 1
ATOM 2957 O O . GLY A 1 375 ? -3.037 -7.210 6.621 1.00 92.38 375 GLY A O 1
ATOM 2958 N N . ILE A 1 376 ? -4.397 -6.445 8.247 1.00 97.12 376 ILE A N 1
ATOM 2959 C CA . ILE A 1 376 ? -4.556 -5.081 7.730 1.00 97.12 376 ILE A CA 1
ATOM 2960 C C . ILE A 1 376 ? -4.132 -4.100 8.816 1.00 97.12 376 ILE A C 1
ATOM 2962 O O . ILE A 1 376 ? -4.643 -4.163 9.933 1.00 97.12 376 ILE A O 1
ATOM 2966 N N . LYS A 1 377 ? -3.227 -3.183 8.482 1.00 94.88 377 LYS A N 1
ATOM 2967 C CA . LYS A 1 377 ? -2.781 -2.109 9.363 1.00 94.88 377 LYS A CA 1
ATOM 2968 C C . LYS A 1 377 ? -2.903 -0.758 8.672 1.00 94.88 377 LYS A C 1
ATOM 2970 O O . LYS A 1 377 ? -2.337 -0.556 7.603 1.00 94.88 377 LYS A O 1
ATOM 2975 N N . CYS A 1 378 ? -3.596 0.170 9.316 1.00 92.19 378 CYS A N 1
ATOM 2976 C CA . CYS A 1 378 ? -3.744 1.553 8.875 1.00 92.19 378 CYS A CA 1
ATOM 2977 C C . CYS A 1 378 ? -3.271 2.478 9.997 1.00 92.19 378 CYS A C 1
ATOM 2979 O O . CYS A 1 378 ? -3.696 2.323 11.141 1.00 92.19 378 CYS A O 1
ATOM 2981 N N . THR A 1 379 ? -2.356 3.401 9.709 1.00 86.38 379 THR A N 1
ATOM 2982 C CA . THR A 1 379 ? -1.761 4.276 10.727 1.00 86.38 379 THR A CA 1
ATOM 2983 C C . THR A 1 379 ? -1.660 5.701 10.226 1.00 86.38 379 THR A C 1
ATOM 2985 O O . THR A 1 379 ? -1.051 5.965 9.198 1.00 86.38 379 THR A O 1
ATOM 2988 N N . GLU A 1 380 ? -2.198 6.625 11.003 1.00 77.69 380 GLU A N 1
ATOM 2989 C CA . GLU A 1 380 ? -2.120 8.055 10.732 1.00 77.69 380 GLU A CA 1
ATOM 2990 C C . GLU A 1 380 ? -1.097 8.710 11.655 1.00 77.69 380 GLU A C 1
ATOM 2992 O O . GLU A 1 380 ? -0.974 8.362 12.836 1.00 77.69 380 GLU A O 1
ATOM 2997 N N . LEU A 1 381 ? -0.349 9.666 11.106 1.00 72.12 381 LEU A N 1
ATOM 2998 C CA . LEU A 1 381 ? 0.615 10.452 11.877 1.00 72.12 381 LEU A CA 1
ATOM 2999 C C . LEU A 1 381 ? -0.061 11.633 12.584 1.00 72.12 381 LEU A C 1
ATOM 3001 O O . LEU A 1 381 ? 0.421 12.083 13.621 1.00 72.12 381 LEU A O 1
ATOM 3005 N N . ASN A 1 382 ? -1.190 12.110 12.050 1.00 58.56 382 ASN A N 1
ATOM 3006 C CA . ASN A 1 382 ? -1.992 13.177 12.633 1.00 58.56 382 ASN A CA 1
ATOM 3007 C C . ASN A 1 382 ? -3.488 12.860 12.505 1.00 58.56 382 ASN A C 1
ATOM 3009 O O . ASN A 1 382 ? -4.030 12.808 11.404 1.00 58.56 382 ASN A O 1
ATOM 3013 N N . ILE A 1 383 ? -4.169 12.732 13.644 1.00 50.06 383 ILE A N 1
ATOM 3014 C CA . ILE A 1 383 ? -5.598 12.405 13.707 1.00 50.06 383 ILE A CA 1
ATOM 3015 C C . ILE A 1 383 ? -6.503 13.430 13.015 1.00 50.06 383 ILE A C 1
ATOM 3017 O O . ILE A 1 383 ? -7.567 13.067 12.529 1.00 50.06 383 ILE A O 1
ATOM 3021 N N . PHE A 1 384 ? -6.073 14.693 12.939 1.00 47.84 384 PHE A N 1
ATOM 3022 C CA . PHE A 1 384 ? -6.840 15.782 12.326 1.00 47.84 384 PHE A CA 1
ATOM 3023 C C . PHE A 1 384 ? -6.537 15.974 10.833 1.00 47.84 384 PHE A C 1
ATOM 3025 O O . PHE A 1 384 ? -7.268 16.688 10.152 1.00 47.84 384 PHE A O 1
ATOM 3032 N N . GLY A 1 385 ? -5.471 15.346 10.324 1.00 45.22 385 GLY A N 1
ATOM 3033 C CA . GLY A 1 385 ? -5.186 15.253 8.886 1.00 45.22 385 GLY A CA 1
ATOM 3034 C C . GLY A 1 385 ? -5.759 13.988 8.237 1.00 45.22 385 GLY A C 1
ATOM 3035 O O . GLY A 1 385 ? -5.791 13.888 7.013 1.00 45.22 385 GLY A O 1
ATOM 3036 N N . SER A 1 386 ? -6.213 13.034 9.056 1.00 47.41 386 SER A N 1
ATOM 3037 C CA . SER A 1 386 ? -6.671 11.720 8.619 1.00 47.41 386 SER A CA 1
ATOM 3038 C C . SER A 1 386 ? -8.026 11.784 7.922 1.00 47.41 386 SER A C 1
ATOM 3040 O O . SER A 1 386 ? -9.022 12.244 8.480 1.00 47.41 386 SER A O 1
ATOM 3042 N N . GLN A 1 387 ? -8.070 11.241 6.708 1.00 54.12 387 GLN A N 1
ATOM 3043 C CA . GLN A 1 387 ? -9.307 10.991 5.979 1.00 54.12 387 GLN A CA 1
ATOM 3044 C C . GLN A 1 387 ? -9.815 9.552 6.191 1.00 54.12 387 GLN A C 1
ATOM 3046 O O . GLN A 1 387 ? -9.163 8.716 6.817 1.00 54.12 387 GLN A O 1
ATOM 3051 N N . PHE A 1 388 ? -11.011 9.266 5.670 1.00 68.69 388 PHE A N 1
ATOM 3052 C CA . PHE A 1 388 ? -11.777 8.048 5.931 1.00 68.69 388 PHE A CA 1
ATOM 3053 C C . PHE A 1 388 ? -11.074 6.763 5.453 1.00 68.69 388 PHE A C 1
ATOM 3055 O O . PHE A 1 388 ? -10.795 6.587 4.264 1.00 68.69 388 PHE A O 1
ATOM 3062 N N . TYR A 1 389 ? -10.897 5.806 6.369 1.00 82.25 389 TYR A N 1
ATOM 3063 C CA . TYR A 1 389 ? -10.659 4.401 6.027 1.00 82.25 389 TYR A CA 1
ATOM 3064 C C . TYR A 1 389 ? -11.984 3.653 5.906 1.00 82.25 389 TYR A C 1
ATOM 3066 O O . TYR A 1 389 ? -12.808 3.702 6.819 1.00 82.25 389 TYR A O 1
ATOM 3074 N N . SER A 1 390 ? -12.158 2.908 4.818 1.00 86.44 390 SER A N 1
ATOM 3075 C CA . SER A 1 390 ? -13.256 1.957 4.625 1.00 86.44 390 SER A CA 1
ATOM 3076 C C . SER A 1 390 ? -12.647 0.563 4.471 1.00 86.44 390 SER A C 1
ATOM 3078 O O . SER A 1 390 ? -12.005 0.258 3.469 1.00 86.44 390 SER A O 1
ATOM 3080 N N . ILE A 1 391 ? -12.777 -0.268 5.507 1.00 91.69 391 ILE A N 1
ATOM 3081 C CA . ILE A 1 391 ? -12.230 -1.628 5.570 1.00 91.69 391 ILE A CA 1
ATOM 3082 C C . ILE A 1 391 ? -13.401 -2.605 5.588 1.00 91.69 391 ILE A C 1
ATOM 3084 O O . ILE A 1 391 ? -14.047 -2.794 6.625 1.00 91.69 391 ILE A O 1
ATOM 3088 N N . GLU A 1 392 ? -13.699 -3.211 4.438 1.00 89.44 392 GLU A N 1
ATOM 3089 C CA . GLU A 1 392 ? -14.998 -3.845 4.211 1.00 89.44 392 GLU A CA 1
ATOM 3090 C C . GLU A 1 392 ? -14.940 -5.246 3.610 1.00 89.44 392 GLU A C 1
ATOM 3092 O O . GLU A 1 392 ? -14.293 -5.491 2.599 1.00 89.44 392 GLU A O 1
ATOM 3097 N N . SER A 1 393 ? -15.718 -6.182 4.152 1.00 88.81 393 SER A N 1
ATOM 3098 C CA . SER A 1 393 ? -15.904 -7.505 3.528 1.00 88.81 393 SER A CA 1
ATOM 3099 C C . SER A 1 393 ? -14.603 -8.287 3.278 1.00 88.81 393 SER A C 1
ATOM 3101 O O . SER A 1 393 ? -14.538 -9.107 2.361 1.00 88.81 393 SER A O 1
ATOM 3103 N N . ASN A 1 394 ? -13.550 -8.044 4.063 1.00 92.12 394 ASN A N 1
ATOM 3104 C CA . ASN A 1 394 ? -12.311 -8.816 3.983 1.00 92.12 394 ASN A CA 1
ATOM 3105 C C . ASN A 1 394 ? -12.454 -10.131 4.759 1.00 92.12 394 ASN A C 1
ATOM 3107 O O . ASN A 1 394 ? -13.150 -10.198 5.772 1.00 92.12 394 ASN A O 1
ATOM 3111 N N . ASN A 1 395 ? -11.780 -11.177 4.289 1.00 92.25 395 ASN A N 1
ATOM 3112 C CA . ASN A 1 395 ? -11.754 -12.492 4.921 1.00 92.25 395 ASN A CA 1
ATOM 3113 C C . ASN A 1 395 ? -10.332 -12.794 5.399 1.00 92.25 395 ASN A C 1
ATOM 3115 O O . ASN A 1 395 ? -9.449 -13.035 4.576 1.00 92.25 395 ASN A O 1
ATOM 3119 N N . LEU A 1 396 ? -10.116 -12.753 6.711 1.00 93.19 396 LEU A N 1
ATOM 3120 C CA . LEU A 1 396 ? -8.838 -13.027 7.355 1.00 93.19 396 LEU A CA 1
ATOM 3121 C C . LEU A 1 396 ? -8.937 -14.367 8.090 1.00 93.19 396 LEU A C 1
ATOM 3123 O O . LEU A 1 396 ? -9.832 -14.564 8.911 1.00 93.19 396 LEU A O 1
ATOM 3127 N N . ARG A 1 397 ? -8.009 -15.285 7.828 1.00 88.25 397 ARG A N 1
ATOM 3128 C CA . ARG A 1 397 ? -7.914 -16.578 8.517 1.00 88.25 397 ARG A CA 1
ATOM 3129 C C . ARG A 1 397 ? -6.517 -16.817 9.057 1.00 88.25 397 ARG A C 1
ATOM 3131 O O . ARG A 1 397 ? -5.545 -16.504 8.377 1.00 88.25 397 ARG A O 1
ATOM 3138 N N . ASP A 1 398 ? -6.422 -17.454 10.216 1.00 83.62 398 ASP A N 1
ATOM 3139 C CA . ASP A 1 398 ? -5.148 -17.870 10.803 1.00 83.62 398 ASP A CA 1
ATOM 3140 C C . ASP A 1 398 ? -4.217 -16.646 11.012 1.00 83.62 398 ASP A C 1
ATOM 3142 O O . ASP A 1 398 ? -3.152 -16.553 10.407 1.00 83.62 398 ASP A O 1
ATOM 3146 N N . TYR A 1 399 ? -4.652 -15.650 11.796 1.00 80.94 399 TYR A N 1
ATOM 3147 C CA . TYR A 1 399 ? -3.936 -14.372 11.982 1.00 80.94 399 TYR A CA 1
ATOM 3148 C C . TYR A 1 399 ? -3.433 -14.160 13.417 1.00 80.94 399 TYR A C 1
ATOM 3150 O O . TYR A 1 399 ? -4.004 -14.715 14.353 1.00 80.94 399 TYR A O 1
ATOM 3158 N N . TYR A 1 400 ? -2.397 -13.328 13.614 1.00 75.06 400 TYR A N 1
ATOM 3159 C CA . TYR A 1 400 ? -1.973 -12.878 14.956 1.00 75.06 400 TYR A CA 1
ATOM 3160 C C . TYR A 1 400 ? -2.629 -11.535 15.341 1.00 75.06 400 TYR A C 1
ATOM 3162 O O . TYR A 1 400 ? -3.288 -11.440 16.367 1.00 75.06 400 TYR A O 1
ATOM 3170 N N . GLN A 1 401 ? -2.516 -10.495 14.514 1.00 83.12 401 GLN A N 1
ATOM 3171 C CA . GLN A 1 401 ? -3.338 -9.281 14.562 1.00 83.12 401 GLN A CA 1
ATOM 3172 C C . GLN A 1 401 ? -4.214 -9.250 13.311 1.00 83.12 401 GLN A C 1
ATOM 3174 O O . GLN A 1 401 ? -3.702 -9.390 12.199 1.00 83.12 401 GLN A O 1
ATOM 3179 N N . GLY A 1 402 ? -5.525 -9.082 13.474 1.00 90.00 402 GLY A N 1
ATOM 3180 C CA . GLY A 1 402 ? -6.447 -9.071 12.340 1.00 90.00 402 GLY A CA 1
ATOM 3181 C C . GLY A 1 402 ? -6.424 -7.732 11.605 1.00 90.00 402 GLY A C 1
ATOM 3182 O O . GLY A 1 402 ? -5.694 -7.558 10.629 1.00 90.00 402 GLY A O 1
ATOM 3183 N N . ILE A 1 403 ? -7.239 -6.792 12.081 1.00 95.19 403 ILE A N 1
ATOM 3184 C CA . ILE A 1 403 ? -7.353 -5.427 11.554 1.00 95.19 403 ILE A CA 1
ATOM 3185 C C . ILE A 1 403 ? -6.935 -4.448 12.648 1.00 95.19 403 ILE A C 1
ATOM 3187 O O . ILE A 1 403 ? -7.508 -4.459 13.734 1.00 95.19 403 ILE A O 1
ATOM 3191 N N . GLU A 1 404 ? -5.975 -3.578 12.358 1.00 92.94 404 GLU A N 1
ATOM 3192 C CA . GLU A 1 404 ? -5.486 -2.546 13.268 1.00 92.94 404 GLU A CA 1
ATOM 3193 C C . GLU A 1 404 ? -5.591 -1.170 12.604 1.00 92.94 404 GLU A C 1
ATOM 3195 O O . GLU A 1 404 ? -5.030 -0.946 11.531 1.00 92.94 404 GLU A O 1
ATOM 3200 N N . VAL A 1 405 ? -6.294 -0.239 13.246 1.00 88.75 405 VAL A N 1
ATOM 3201 C CA . VAL A 1 405 ? -6.395 1.156 12.805 1.00 88.75 405 VAL A CA 1
ATOM 3202 C C . VAL A 1 405 ? -5.926 2.076 13.925 1.00 88.75 405 VAL A C 1
ATOM 3204 O O . VAL A 1 405 ? -6.454 2.031 15.036 1.00 88.75 405 VAL A O 1
ATOM 3207 N N . ASN A 1 406 ? -4.934 2.910 13.623 1.00 83.62 406 ASN A N 1
ATOM 3208 C CA . ASN A 1 406 ? -4.289 3.807 14.571 1.00 83.62 406 ASN A CA 1
ATOM 3209 C C . ASN A 1 406 ? -4.471 5.273 14.160 1.00 83.62 406 ASN A C 1
ATOM 3211 O O . ASN A 1 406 ? -4.181 5.633 13.019 1.00 83.62 406 ASN A O 1
ATOM 3215 N N . ASN A 1 407 ? -4.862 6.111 15.122 1.00 74.12 407 ASN A N 1
ATOM 3216 C CA . ASN A 1 407 ? -4.940 7.570 15.017 1.00 74.12 407 ASN A CA 1
ATOM 3217 C C . ASN A 1 407 ? -5.841 8.092 13.886 1.00 74.12 407 ASN A C 1
ATOM 3219 O O . ASN A 1 407 ? -5.586 9.168 13.361 1.00 74.12 407 ASN A O 1
ATOM 3223 N N . ALA A 1 408 ? -6.876 7.349 13.489 1.00 72.31 408 ALA A N 1
ATOM 3224 C CA . ALA A 1 408 ? -7.718 7.727 12.356 1.00 72.31 408 ALA A CA 1
ATOM 3225 C C . ALA A 1 408 ? -9.018 8.424 12.778 1.00 72.31 408 ALA A C 1
ATOM 3227 O O . ALA A 1 408 ? -9.582 8.140 13.841 1.00 72.31 408 ALA A O 1
ATOM 3228 N N . GLN A 1 409 ? -9.548 9.277 11.900 1.00 69.31 409 GLN A N 1
ATOM 3229 C CA . GLN A 1 409 ? -10.866 9.883 12.073 1.00 69.31 409 GLN A CA 1
ATOM 3230 C C . GLN A 1 409 ? -11.945 9.075 11.336 1.00 69.31 409 GLN A C 1
ATOM 3232 O O . GLN A 1 409 ? -11.860 8.822 10.138 1.00 69.31 409 GLN A O 1
ATOM 3237 N N . ARG A 1 410 ? -12.994 8.678 12.067 1.00 69.94 410 ARG A N 1
ATOM 3238 C CA . ARG A 1 410 ? -14.174 7.954 11.563 1.00 69.94 410 ARG A CA 1
ATOM 3239 C C . ARG A 1 410 ? -13.867 6.728 10.680 1.00 69.94 410 ARG A C 1
ATOM 3241 O O . ARG A 1 410 ? -14.565 6.536 9.680 1.00 69.94 410 ARG A O 1
ATOM 3248 N N . PRO A 1 411 ? -12.893 5.857 11.017 1.00 76.62 411 PRO A N 1
ATOM 3249 C CA . PRO A 1 411 ? -12.683 4.649 10.230 1.00 76.62 411 PRO A CA 1
ATOM 3250 C C . PRO A 1 411 ? -13.933 3.759 10.276 1.00 76.62 411 PRO A C 1
ATOM 3252 O O . PRO A 1 411 ? -14.507 3.526 11.344 1.00 76.62 411 PRO A O 1
ATOM 3255 N N . ALA A 1 412 ? -14.351 3.256 9.118 1.00 80.62 412 ALA A N 1
ATOM 3256 C CA . ALA A 1 412 ? -15.444 2.308 8.965 1.00 80.62 412 ALA A CA 1
ATOM 3257 C C . ALA A 1 412 ? -14.870 0.903 8.754 1.00 80.62 412 ALA A C 1
ATOM 3259 O O . ALA A 1 412 ? -14.245 0.618 7.738 1.00 80.62 412 ALA A O 1
ATOM 3260 N N . ILE A 1 413 ? -15.087 0.018 9.724 1.00 88.12 413 ILE A N 1
ATOM 3261 C CA . ILE A 1 413 ? -14.642 -1.376 9.690 1.00 88.12 413 ILE A CA 1
ATOM 3262 C C . ILE A 1 413 ? -15.898 -2.237 9.696 1.00 88.12 413 ILE A C 1
ATOM 3264 O O . ILE A 1 413 ? -16.556 -2.362 10.735 1.00 88.12 413 ILE A O 1
ATOM 3268 N N . THR A 1 414 ? -16.280 -2.791 8.542 1.00 86.25 414 THR A N 1
ATOM 3269 C CA . THR A 1 414 ? -17.570 -3.480 8.430 1.00 86.25 414 THR A CA 1
ATOM 3270 C C . THR A 1 414 ? -17.593 -4.743 7.583 1.00 86.25 414 THR A C 1
ATOM 3272 O O . THR A 1 414 ? -16.871 -4.877 6.603 1.00 86.25 414 THR A O 1
ATOM 3275 N N . ARG A 1 415 ? -18.447 -5.704 7.959 1.00 85.31 415 ARG A N 1
ATOM 3276 C CA . ARG A 1 415 ? -18.648 -6.978 7.240 1.00 85.31 415 ARG A CA 1
ATOM 3277 C C . ARG A 1 415 ? -17.385 -7.820 7.072 1.00 85.31 415 ARG A C 1
ATOM 3279 O O . ARG A 1 415 ? -17.360 -8.710 6.229 1.00 85.31 415 ARG A O 1
ATOM 3286 N N . ASN A 1 416 ? -16.339 -7.570 7.855 1.00 90.88 416 ASN A N 1
ATOM 3287 C CA . ASN A 1 416 ? -15.139 -8.391 7.801 1.00 90.88 416 ASN A CA 1
ATOM 3288 C C . ASN A 1 416 ? -15.385 -9.715 8.531 1.00 90.88 416 ASN A C 1
ATOM 3290 O O . ASN A 1 416 ? -16.072 -9.761 9.552 1.00 90.88 416 ASN A O 1
ATOM 3294 N N . PHE A 1 417 ? -14.809 -10.784 7.994 1.00 91.31 417 PHE A N 1
ATOM 3295 C CA . PHE A 1 417 ? -14.833 -12.122 8.567 1.00 91.31 417 PHE A CA 1
ATOM 3296 C C . PHE A 1 417 ? -13.414 -12.485 9.001 1.00 91.31 417 PHE A C 1
ATOM 3298 O O . PHE A 1 417 ? -12.529 -12.636 8.162 1.00 91.31 417 PHE A O 1
ATOM 3305 N N . LEU A 1 418 ? -13.188 -12.586 10.305 1.00 92.06 418 LEU A N 1
ATOM 3306 C CA . LEU A 1 418 ? -11.896 -12.875 10.911 1.00 92.06 418 LEU A CA 1
ATOM 3307 C C . LEU A 1 418 ? -12.004 -14.200 11.667 1.00 92.06 418 LEU A C 1
ATOM 3309 O O . LEU A 1 418 ? -12.805 -14.295 12.586 1.00 92.06 418 LEU A O 1
ATOM 3313 N N . GLN A 1 419 ? -11.221 -15.217 11.308 1.00 86.69 419 GLN A N 1
ATOM 3314 C CA . GLN A 1 419 ? -11.271 -16.537 11.944 1.00 86.69 419 GLN A CA 1
ATOM 3315 C C . GLN A 1 419 ? -9.889 -17.074 12.344 1.00 86.69 419 GLN A C 1
ATOM 3317 O O . GLN A 1 419 ? -8.917 -16.899 11.614 1.00 86.69 419 GLN A O 1
ATOM 3322 N N . ASN A 1 420 ? -9.838 -17.819 13.453 1.00 73.69 420 ASN A N 1
ATOM 3323 C CA . ASN A 1 420 ? -8.667 -18.522 13.985 1.00 73.69 420 ASN A CA 1
ATOM 3324 C C . ASN A 1 420 ? -7.503 -17.589 14.347 1.00 73.69 420 ASN A C 1
ATOM 3326 O O . ASN A 1 420 ? -6.501 -17.512 13.638 1.00 73.69 420 ASN A O 1
ATOM 3330 N N . SER A 1 421 ? -7.595 -16.920 15.494 1.00 69.44 421 SER A N 1
ATOM 3331 C CA . SER A 1 421 ? -6.422 -16.250 16.061 1.00 69.44 421 SER A CA 1
ATOM 3332 C C . SER A 1 421 ? -5.352 -17.267 16.494 1.00 69.44 421 SER A C 1
ATOM 3334 O O . SER A 1 421 ? -5.641 -18.162 17.289 1.00 69.44 421 SER A O 1
ATOM 3336 N N . ILE A 1 422 ? -4.119 -17.146 15.994 1.00 63.12 422 ILE A N 1
ATOM 3337 C CA . ILE A 1 422 ? -3.034 -18.128 16.218 1.00 63.12 422 ILE A CA 1
ATOM 3338 C C . ILE A 1 422 ? -2.233 -17.899 17.512 1.00 63.12 422 ILE A C 1
ATOM 3340 O O . ILE A 1 422 ? -1.230 -18.576 17.732 1.00 63.12 422 ILE A O 1
ATOM 3344 N N . SER A 1 423 ? -2.620 -16.931 18.350 1.00 61.34 423 SER A N 1
ATOM 3345 C CA . SER A 1 423 ? -1.876 -16.569 19.560 1.00 61.34 423 SER A CA 1
ATOM 3346 C C . SER A 1 423 ? -2.771 -16.107 20.712 1.00 61.34 423 SER A C 1
ATOM 3348 O O . SER A 1 423 ? -3.935 -15.744 20.565 1.00 61.34 423 SER A O 1
ATOM 3350 N N . ASP A 1 424 ? -2.132 -16.100 21.867 1.00 50.59 424 ASP A N 1
ATOM 3351 C CA . ASP A 1 424 ? -2.581 -15.787 23.208 1.00 50.59 424 ASP A CA 1
ATOM 3352 C C . ASP A 1 424 ? -2.667 -14.261 23.495 1.00 50.59 424 ASP A C 1
ATOM 3354 O O . ASP A 1 424 ? -3.367 -13.840 24.421 1.00 50.59 424 ASP A O 1
ATOM 3358 N N . PHE A 1 425 ? -2.018 -13.407 22.687 1.00 55.56 425 PHE A N 1
ATOM 3359 C CA . PHE A 1 425 ? -1.985 -11.933 22.832 1.00 55.56 425 PHE A CA 1
ATOM 3360 C C . PHE A 1 425 ? -2.416 -11.212 21.548 1.00 55.56 425 PHE A C 1
ATOM 3362 O O . PHE A 1 425 ? -1.629 -10.516 20.900 1.00 55.56 425 PHE A O 1
ATOM 3369 N N . THR A 1 426 ? -3.670 -11.408 21.155 1.00 67.25 426 THR A N 1
ATOM 3370 C CA . THR A 1 426 ? -4.158 -11.022 19.824 1.00 67.25 426 THR A CA 1
ATOM 3371 C C . THR A 1 426 ? -5.383 -10.136 19.889 1.00 67.25 426 THR A C 1
ATOM 3373 O O . THR A 1 426 ? -6.278 -10.400 20.694 1.00 67.25 426 THR A O 1
ATOM 3376 N N . SER A 1 427 ? -5.470 -9.164 18.985 1.00 74.81 427 SER A N 1
ATOM 3377 C CA . SER A 1 427 ? -6.704 -8.441 18.708 1.00 74.81 427 SER A CA 1
ATOM 3378 C C . SER A 1 427 ? -7.263 -8.869 17.352 1.00 74.81 427 SER A C 1
ATOM 3380 O O . SER A 1 427 ? -6.548 -8.871 16.348 1.00 74.81 427 SER A O 1
ATOM 3382 N N . GLY A 1 428 ? -8.545 -9.236 17.309 1.00 86.94 428 GLY A N 1
ATOM 3383 C CA . GLY A 1 428 ? -9.245 -9.424 16.039 1.00 86.94 428 GLY A CA 1
ATOM 3384 C C . GLY A 1 428 ? -9.330 -8.097 15.293 1.00 86.94 428 GLY A C 1
ATOM 3385 O O . GLY A 1 428 ? -8.708 -7.918 14.251 1.00 86.94 428 GLY A O 1
ATOM 3386 N N . ILE A 1 429 ? -10.043 -7.139 15.875 1.00 92.44 429 ILE A N 1
ATOM 3387 C CA . ILE A 1 429 ? -10.114 -5.758 15.400 1.00 92.44 429 ILE A CA 1
ATOM 3388 C C . ILE A 1 429 ? -9.618 -4.846 16.516 1.00 92.44 429 ILE A C 1
ATOM 3390 O O . ILE A 1 429 ? -10.122 -4.906 17.635 1.00 92.44 429 ILE A O 1
ATOM 3394 N N . ARG A 1 430 ? -8.654 -3.981 16.214 1.00 88.69 430 ARG A N 1
ATOM 3395 C CA . ARG A 1 430 ? -8.132 -2.974 17.132 1.00 88.69 430 ARG A CA 1
ATOM 3396 C C . ARG A 1 430 ? -8.274 -1.587 16.526 1.00 88.69 430 ARG A C 1
ATOM 3398 O O . ARG A 1 430 ? -7.748 -1.326 15.449 1.00 88.69 430 ARG A O 1
ATOM 3405 N N . VAL A 1 431 ? -8.942 -0.696 17.247 1.00 84.94 431 VAL A N 1
ATOM 3406 C CA . VAL A 1 431 ? -8.957 0.742 16.964 1.00 84.94 431 VAL A CA 1
ATOM 3407 C C . VAL A 1 431 ? -8.250 1.456 18.106 1.00 84.94 431 VAL A C 1
ATOM 3409 O O . VAL A 1 431 ? -8.589 1.269 19.273 1.00 84.94 431 VAL A O 1
ATOM 3412 N N . ASN A 1 432 ? -7.205 2.209 17.792 1.00 81.06 432 ASN A N 1
ATOM 3413 C CA . ASN A 1 432 ? -6.359 2.855 18.787 1.00 81.06 432 ASN A CA 1
ATOM 3414 C C . ASN A 1 432 ? -6.178 4.330 18.443 1.00 81.06 432 ASN A C 1
ATOM 3416 O O . ASN A 1 432 ? -5.952 4.662 17.280 1.00 81.06 432 ASN A O 1
ATOM 3420 N N . GLY A 1 433 ? -6.317 5.217 19.425 1.00 70.62 433 GLY A N 1
ATOM 3421 C CA . GLY A 1 433 ? -6.224 6.659 19.205 1.00 70.62 433 GLY A CA 1
ATOM 3422 C C . GLY A 1 433 ? -7.213 7.189 18.161 1.00 70.62 433 GLY A C 1
ATOM 3423 O O . GLY A 1 433 ? -6.962 8.243 17.603 1.00 70.62 433 GLY A O 1
ATOM 3424 N N . SER A 1 434 ? -8.273 6.449 17.809 1.00 73.69 434 SER A N 1
ATOM 3425 C CA . SER A 1 434 ? -9.119 6.746 16.645 1.00 73.69 434 SER A CA 1
ATOM 3426 C C . SER A 1 434 ? -10.463 7.329 17.078 1.00 73.69 434 SER A C 1
ATOM 3428 O O . SER A 1 434 ? -11.167 6.750 17.902 1.00 73.69 434 SER A O 1
ATOM 3430 N N . VAL A 1 435 ? -10.854 8.475 16.526 1.00 66.44 435 VAL A N 1
ATOM 3431 C CA . VAL A 1 435 ? -12.079 9.182 16.939 1.00 66.44 435 VAL A CA 1
ATOM 3432 C C . VAL A 1 435 ? -13.260 8.729 16.086 1.00 66.44 435 VAL A C 1
ATOM 3434 O O . VAL A 1 435 ? -13.163 8.675 14.862 1.00 66.44 435 VAL A O 1
ATOM 3437 N N . ALA A 1 436 ? -14.400 8.459 16.724 1.00 66.94 436 ALA A N 1
ATOM 3438 C CA . ALA A 1 436 ? -15.663 8.116 16.071 1.00 66.94 436 ALA A CA 1
ATOM 3439 C C . ALA A 1 436 ? -15.571 6.912 15.110 1.00 66.94 436 ALA A C 1
ATOM 3441 O O . ALA A 1 436 ? -16.237 6.873 14.071 1.00 66.94 436 ALA A O 1
ATOM 3442 N N . ALA A 1 437 ? -14.746 5.919 15.456 1.00 74.19 437 ALA A N 1
ATOM 3443 C CA . ALA A 1 437 ? -14.624 4.685 14.692 1.00 74.19 437 ALA A CA 1
ATOM 3444 C C . ALA A 1 437 ? -15.951 3.912 14.673 1.00 74.19 437 ALA A C 1
ATOM 3446 O O . ALA A 1 437 ? -16.648 3.813 15.683 1.00 74.19 437 ALA A O 1
ATOM 3447 N N . ARG A 1 438 ? -16.292 3.326 13.524 1.00 76.62 438 ARG A N 1
ATOM 3448 C CA . ARG A 1 438 ? -17.493 2.506 13.331 1.00 76.62 438 ARG A CA 1
ATOM 3449 C C . ARG A 1 438 ? -17.076 1.071 13.051 1.00 76.62 438 ARG A C 1
ATOM 3451 O O . ARG A 1 438 ? -16.730 0.732 11.923 1.00 76.62 438 ARG A O 1
ATOM 3458 N N . VAL A 1 439 ? -17.141 0.222 14.069 1.00 85.56 439 VAL A N 1
ATOM 3459 C CA . VAL A 1 439 ? -16.867 -1.214 13.958 1.00 85.56 439 VAL A CA 1
ATOM 3460 C C . VAL A 1 439 ? -18.205 -1.936 13.906 1.00 85.56 439 VAL A C 1
ATOM 3462 O O . VAL A 1 439 ? -18.855 -2.100 14.936 1.00 85.56 439 VAL A O 1
ATOM 3465 N N . THR A 1 440 ? -18.678 -2.313 12.715 1.00 82.88 440 THR A N 1
ATOM 3466 C CA . THR A 1 440 ? -20.053 -2.824 12.576 1.00 82.88 440 THR A CA 1
ATOM 3467 C C . THR A 1 440 ? -20.191 -4.068 11.713 1.00 82.88 440 THR A C 1
ATOM 3469 O O . THR A 1 440 ? -19.541 -4.174 10.680 1.00 82.88 440 THR A O 1
ATOM 3472 N N . HIS A 1 441 ? -21.096 -4.983 12.057 1.00 82.56 441 HIS A N 1
ATOM 3473 C CA . HIS A 1 441 ? -21.389 -6.174 11.239 1.00 82.56 441 HIS A CA 1
ATOM 3474 C C . HIS A 1 441 ? -20.178 -7.085 10.972 1.00 82.56 441 HIS A C 1
ATOM 3476 O O . HIS A 1 441 ? -20.155 -7.788 9.965 1.00 82.56 441 HIS A O 1
ATOM 3482 N N . ASN A 1 442 ? -19.150 -7.062 11.821 1.00 88.19 442 ASN A N 1
ATOM 3483 C CA . ASN A 1 442 ? -18.003 -7.953 11.669 1.00 88.19 442 ASN A CA 1
ATOM 3484 C C . ASN A 1 442 ? -18.267 -9.278 12.379 1.00 88.19 442 ASN A C 1
ATOM 3486 O O . ASN A 1 442 ? -18.917 -9.314 13.423 1.00 88.19 442 ASN A O 1
ATOM 3490 N N . GLY A 1 443 ? -17.725 -10.354 11.824 1.00 88.94 443 GLY A N 1
ATOM 3491 C CA . GLY A 1 443 ? -17.635 -11.639 12.492 1.00 88.94 443 GLY A CA 1
ATOM 3492 C C . GLY A 1 443 ? -16.187 -11.909 12.892 1.00 88.94 443 GLY A C 1
ATOM 3493 O O . GLY A 1 443 ? -15.309 -11.904 12.029 1.00 88.94 443 GLY A O 1
ATOM 3494 N N . VAL A 1 444 ? -15.931 -12.107 14.182 1.00 90.88 444 VAL A N 1
ATOM 3495 C CA . VAL A 1 444 ? -14.587 -12.243 14.754 1.00 90.88 444 VAL A CA 1
ATOM 3496 C C . VAL A 1 444 ? -14.527 -13.495 15.629 1.00 90.88 444 VAL A C 1
ATOM 3498 O O . VAL A 1 444 ? -15.090 -13.524 16.719 1.00 90.88 444 VAL A O 1
ATOM 3501 N N . TRP A 1 445 ? -13.844 -14.529 15.148 1.00 86.31 445 TRP A N 1
ATOM 3502 C CA . TRP A 1 445 ? -13.707 -15.829 15.799 1.00 86.31 445 TRP A CA 1
ATOM 3503 C C . TRP A 1 445 ? -12.261 -16.080 16.226 1.00 86.31 445 TRP A C 1
ATOM 3505 O O . TRP A 1 445 ? -11.357 -16.190 15.390 1.00 86.31 445 TRP A O 1
ATOM 3515 N N . GLY A 1 446 ? -12.054 -16.250 17.528 1.00 74.50 446 GLY A N 1
ATOM 3516 C CA . GLY A 1 446 ? -10.813 -16.754 18.101 1.00 74.50 446 GLY A CA 1
ATOM 3517 C C . GLY A 1 446 ? -10.641 -18.262 17.891 1.00 74.50 446 GLY A C 1
ATOM 3518 O O . GLY A 1 446 ? -11.437 -18.921 17.220 1.00 74.50 446 GLY A O 1
ATOM 3519 N N . THR A 1 447 ? -9.571 -18.825 18.448 1.00 67.25 447 THR A N 1
ATOM 3520 C CA . THR A 1 447 ? -9.341 -20.276 18.460 1.00 67.25 447 THR A CA 1
ATOM 3521 C C . THR A 1 447 ? -10.025 -20.931 19.663 1.00 67.25 447 THR A C 1
ATOM 3523 O O . THR A 1 447 ? -10.004 -20.425 20.784 1.00 67.25 447 THR A O 1
ATOM 3526 N N . SER A 1 448 ? -10.643 -22.094 19.448 1.00 53.25 448 SER A N 1
ATOM 3527 C CA . SER A 1 448 ? -11.246 -22.889 20.525 1.00 53.25 448 SER A CA 1
ATOM 3528 C C . SER A 1 448 ? -10.174 -23.318 21.538 1.00 53.25 448 SER A C 1
ATOM 3530 O O . SER A 1 448 ? -9.190 -23.942 21.144 1.00 53.25 448 SER A O 1
ATOM 3532 N N . GLY A 1 449 ? -10.363 -23.029 22.830 1.00 51.25 449 GLY A N 1
ATOM 3533 C CA . GLY A 1 449 ? -9.412 -23.398 23.897 1.00 51.25 449 GLY A CA 1
ATOM 3534 C C . GLY A 1 449 ? -8.670 -22.228 24.554 1.00 51.25 449 GLY A C 1
ATOM 3535 O O . GLY A 1 449 ? -8.056 -22.418 25.602 1.00 51.25 449 GLY A O 1
ATOM 3536 N N . VAL A 1 450 ? -8.829 -21.002 24.042 1.00 49.22 450 VAL A N 1
ATOM 3537 C CA . VAL A 1 450 ? -8.361 -19.752 24.688 1.00 49.22 450 VAL A CA 1
ATOM 3538 C C . VAL A 1 450 ? -9.042 -19.515 26.059 1.00 49.22 450 VAL A C 1
ATOM 3540 O O . VAL A 1 450 ? -8.618 -18.680 26.856 1.00 49.22 450 VAL A O 1
ATOM 3543 N N . ALA A 1 451 ? -10.057 -20.324 26.391 1.00 42.56 451 ALA A N 1
ATOM 3544 C CA . ALA A 1 451 ? -10.724 -20.442 27.690 1.00 42.56 451 ALA A CA 1
ATOM 3545 C C . ALA A 1 451 ? -9.957 -21.276 28.757 1.00 42.56 451 ALA A C 1
ATOM 3547 O O . ALA A 1 451 ? -10.533 -21.608 29.790 1.00 42.56 451 ALA A O 1
ATOM 3548 N N . GLY A 1 452 ? -8.681 -21.632 28.547 1.00 40.44 452 GLY A N 1
ATOM 3549 C CA . GLY A 1 452 ? -7.862 -22.364 29.534 1.00 40.44 452 GLY A CA 1
ATOM 3550 C C . GLY A 1 452 ? -7.472 -21.535 30.778 1.00 40.44 452 GLY A C 1
ATOM 3551 O O . GLY A 1 452 ? -7.498 -20.305 30.722 1.00 40.44 452 GLY A O 1
ATOM 3552 N N . PRO A 1 453 ? -7.103 -22.162 31.912 1.00 35.62 453 PRO A N 1
ATOM 3553 C CA . PRO A 1 453 ? -6.857 -21.465 33.183 1.00 35.62 453 PRO A CA 1
ATOM 3554 C C . PRO A 1 453 ? -5.644 -20.510 33.200 1.00 35.62 453 PRO A C 1
ATOM 3556 O O . PRO A 1 453 ? -5.640 -19.610 34.034 1.00 35.62 453 PRO A O 1
ATOM 3559 N N . ASP A 1 454 ? -4.685 -20.628 32.268 1.00 38.91 454 ASP A N 1
ATOM 3560 C CA . ASP A 1 454 ? -3.380 -19.939 32.369 1.00 38.91 454 ASP A CA 1
ATOM 3561 C C . ASP A 1 454 ? -3.069 -18.835 31.323 1.00 38.91 454 ASP A C 1
ATOM 3563 O O . ASP A 1 454 ? -2.138 -18.068 31.539 1.00 38.91 454 ASP A O 1
ATOM 3567 N N . ASN A 1 455 ? -3.836 -18.649 30.240 1.00 42.88 455 ASN A N 1
ATOM 3568 C CA . ASN A 1 455 ? -3.491 -17.701 29.150 1.00 42.88 455 ASN A CA 1
ATOM 3569 C C . ASN A 1 455 ? -4.725 -16.859 28.752 1.00 42.88 455 ASN A C 1
ATOM 3571 O O . ASN A 1 455 ? -5.830 -17.401 28.739 1.00 42.88 455 ASN A O 1
ATOM 3575 N N . SER A 1 456 ? -4.742 -15.577 28.367 1.00 50.12 456 SER A N 1
ATOM 3576 C CA . SER A 1 456 ? -3.861 -14.386 28.272 1.00 50.12 456 SER A CA 1
ATOM 3577 C C . SER A 1 456 ? -4.710 -13.354 27.467 1.00 50.12 456 SER A C 1
ATOM 3579 O O . SER A 1 456 ? -5.769 -13.716 26.956 1.00 50.12 456 SER A O 1
ATOM 3581 N N . LEU A 1 457 ? -4.335 -12.073 27.393 1.00 57.69 457 LEU A N 1
ATOM 3582 C CA . LEU A 1 457 ? -5.165 -10.903 27.003 1.00 57.69 457 LEU A CA 1
ATOM 3583 C C . LEU A 1 457 ? -5.712 -10.847 25.543 1.00 57.69 457 LEU A C 1
ATOM 3585 O O . LEU A 1 457 ? -5.710 -9.779 24.932 1.00 57.69 457 LEU A O 1
ATOM 3589 N N . SER A 1 458 ? -6.175 -11.947 24.944 1.00 70.44 458 SER A N 1
ATOM 3590 C CA . SER A 1 458 ? -6.800 -11.914 23.616 1.00 70.44 458 SER A CA 1
ATOM 3591 C C . SER A 1 458 ? -8.133 -11.153 23.637 1.00 70.44 458 SER A C 1
ATOM 3593 O O . SER A 1 458 ? -8.989 -11.374 24.497 1.00 70.44 458 SER A O 1
ATOM 3595 N N . VAL A 1 459 ? -8.323 -10.258 22.669 1.00 79.06 459 VAL A N 1
ATOM 3596 C CA . VAL A 1 459 ? -9.525 -9.428 22.548 1.00 79.06 459 VAL A CA 1
ATOM 3597 C C . VAL A 1 459 ? -10.118 -9.579 21.151 1.00 79.06 459 VAL A C 1
ATOM 3599 O O . VAL A 1 459 ? -9.406 -9.440 20.160 1.00 79.06 459 VAL A O 1
ATOM 3602 N N . GLY A 1 460 ? -11.417 -9.838 21.038 1.00 84.19 460 GLY A N 1
ATOM 3603 C CA . GLY A 1 460 ? -12.082 -9.863 19.734 1.00 84.19 460 GLY A CA 1
ATOM 3604 C C . GLY A 1 460 ? -12.086 -8.476 19.095 1.00 84.19 460 GLY A C 1
ATOM 3605 O O . GLY A 1 460 ? -11.474 -8.271 18.047 1.00 84.19 460 GLY A O 1
ATOM 3606 N N . ILE A 1 461 ? -12.714 -7.507 19.764 1.00 89.31 461 ILE A N 1
ATOM 3607 C CA . ILE A 1 461 ? -12.720 -6.092 19.367 1.00 89.31 461 ILE A CA 1
ATOM 3608 C C . ILE A 1 461 ? -12.159 -5.238 20.506 1.00 89.31 461 ILE A C 1
ATOM 3610 O O . ILE A 1 461 ? -12.714 -5.216 21.603 1.00 89.31 461 ILE A O 1
ATOM 3614 N N . HIS A 1 462 ? -11.076 -4.511 20.245 1.00 85.56 462 HIS A N 1
ATOM 3615 C CA . HIS A 1 462 ? -10.421 -3.636 21.214 1.00 85.56 462 HIS A CA 1
ATOM 3616 C C . HIS A 1 462 ? -10.459 -2.182 20.752 1.00 85.56 462 HIS A C 1
ATOM 3618 O O . HIS A 1 462 ? -9.976 -1.861 19.667 1.00 85.56 462 HIS A O 1
ATOM 3624 N N . ALA A 1 463 ? -10.986 -1.299 21.597 1.00 80.12 463 ALA A N 1
ATOM 3625 C CA . ALA A 1 463 ? -10.896 0.141 21.410 1.00 80.12 463 ALA A CA 1
ATOM 3626 C C . ALA A 1 463 ? -10.019 0.779 22.495 1.00 80.12 463 ALA A C 1
ATOM 3628 O O . ALA A 1 463 ? -10.330 0.699 23.682 1.00 80.12 463 ALA A O 1
ATOM 3629 N N . SER A 1 464 ? -8.929 1.427 22.088 1.00 73.75 464 SER A N 1
ATOM 3630 C CA . SER A 1 464 ? -7.985 2.101 22.984 1.00 73.75 464 SER A CA 1
ATOM 3631 C C . SER A 1 464 ? -7.934 3.589 22.667 1.00 73.75 464 SER A C 1
ATOM 3633 O O . SER A 1 464 ? -7.776 3.940 21.502 1.00 73.75 464 SER A O 1
ATOM 3635 N N . THR A 1 465 ? -8.114 4.476 23.648 1.00 68.88 465 THR A N 1
ATOM 3636 C CA . THR A 1 465 ? -8.073 5.946 23.436 1.00 68.88 465 THR A CA 1
ATOM 3637 C C . THR A 1 465 ? -8.896 6.402 22.215 1.00 68.88 465 THR A C 1
ATOM 3639 O O . THR A 1 465 ? -8.460 7.218 21.411 1.00 68.88 465 THR A O 1
ATOM 3642 N N . SER A 1 466 ? -10.075 5.801 22.016 1.00 68.44 466 SER A N 1
ATOM 3643 C CA . SER A 1 466 ? -10.856 5.930 20.775 1.00 68.44 466 SER A CA 1
ATOM 3644 C C . SER A 1 466 ? -12.260 6.496 21.041 1.00 68.44 466 SER A C 1
ATOM 3646 O O . SER A 1 466 ? -13.243 5.746 21.041 1.00 68.44 466 SER A O 1
ATOM 3648 N N . PRO A 1 467 ? -12.377 7.806 21.332 1.00 58.53 467 PRO A N 1
ATOM 3649 C CA . PRO A 1 467 ? -13.613 8.423 21.817 1.00 58.53 467 PRO A CA 1
ATOM 3650 C C . PRO A 1 467 ? -14.725 8.430 20.756 1.00 58.53 467 PRO A C 1
ATOM 3652 O O . PRO A 1 467 ? -14.444 8.447 19.558 1.00 58.53 467 PRO A O 1
ATOM 3655 N N . HIS A 1 468 ? -15.994 8.434 21.188 1.00 62.78 468 HIS A N 1
ATOM 3656 C CA . HIS A 1 468 ? -17.195 8.444 20.327 1.00 62.78 468 HIS A CA 1
ATOM 3657 C C . HIS A 1 468 ? -17.315 7.267 19.351 1.00 62.78 468 HIS A C 1
ATOM 3659 O O . HIS A 1 468 ? -18.114 7.301 18.414 1.00 62.78 468 HIS A O 1
ATOM 3665 N N . SER A 1 469 ? -16.517 6.225 19.550 1.00 69.81 469 SER A N 1
ATOM 3666 C CA . SER A 1 469 ? -16.539 5.054 18.689 1.00 69.81 469 SER A CA 1
ATOM 3667 C C . SER A 1 469 ? -17.722 4.142 19.025 1.00 69.81 469 SER A C 1
ATOM 3669 O O . SER A 1 469 ? -18.267 4.155 20.134 1.00 69.81 469 SER A O 1
ATOM 3671 N N . LEU A 1 470 ? -18.128 3.351 18.039 1.00 73.62 470 LEU A N 1
ATOM 3672 C CA . LEU A 1 470 ? -19.292 2.477 18.077 1.00 73.62 470 LEU A CA 1
ATOM 3673 C C . LEU A 1 470 ? -18.888 1.061 17.666 1.00 73.62 470 LEU A C 1
ATOM 3675 O O . LEU A 1 470 ? -18.348 0.866 16.575 1.00 73.62 470 LEU A O 1
ATOM 3679 N N . ALA A 1 471 ? -19.239 0.081 18.497 1.00 83.69 471 ALA A N 1
ATOM 3680 C CA . ALA A 1 471 ? -19.364 -1.311 18.088 1.00 83.69 471 ALA A CA 1
ATOM 3681 C C . ALA A 1 471 ? -20.846 -1.688 17.981 1.00 83.69 471 ALA A C 1
ATOM 3683 O O . ALA A 1 471 ? -21.567 -1.685 18.985 1.00 83.69 471 ALA A O 1
ATOM 3684 N N . ASP A 1 472 ? -21.289 -2.015 16.766 1.00 81.38 472 ASP A N 1
ATOM 3685 C CA . ASP A 1 472 ? -22.691 -2.322 16.469 1.00 81.38 472 ASP A CA 1
ATOM 3686 C C . ASP A 1 472 ? -22.862 -3.593 15.629 1.00 81.38 472 ASP A C 1
ATOM 3688 O O . ASP A 1 472 ? -22.198 -3.768 14.607 1.00 81.38 472 ASP A O 1
ATOM 3692 N N . CYS A 1 473 ? -23.773 -4.481 16.026 1.00 83.12 473 CYS A N 1
ATOM 3693 C CA . CYS A 1 473 ? -24.104 -5.698 15.276 1.00 83.12 473 CYS A CA 1
ATOM 3694 C C . CYS A 1 473 ? -22.904 -6.605 14.938 1.00 83.12 473 CYS A C 1
ATOM 3696 O O . CYS A 1 473 ? -22.911 -7.291 13.916 1.00 83.12 473 CYS A O 1
ATOM 3698 N N . ASN A 1 474 ? -21.860 -6.630 15.770 1.00 86.81 474 ASN A N 1
ATOM 3699 C CA . ASN A 1 474 ? -20.751 -7.566 15.587 1.00 86.81 474 ASN A CA 1
ATOM 3700 C C . ASN A 1 474 ? -21.065 -8.919 16.230 1.00 86.81 474 ASN A C 1
ATOM 3702 O O . ASN A 1 474 ? -21.735 -8.989 17.260 1.00 86.81 474 ASN A O 1
ATOM 3706 N N . TYR A 1 475 ? -20.536 -9.985 15.643 1.00 89.31 475 TYR A N 1
ATOM 3707 C CA . TYR A 1 475 ? -20.525 -11.322 16.215 1.00 89.31 475 TYR A CA 1
ATOM 3708 C C . TYR A 1 475 ? -19.092 -11.654 16.630 1.00 89.31 475 TYR A C 1
ATOM 3710 O O . TYR A 1 475 ? -18.197 -11.670 15.787 1.00 89.31 475 TYR A O 1
ATOM 3718 N N . VAL A 1 476 ? -18.864 -11.884 17.919 1.00 89.12 476 VAL A N 1
ATOM 3719 C CA . VAL A 1 476 ? -17.536 -12.151 18.473 1.00 89.12 476 VAL A CA 1
ATOM 3720 C C . VAL A 1 476 ? -17.563 -13.447 19.267 1.00 89.12 476 VAL A C 1
ATOM 3722 O O . VAL A 1 476 ? -18.401 -13.599 20.152 1.00 89.12 476 VAL A O 1
ATOM 3725 N N . GLU A 1 477 ? -16.642 -14.361 18.973 1.00 85.50 477 GLU A N 1
ATOM 3726 C CA . GLU A 1 477 ? -16.635 -15.705 19.551 1.00 85.50 477 GLU A CA 1
ATOM 3727 C C . GLU A 1 477 ? -15.232 -16.170 19.966 1.00 85.50 477 GLU A C 1
ATOM 3729 O O . GLU A 1 477 ? -14.254 -15.873 19.281 1.00 85.50 477 GLU A O 1
ATOM 3734 N N . ASN A 1 478 ? -15.130 -16.944 21.055 1.00 78.69 478 ASN A N 1
ATOM 3735 C CA . ASN A 1 478 ? -13.904 -17.640 21.487 1.00 78.69 478 ASN A CA 1
ATOM 3736 C C . ASN A 1 478 ? -12.691 -16.721 21.758 1.00 78.69 478 ASN A C 1
ATOM 3738 O O . ASN A 1 478 ? -11.549 -17.067 21.451 1.00 78.69 478 ASN A O 1
ATOM 3742 N N . HIS A 1 479 ? -12.922 -15.553 22.362 1.00 78.06 479 HIS A N 1
ATOM 3743 C CA . HIS A 1 479 ? -11.867 -14.641 22.829 1.00 78.06 479 HIS A CA 1
ATOM 3744 C C . HIS A 1 479 ? -11.852 -14.516 24.360 1.00 78.06 479 HIS A C 1
ATOM 3746 O O . HIS A 1 479 ? -12.882 -14.677 25.015 1.00 78.06 479 HIS A O 1
ATOM 3752 N N . ALA A 1 480 ? -10.697 -14.191 24.958 1.00 74.12 480 ALA A N 1
ATOM 3753 C CA . ALA A 1 480 ? -10.632 -13.960 26.405 1.00 74.12 480 ALA A CA 1
ATOM 3754 C C . ALA A 1 480 ? -11.506 -12.761 26.808 1.00 74.12 480 ALA A C 1
ATOM 3756 O O . ALA A 1 480 ? -12.281 -12.871 27.752 1.00 74.12 480 ALA A O 1
ATOM 3757 N N . PHE A 1 481 ? -11.450 -11.670 26.046 1.00 77.19 481 PHE A N 1
ATOM 3758 C CA . PHE A 1 481 ? -12.425 -10.583 26.082 1.00 77.19 481 PHE A CA 1
ATOM 3759 C C . PHE A 1 481 ? -13.107 -10.497 24.721 1.00 77.19 481 PHE A C 1
ATOM 3761 O O . PHE A 1 481 ? -12.432 -10.343 23.705 1.00 77.19 481 PHE A O 1
ATOM 3768 N N . SER A 1 482 ? -14.435 -10.575 24.669 1.00 84.38 482 SER A N 1
ATOM 3769 C CA . SER A 1 482 ? -15.126 -10.436 23.379 1.00 84.38 482 SER A CA 1
ATOM 3770 C C . SER A 1 482 ? -14.971 -9.003 22.871 1.00 84.38 482 SER A C 1
ATOM 3772 O O . SER A 1 482 ? -14.422 -8.767 21.794 1.00 84.38 482 SER A O 1
ATOM 3774 N N . ILE A 1 483 ? -15.352 -8.027 23.694 1.00 87.06 483 ILE A N 1
ATOM 3775 C CA . ILE A 1 483 ? -15.106 -6.610 23.421 1.00 87.06 483 ILE A CA 1
ATOM 3776 C C . ILE A 1 483 ? -14.418 -5.980 24.629 1.00 87.06 483 ILE A C 1
ATOM 3778 O O . ILE A 1 483 ? -14.782 -6.265 25.768 1.00 87.06 483 ILE A O 1
ATOM 3782 N N . ALA A 1 484 ? -13.433 -5.116 24.400 1.00 80.25 484 ALA A N 1
ATOM 3783 C CA . ALA A 1 484 ? -12.790 -4.373 25.474 1.00 80.25 484 ALA A CA 1
ATOM 3784 C C . ALA A 1 484 ? -12.510 -2.916 25.111 1.00 80.25 484 ALA A C 1
ATOM 3786 O O . ALA A 1 484 ? -12.230 -2.588 23.954 1.00 80.25 484 ALA A O 1
ATOM 3787 N N . THR A 1 485 ? -12.520 -2.061 26.132 1.00 76.00 485 THR A N 1
ATOM 3788 C CA . THR A 1 485 ? -12.097 -0.662 26.039 1.00 76.00 485 THR A CA 1
ATOM 3789 C C . THR A 1 485 ? -10.994 -0.361 27.047 1.00 76.00 485 THR A C 1
ATOM 3791 O O . THR A 1 485 ? -11.085 -0.749 28.213 1.00 76.00 485 THR A O 1
ATOM 3794 N N . SER A 1 486 ? -9.957 0.356 26.620 1.00 67.62 486 SER A N 1
ATOM 3795 C CA . SER A 1 486 ? -8.876 0.834 27.494 1.00 67.62 486 SER A CA 1
ATOM 3796 C C . SER A 1 486 ? -8.525 2.284 27.195 1.00 67.62 486 SER A C 1
ATOM 3798 O O . SER A 1 486 ? -8.689 2.747 26.071 1.00 67.62 486 SER A O 1
ATOM 3800 N N . ASP A 1 487 ? -8.048 3.013 28.202 1.00 52.03 487 ASP A N 1
ATOM 3801 C CA . ASP A 1 487 ? -7.520 4.378 28.054 1.00 52.03 487 ASP A CA 1
ATOM 3802 C C . ASP A 1 487 ? -8.467 5.351 27.323 1.00 52.03 487 ASP A C 1
ATOM 3804 O O . ASP A 1 487 ? -8.031 6.320 26.699 1.00 52.03 487 ASP A O 1
ATOM 3808 N N . VAL A 1 488 ? -9.773 5.063 27.344 1.00 47.31 488 VAL A N 1
ATOM 3809 C CA . VAL A 1 488 ? -10.824 5.921 26.796 1.00 47.31 488 VAL A CA 1
ATOM 3810 C C . VAL A 1 488 ? -11.388 6.726 27.958 1.00 47.31 488 VAL A C 1
ATOM 3812 O O . VAL A 1 488 ? -11.595 6.171 29.025 1.00 47.31 488 VAL A O 1
ATOM 3815 N N . ILE A 1 489 ? -11.632 8.020 27.774 1.00 42.97 489 ILE A N 1
ATOM 3816 C CA . ILE A 1 489 ? -12.280 8.877 28.787 1.00 42.97 489 ILE A CA 1
ATOM 3817 C C . ILE A 1 489 ? -13.734 9.177 28.373 1.00 42.97 489 ILE A C 1
ATOM 3819 O O . ILE A 1 489 ? -14.624 9.282 29.208 1.00 42.97 489 ILE A O 1
ATOM 3823 N N . MET A 1 490 ? -13.997 9.217 27.064 1.00 49.50 490 MET A N 1
ATOM 3824 C CA . MET A 1 490 ? -15.309 9.470 26.453 1.00 49.50 490 MET A CA 1
ATOM 3825 C C . MET A 1 490 ? -16.042 8.170 26.075 1.00 49.50 490 MET A C 1
ATOM 3827 O O . MET A 1 490 ? -15.402 7.132 25.914 1.00 49.50 490 MET A O 1
ATOM 3831 N N . PRO A 1 491 ? -17.375 8.198 25.900 1.00 54.03 491 PRO A N 1
ATOM 3832 C CA . PRO A 1 491 ? -18.158 6.984 25.714 1.00 54.03 491 PRO A CA 1
ATOM 3833 C C . PRO A 1 491 ? -17.769 6.161 24.478 1.00 54.03 491 PRO A C 1
ATOM 3835 O O . PRO A 1 491 ? -17.723 6.680 23.359 1.00 54.03 491 PRO A O 1
ATOM 3838 N N . PHE A 1 492 ? -17.580 4.853 24.682 1.00 68.75 492 PHE A N 1
ATOM 3839 C CA . PHE A 1 492 ? -17.606 3.839 23.624 1.00 68.75 492 PHE A CA 1
ATOM 3840 C C . PHE A 1 492 ? -18.984 3.174 23.614 1.00 68.75 492 PHE A C 1
ATOM 3842 O O . PHE A 1 492 ? -19.453 2.670 24.637 1.00 68.75 492 PHE A O 1
ATOM 3849 N N . THR A 1 493 ? -19.668 3.201 22.474 1.00 70.75 493 THR A N 1
ATOM 3850 C CA . THR A 1 493 ? -21.056 2.734 22.380 1.00 70.75 493 THR A CA 1
ATOM 3851 C C . THR A 1 493 ? -21.113 1.271 21.946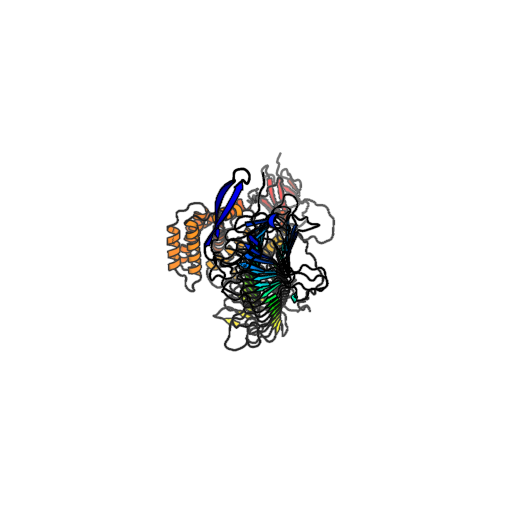 1.00 70.75 493 THR A C 1
ATOM 3853 O O . THR A 1 493 ? -20.485 0.887 20.962 1.00 70.75 493 THR A O 1
ATOM 3856 N N . LEU A 1 494 ? -21.900 0.460 22.660 1.00 78.19 494 LEU A N 1
ATOM 3857 C CA . LEU A 1 494 ? -22.087 -0.973 22.403 1.00 78.19 494 LEU A CA 1
ATOM 3858 C C . LEU A 1 494 ? -23.558 -1.259 22.104 1.00 78.19 494 LEU A C 1
ATOM 3860 O O . LEU A 1 494 ? -24.379 -1.216 23.027 1.00 78.19 494 LEU A O 1
ATOM 3864 N N . LYS A 1 495 ? -23.883 -1.586 20.852 1.00 78.50 495 LYS A N 1
ATOM 3865 C CA . LYS A 1 495 ? -25.256 -1.876 20.414 1.00 78.50 495 LYS A CA 1
ATOM 3866 C C . LYS A 1 495 ? -25.338 -3.228 19.717 1.00 78.50 495 LYS A C 1
ATOM 3868 O O . LYS A 1 495 ? -24.496 -3.553 18.892 1.00 78.50 495 LYS A O 1
ATOM 3873 N N . CYS A 1 496 ? -26.349 -4.024 20.054 1.00 81.62 496 CYS A N 1
ATOM 3874 C CA . CYS A 1 496 ? -26.747 -5.189 19.260 1.00 81.62 496 CYS A CA 1
ATOM 3875 C C . CYS A 1 496 ? -25.643 -6.232 18.952 1.00 81.62 496 CYS A C 1
ATOM 3877 O O . CYS A 1 496 ? -25.796 -7.027 18.025 1.00 81.62 496 CYS A O 1
ATOM 3879 N N . ASN A 1 497 ? -24.535 -6.268 19.702 1.00 86.31 497 ASN A N 1
ATOM 3880 C CA . ASN A 1 497 ? -23.455 -7.228 19.465 1.00 86.31 497 ASN A CA 1
ATOM 3881 C C . ASN A 1 497 ? -23.812 -8.594 20.062 1.00 86.31 497 ASN A C 1
ATOM 3883 O O . ASN A 1 497 ? -24.520 -8.672 21.063 1.00 86.31 497 ASN A O 1
ATOM 3887 N N . THR A 1 498 ? -23.289 -9.669 19.480 1.00 87.88 498 THR A N 1
ATOM 3888 C CA . THR A 1 498 ? -23.359 -11.029 20.030 1.00 87.88 498 THR A CA 1
ATOM 3889 C C . THR A 1 498 ? -21.972 -11.444 20.491 1.00 87.88 498 THR A C 1
ATOM 3891 O O . THR A 1 498 ? -21.031 -11.420 19.702 1.00 87.88 498 THR A O 1
ATOM 3894 N N . MET A 1 499 ? -21.847 -11.801 21.765 1.00 87.69 499 MET A N 1
ATOM 3895 C CA . MET A 1 499 ? -20.593 -12.191 22.404 1.00 87.69 499 MET A CA 1
ATOM 3896 C C . MET A 1 499 ? -20.742 -13.630 22.909 1.00 87.69 499 MET A C 1
ATOM 3898 O O . MET A 1 499 ? -21.567 -13.906 23.785 1.00 87.69 499 MET A O 1
ATOM 3902 N N . HIS A 1 500 ? -20.007 -14.553 22.288 1.00 84.94 500 HIS A N 1
ATOM 3903 C CA . HIS A 1 500 ? -20.224 -15.995 22.391 1.00 84.94 500 HIS A CA 1
ATOM 3904 C C . HIS A 1 500 ? -18.964 -16.732 22.881 1.00 84.94 500 HIS A C 1
ATOM 3906 O O . HIS A 1 500 ? -17.862 -16.458 22.417 1.00 84.94 500 HIS A O 1
ATOM 3912 N N . ASP A 1 501 ? -19.101 -17.668 23.823 1.00 78.06 501 ASP A N 1
ATOM 3913 C CA . ASP A 1 501 ? -18.017 -18.542 24.324 1.00 78.06 501 ASP A CA 1
ATOM 3914 C C . ASP A 1 501 ? -16.713 -17.820 24.750 1.00 78.06 501 ASP A C 1
ATOM 3916 O O . ASP A 1 501 ? -15.613 -18.373 24.691 1.00 78.06 501 ASP A O 1
ATOM 3920 N N . GLY A 1 502 ? -16.808 -16.563 25.195 1.00 75.25 502 GLY A N 1
ATOM 3921 C CA . GLY A 1 502 ? -15.673 -15.826 25.759 1.00 75.25 502 GLY A CA 1
ATOM 3922 C C . GLY A 1 502 ? -15.439 -16.118 27.248 1.00 75.25 502 GLY A C 1
ATOM 3923 O O . GLY A 1 502 ? -16.308 -16.661 27.935 1.00 75.25 502 GLY A O 1
ATOM 3924 N N . LYS A 1 503 ? -14.287 -15.717 27.809 1.00 73.19 503 LYS A N 1
ATOM 3925 C CA . LYS A 1 503 ? -14.140 -15.666 29.286 1.00 73.19 503 LYS A CA 1
ATOM 3926 C C . LYS A 1 503 ? -14.904 -14.468 29.836 1.00 73.19 503 LYS A C 1
ATOM 3928 O O . LYS A 1 503 ? -15.792 -14.607 30.677 1.00 73.19 503 LYS A O 1
ATOM 3933 N N . VAL A 1 504 ? -14.555 -13.297 29.320 1.00 75.38 504 VAL A N 1
ATOM 3934 C CA . VAL A 1 504 ? -15.187 -12.020 29.600 1.00 75.38 504 VAL A CA 1
ATOM 3935 C C . VAL A 1 504 ? -15.989 -11.603 28.381 1.00 75.38 504 VAL A C 1
ATOM 3937 O O . VAL A 1 504 ? -15.497 -11.592 27.250 1.00 75.38 504 VAL A O 1
ATOM 3940 N N . GLY A 1 505 ? -17.231 -11.224 28.633 1.00 79.50 505 GLY A N 1
ATOM 3941 C CA . GLY A 1 505 ? -18.067 -10.603 27.636 1.00 79.50 505 GLY A CA 1
ATOM 3942 C C . GLY A 1 505 ? -17.522 -9.234 27.209 1.00 79.50 505 GLY A C 1
ATOM 3943 O O . GLY A 1 505 ? -16.850 -9.106 26.185 1.00 79.50 505 GLY A O 1
ATOM 3944 N N . TYR A 1 506 ? -17.788 -8.218 28.026 1.00 85.38 506 TYR A N 1
ATOM 3945 C CA . TYR A 1 506 ? -17.238 -6.877 27.870 1.00 85.38 506 TYR A CA 1
ATOM 3946 C C . TYR A 1 506 ? -16.288 -6.522 29.016 1.00 85.38 506 TYR A C 1
ATOM 3948 O O . TYR A 1 506 ? -16.644 -6.639 30.190 1.00 85.38 506 TYR A O 1
ATOM 3956 N N . GLY A 1 507 ? -15.078 -6.085 28.658 1.00 76.88 507 GLY A N 1
ATOM 3957 C CA . GLY A 1 507 ? -14.058 -5.607 29.588 1.00 76.88 507 GLY A CA 1
ATOM 3958 C C . GLY A 1 507 ? -13.874 -4.096 29.518 1.00 76.88 507 GLY A C 1
ATOM 3959 O O . GLY A 1 507 ? -13.369 -3.570 28.529 1.00 76.88 507 GLY A O 1
ATOM 3960 N N . GLN A 1 508 ? -14.219 -3.407 30.597 1.00 75.38 508 GLN A N 1
ATOM 3961 C CA . GLN A 1 508 ? -13.973 -1.987 30.783 1.00 75.38 508 GLN A CA 1
ATOM 3962 C C . GLN A 1 508 ? -12.711 -1.794 31.619 1.00 75.38 508 GLN A C 1
ATOM 3964 O O . GLN A 1 508 ? -12.724 -1.968 32.836 1.00 75.38 508 GLN A O 1
ATOM 3969 N N . PHE A 1 509 ? -11.604 -1.422 30.982 1.00 65.62 509 PHE A N 1
ATOM 3970 C CA . PHE A 1 509 ? -10.391 -1.080 31.721 1.00 65.62 509 PHE A CA 1
ATOM 3971 C C . PHE A 1 509 ? -10.430 0.379 32.182 1.00 65.62 509 PHE A C 1
ATOM 3973 O O . PHE A 1 509 ? -10.166 0.646 33.349 1.00 65.62 509 PHE A O 1
ATOM 3980 N N . TYR A 1 510 ? -10.854 1.287 31.298 1.00 57.72 510 TYR A N 1
ATOM 3981 C CA . TYR A 1 510 ? -11.083 2.711 31.572 1.00 57.72 510 TYR A CA 1
ATOM 3982 C C . TYR A 1 510 ? -12.237 3.252 30.700 1.00 57.72 510 TYR A C 1
ATOM 3984 O O . TYR A 1 510 ? -12.570 2.651 29.672 1.00 57.72 510 TYR A O 1
ATOM 3992 N N . GLY A 1 511 ? -12.831 4.381 31.106 1.00 54.19 511 GLY A N 1
ATOM 3993 C CA . GLY A 1 511 ? -13.809 5.149 30.317 1.00 54.19 511 GLY A CA 1
ATOM 3994 C C . GLY A 1 511 ? -15.267 4.937 30.672 1.00 54.19 511 GLY A C 1
ATOM 3995 O O . GLY A 1 511 ? -15.573 4.224 31.625 1.00 54.19 511 GLY A O 1
ATOM 3996 N N . ALA A 1 512 ? -16.155 5.560 29.892 1.00 59.06 512 ALA A N 1
ATOM 3997 C CA . ALA A 1 512 ? -17.608 5.456 30.020 1.00 59.06 512 ALA A CA 1
ATOM 3998 C C . ALA A 1 512 ? -18.225 4.566 28.925 1.00 59.06 512 ALA A C 1
ATOM 4000 O O . ALA A 1 512 ? -17.685 4.435 27.823 1.00 59.06 512 ALA A O 1
ATOM 4001 N N . ILE A 1 513 ? -19.389 3.981 29.212 1.00 67.69 513 ILE A N 1
ATOM 4002 C CA . ILE A 1 513 ? -20.211 3.279 28.215 1.00 67.69 513 ILE A CA 1
ATOM 4003 C C . ILE A 1 513 ? -21.169 4.295 27.587 1.00 67.69 513 ILE A C 1
ATOM 4005 O O . ILE A 1 513 ? -21.836 5.044 28.297 1.00 67.69 513 ILE A O 1
ATOM 4009 N N . GLY A 1 514 ? -21.217 4.343 26.254 1.00 62.47 514 GLY A N 1
ATOM 4010 C CA . GLY A 1 514 ? -22.086 5.262 25.513 1.00 62.47 514 GLY A CA 1
ATOM 4011 C C . GLY A 1 514 ? -23.568 4.905 25.542 1.00 62.47 514 GLY A C 1
ATOM 4012 O O . GLY A 1 514 ? -23.963 3.858 26.046 1.00 62.47 514 GLY A O 1
ATOM 4013 N N . GLU A 1 515 ? -24.404 5.778 24.972 1.00 65.12 515 GLU A N 1
ATOM 4014 C CA . GLU A 1 515 ? -25.859 5.606 24.964 1.00 65.12 515 GLU A CA 1
ATOM 4015 C C . GLU A 1 515 ? -26.281 4.302 24.265 1.00 65.12 515 GLU A C 1
ATOM 4017 O O . GLU A 1 515 ? -26.041 4.093 23.074 1.00 65.12 515 GLU A O 1
ATOM 4022 N N . GLN A 1 516 ? -26.980 3.439 25.002 1.00 66.94 516 GLN A N 1
ATOM 4023 C CA . GLN A 1 516 ? -27.504 2.157 24.508 1.00 66.94 516 GLN A CA 1
ATOM 4024 C C . GLN A 1 516 ? -29.000 2.204 24.171 1.00 66.94 516 GLN A C 1
ATOM 4026 O O . GLN A 1 516 ? -29.591 1.183 23.819 1.00 66.94 516 GLN A O 1
ATOM 4031 N N . LEU A 1 517 ? -29.622 3.378 24.275 1.00 63.16 517 LEU A N 1
ATOM 4032 C CA . LEU A 1 517 ? -31.022 3.593 23.936 1.00 63.16 517 LEU A CA 1
ATOM 4033 C C . LEU A 1 517 ? -31.141 4.190 22.526 1.00 63.16 517 LEU A C 1
ATOM 4035 O O . LEU A 1 517 ? -30.272 4.917 22.054 1.00 63.16 517 LEU A O 1
ATOM 4039 N N . SER A 1 518 ? -32.221 3.855 21.828 1.00 61.25 518 SER A N 1
ATOM 4040 C CA . SER A 1 518 ? -32.643 4.521 20.595 1.00 61.25 518 SER A CA 1
ATOM 4041 C C . SER A 1 518 ? -34.157 4.682 20.638 1.00 61.25 518 SER A C 1
ATOM 4043 O O . SER A 1 518 ? -34.878 3.698 20.797 1.00 61.25 518 SER A O 1
ATOM 4045 N N . GLY A 1 519 ? -34.652 5.925 20.613 1.00 56.84 519 GLY A N 1
ATOM 4046 C CA . GLY A 1 519 ? -36.086 6.206 20.770 1.00 56.84 519 GLY A CA 1
ATOM 4047 C C . GLY A 1 519 ? -36.685 5.669 22.081 1.00 56.84 519 GLY A C 1
ATOM 4048 O O . GLY A 1 519 ? -37.849 5.279 22.109 1.00 56.84 519 GLY A O 1
ATOM 4049 N N . GLY A 1 520 ? -35.880 5.578 23.148 1.00 60.09 520 GLY A N 1
ATOM 4050 C CA . GLY A 1 520 ? -36.271 4.976 24.430 1.00 60.09 520 GLY A CA 1
ATOM 4051 C C . GLY A 1 520 ? -36.257 3.440 24.463 1.00 60.09 520 GLY A C 1
ATOM 4052 O O . GLY A 1 520 ? -36.577 2.859 25.497 1.00 60.09 520 GLY A O 1
ATOM 4053 N N . GLN A 1 521 ? -35.879 2.771 23.368 1.00 65.44 521 GLN A N 1
ATOM 4054 C CA . GLN A 1 521 ? -35.753 1.312 23.290 1.00 65.44 521 GLN A CA 1
ATOM 4055 C C . GLN A 1 521 ? -34.303 0.864 23.476 1.00 65.44 521 GLN A C 1
ATOM 4057 O O . GLN A 1 521 ? -33.392 1.467 22.904 1.00 65.44 521 GLN A O 1
ATOM 4062 N N . VAL A 1 522 ? -34.087 -0.219 24.227 1.00 68.31 522 VAL A N 1
ATOM 4063 C CA . VAL A 1 522 ? -32.741 -0.754 24.471 1.00 68.31 522 VAL A CA 1
ATOM 4064 C C . VAL A 1 522 ? -32.196 -1.483 23.244 1.00 68.31 522 VAL A C 1
ATOM 4066 O O . VAL A 1 522 ? -32.877 -2.309 22.633 1.00 68.31 522 VAL A O 1
ATOM 4069 N N . GLN A 1 523 ? -30.950 -1.169 22.891 1.00 71.31 523 GLN A N 1
ATOM 4070 C CA . GLN A 1 523 ? -30.180 -1.795 21.816 1.00 71.31 523 GLN A CA 1
ATOM 4071 C C . GLN A 1 523 ? -29.235 -2.857 22.396 1.00 71.31 523 GLN A C 1
ATOM 4073 O O . GLN A 1 523 ? -28.011 -2.715 22.389 1.00 71.31 523 GLN A O 1
ATOM 4078 N N . ASP A 1 524 ? -29.823 -3.903 22.973 1.00 74.12 524 ASP A N 1
ATOM 4079 C CA . ASP A 1 524 ? -29.118 -4.855 23.832 1.00 74.12 524 ASP A CA 1
ATOM 4080 C C . ASP A 1 524 ? -28.072 -5.703 23.115 1.00 74.12 524 ASP A C 1
ATOM 4082 O O . ASP A 1 524 ? -28.282 -6.192 22.004 1.00 74.12 524 ASP A O 1
ATOM 4086 N N . ASN A 1 525 ? -26.985 -5.973 23.831 1.00 82.00 525 ASN A N 1
ATOM 4087 C CA . ASN A 1 525 ? -25.998 -6.975 23.455 1.00 82.00 525 ASN A CA 1
ATOM 4088 C C . ASN A 1 525 ? -26.449 -8.361 23.954 1.00 82.00 525 ASN A C 1
ATOM 4090 O O . ASN A 1 525 ? -27.177 -8.460 24.944 1.00 82.00 525 ASN A O 1
ATOM 4094 N N . ARG A 1 526 ? -26.029 -9.421 23.259 1.00 85.31 526 ARG A N 1
ATOM 4095 C CA . ARG A 1 526 ? -26.326 -10.819 23.589 1.00 85.31 526 ARG A CA 1
ATOM 4096 C C . ARG A 1 526 ? -25.090 -11.532 24.114 1.00 85.31 526 ARG A C 1
ATOM 4098 O O . ARG A 1 526 ? -23.995 -11.333 23.589 1.00 85.31 526 ARG A O 1
ATOM 4105 N N . TRP A 1 527 ? -25.303 -12.399 25.093 1.00 82.50 527 TRP A N 1
ATOM 4106 C CA . TRP A 1 527 ? -24.292 -13.193 25.775 1.00 82.50 527 TRP A CA 1
ATOM 4107 C C . TRP A 1 527 ? -24.706 -14.658 25.759 1.00 82.50 527 TRP A C 1
ATOM 4109 O O . TRP A 1 527 ? -25.787 -15.000 26.233 1.00 82.50 527 TRP A O 1
ATOM 4119 N N . THR A 1 528 ? -23.837 -15.528 25.265 1.00 80.25 528 THR A N 1
ATOM 4120 C CA . THR A 1 528 ? -24.099 -16.973 25.196 1.00 80.25 528 THR A CA 1
ATOM 4121 C C . THR A 1 528 ? -22.801 -17.722 25.441 1.00 80.25 528 THR A C 1
ATOM 4123 O O . THR A 1 528 ? -21.792 -17.410 24.826 1.00 80.25 528 THR A O 1
ATOM 4126 N N . GLY A 1 529 ? -22.791 -18.675 26.374 1.00 75.25 529 GLY A N 1
ATOM 4127 C CA . GLY A 1 529 ? -21.602 -19.494 26.647 1.00 75.25 529 GLY A CA 1
ATOM 4128 C C . GLY A 1 529 ? -20.420 -18.770 27.314 1.00 75.25 529 GLY A C 1
ATOM 4129 O O . GLY A 1 529 ? -19.377 -19.380 27.531 1.00 75.25 529 GLY A O 1
ATOM 4130 N N . THR A 1 530 ? -20.566 -17.496 27.698 1.00 72.00 530 THR A N 1
ATOM 4131 C CA . THR A 1 530 ? -19.539 -16.760 28.452 1.00 72.00 530 THR A CA 1
ATOM 4132 C C . THR A 1 530 ? -19.245 -17.447 29.789 1.00 72.00 530 THR A C 1
ATOM 4134 O O . THR A 1 530 ? -20.149 -17.668 30.595 1.00 72.00 530 THR A O 1
ATOM 4137 N N . THR A 1 531 ? -17.980 -17.783 30.042 1.00 71.31 531 THR A N 1
ATOM 4138 C CA . THR A 1 531 ? -17.608 -18.725 31.116 1.00 71.31 531 THR A CA 1
ATOM 4139 C C . THR A 1 531 ? -17.244 -18.080 32.456 1.00 71.31 531 THR A C 1
ATOM 4141 O O . THR A 1 531 ? -17.375 -18.743 33.485 1.00 71.31 531 THR A O 1
ATOM 4144 N N . PHE A 1 532 ? -16.806 -16.813 32.484 1.00 70.06 532 PHE A N 1
ATOM 4145 C CA . PHE A 1 532 ? -16.401 -16.125 33.721 1.00 70.06 532 PHE A CA 1
ATOM 4146 C C . PHE A 1 532 ? -17.355 -14.981 34.104 1.00 70.06 532 PHE A C 1
ATOM 4148 O O . PHE A 1 532 ? -18.038 -15.058 35.128 1.00 70.06 532 PHE A O 1
ATOM 4155 N N . THR A 1 533 ? -17.438 -13.925 33.292 1.00 74.88 533 THR A N 1
ATOM 4156 C CA . THR A 1 533 ? -18.203 -12.702 33.612 1.00 74.88 533 THR A CA 1
ATOM 4157 C C . THR A 1 533 ? -18.728 -12.036 32.342 1.00 74.88 533 THR A C 1
ATOM 4159 O O . THR A 1 533 ? -18.008 -11.940 31.349 1.00 74.88 533 THR A O 1
ATOM 4162 N N . HIS A 1 534 ? -19.978 -11.560 32.342 1.00 82.81 534 HIS A N 1
ATOM 4163 C CA . HIS A 1 534 ? -20.496 -10.804 31.190 1.00 82.81 534 HIS A CA 1
ATOM 4164 C C . HIS A 1 534 ? -19.934 -9.379 31.159 1.00 82.81 534 HIS A C 1
ATOM 4166 O O . HIS A 1 534 ? -19.651 -8.857 30.085 1.00 82.81 534 HIS A O 1
ATOM 4172 N N . LEU A 1 535 ? -19.750 -8.765 32.329 1.00 80.56 535 LEU A N 1
ATOM 4173 C CA . LEU A 1 535 ? -19.302 -7.385 32.490 1.00 80.56 535 LEU A CA 1
ATOM 4174 C C . LEU A 1 535 ? -18.168 -7.331 33.515 1.00 80.56 535 LEU A C 1
ATOM 4176 O O . LEU A 1 535 ? -18.379 -7.622 34.694 1.00 80.56 535 LEU A O 1
ATOM 4180 N N . PHE A 1 536 ? -16.986 -6.920 33.066 1.00 73.81 536 PHE A N 1
ATOM 4181 C CA . PHE A 1 536 ? -15.793 -6.779 33.894 1.00 73.81 536 PHE A CA 1
ATOM 4182 C C . PHE A 1 536 ? -15.340 -5.322 33.934 1.00 73.81 536 PHE A C 1
ATOM 4184 O O . PHE A 1 536 ? -15.146 -4.723 32.877 1.00 73.81 536 PHE A O 1
ATOM 4191 N N . ASN A 1 537 ? -15.118 -4.773 35.128 1.00 69.69 537 ASN A N 1
ATOM 4192 C CA . ASN A 1 537 ? -14.492 -3.463 35.303 1.00 69.69 537 ASN A CA 1
ATOM 4193 C C . ASN A 1 537 ? -13.136 -3.588 36.009 1.00 69.69 537 ASN A C 1
ATOM 4195 O O . ASN A 1 537 ? -13.047 -4.136 37.105 1.00 69.69 537 ASN A O 1
ATOM 4199 N N . ALA A 1 538 ? -12.069 -3.077 35.403 1.00 60.72 538 ALA A N 1
ATOM 4200 C CA . ALA A 1 538 ? -10.745 -3.139 36.011 1.00 60.72 538 ALA A CA 1
ATOM 4201 C C . ALA A 1 538 ? -10.440 -1.915 36.887 1.00 60.72 538 ALA A C 1
ATOM 4203 O O . ALA A 1 538 ? -9.919 -2.085 37.988 1.00 60.72 538 ALA A O 1
ATOM 4204 N N . VAL A 1 539 ? -10.724 -0.700 36.395 1.00 54.88 539 VAL A N 1
ATOM 4205 C CA . VAL A 1 539 ? -10.240 0.549 37.020 1.00 54.88 539 VAL A CA 1
ATOM 4206 C C . VAL A 1 539 ? -11.262 1.699 37.007 1.00 54.88 539 VAL A C 1
ATOM 4208 O O . VAL A 1 539 ? -11.100 2.643 37.774 1.00 54.88 539 VAL A O 1
ATOM 4211 N N . SER A 1 540 ? -12.331 1.647 36.201 1.00 55.41 540 SER A N 1
ATOM 4212 C CA . SER A 1 540 ? -13.323 2.737 36.136 1.00 55.41 540 SER A CA 1
ATOM 4213 C C . SER A 1 540 ? -14.094 2.877 37.460 1.00 55.41 540 SER A C 1
ATOM 4215 O O . SER A 1 540 ? -14.325 1.888 38.158 1.00 55.41 540 SER A O 1
ATOM 4217 N N . ASP A 1 541 ? -14.540 4.082 37.819 1.00 52.25 541 ASP A N 1
ATOM 4218 C CA . ASP A 1 541 ? -15.373 4.308 39.013 1.00 52.25 541 ASP A CA 1
ATOM 4219 C C . ASP A 1 541 ? -16.837 3.865 38.809 1.00 52.25 541 ASP A C 1
ATOM 4221 O O . ASP A 1 541 ? -17.658 3.967 39.719 1.00 52.25 541 ASP A O 1
ATOM 4225 N N . GLY A 1 542 ? -17.175 3.381 37.607 1.00 46.16 542 GLY A N 1
ATOM 4226 C CA . GLY A 1 542 ? -18.484 2.857 37.226 1.00 46.16 542 GLY A CA 1
ATOM 4227 C C . GLY A 1 542 ? -19.578 3.919 37.084 1.00 46.16 542 GLY A C 1
ATOM 4228 O O . GLY A 1 542 ? -20.528 3.683 36.342 1.00 46.16 542 GLY A O 1
ATOM 4229 N N . THR A 1 543 ? -19.447 5.094 37.712 1.00 50.81 543 THR A N 1
ATOM 4230 C CA . THR A 1 543 ? -20.516 6.100 37.895 1.00 50.81 543 THR A CA 1
ATOM 4231 C C . THR A 1 543 ? -21.064 6.672 36.589 1.00 50.81 543 THR A C 1
ATOM 4233 O O . THR A 1 543 ? -22.237 7.032 36.515 1.00 50.81 543 THR A O 1
ATOM 4236 N N . GLN A 1 544 ? -20.249 6.688 35.534 1.00 49.78 544 GLN A N 1
ATOM 4237 C CA . GLN A 1 544 ? -20.616 7.179 34.201 1.00 49.78 544 GLN A CA 1
ATOM 4238 C C . GLN A 1 544 ? -20.990 6.058 33.214 1.00 49.78 544 GLN A C 1
ATOM 4240 O O . GLN A 1 544 ? -21.196 6.308 32.029 1.00 49.78 544 GLN A O 1
ATOM 4245 N N . SER A 1 545 ? -21.048 4.805 33.676 1.00 57.50 545 SER A N 1
ATOM 4246 C CA . SER A 1 545 ? -21.171 3.609 32.834 1.00 57.50 545 SER A CA 1
ATOM 4247 C C . SER A 1 545 ? -22.445 2.842 33.152 1.00 57.50 545 SER A C 1
ATOM 4249 O O . SER A 1 545 ? -22.413 1.788 33.783 1.00 57.50 545 SER A O 1
ATOM 4251 N N . LEU A 1 546 ? -23.580 3.390 32.723 1.00 69.94 546 LEU A N 1
ATOM 4252 C CA . LEU A 1 546 ? -24.870 2.728 32.862 1.00 69.94 546 LEU A CA 1
ATOM 4253 C C . LEU A 1 546 ? -25.101 1.752 31.702 1.00 69.94 546 LEU A C 1
ATOM 4255 O O . LEU A 1 546 ? -25.326 2.171 30.566 1.00 69.94 546 LEU A O 1
ATOM 4259 N N . PHE A 1 547 ? -25.097 0.454 31.999 1.00 76.62 547 PHE A N 1
ATOM 4260 C CA . PHE A 1 547 ? -25.408 -0.585 31.022 1.00 76.62 547 PHE A CA 1
ATOM 4261 C C . PHE A 1 547 ? -26.907 -0.913 31.035 1.00 76.62 547 PHE A C 1
ATOM 4263 O O . PHE A 1 547 ? -27.422 -1.514 31.983 1.00 76.62 547 PHE A O 1
ATOM 4270 N N . ASN A 1 548 ? -27.617 -0.523 29.981 1.00 77.81 548 ASN A N 1
ATOM 4271 C CA . ASN A 1 548 ? -29.043 -0.795 29.827 1.00 77.81 548 ASN A CA 1
ATOM 4272 C C . ASN A 1 548 ? -29.257 -2.180 29.219 1.00 77.81 548 ASN A C 1
ATOM 4274 O O . ASN A 1 548 ? -28.601 -2.529 28.236 1.00 77.81 548 ASN A O 1
ATOM 4278 N N . TYR A 1 549 ? -30.190 -2.951 29.786 1.00 78.69 549 TYR A N 1
ATOM 4279 C CA . TYR A 1 549 ? -30.532 -4.274 29.267 1.00 78.69 549 TYR A CA 1
ATOM 4280 C C . TYR A 1 549 ? -32.033 -4.630 29.386 1.00 78.69 549 TYR A C 1
ATOM 4282 O O . TYR A 1 549 ? -32.758 -4.082 30.225 1.00 78.69 549 TYR A O 1
ATOM 4290 N N . ARG A 1 550 ? -32.503 -5.579 28.563 1.00 77.81 550 ARG A N 1
ATOM 4291 C CA . ARG A 1 550 ? -33.842 -6.204 28.621 1.00 77.81 550 ARG A CA 1
ATOM 4292 C C . ARG A 1 550 ? -33.854 -7.498 29.447 1.00 77.81 550 ARG A C 1
ATOM 4294 O O . ARG A 1 550 ? -32.851 -8.201 29.542 1.00 77.81 550 ARG A O 1
ATOM 4301 N N . VAL A 1 551 ? -35.027 -7.893 29.956 1.00 72.88 551 VAL A N 1
ATOM 4302 C CA . VAL A 1 551 ? -35.205 -9.224 30.570 1.00 72.88 551 VAL A CA 1
ATOM 4303 C C . VAL A 1 551 ? -35.101 -10.311 29.494 1.00 72.88 551 VAL A C 1
ATOM 4305 O O . VAL A 1 551 ? -35.896 -10.340 28.557 1.00 72.88 551 VAL A O 1
ATOM 4308 N N . GLY A 1 552 ? -34.161 -11.239 29.656 1.00 73.44 552 GLY A N 1
ATOM 4309 C CA . GLY A 1 552 ? -34.050 -12.451 28.844 1.00 73.44 552 GLY A CA 1
ATOM 4310 C C . GLY A 1 552 ? -32.740 -13.190 29.127 1.00 73.44 552 GLY A C 1
ATOM 4311 O O . GLY A 1 552 ? -31.763 -12.534 29.487 1.00 73.44 552 GLY A O 1
ATOM 4312 N N . PRO A 1 553 ? -32.702 -14.527 28.984 1.00 71.25 553 PRO A N 1
ATOM 4313 C CA . PRO A 1 553 ? -31.542 -15.337 29.368 1.00 71.25 553 PRO A CA 1
ATOM 4314 C C . PRO A 1 553 ? -30.256 -14.925 28.639 1.00 71.25 553 PRO A C 1
ATOM 4316 O O . PRO A 1 553 ? -29.202 -14.902 29.262 1.00 71.25 553 PRO A O 1
ATOM 4319 N N . ASP A 1 554 ? -30.365 -14.501 27.377 1.00 77.12 554 ASP A N 1
ATOM 4320 C CA . ASP A 1 554 ? -29.209 -14.100 26.562 1.00 77.12 554 ASP A CA 1
ATOM 4321 C C . ASP A 1 554 ? -28.890 -12.597 26.655 1.00 77.12 554 ASP A C 1
ATOM 4323 O O . ASP A 1 554 ? -27.871 -12.149 26.146 1.00 77.12 554 ASP A O 1
ATOM 4327 N N . TYR A 1 555 ? -29.756 -11.785 27.269 1.00 77.81 555 TYR A N 1
ATOM 4328 C CA . TYR A 1 555 ? -29.603 -10.321 27.336 1.00 77.81 555 TYR A CA 1
ATOM 4329 C C . TYR A 1 555 ? -29.203 -9.831 28.727 1.00 77.81 555 TYR A C 1
ATOM 4331 O O . TYR A 1 555 ? -28.606 -8.766 28.877 1.00 77.81 555 TYR A O 1
ATOM 4339 N N . TRP A 1 556 ? -29.529 -10.617 29.751 1.00 77.88 556 TRP A N 1
ATOM 4340 C CA . TRP A 1 556 ? -29.198 -10.332 31.135 1.00 77.88 556 TRP A CA 1
ATOM 4341 C C . TRP A 1 556 ? -27.683 -10.501 31.371 1.00 77.88 556 TRP A C 1
ATOM 4343 O O . TRP A 1 556 ? -27.157 -11.605 31.199 1.00 77.88 556 TRP A O 1
ATOM 4353 N N . PRO A 1 557 ? -26.945 -9.459 31.801 1.00 75.81 557 PRO A N 1
ATOM 4354 C CA . PRO A 1 557 ? -25.549 -9.616 32.193 1.00 75.81 557 PRO A CA 1
ATOM 4355 C C . PRO A 1 557 ? -25.452 -10.403 33.515 1.00 75.81 557 PRO A C 1
ATOM 4357 O O . PRO A 1 557 ? -25.822 -9.907 34.578 1.00 75.81 557 PRO A O 1
ATOM 4360 N N . PHE A 1 558 ? -24.973 -11.650 33.466 1.00 69.00 558 PHE A N 1
ATOM 4361 C CA . PHE A 1 558 ? -24.710 -12.481 34.644 1.00 69.00 558 PHE A CA 1
ATOM 4362 C C . PHE A 1 558 ? -23.262 -12.294 35.125 1.00 69.00 558 PHE A C 1
ATOM 4364 O O . PHE A 1 558 ? -22.369 -12.028 34.318 1.00 69.00 558 PHE A O 1
ATOM 4371 N N . ASN A 1 559 ? -23.031 -12.440 36.437 1.00 69.56 559 ASN A N 1
ATOM 4372 C CA . ASN A 1 559 ? -21.730 -12.267 37.097 1.00 69.56 559 ASN A CA 1
ATOM 4373 C C . ASN A 1 559 ? -21.034 -10.952 36.721 1.00 69.56 559 ASN A C 1
ATOM 4375 O O . ASN A 1 559 ? -20.134 -10.969 35.896 1.00 69.56 559 ASN A O 1
ATOM 4379 N N . ILE A 1 560 ? -21.414 -9.816 37.311 1.00 74.62 560 ILE A N 1
ATOM 4380 C CA . ILE A 1 560 ? -20.693 -8.540 37.134 1.00 74.62 560 ILE A CA 1
ATOM 4381 C C . ILE A 1 560 ? -19.507 -8.526 38.102 1.00 74.62 560 ILE A C 1
ATOM 4383 O O . ILE A 1 560 ? -19.698 -8.752 39.297 1.00 74.62 560 ILE A O 1
ATOM 4387 N N . THR A 1 561 ? -18.294 -8.291 37.603 1.00 65.69 561 THR A N 1
ATOM 4388 C CA . THR A 1 561 ? -17.065 -8.403 38.406 1.00 65.69 561 THR A CA 1
ATOM 4389 C C . THR A 1 561 ? -16.161 -7.184 38.261 1.00 65.69 561 THR A C 1
ATOM 4391 O O . THR A 1 561 ? -16.229 -6.447 37.277 1.00 65.69 561 THR A O 1
ATOM 4394 N N . ASN A 1 562 ? -15.330 -6.958 39.277 1.00 64.50 562 ASN A N 1
ATOM 4395 C CA . ASN A 1 562 ? -14.449 -5.804 39.395 1.00 64.50 562 ASN A CA 1
ATOM 4396 C C . ASN A 1 562 ? -13.066 -6.189 39.952 1.00 64.50 562 ASN A C 1
ATOM 4398 O O . ASN A 1 562 ? -12.936 -7.177 40.678 1.00 64.50 562 ASN A O 1
ATOM 4402 N N . PHE A 1 563 ? -12.032 -5.404 39.637 1.00 52.62 563 PHE A N 1
ATOM 4403 C CA . PHE A 1 563 ? -10.672 -5.592 40.160 1.00 52.62 563 PHE A CA 1
ATOM 4404 C C . PHE A 1 563 ? -10.247 -4.446 41.092 1.00 52.62 563 PHE A C 1
ATOM 4406 O O . PHE A 1 563 ? -10.629 -3.295 40.897 1.00 52.62 563 PHE A O 1
ATOM 4413 N N . GLY A 1 564 ? -9.445 -4.748 42.119 1.00 45.88 564 GLY A N 1
ATOM 4414 C CA . GLY A 1 564 ? -8.692 -3.733 42.873 1.00 45.88 564 GLY A CA 1
ATOM 4415 C C . GLY A 1 564 ? -9.502 -2.674 43.638 1.00 45.88 564 GLY A C 1
ATOM 4416 O O . GLY A 1 564 ? -8.959 -1.614 43.926 1.00 45.88 564 GLY A O 1
ATOM 4417 N N . GLY A 1 565 ? -10.773 -2.927 43.973 1.00 45.88 565 GLY A N 1
ATOM 4418 C CA . GLY A 1 565 ? -11.621 -1.961 44.691 1.00 45.88 565 GLY A CA 1
ATOM 4419 C C . GLY A 1 565 ? -12.355 -0.945 43.804 1.00 45.88 565 GLY A C 1
ATOM 4420 O O . GLY A 1 565 ? -12.992 -0.045 44.345 1.00 45.88 565 GLY A O 1
ATOM 4421 N N . SER A 1 566 ? -12.310 -1.097 42.474 1.00 54.47 566 SER A N 1
ATOM 4422 C CA . SER A 1 566 ? -13.158 -0.343 41.530 1.00 54.47 566 SER A CA 1
ATOM 4423 C C . SER A 1 566 ? -14.651 -0.637 41.742 1.00 54.47 566 SER A C 1
ATOM 4425 O O . SER A 1 566 ? -15.006 -1.682 42.288 1.00 54.47 566 SER A O 1
ATOM 4427 N N . ALA A 1 567 ? -15.555 0.256 41.332 1.00 61.50 567 ALA A N 1
ATOM 4428 C CA . ALA A 1 567 ? -16.991 -0.029 41.411 1.00 61.50 567 ALA A CA 1
ATOM 4429 C C . ALA A 1 567 ? -17.406 -1.040 40.322 1.00 61.50 567 ALA A C 1
ATOM 4431 O O . ALA A 1 567 ? -16.825 -1.045 39.238 1.00 61.50 567 ALA A O 1
ATOM 4432 N N . PRO A 1 568 ? -18.413 -1.900 40.545 1.00 66.06 568 PRO A N 1
ATOM 4433 C CA . PRO A 1 568 ? -18.983 -2.690 39.456 1.00 66.06 568 PRO A CA 1
ATOM 4434 C C . PRO A 1 568 ? -19.643 -1.778 38.406 1.00 66.06 568 PRO A C 1
ATOM 4436 O O . PRO A 1 568 ? -20.090 -0.678 38.725 1.00 66.06 568 PRO A O 1
ATOM 4439 N N . ILE A 1 569 ? -19.754 -2.253 37.160 1.00 73.56 569 ILE A N 1
ATOM 4440 C CA . ILE A 1 569 ? -20.518 -1.552 36.115 1.00 73.56 569 ILE A CA 1
ATOM 4441 C C . ILE A 1 569 ? -21.983 -1.470 36.558 1.00 73.56 569 ILE A C 1
ATOM 4443 O O . ILE A 1 569 ? -22.609 -2.505 36.816 1.00 73.56 569 ILE A O 1
ATOM 4447 N N . PHE A 1 570 ? -22.537 -0.258 36.653 1.00 74.69 570 PHE A N 1
ATOM 4448 C CA . PHE A 1 570 ? -23.947 -0.087 36.994 1.00 74.69 570 PHE A CA 1
ATOM 4449 C C . PHE A 1 570 ? -24.815 -0.588 35.845 1.00 74.69 570 PHE A C 1
ATOM 4451 O O . PHE A 1 570 ? -24.578 -0.280 34.680 1.00 74.69 570 PHE A O 1
ATOM 4458 N N . THR A 1 571 ? -25.848 -1.361 36.168 1.00 78.25 571 THR A N 1
ATOM 4459 C CA . THR A 1 571 ? -26.769 -1.902 35.165 1.00 78.25 571 THR A CA 1
ATOM 4460 C C . THR A 1 571 ? -28.190 -1.449 35.456 1.00 78.25 571 THR A C 1
ATOM 4462 O O . THR A 1 571 ? -28.589 -1.337 36.616 1.00 78.25 571 THR A O 1
ATOM 4465 N N . GLN A 1 572 ? -28.962 -1.189 34.403 1.00 80.81 572 GLN A N 1
ATOM 4466 C CA . GLN A 1 572 ? -30.369 -0.828 34.510 1.00 80.81 572 GLN A CA 1
ATOM 4467 C C . GLN A 1 572 ? -31.220 -1.725 33.621 1.00 80.81 572 GLN A C 1
ATOM 4469 O O . GLN A 1 572 ? -31.030 -1.808 32.408 1.00 80.81 572 GLN A O 1
ATOM 4474 N N . LEU A 1 573 ? -32.203 -2.363 34.252 1.00 78.06 573 LEU A N 1
ATOM 4475 C CA . LEU A 1 573 ? -33.247 -3.086 33.551 1.00 78.06 573 LEU A CA 1
ATOM 4476 C C . LEU A 1 573 ? -34.295 -2.101 33.019 1.00 78.06 573 LEU A C 1
ATOM 4478 O O . LEU A 1 573 ? -34.860 -1.325 33.793 1.00 78.06 573 LEU A O 1
ATOM 4482 N N . ILE A 1 574 ? -34.614 -2.184 31.728 1.00 73.62 574 ILE A N 1
ATOM 4483 C CA . ILE A 1 574 ? -35.699 -1.409 31.110 1.00 73.62 574 ILE A CA 1
ATOM 4484 C C . ILE A 1 574 ? -36.905 -2.329 30.857 1.00 73.62 574 ILE A C 1
ATOM 4486 O O . ILE A 1 574 ? -36.797 -3.352 30.181 1.00 73.62 574 ILE A O 1
ATOM 4490 N N . ASN A 1 575 ? -38.063 -1.978 31.430 1.00 65.06 575 ASN A N 1
ATOM 4491 C CA . ASN A 1 575 ? -39.310 -2.758 31.408 1.00 65.06 575 ASN A CA 1
ATOM 4492 C C . ASN A 1 575 ? -40.501 -1.809 31.135 1.00 65.06 575 ASN A C 1
ATOM 4494 O O . ASN A 1 575 ? -40.496 -0.715 31.706 1.00 65.06 575 ASN A O 1
ATOM 4498 N N . PRO A 1 576 ? -41.540 -2.170 30.347 1.00 53.97 576 PRO A N 1
ATOM 4499 C CA . PRO A 1 576 ? -41.795 -3.421 29.621 1.00 53.97 576 PRO A CA 1
ATOM 4500 C C . PRO A 1 576 ? -40.992 -3.531 28.321 1.00 53.97 576 PRO A C 1
ATOM 4502 O O . PRO A 1 576 ? -40.818 -2.538 27.625 1.00 53.97 576 PRO A O 1
ATOM 4505 N N . ALA A 1 577 ? -40.523 -4.731 27.972 1.00 50.44 577 ALA A N 1
ATOM 4506 C CA . ALA A 1 577 ? -39.792 -4.950 26.725 1.00 50.44 577 ALA A CA 1
ATOM 4507 C C . ALA A 1 577 ? -40.714 -4.714 25.506 1.00 50.44 577 ALA A C 1
ATOM 4509 O O . ALA A 1 577 ? -41.652 -5.494 25.310 1.00 50.44 577 ALA A O 1
ATOM 4510 N N . PRO A 1 578 ? -40.488 -3.697 24.648 1.00 49.59 578 PRO A N 1
ATOM 4511 C CA . PRO A 1 578 ? -41.021 -3.756 23.295 1.00 49.59 578 PRO A CA 1
ATOM 4512 C C . PRO A 1 578 ? -40.454 -5.012 22.619 1.00 49.59 578 PRO A C 1
ATOM 4514 O O . PRO A 1 578 ? -39.297 -5.374 22.825 1.00 49.59 578 PRO A O 1
ATOM 4517 N N . SER A 1 579 ? -41.265 -5.679 21.798 1.00 52.53 579 SER A N 1
ATOM 4518 C CA . SER A 1 579 ? -40.954 -6.904 21.037 1.00 52.53 579 SER A CA 1
ATOM 4519 C C . SER A 1 579 ? -39.833 -6.743 19.994 1.00 52.53 579 SER A C 1
ATOM 4521 O O . SER A 1 579 ? -39.733 -7.527 19.052 1.00 52.53 579 SER A O 1
ATOM 4523 N N . TYR A 1 580 ? -39.012 -5.703 20.119 1.00 50.38 580 TYR A N 1
ATOM 4524 C CA . TYR A 1 580 ? -37.966 -5.352 19.184 1.00 50.38 580 TYR A CA 1
ATOM 4525 C C . TYR A 1 580 ? -36.684 -6.103 19.539 1.00 50.38 580 TYR A C 1
ATOM 4527 O O . TYR A 1 580 ? -35.897 -5.695 20.396 1.00 50.38 580 TYR A O 1
ATOM 4535 N N . ASN A 1 581 ? -36.457 -7.243 18.892 1.00 56.41 581 ASN A N 1
ATOM 4536 C CA . ASN A 1 581 ? -35.094 -7.739 18.743 1.00 56.41 581 ASN A CA 1
ATOM 4537 C C . ASN A 1 581 ? -34.320 -6.708 17.927 1.00 56.41 581 ASN A C 1
ATOM 4539 O O . ASN A 1 581 ? -34.811 -6.310 16.876 1.00 56.41 581 ASN A O 1
ATOM 4543 N N . CYS A 1 582 ? -33.132 -6.307 18.397 1.00 59.47 582 CYS A N 1
ATOM 4544 C CA . CYS A 1 582 ? -32.157 -5.612 17.558 1.00 59.47 582 CYS A CA 1
ATOM 4545 C C . CYS A 1 582 ? -32.130 -6.290 16.182 1.00 59.47 582 CYS A C 1
ATOM 4547 O O . CYS A 1 582 ? -31.695 -7.443 16.078 1.00 59.47 582 CYS A O 1
ATOM 4549 N N . SER A 1 583 ? -32.655 -5.625 15.152 1.00 54.94 583 SER A N 1
ATOM 4550 C CA . SER A 1 583 ? -32.582 -6.127 13.789 1.00 54.94 583 SER A CA 1
ATOM 4551 C C . SER A 1 583 ? -31.217 -5.737 13.248 1.00 54.94 583 SER A C 1
ATOM 4553 O O . SER A 1 583 ? -31.044 -4.668 12.664 1.00 54.94 583 SER A O 1
ATOM 4555 N N . CYS A 1 584 ? -30.239 -6.614 13.444 1.00 60.12 584 CYS A N 1
ATOM 4556 C CA . CYS A 1 584 ? -29.043 -6.605 12.619 1.00 60.12 584 CYS A CA 1
ATOM 4557 C C . CYS A 1 584 ? -29.465 -7.092 11.234 1.00 60.12 584 CYS A C 1
ATOM 4559 O O . CYS A 1 584 ? -29.280 -8.257 10.885 1.00 60.12 584 CYS A O 1
ATOM 4561 N N . ASN A 1 585 ? -30.140 -6.225 10.476 1.00 41.50 585 ASN A N 1
ATOM 4562 C CA . ASN A 1 585 ? -30.369 -6.482 9.070 1.00 41.50 585 ASN A CA 1
ATOM 4563 C C . ASN A 1 585 ? -28.975 -6.562 8.460 1.00 41.50 585 ASN A C 1
ATOM 4565 O O . ASN A 1 585 ? -28.287 -5.547 8.351 1.00 41.50 585 ASN A O 1
ATOM 4569 N N . TYR A 1 586 ? -28.544 -7.772 8.090 1.00 31.75 586 TYR A N 1
ATOM 4570 C CA . TYR A 1 586 ? -27.484 -7.909 7.107 1.00 31.75 586 TYR A CA 1
ATOM 4571 C C . TYR A 1 586 ? -27.872 -6.965 5.968 1.00 31.75 586 TYR A C 1
ATOM 4573 O O . TYR A 1 586 ? -28.890 -7.195 5.312 1.00 31.75 586 TYR A O 1
ATOM 4581 N N . ARG A 1 587 ? -27.103 -5.893 5.746 1.00 30.03 587 ARG A N 1
ATOM 4582 C CA . ARG A 1 587 ? -27.132 -5.183 4.465 1.00 30.03 587 ARG A CA 1
ATOM 4583 C C . ARG A 1 587 ? -26.614 -6.187 3.433 1.00 30.03 587 ARG A C 1
ATOM 4585 O O . ARG A 1 587 ? -25.419 -6.276 3.162 1.00 30.03 587 ARG A O 1
ATOM 4592 N N . THR A 1 588 ? -27.524 -7.045 2.993 1.00 24.44 588 THR A N 1
ATOM 4593 C CA . THR A 1 588 ? -27.366 -8.012 1.922 1.00 24.44 588 THR A CA 1
ATOM 4594 C C . THR A 1 588 ? -27.440 -7.203 0.638 1.00 24.44 588 THR A C 1
ATOM 4596 O O . THR A 1 588 ? -28.517 -6.797 0.254 1.00 24.44 588 THR A O 1
ATOM 4599 N N . ASN A 1 589 ? -26.284 -6.890 0.052 1.00 28.69 589 ASN A N 1
ATOM 4600 C CA . ASN A 1 589 ? -26.042 -6.586 -1.367 1.00 28.69 589 ASN A CA 1
ATOM 4601 C C . ASN A 1 589 ? -27.009 -5.723 -2.217 1.00 28.69 589 ASN A C 1
ATOM 4603 O O . ASN A 1 589 ? -26.770 -5.640 -3.414 1.00 28.69 589 ASN A O 1
ATOM 4607 N N . GLU A 1 590 ? -28.015 -5.032 -1.695 1.00 26.62 590 GLU A N 1
ATOM 4608 C CA . GLU A 1 590 ? -28.923 -4.219 -2.513 1.00 26.62 590 GLU A CA 1
ATOM 4609 C C . GLU A 1 590 ? -29.163 -2.862 -1.856 1.00 26.62 590 GLU A C 1
ATOM 4611 O O . GLU A 1 590 ? -29.951 -2.717 -0.929 1.00 26.62 590 GLU A O 1
ATOM 4616 N N . GLU A 1 591 ? -28.339 -1.918 -2.301 1.00 23.17 591 GLU A N 1
ATOM 4617 C CA . GLU A 1 591 ? -28.611 -0.517 -2.636 1.00 23.17 591 GLU A CA 1
ATOM 4618 C C . GLU A 1 591 ? -27.284 0.220 -2.457 1.00 23.17 591 GLU A C 1
ATOM 4620 O O . GLU A 1 591 ? -26.902 0.668 -1.373 1.00 23.17 591 GLU A O 1
ATOM 4625 N N . GLU A 1 592 ? -26.543 0.282 -3.564 1.00 27.61 592 GLU A N 1
ATOM 4626 C CA . GLU A 1 592 ? -25.715 1.438 -3.884 1.00 27.61 592 GLU A CA 1
ATOM 4627 C C . GLU A 1 592 ? -26.630 2.677 -3.887 1.00 27.61 592 GLU A C 1
ATOM 4629 O O . GLU A 1 592 ? -26.936 3.239 -4.932 1.00 27.61 592 GLU A O 1
ATOM 4634 N N . GLU A 1 593 ? -27.086 3.136 -2.722 1.00 24.45 593 GLU A N 1
ATOM 4635 C CA . GLU A 1 593 ? -27.081 4.576 -2.543 1.00 24.45 593 GLU A CA 1
ATOM 4636 C C . GLU A 1 593 ? -25.594 4.915 -2.468 1.00 24.45 593 GLU A C 1
ATOM 4638 O O . GLU A 1 593 ? -24.933 4.804 -1.430 1.00 24.45 593 GLU A O 1
ATOM 4643 N N . GLU A 1 594 ? -25.048 5.299 -3.626 1.00 28.33 594 GLU A N 1
ATOM 4644 C CA . GLU A 1 594 ? -24.289 6.535 -3.645 1.00 28.33 594 GLU A CA 1
ATOM 4645 C C . GLU A 1 594 ? -25.056 7.495 -2.738 1.00 28.33 594 GLU A C 1
ATOM 4647 O O . GLU A 1 594 ? -26.007 8.149 -3.159 1.00 28.33 594 GLU A O 1
ATOM 4652 N N . ASP A 1 595 ? -24.663 7.571 -1.469 1.00 25.50 595 ASP A N 1
ATOM 4653 C CA . ASP A 1 595 ? -24.885 8.774 -0.700 1.00 25.50 595 ASP A CA 1
ATOM 4654 C C . ASP A 1 595 ? -23.961 9.813 -1.350 1.00 25.50 595 ASP A C 1
ATOM 4656 O O . ASP A 1 595 ? -22.953 10.258 -0.811 1.00 25.50 595 ASP A O 1
ATOM 4660 N N . SER A 1 596 ? -24.357 10.226 -2.556 1.00 25.48 596 SER A N 1
ATOM 4661 C CA . SER A 1 596 ? -24.154 11.542 -3.120 1.00 25.48 596 SER A CA 1
ATOM 4662 C C . SER A 1 596 ? -24.968 12.565 -2.320 1.00 25.48 596 SER A C 1
ATOM 4664 O O . SER A 1 596 ? -25.422 13.573 -2.861 1.00 25.48 596 SER A O 1
ATOM 4666 N N . LEU A 1 597 ? -25.156 12.349 -1.016 1.00 27.00 597 LEU A N 1
ATOM 4667 C CA . LEU A 1 597 ? -25.118 13.451 -0.093 1.00 27.00 597 LEU A CA 1
ATOM 4668 C C . LEU A 1 597 ? -23.729 14.067 -0.284 1.00 27.00 597 LEU A C 1
ATOM 4670 O O . LEU A 1 597 ? -22.733 13.652 0.305 1.00 27.00 597 LEU A O 1
ATOM 4674 N N . GLN A 1 598 ? -23.683 15.130 -1.091 1.00 29.83 598 GLN A N 1
ATOM 4675 C CA . GLN A 1 598 ? -23.038 16.338 -0.599 1.00 29.83 598 GLN A CA 1
ATOM 4676 C C . GLN A 1 598 ? -23.553 16.516 0.828 1.00 29.83 598 GLN A C 1
ATOM 4678 O O . GLN A 1 598 ? -24.637 17.051 1.051 1.00 29.83 598 GLN A O 1
ATOM 4683 N N . VAL A 1 599 ? -22.841 15.920 1.781 1.00 27.94 599 VAL A N 1
ATOM 4684 C CA . VAL A 1 599 ? -23.100 16.114 3.189 1.00 27.94 599 VAL A CA 1
ATOM 4685 C C . VAL A 1 599 ? -22.756 17.571 3.389 1.00 27.94 599 VAL A C 1
ATOM 4687 O O . VAL A 1 599 ? -21.585 17.949 3.393 1.00 27.94 599 VAL A O 1
ATOM 4690 N N . ASP A 1 600 ? -23.804 18.384 3.422 1.00 30.44 600 ASP A N 1
ATOM 4691 C CA . ASP A 1 600 ? -23.743 19.783 3.781 1.00 30.44 600 ASP A CA 1
ATOM 4692 C C . ASP A 1 600 ? -22.932 19.842 5.080 1.00 30.44 600 ASP A C 1
ATOM 4694 O O . ASP A 1 600 ? -23.329 19.241 6.085 1.00 30.44 600 ASP A O 1
ATOM 4698 N N . LEU A 1 601 ? -21.742 20.452 5.023 1.00 29.02 601 LEU A N 1
ATOM 4699 C CA . LEU A 1 601 ? -20.773 20.517 6.128 1.00 29.02 601 LEU A CA 1
ATOM 4700 C C . LEU A 1 601 ? -21.451 20.945 7.443 1.00 29.02 601 LEU A C 1
ATOM 4702 O O . LEU A 1 601 ? -21.072 20.493 8.525 1.00 29.02 601 LEU A O 1
ATOM 4706 N N . ASP A 1 602 ? -22.520 21.731 7.319 1.00 29.53 602 ASP A N 1
ATOM 4707 C CA . ASP A 1 602 ? -23.357 22.241 8.393 1.00 29.53 602 ASP A CA 1
ATOM 4708 C C . ASP A 1 602 ? -24.188 21.163 9.118 1.00 29.53 602 ASP A C 1
ATOM 4710 O O . ASP A 1 602 ? -24.394 21.284 10.322 1.00 29.53 602 ASP A O 1
ATOM 4714 N N . SER A 1 603 ? -24.658 20.086 8.471 1.00 29.22 603 SER A N 1
ATOM 4715 C CA . SER A 1 603 ? -25.596 19.139 9.113 1.00 29.22 603 SER A CA 1
ATOM 4716 C C . SER A 1 603 ? -24.911 18.161 10.071 1.00 29.22 603 SER A C 1
ATOM 4718 O O . SER A 1 603 ? -25.454 17.858 11.132 1.00 29.22 603 SER A O 1
ATOM 4720 N N . VAL A 1 604 ? -23.710 17.688 9.722 1.00 30.02 604 VAL A N 1
ATOM 4721 C CA . VAL A 1 604 ? -22.916 16.777 10.566 1.00 30.02 604 VAL A CA 1
ATOM 4722 C C . VAL A 1 604 ? -22.254 17.535 11.707 1.00 30.02 604 VAL A C 1
ATOM 4724 O O . VAL A 1 604 ? -22.199 17.022 12.823 1.00 30.02 604 VAL A O 1
ATOM 4727 N N . ALA A 1 605 ? -21.816 18.771 11.454 1.00 30.98 605 ALA A N 1
ATOM 4728 C CA . ALA A 1 605 ? -21.341 19.656 12.503 1.00 30.98 605 ALA A CA 1
ATOM 4729 C C . ALA A 1 605 ? -22.479 19.958 13.492 1.00 30.98 605 ALA A C 1
ATOM 4731 O O . ALA A 1 605 ? -22.293 19.761 14.684 1.00 30.98 605 ALA A O 1
ATOM 4732 N N . VAL A 1 606 ? -23.688 20.306 13.027 1.00 32.31 606 VAL A N 1
ATOM 4733 C CA . VAL A 1 606 ? -24.873 20.543 13.882 1.00 32.31 606 VAL A CA 1
ATOM 4734 C C . VAL A 1 606 ? -25.290 19.310 14.688 1.00 32.31 606 VAL A C 1
ATOM 4736 O O . VAL A 1 606 ? -25.618 19.448 15.867 1.00 32.31 606 VAL A O 1
ATOM 4739 N N . GLU A 1 607 ? -25.244 18.106 14.115 1.00 33.28 607 GLU A N 1
ATOM 4740 C CA . GLU A 1 607 ? -25.546 16.871 14.850 1.00 33.28 607 GLU A CA 1
ATOM 4741 C C . GLU A 1 607 ? -24.488 16.603 15.937 1.00 33.28 607 GLU A C 1
ATOM 4743 O O . GLU A 1 607 ? -24.840 16.374 17.096 1.00 33.28 607 GLU A O 1
ATOM 4748 N N . PHE A 1 608 ? -23.201 16.773 15.620 1.00 32.84 608 PHE A N 1
ATOM 4749 C CA . PHE A 1 608 ? -22.093 16.638 16.573 1.00 32.84 608 PHE A CA 1
ATOM 4750 C C . PHE A 1 608 ? -22.113 17.731 17.663 1.00 32.84 608 PHE A C 1
ATOM 4752 O O . PHE A 1 608 ? -21.935 17.423 18.841 1.00 32.84 608 PHE A O 1
ATOM 4759 N N . TYR A 1 609 ? -22.424 18.984 17.303 1.00 35.41 609 TYR A N 1
ATOM 4760 C CA . TYR A 1 609 ? -22.622 20.116 18.219 1.00 35.41 609 TYR A CA 1
ATOM 4761 C C . TYR A 1 609 ? -23.807 19.879 19.149 1.00 35.41 609 TYR A C 1
ATOM 4763 O O . TYR A 1 609 ? -23.716 20.183 20.336 1.00 35.41 609 TYR A O 1
ATOM 4771 N N . SER A 1 610 ? -24.909 19.326 18.635 1.00 33.69 610 SER A N 1
ATOM 4772 C CA . SER A 1 610 ? -26.082 19.014 19.448 1.00 33.69 610 SER A CA 1
ATOM 4773 C C . SER A 1 610 ? -25.773 17.922 20.469 1.00 33.69 610 SER A C 1
ATOM 4775 O O . SER A 1 610 ? -26.137 18.086 21.625 1.00 33.69 610 SER A O 1
ATOM 4777 N N . ILE A 1 611 ? -25.016 16.888 20.088 1.00 34.53 611 ILE A N 1
ATOM 4778 C CA . ILE A 1 611 ? -24.598 15.787 20.969 1.00 34.53 611 ILE A CA 1
ATOM 4779 C C . ILE A 1 611 ? -23.591 16.270 22.030 1.00 34.53 611 ILE A C 1
ATOM 4781 O O . ILE A 1 611 ? -23.715 15.920 23.204 1.00 34.53 611 ILE A O 1
ATOM 4785 N N . LEU A 1 612 ? -22.621 17.113 21.654 1.00 33.97 612 LEU A N 1
ATOM 4786 C CA . LEU A 1 612 ? -21.639 17.702 22.579 1.00 33.97 612 LEU A CA 1
ATOM 4787 C C . LEU A 1 612 ? -22.270 18.707 23.551 1.00 33.97 612 LEU A C 1
ATOM 4789 O O . LEU A 1 612 ? -22.002 18.642 24.750 1.00 33.97 612 LEU A O 1
ATOM 4793 N N . ALA A 1 613 ? -23.120 19.618 23.068 1.00 34.12 613 ALA A N 1
ATOM 4794 C CA . ALA A 1 613 ? -23.801 20.607 23.907 1.00 34.12 613 ALA A CA 1
ATOM 4795 C C . ALA A 1 613 ? -24.785 19.943 24.879 1.00 34.12 613 ALA A C 1
ATOM 4797 O O . ALA A 1 613 ? -24.891 20.335 26.043 1.00 34.12 613 ALA A O 1
ATOM 4798 N N . ASP A 1 614 ? -25.466 18.902 24.410 1.00 36.25 614 ASP A N 1
ATOM 4799 C CA . ASP A 1 614 ? -26.359 18.083 25.207 1.00 36.25 614 ASP A CA 1
ATOM 4800 C C . ASP A 1 614 ? -25.603 17.301 26.294 1.00 36.25 614 ASP A C 1
ATOM 4802 O O . ASP A 1 614 ? -26.028 17.297 27.448 1.00 36.25 614 ASP A O 1
ATOM 4806 N N . TRP A 1 615 ? -24.426 16.744 25.989 1.00 33.34 615 TRP A N 1
ATOM 4807 C CA . TRP A 1 615 ? -23.589 16.059 26.978 1.00 33.34 615 TRP A CA 1
ATOM 4808 C C . TRP A 1 615 ? -22.993 17.018 28.020 1.00 33.34 615 TRP A C 1
ATOM 4810 O O . TRP A 1 615 ? -23.116 16.757 29.215 1.00 33.34 615 TRP A O 1
ATOM 4820 N N . VAL A 1 616 ? -22.456 18.176 27.607 1.00 34.34 616 VAL A N 1
ATOM 4821 C CA . VAL A 1 616 ? -21.955 19.229 28.521 1.00 34.34 616 VAL A CA 1
ATOM 4822 C C . VAL A 1 616 ? -23.049 19.709 29.479 1.00 34.34 616 VAL A C 1
ATOM 4824 O O . VAL A 1 616 ? -22.771 19.996 30.642 1.00 34.34 616 VAL A O 1
ATOM 4827 N N . SER A 1 617 ? -24.303 19.753 29.022 1.00 33.09 617 SER A N 1
ATOM 4828 C CA . SER A 1 617 ? -25.447 20.138 29.856 1.00 33.09 617 SER A CA 1
ATOM 4829 C C . SER A 1 617 ? -25.880 19.070 30.875 1.00 33.09 617 SER A C 1
ATOM 4831 O O . SER A 1 617 ? -26.586 19.397 31.829 1.00 33.09 617 SER A O 1
ATOM 4833 N N . ARG A 1 618 ? -25.453 17.810 30.695 1.00 34.34 618 ARG A N 1
ATOM 4834 C CA . ARG A 1 618 ? -25.827 16.642 31.518 1.00 34.34 618 ARG A CA 1
ATOM 4835 C C . ARG A 1 618 ? -24.734 16.187 32.488 1.00 34.34 618 ARG A C 1
ATOM 4837 O O . ARG A 1 618 ? -24.965 15.238 33.236 1.00 34.34 618 ARG A O 1
ATOM 4844 N N . ILE A 1 619 ? -23.566 16.836 32.498 1.00 35.47 619 ILE A N 1
ATOM 4845 C CA . ILE A 1 619 ? -22.513 16.559 33.485 1.00 35.47 619 ILE A CA 1
ATOM 4846 C C . ILE A 1 619 ? -23.003 17.025 34.862 1.00 35.47 619 ILE A C 1
ATOM 4848 O O . ILE A 1 619 ? -22.882 18.196 35.226 1.00 35.47 619 ILE A O 1
ATOM 4852 N N . ASP A 1 620 ? -23.540 16.094 35.648 1.00 34.28 620 ASP A N 1
ATOM 4853 C CA . ASP A 1 620 ? -23.781 16.299 37.072 1.00 34.28 620 ASP A CA 1
ATOM 4854 C C . ASP A 1 620 ? -22.457 16.151 37.834 1.00 34.28 620 ASP A C 1
ATOM 4856 O O . ASP A 1 620 ? -21.992 15.056 38.153 1.00 34.28 620 ASP A O 1
ATOM 4860 N N . THR A 1 621 ? -21.816 17.284 38.131 1.00 35.72 621 THR A N 1
ATOM 4861 C CA . THR A 1 621 ? -20.535 17.312 38.851 1.00 35.72 621 THR A CA 1
ATOM 4862 C C . THR A 1 621 ? -20.634 16.879 40.317 1.00 35.72 621 THR A C 1
ATOM 4864 O O . THR A 1 621 ? -19.604 16.802 40.987 1.00 35.72 621 THR A O 1
ATOM 4867 N N . SER A 1 622 ? -21.836 16.612 40.838 1.00 34.12 622 SER A N 1
ATOM 4868 C CA . SER A 1 622 ? -22.028 16.180 42.227 1.00 34.12 622 SER A CA 1
ATOM 4869 C C . SER A 1 622 ? -21.737 14.689 42.467 1.00 34.12 622 SER A C 1
ATOM 4871 O O . SER A 1 622 ? -21.584 14.291 43.619 1.00 34.12 622 SER A O 1
ATOM 4873 N N . ALA A 1 623 ? -21.588 13.882 41.406 1.00 34.66 623 ALA A N 1
ATOM 4874 C CA . ALA A 1 623 ? -21.364 12.432 41.486 1.00 34.66 623 ALA A CA 1
ATOM 4875 C C . ALA A 1 623 ? -19.885 11.986 41.405 1.00 34.66 623 ALA A C 1
ATOM 4877 O O . ALA A 1 623 ? -19.605 10.792 41.479 1.00 34.66 623 ALA A O 1
ATOM 4878 N N . TYR A 1 624 ? -18.926 12.913 41.275 1.00 32.00 624 TYR A N 1
ATOM 4879 C CA . TYR A 1 624 ? -17.495 12.579 41.234 1.00 32.00 624 TYR A CA 1
ATOM 4880 C C . TYR A 1 624 ? -16.972 12.240 42.637 1.00 32.00 624 TYR A C 1
ATOM 4882 O O . TYR A 1 624 ? -16.712 13.150 43.426 1.00 32.00 624 TYR A O 1
ATOM 4890 N N . SER A 1 625 ? -16.754 10.959 42.937 1.00 36.81 625 SER A N 1
ATOM 4891 C CA . SER A 1 625 ? -16.028 10.534 44.139 1.00 36.81 625 SER A CA 1
ATOM 4892 C C . SER A 1 625 ? -14.654 9.967 43.761 1.00 36.81 625 SER A C 1
ATOM 4894 O O . SER A 1 625 ? -14.611 8.907 43.143 1.00 36.81 625 SER A O 1
ATOM 4896 N N . ILE A 1 626 ? -13.580 10.649 44.203 1.00 35.19 626 ILE A N 1
ATOM 4897 C CA . ILE A 1 626 ? -12.118 10.411 44.046 1.00 35.19 626 ILE A CA 1
ATOM 4898 C C . ILE A 1 626 ? -11.451 11.293 42.955 1.00 35.19 626 ILE A C 1
ATOM 4900 O O . ILE A 1 626 ? -11.858 11.271 41.801 1.00 35.19 626 ILE A O 1
ATOM 4904 N N . ASP A 1 627 ? -10.326 11.997 43.161 1.00 39.41 627 ASP A N 1
ATOM 4905 C CA . ASP A 1 627 ? -9.992 13.022 44.177 1.00 39.41 627 ASP A CA 1
ATOM 4906 C C . ASP A 1 627 ? -8.878 13.994 43.684 1.00 39.41 627 ASP A C 1
ATOM 4908 O O . ASP A 1 627 ? -8.215 14.631 44.491 1.00 39.41 627 ASP A O 1
ATOM 4912 N N . SER A 1 628 ? -8.644 14.174 42.369 1.00 50.00 628 SER A N 1
ATOM 4913 C CA . SER A 1 628 ? -7.689 15.202 41.899 1.00 50.00 628 SER A CA 1
ATOM 4914 C C . SER A 1 628 ? -8.295 16.148 40.860 1.00 50.00 628 SER A C 1
ATOM 4916 O O . SER A 1 628 ? -8.917 15.749 39.874 1.00 50.00 628 SER A O 1
ATOM 4918 N N . ILE A 1 629 ? -8.101 17.448 41.091 1.00 44.97 629 ILE A N 1
ATOM 4919 C CA . ILE A 1 629 ? -8.437 18.540 40.164 1.00 44.97 629 ILE A CA 1
ATOM 4920 C C . ILE A 1 629 ? -7.736 18.352 38.800 1.00 44.97 629 ILE A C 1
ATOM 4922 O O . ILE A 1 629 ? -8.273 18.758 37.771 1.00 44.97 629 ILE A O 1
ATOM 4926 N N . HIS A 1 630 ? -6.590 17.664 38.774 1.00 48.16 630 HIS A N 1
ATOM 4927 C CA . HIS A 1 630 ? -5.797 17.381 37.576 1.00 48.16 630 HIS A CA 1
ATOM 4928 C C . HIS A 1 630 ? -6.556 16.599 36.500 1.00 48.16 630 HIS A C 1
ATOM 4930 O O . HIS A 1 630 ? -6.581 17.036 35.348 1.00 48.16 630 HIS A O 1
ATOM 4936 N N . GLN A 1 631 ? -7.171 15.471 36.868 1.00 43.84 631 GLN A N 1
ATOM 4937 C CA . GLN A 1 631 ? -7.887 14.620 35.914 1.00 43.84 631 GLN A CA 1
ATOM 4938 C C . GLN A 1 631 ? -9.040 15.409 35.275 1.00 43.84 631 GLN A C 1
ATOM 4940 O O . GLN A 1 631 ? -9.191 15.440 34.060 1.00 43.84 631 GLN A O 1
ATOM 4945 N N . LYS A 1 632 ? -9.755 16.189 36.099 1.00 47.97 632 LYS A N 1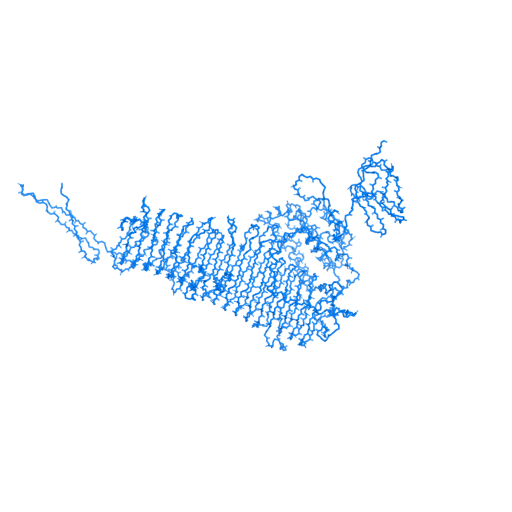
ATOM 4946 C CA . LYS A 1 632 ? -10.856 17.060 35.667 1.00 47.97 632 LYS A CA 1
ATOM 4947 C C . LYS A 1 632 ? -10.391 18.136 34.673 1.00 47.97 632 LYS A C 1
ATOM 4949 O O . LYS A 1 632 ? -11.098 18.400 33.703 1.00 47.97 632 LYS A O 1
ATOM 4954 N N . ILE A 1 633 ? -9.211 18.737 34.890 1.00 46.50 633 ILE A N 1
ATOM 4955 C CA . ILE A 1 633 ? -8.597 19.733 33.985 1.00 46.50 633 ILE A CA 1
ATOM 4956 C C . ILE A 1 633 ? -8.206 19.107 32.652 1.00 46.50 633 ILE A C 1
ATOM 4958 O O . ILE A 1 633 ? -8.518 19.682 31.611 1.00 46.50 633 ILE A O 1
ATOM 4962 N N . SER A 1 634 ? -7.578 17.931 32.680 1.00 43.41 634 SER A N 1
ATOM 4963 C CA . SER A 1 634 ? -7.181 17.206 31.470 1.00 43.41 634 SER A CA 1
ATOM 4964 C C . SER A 1 634 ? -8.394 16.837 30.607 1.00 43.41 634 SER A C 1
ATOM 4966 O O . SER A 1 634 ? -8.357 16.995 29.387 1.00 43.41 634 SER A O 1
ATOM 4968 N N . ASP A 1 635 ? -9.493 16.420 31.239 1.00 42.75 635 ASP A N 1
ATOM 4969 C CA . ASP A 1 635 ? -10.719 16.007 30.552 1.00 42.75 635 ASP A CA 1
ATOM 4970 C C . ASP A 1 635 ? -11.444 17.201 29.905 1.00 42.75 635 ASP A C 1
ATOM 4972 O O . ASP A 1 635 ? -11.859 17.131 28.746 1.00 42.75 635 ASP A O 1
ATOM 4976 N N . TYR A 1 636 ? -11.557 18.335 30.609 1.00 41.62 636 TYR A N 1
ATOM 4977 C CA . TYR A 1 636 ? -12.177 19.549 30.061 1.00 41.62 636 TYR A CA 1
ATOM 4978 C C . TYR A 1 636 ? -11.299 20.233 28.997 1.00 41.62 636 TYR A C 1
ATOM 4980 O O . TYR A 1 636 ? -11.831 20.753 28.014 1.00 41.62 636 TYR A O 1
ATOM 4988 N N . HIS A 1 637 ? -9.969 20.211 29.161 1.00 38.72 637 HIS A N 1
ATOM 4989 C CA . HIS A 1 637 ? -9.004 20.684 28.159 1.00 38.72 637 HIS A CA 1
ATOM 4990 C C . HIS A 1 637 ? -9.171 19.922 26.847 1.00 38.72 637 HIS A C 1
ATOM 4992 O O . HIS A 1 637 ? -9.473 20.539 25.830 1.00 38.72 637 HIS A O 1
ATOM 4998 N N . PHE A 1 638 ? -9.121 18.589 26.898 1.00 37.94 638 PHE A N 1
ATOM 4999 C CA . PHE A 1 638 ? -9.310 17.722 25.737 1.00 37.94 638 PHE A CA 1
ATOM 5000 C C . PHE A 1 638 ? -10.661 17.962 25.032 1.00 37.94 638 PHE A C 1
ATOM 5002 O O . PHE A 1 638 ? -10.702 18.078 23.806 1.00 37.94 638 PHE A O 1
ATOM 5009 N N . CYS A 1 639 ? -11.757 18.136 25.787 1.00 34.28 639 CYS A N 1
ATOM 5010 C CA . CYS A 1 639 ? -13.088 18.437 25.236 1.00 34.28 639 CYS A CA 1
ATOM 5011 C C . CYS A 1 639 ? -13.169 19.807 24.533 1.00 34.28 639 CYS A C 1
ATOM 5013 O O . CYS A 1 639 ? -13.784 19.923 23.473 1.00 34.28 639 CYS A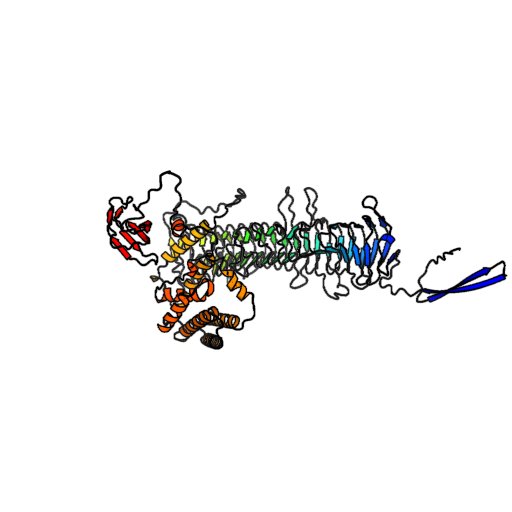 O 1
ATOM 5015 N N . ARG A 1 640 ? -12.564 20.858 25.106 1.00 38.31 640 ARG A N 1
ATOM 5016 C CA . ARG A 1 640 ? -12.550 22.214 24.520 1.00 38.31 640 ARG A CA 1
ATOM 5017 C C . ARG A 1 640 ? -11.645 22.302 23.296 1.00 38.31 640 ARG A C 1
ATOM 5019 O O . ARG A 1 640 ? -11.993 22.987 22.344 1.00 38.31 640 ARG A O 1
ATOM 5026 N N . THR A 1 641 ? -10.522 21.591 23.299 1.00 36.00 641 THR A N 1
ATOM 5027 C CA . THR A 1 641 ? -9.622 21.525 22.146 1.00 36.00 641 THR A CA 1
ATOM 5028 C C . THR A 1 641 ? -10.285 20.822 20.958 1.00 36.00 641 THR A C 1
ATOM 5030 O O . THR A 1 641 ? -10.210 21.322 19.842 1.00 36.00 641 THR A O 1
ATOM 5033 N N . LEU A 1 642 ? -11.032 19.736 21.194 1.00 33.56 642 LEU A N 1
ATOM 5034 C CA . LEU A 1 642 ? -11.842 19.059 20.168 1.00 33.56 642 LEU A CA 1
ATOM 5035 C C . LEU A 1 642 ? -12.939 19.954 19.558 1.00 33.56 642 LEU A C 1
ATOM 5037 O O . LEU A 1 642 ? -13.246 19.811 18.377 1.00 33.56 642 LEU A O 1
ATOM 5041 N N . ASN A 1 643 ? -13.507 20.881 20.336 1.00 31.41 643 ASN A N 1
ATOM 5042 C CA . ASN A 1 643 ? -14.548 21.802 19.873 1.00 31.41 643 ASN A CA 1
ATOM 5043 C C . ASN A 1 643 ? -14.028 22.862 18.879 1.00 31.41 643 ASN A C 1
ATOM 5045 O O . ASN A 1 643 ? -14.775 23.273 17.992 1.00 31.41 643 ASN A O 1
ATOM 5049 N N . ASP A 1 644 ? -12.757 23.265 18.976 1.00 34.03 644 ASP A N 1
ATOM 5050 C CA . ASP A 1 644 ? -12.222 24.388 18.195 1.00 34.03 644 ASP A CA 1
ATOM 5051 C C . ASP A 1 644 ? -11.287 23.981 17.043 1.00 34.03 644 ASP A C 1
ATOM 5053 O O . ASP A 1 644 ? -11.247 24.686 16.033 1.00 34.03 644 ASP A O 1
ATOM 5057 N N . THR A 1 645 ? -10.626 22.813 17.088 1.00 32.16 645 THR A N 1
ATOM 5058 C CA . THR A 1 645 ? -9.911 22.269 15.907 1.00 32.16 645 THR A CA 1
ATOM 5059 C C . THR A 1 645 ? -10.874 22.013 14.735 1.00 32.16 645 THR A C 1
ATOM 5061 O O . THR A 1 645 ? -10.480 22.058 13.573 1.00 32.16 645 THR A O 1
ATOM 5064 N N . ILE A 1 646 ? -12.163 21.809 15.033 1.00 29.91 646 ILE A N 1
ATOM 5065 C CA . ILE A 1 646 ? -13.246 21.689 14.046 1.00 29.91 646 ILE A CA 1
ATOM 5066 C C . ILE A 1 646 ? -13.734 23.077 13.566 1.00 29.91 646 ILE A C 1
ATOM 5068 O O . ILE A 1 646 ? -14.165 23.202 12.424 1.00 29.91 646 ILE A O 1
ATOM 5072 N N . MET A 1 647 ? -13.613 24.134 14.383 1.00 28.66 647 MET A N 1
ATOM 5073 C CA . MET A 1 647 ? -14.024 25.510 14.037 1.00 28.66 647 MET A CA 1
ATOM 5074 C C . MET A 1 647 ? -13.007 26.271 13.165 1.00 28.66 647 MET A C 1
ATOM 5076 O O . MET A 1 647 ? -13.392 27.201 12.458 1.00 28.66 647 MET A O 1
ATOM 5080 N N . PHE A 1 648 ? -11.718 25.907 13.183 1.00 30.45 648 PHE A N 1
ATOM 5081 C CA . PHE A 1 648 ? -10.655 26.705 12.549 1.00 30.45 648 PHE A CA 1
ATOM 5082 C C . PHE A 1 648 ? -9.733 25.915 11.606 1.00 30.45 648 PHE A C 1
ATOM 5084 O O . PHE A 1 648 ? -8.513 26.068 11.648 1.00 30.45 648 PHE A O 1
ATOM 5091 N N . GLN A 1 649 ? -10.311 25.188 10.642 1.00 29.55 649 GLN A N 1
ATOM 5092 C CA . GLN A 1 649 ? -9.567 24.620 9.496 1.00 29.55 649 GLN A CA 1
ATOM 5093 C C . GLN A 1 649 ? -8.827 25.671 8.628 1.00 29.55 649 GLN A C 1
ATOM 5095 O O . GLN A 1 649 ? -8.073 25.301 7.737 1.00 29.55 649 GLN A O 1
ATOM 5100 N N . ASN A 1 650 ? -8.976 26.976 8.901 1.00 28.23 650 ASN A N 1
ATOM 5101 C CA . ASN A 1 650 ? -8.319 28.064 8.163 1.00 28.23 650 ASN A CA 1
ATOM 5102 C C . ASN A 1 650 ? -7.273 28.869 8.970 1.00 28.23 650 ASN A C 1
ATOM 5104 O O . ASN A 1 650 ? -6.777 29.873 8.462 1.00 28.23 650 ASN A O 1
ATOM 5108 N N . ALA A 1 651 ? -6.919 28.475 10.202 1.00 29.52 651 ALA A N 1
ATOM 5109 C CA . ALA A 1 651 ? -5.887 29.172 10.994 1.00 29.52 651 ALA A CA 1
ATOM 5110 C C . ALA A 1 651 ? -4.505 28.480 10.984 1.00 29.52 651 ALA A C 1
ATOM 5112 O O . ALA A 1 651 ? -3.533 29.030 11.507 1.00 29.52 651 ALA A O 1
ATOM 5113 N N . ASP A 1 652 ? -4.388 27.304 10.361 1.00 34.78 652 ASP A N 1
ATOM 5114 C CA . ASP A 1 652 ? -3.217 26.428 10.513 1.00 34.78 652 ASP A CA 1
ATOM 5115 C C . ASP A 1 652 ? -2.012 26.799 9.623 1.00 34.78 652 ASP A C 1
ATOM 5117 O O . ASP A 1 652 ? -0.944 26.207 9.715 1.00 34.78 652 ASP A O 1
ATOM 5121 N N . SER A 1 653 ? -2.094 27.841 8.791 1.00 31.88 653 SER A N 1
ATOM 5122 C CA . SER A 1 653 ? -0.969 28.199 7.910 1.00 31.88 653 SER A CA 1
ATOM 5123 C C . SER A 1 653 ? 0.212 28.863 8.637 1.00 31.88 653 SER A C 1
ATOM 5125 O O . SER A 1 653 ? 1.321 28.869 8.113 1.00 31.88 653 SER A O 1
ATOM 5127 N N . LEU A 1 654 ? 0.011 29.439 9.829 1.00 32.72 654 LEU A N 1
ATOM 5128 C CA . LEU A 1 654 ? 1.064 30.132 10.597 1.00 32.72 654 LEU A CA 1
ATOM 5129 C C . LEU A 1 654 ? 1.725 29.241 11.660 1.00 32.72 654 LEU A C 1
ATOM 5131 O O . LEU A 1 654 ? 2.927 29.369 11.897 1.00 32.72 654 LEU A O 1
ATOM 5135 N N . ILE A 1 655 ? 0.967 28.329 12.274 1.00 35.72 655 ILE A N 1
ATOM 5136 C CA . ILE A 1 655 ? 1.480 27.374 13.269 1.00 35.72 655 ILE A CA 1
ATOM 5137 C C . ILE A 1 655 ? 2.219 26.239 12.555 1.00 35.72 655 ILE A C 1
ATOM 5139 O O . ILE A 1 655 ? 3.356 25.926 12.916 1.00 35.72 655 ILE A O 1
ATOM 5143 N N . GLN A 1 656 ? 1.648 25.706 11.473 1.00 34.62 656 GLN A N 1
ATOM 5144 C CA . GLN A 1 656 ? 2.273 24.661 10.667 1.00 34.62 656 GLN A CA 1
ATOM 5145 C C . GLN A 1 656 ? 3.528 25.165 9.938 1.00 34.62 656 GLN A C 1
ATOM 5147 O O . GLN A 1 656 ? 4.531 24.458 9.909 1.00 34.62 656 GLN A O 1
ATOM 5152 N N . ALA A 1 657 ? 3.558 26.422 9.471 1.00 32.34 657 ALA A N 1
ATOM 5153 C CA . ALA A 1 657 ? 4.775 27.028 8.913 1.00 32.34 657 ALA A CA 1
ATOM 5154 C C . ALA A 1 657 ? 5.923 27.131 9.934 1.00 32.34 657 ALA A C 1
ATOM 5156 O O . ALA A 1 657 ? 7.086 26.997 9.559 1.00 32.34 657 ALA A O 1
ATOM 5157 N N . LYS A 1 658 ? 5.612 27.317 11.224 1.00 35.62 658 LYS A N 1
ATOM 5158 C CA . LYS A 1 658 ? 6.611 27.403 12.298 1.00 35.62 658 LYS A CA 1
ATOM 5159 C C . LYS A 1 658 ? 7.076 26.024 12.787 1.00 35.62 658 LYS A C 1
ATOM 5161 O O . LYS A 1 658 ? 8.251 25.859 13.103 1.00 35.62 658 LYS A O 1
ATOM 5166 N N . TYR A 1 659 ? 6.178 25.033 12.810 1.00 34.84 659 TYR A N 1
ATOM 5167 C CA . TYR A 1 659 ? 6.513 23.630 13.094 1.00 34.84 659 TYR A CA 1
ATOM 5168 C C . TYR A 1 659 ? 7.309 22.970 11.955 1.00 34.84 659 TYR A C 1
ATOM 5170 O O . TYR A 1 659 ? 8.176 22.141 12.223 1.00 34.84 659 TYR A O 1
ATOM 5178 N N . LEU A 1 660 ? 7.062 23.361 10.700 1.00 33.56 660 LEU A N 1
ATOM 5179 C CA . LEU A 1 660 ? 7.814 22.897 9.528 1.00 33.56 660 LEU A CA 1
ATOM 5180 C C . LEU A 1 660 ? 9.171 23.610 9.370 1.00 33.56 660 LEU A C 1
ATOM 5182 O O . LEU A 1 660 ? 10.098 23.038 8.799 1.00 33.56 660 LEU A O 1
ATOM 5186 N N . SER A 1 661 ? 9.342 24.822 9.917 1.00 34.03 661 SER A N 1
ATOM 5187 C CA . SER A 1 661 ? 10.642 25.504 9.992 1.00 34.03 661 SER A CA 1
ATOM 5188 C C . SER A 1 661 ? 11.440 25.048 11.226 1.00 34.03 661 SER A C 1
ATOM 5190 O O . SER A 1 661 ? 11.554 25.755 12.230 1.00 34.03 661 SER A O 1
ATOM 5192 N N . PHE A 1 662 ? 11.976 23.831 11.179 1.00 32.00 662 PHE A N 1
ATOM 5193 C CA . PHE A 1 662 ? 12.776 23.233 12.252 1.00 32.00 662 PHE A CA 1
ATOM 5194 C C . PHE A 1 662 ? 14.131 23.954 12.437 1.00 32.00 662 PHE A C 1
ATOM 5196 O O . PHE A 1 662 ? 15.107 23.604 11.778 1.00 32.00 662 PHE A O 1
ATOM 5203 N N . SER A 1 663 ? 14.226 24.938 13.347 1.00 32.41 663 SER A N 1
ATOM 5204 C CA . SER A 1 663 ? 15.521 25.419 13.887 1.00 32.41 663 SER A CA 1
ATOM 5205 C C . SER A 1 663 ? 15.426 26.305 15.153 1.00 32.41 663 SER A C 1
ATOM 5207 O O . SER A 1 663 ? 16.074 27.350 15.222 1.00 32.41 663 SER A O 1
ATOM 5209 N N . GLY A 1 664 ? 14.639 25.937 16.173 1.00 46.31 664 GLY A N 1
ATOM 5210 C CA . GLY A 1 664 ? 14.591 26.680 17.448 1.00 46.31 664 GLY A CA 1
ATOM 5211 C C . GLY A 1 664 ? 14.764 25.780 18.675 1.00 46.31 664 GLY A C 1
ATOM 5212 O O . GLY A 1 664 ? 14.013 24.822 18.836 1.00 46.31 664 GLY A O 1
ATOM 5213 N N . SER A 1 665 ? 15.716 26.090 19.566 1.00 49.34 665 SER A N 1
ATOM 5214 C CA . SER A 1 665 ? 15.978 25.329 20.807 1.00 49.34 665 SER A CA 1
ATOM 5215 C C . SER A 1 665 ? 14.788 25.303 21.776 1.00 49.34 665 SER A C 1
ATOM 5217 O O . SER A 1 665 ? 14.603 24.320 22.493 1.00 49.34 665 SER A O 1
ATOM 5219 N N . ASN A 1 666 ? 13.960 26.352 21.770 1.00 55.47 666 ASN A N 1
ATOM 5220 C CA . ASN A 1 666 ? 12.876 26.540 22.735 1.00 55.47 666 ASN A CA 1
ATOM 5221 C C . ASN A 1 666 ? 11.717 25.549 22.546 1.00 55.47 666 ASN A C 1
ATOM 5223 O O . ASN A 1 666 ? 11.230 25.005 23.528 1.00 55.47 666 ASN A O 1
ATOM 5227 N N . VAL A 1 667 ? 11.301 25.246 21.309 1.00 53.28 667 VAL A N 1
ATOM 5228 C CA . VAL A 1 667 ? 10.159 24.341 21.045 1.00 53.28 667 VAL A CA 1
ATOM 5229 C C . VAL A 1 667 ? 10.461 22.914 21.508 1.00 53.28 667 VAL A C 1
ATOM 5231 O O . VAL A 1 667 ? 9.620 22.265 22.133 1.00 53.28 667 VAL A O 1
ATOM 5234 N N . PHE A 1 668 ? 11.686 22.439 21.263 1.00 48.81 668 PHE A N 1
ATOM 5235 C CA . PHE A 1 668 ? 12.145 21.138 21.748 1.00 48.81 668 PHE A CA 1
ATOM 5236 C C . PHE A 1 668 ? 12.184 21.094 23.282 1.00 48.81 668 PHE A C 1
ATOM 5238 O O . PHE A 1 668 ? 11.706 20.137 23.884 1.00 48.81 668 PHE A O 1
ATOM 5245 N N . GLN A 1 669 ? 12.695 22.151 23.921 1.00 53.47 669 GLN A N 1
ATOM 5246 C CA . GLN A 1 669 ? 12.768 22.255 25.380 1.00 53.47 669 GLN A CA 1
ATOM 5247 C C . GLN A 1 669 ? 11.382 22.352 26.041 1.00 53.47 669 GLN A C 1
ATOM 5249 O O . GLN A 1 669 ? 11.156 21.689 27.052 1.00 53.47 669 GLN A O 1
ATOM 5254 N N . LEU A 1 670 ? 10.436 23.098 25.459 1.00 55.53 670 LEU A N 1
ATOM 5255 C CA . LEU A 1 670 ? 9.041 23.170 25.921 1.00 55.53 670 LEU A CA 1
ATOM 5256 C C . LEU A 1 670 ? 8.332 21.814 25.790 1.00 55.53 670 LEU A C 1
ATOM 5258 O O . LEU A 1 670 ? 7.671 21.370 26.727 1.00 55.53 670 LEU A O 1
ATOM 5262 N N . SER A 1 671 ? 8.521 21.125 24.661 1.00 47.91 671 SER A N 1
ATOM 5263 C CA . SER A 1 671 ? 7.934 19.799 24.416 1.00 47.91 671 SER A CA 1
ATOM 5264 C C . SER A 1 671 ? 8.502 18.744 25.368 1.00 47.91 671 SER A C 1
ATOM 5266 O O . SER A 1 671 ? 7.758 17.942 25.931 1.00 47.91 671 SER A O 1
ATOM 5268 N N . LEU A 1 672 ? 9.819 18.777 25.597 1.00 46.59 672 LEU A N 1
ATOM 5269 C CA . LEU A 1 672 ? 10.490 17.908 26.559 1.00 46.59 672 LEU A CA 1
ATOM 5270 C C . LEU A 1 672 ? 9.994 18.178 27.986 1.00 46.59 672 LEU A C 1
ATOM 5272 O O . LEU A 1 672 ? 9.661 17.234 28.697 1.00 46.59 672 LEU A O 1
ATOM 5276 N N . ALA A 1 673 ? 9.875 19.447 28.389 1.00 50.62 673 ALA A N 1
ATOM 5277 C CA . ALA A 1 673 ? 9.334 19.815 29.696 1.00 50.62 673 ALA A CA 1
ATOM 5278 C C . ALA A 1 673 ? 7.883 19.328 29.887 1.00 50.62 673 ALA A C 1
ATOM 5280 O O . ALA A 1 673 ? 7.580 18.759 30.934 1.00 50.62 673 ALA A O 1
ATOM 5281 N N . SER A 1 674 ? 7.016 19.468 28.875 1.00 51.72 674 SER A N 1
ATOM 5282 C CA . SER A 1 674 ? 5.638 18.951 28.902 1.00 51.72 674 SER A CA 1
ATOM 5283 C C . SER A 1 674 ? 5.604 17.427 29.052 1.00 51.72 674 SER A C 1
ATOM 5285 O O . SER A 1 674 ? 4.951 16.907 29.952 1.00 51.72 674 SER A O 1
ATOM 5287 N N . ALA A 1 675 ? 6.376 16.700 28.238 1.00 43.12 675 ALA A N 1
ATOM 5288 C CA . ALA A 1 675 ? 6.430 15.239 28.287 1.00 43.12 675 ALA A CA 1
ATOM 5289 C C . ALA A 1 675 ? 6.939 14.713 29.641 1.00 43.12 675 ALA A C 1
ATOM 5291 O O . ALA A 1 675 ? 6.450 13.698 30.142 1.00 43.12 675 ALA A O 1
ATOM 5292 N N . MET A 1 676 ? 7.895 15.418 30.258 1.00 50.84 676 MET A N 1
ATOM 5293 C CA . MET A 1 676 ? 8.392 15.105 31.599 1.00 50.84 676 MET A CA 1
ATOM 5294 C C . MET A 1 676 ? 7.327 15.324 32.675 1.00 50.84 676 MET A C 1
ATOM 5296 O O . MET A 1 676 ? 7.219 14.495 33.576 1.00 50.84 676 MET A O 1
ATOM 5300 N N . GLN A 1 677 ? 6.520 16.385 32.572 1.00 61.78 677 GLN A N 1
ATOM 5301 C CA . GLN A 1 677 ? 5.386 16.597 33.474 1.00 61.78 677 GLN A CA 1
ATOM 5302 C C . GLN A 1 677 ? 4.334 15.495 33.303 1.00 61.78 677 GLN A C 1
ATOM 5304 O O . GLN A 1 677 ? 3.948 14.876 34.289 1.00 61.78 677 GLN A O 1
ATOM 5309 N N . ASP A 1 678 ? 3.946 15.152 32.074 1.00 52.44 678 ASP A N 1
ATOM 5310 C CA . ASP A 1 678 ? 2.964 14.086 31.833 1.00 52.44 678 ASP A CA 1
ATOM 5311 C C . ASP A 1 678 ? 3.463 12.712 32.303 1.00 52.44 678 ASP A C 1
ATOM 5313 O O . ASP A 1 678 ? 2.688 11.869 32.757 1.00 52.44 678 ASP A O 1
ATOM 5317 N N . TYR A 1 679 ? 4.765 12.438 32.187 1.00 45.16 679 TYR A N 1
ATOM 5318 C CA . TYR A 1 679 ? 5.348 11.207 32.721 1.00 45.16 679 TYR A CA 1
ATOM 5319 C C . TYR A 1 679 ? 5.388 11.215 34.254 1.00 45.16 679 TYR A C 1
ATOM 5321 O O . TYR A 1 679 ? 5.081 10.193 34.867 1.00 45.16 679 TYR A O 1
ATOM 5329 N N . ALA A 1 680 ? 5.712 12.356 34.873 1.00 55.50 680 ALA A N 1
ATOM 5330 C CA . ALA A 1 680 ? 5.713 12.511 36.327 1.00 55.50 680 ALA A CA 1
ATOM 5331 C C . ALA A 1 680 ? 4.330 12.261 36.945 1.00 55.50 680 ALA A C 1
ATOM 5333 O O . ALA A 1 680 ? 4.239 11.743 38.057 1.00 55.50 680 ALA A O 1
ATOM 5334 N N . LEU A 1 681 ? 3.270 12.610 36.212 1.00 53.94 681 LEU A N 1
ATOM 5335 C CA . LEU A 1 681 ? 1.873 12.511 36.642 1.00 53.94 681 LEU A CA 1
ATOM 5336 C C . LEU A 1 681 ? 1.259 11.119 36.432 1.00 53.94 681 LEU A C 1
ATOM 5338 O O . LEU A 1 681 ? 0.290 10.777 37.100 1.00 53.94 681 LEU A O 1
ATOM 5342 N N . ARG A 1 682 ? 1.837 10.290 35.553 1.00 50.84 682 ARG A N 1
ATOM 5343 C CA . ARG A 1 682 ? 1.375 8.914 35.277 1.00 50.84 682 ARG A CA 1
ATOM 5344 C C . ARG A 1 682 ? 1.887 7.863 36.267 1.00 50.84 682 ARG A C 1
ATOM 5346 O O . ARG A 1 682 ? 1.521 6.695 36.164 1.00 50.84 682 ARG A O 1
ATOM 5353 N N . GLN A 1 683 ? 2.743 8.254 37.208 1.00 47.41 683 GLN A N 1
ATOM 5354 C CA . GLN A 1 683 ? 3.273 7.356 38.232 1.00 47.41 683 GLN A CA 1
ATOM 5355 C C . GLN A 1 683 ? 2.281 7.191 39.391 1.00 47.41 683 GLN A C 1
ATOM 5357 O O . GLN A 1 683 ? 1.588 8.132 39.766 1.00 47.41 683 GLN A O 1
ATOM 5362 N N . ALA A 1 684 ? 2.263 6.009 40.021 1.00 38.62 684 ALA A N 1
ATOM 5363 C CA . ALA A 1 684 ? 1.412 5.725 41.189 1.00 38.62 684 ALA A CA 1
ATOM 5364 C C . ALA A 1 684 ? 1.659 6.685 42.376 1.00 38.62 684 ALA A C 1
ATOM 5366 O O . ALA A 1 684 ? 0.795 6.869 43.231 1.00 38.62 684 ALA A O 1
ATOM 5367 N N . VAL A 1 685 ? 2.843 7.303 42.418 1.00 54.59 685 VAL A N 1
ATOM 5368 C CA . VAL A 1 685 ? 3.186 8.456 43.254 1.00 54.59 685 VAL A CA 1
ATOM 5369 C C . VAL A 1 685 ? 3.845 9.481 42.338 1.00 54.59 685 VAL A C 1
ATOM 5371 O O . VAL A 1 685 ? 4.789 9.121 41.640 1.00 54.59 685 VAL A O 1
ATOM 5374 N N . ILE A 1 686 ? 3.370 10.733 42.350 1.00 62.56 686 ILE A N 1
ATOM 5375 C CA . ILE A 1 686 ? 3.908 11.810 41.501 1.00 62.56 686 ILE A CA 1
ATOM 5376 C C . ILE A 1 686 ? 5.432 11.891 41.639 1.00 62.56 686 ILE A C 1
ATOM 5378 O O . ILE A 1 686 ? 5.956 12.054 42.745 1.00 62.56 686 ILE A O 1
ATOM 5382 N N . ASP A 1 687 ? 6.137 11.822 40.508 1.00 70.75 687 ASP A N 1
ATOM 5383 C CA . ASP A 1 687 ? 7.596 11.903 40.475 1.00 70.75 687 ASP A CA 1
ATOM 5384 C C . ASP A 1 687 ? 8.064 13.365 40.528 1.00 70.75 687 ASP A C 1
ATOM 5386 O O . ASP A 1 687 ? 8.247 14.044 39.512 1.00 70.75 687 ASP A O 1
ATOM 5390 N N . SER A 1 688 ? 8.281 13.864 41.748 1.00 76.75 688 SER A N 1
ATOM 5391 C CA . SER A 1 688 ? 8.780 15.222 41.980 1.00 76.75 688 SER A CA 1
ATOM 5392 C C . SER A 1 688 ? 10.116 15.505 41.281 1.00 76.75 688 SER A C 1
ATOM 5394 O O . SER A 1 688 ? 10.379 16.660 40.953 1.00 76.75 688 SER A O 1
ATOM 5396 N N . SER A 1 689 ? 10.957 14.494 41.023 1.00 75.44 689 SER A N 1
ATOM 5397 C CA . SER A 1 689 ? 12.270 14.699 40.394 1.00 75.44 689 SER A CA 1
ATOM 5398 C C . SER A 1 689 ? 12.137 15.138 38.935 1.00 75.44 689 SER A C 1
ATOM 5400 O O . SER A 1 689 ? 12.824 16.059 38.490 1.00 75.44 689 SER A O 1
ATOM 5402 N N . LEU A 1 690 ? 11.177 14.560 38.213 1.00 71.50 690 LEU A N 1
ATOM 5403 C CA . LEU A 1 690 ? 10.864 14.937 36.839 1.00 71.50 690 LEU A CA 1
ATOM 5404 C C . LEU A 1 690 ? 10.188 16.306 36.756 1.00 71.50 690 LEU A C 1
ATOM 5406 O O . LEU A 1 690 ? 10.478 17.066 35.832 1.00 71.50 690 LEU A O 1
ATOM 5410 N N . LEU A 1 691 ? 9.369 16.668 37.749 1.00 78.19 691 LEU A N 1
ATOM 5411 C CA . LEU A 1 691 ? 8.802 18.015 37.849 1.00 78.19 691 LEU A CA 1
ATOM 5412 C C . LEU A 1 691 ? 9.891 19.074 38.080 1.00 78.19 691 LEU A C 1
ATOM 5414 O O . LEU A 1 691 ? 9.901 20.085 37.376 1.00 78.19 691 LEU A O 1
ATOM 5418 N N . TYR A 1 692 ? 10.851 18.832 38.981 1.00 84.38 692 TYR A N 1
ATOM 5419 C CA . TYR A 1 692 ? 11.997 19.731 39.177 1.00 84.38 692 TYR A CA 1
ATOM 5420 C C . TYR A 1 692 ? 12.883 19.836 37.929 1.00 84.38 692 TYR A C 1
ATOM 5422 O O . TYR A 1 692 ? 13.307 20.935 37.572 1.00 84.38 692 TYR A O 1
ATOM 5430 N N . ASN A 1 693 ? 13.114 18.728 37.220 1.00 76.88 693 ASN A N 1
ATOM 5431 C CA . ASN A 1 693 ? 13.846 18.756 35.955 1.00 76.88 693 ASN A CA 1
ATOM 5432 C C . ASN A 1 693 ? 13.090 19.547 34.874 1.00 76.88 693 ASN A C 1
ATOM 5434 O O . ASN A 1 693 ? 13.712 20.312 34.138 1.00 76.88 693 ASN A O 1
ATOM 5438 N N . SER A 1 694 ? 11.756 19.433 34.815 1.00 76.94 694 SER A N 1
ATOM 5439 C CA . SER A 1 694 ? 10.936 20.241 33.903 1.00 76.94 694 SER A CA 1
ATOM 5440 C C . SER A 1 694 ? 11.071 21.739 34.207 1.00 76.94 694 SER A C 1
ATOM 5442 O O . SER A 1 694 ? 11.312 22.523 33.293 1.00 76.94 694 SER A O 1
ATOM 5444 N N . LEU A 1 695 ? 11.036 22.141 35.486 1.00 87.19 695 LEU A N 1
ATOM 5445 C CA . LEU A 1 695 ? 11.249 23.532 35.902 1.00 87.19 695 LEU A CA 1
ATOM 5446 C C . LEU A 1 695 ? 12.658 24.027 35.563 1.00 87.19 695 LEU A C 1
ATOM 5448 O O . LEU A 1 695 ? 12.814 25.166 35.130 1.00 87.19 695 LEU A O 1
ATOM 5452 N N . SER A 1 696 ? 13.680 23.176 35.707 1.00 85.56 696 SER A N 1
ATOM 5453 C CA . SER A 1 696 ? 15.051 23.512 35.310 1.00 85.56 696 SER A CA 1
ATOM 5454 C C . SER A 1 696 ? 15.141 23.809 33.813 1.00 85.56 696 SER A C 1
ATOM 5456 O O . SER A 1 696 ? 15.772 24.795 33.434 1.00 85.56 696 SER A O 1
ATOM 5458 N N . ILE A 1 697 ? 14.490 23.000 32.970 1.00 75.06 697 ILE A N 1
ATOM 5459 C CA . ILE A 1 697 ? 14.427 23.233 31.522 1.00 75.06 697 ILE A CA 1
ATOM 5460 C C . ILE A 1 697 ? 13.687 24.541 31.230 1.00 75.06 697 ILE A C 1
ATOM 5462 O O . ILE A 1 697 ? 14.227 25.392 30.531 1.00 75.06 697 ILE A O 1
ATOM 5466 N N . LEU A 1 698 ? 12.501 24.742 31.813 1.00 82.50 698 LEU A N 1
ATOM 5467 C CA . LEU A 1 698 ? 11.689 25.948 31.607 1.00 82.50 698 LEU A CA 1
ATOM 5468 C C . LEU A 1 698 ? 12.433 27.223 32.028 1.00 82.50 698 LEU A C 1
ATOM 5470 O O . LEU A 1 698 ? 12.385 28.226 31.320 1.00 82.50 698 LEU A O 1
ATOM 5474 N N . SER A 1 699 ? 13.179 27.180 33.135 1.00 86.75 699 SER A N 1
ATOM 5475 C CA . SER A 1 699 ? 13.970 28.314 33.631 1.00 86.75 699 SER A CA 1
ATOM 5476 C C . SER A 1 699 ? 15.134 28.710 32.713 1.00 86.75 699 SER A C 1
ATOM 5478 O O . SER A 1 699 ? 15.556 29.864 32.730 1.00 86.75 699 SER A O 1
ATOM 5480 N N . ALA A 1 700 ? 15.626 27.778 31.889 1.00 81.69 700 ALA A N 1
ATOM 5481 C CA . ALA A 1 700 ? 16.713 28.010 30.940 1.00 81.69 700 ALA A CA 1
ATOM 5482 C C . ALA A 1 700 ? 16.229 28.597 29.600 1.00 81.69 700 ALA A C 1
ATOM 5484 O O . ALA A 1 700 ? 17.047 29.027 28.785 1.00 81.69 700 ALA A O 1
ATOM 5485 N N . ILE A 1 701 ? 14.912 28.629 29.364 1.00 79.88 701 ILE A N 1
ATOM 5486 C CA . ILE A 1 701 ? 14.318 29.131 28.123 1.00 79.88 701 ILE A CA 1
ATOM 5487 C C . ILE A 1 701 ? 14.239 30.659 28.164 1.00 79.88 701 ILE A C 1
ATOM 5489 O O . ILE A 1 701 ? 13.570 31.246 29.022 1.00 79.88 701 ILE A O 1
ATOM 5493 N N . THR A 1 702 ? 14.870 31.303 27.181 1.00 81.50 702 THR A N 1
ATOM 5494 C CA . THR A 1 702 ? 14.666 32.727 26.883 1.00 81.50 702 THR A CA 1
ATOM 5495 C C . THR A 1 702 ? 13.544 32.845 25.857 1.00 81.50 702 THR A C 1
ATOM 5497 O O . THR A 1 702 ? 13.694 32.368 24.735 1.00 81.50 702 THR A O 1
ATOM 5500 N N . GLU A 1 703 ? 12.412 33.430 26.245 1.00 76.25 703 GLU A N 1
ATOM 5501 C CA . GLU A 1 703 ? 11.205 33.513 25.412 1.00 76.25 703 GLU A CA 1
ATOM 5502 C C . GLU A 1 703 ? 11.455 34.361 24.163 1.00 76.25 703 GLU A C 1
ATOM 5504 O O . GLU A 1 703 ? 11.919 35.498 24.260 1.00 76.25 703 GLU A O 1
ATOM 5509 N N . SER A 1 704 ? 11.151 33.806 22.988 1.00 63.75 704 SER A N 1
ATOM 5510 C CA . SER A 1 704 ? 11.349 34.499 21.711 1.00 63.75 704 SER A CA 1
ATOM 5511 C C . SER A 1 704 ? 10.075 35.167 21.183 1.00 63.75 704 SER A C 1
ATOM 5513 O O . SER A 1 704 ? 10.155 36.104 20.389 1.00 63.75 704 SER A O 1
ATOM 5515 N N . ASP A 1 705 ? 8.901 34.727 21.651 1.00 58.94 705 ASP A N 1
ATOM 5516 C CA . ASP A 1 705 ? 7.600 35.275 21.281 1.00 58.94 705 ASP A CA 1
ATOM 5517 C C . ASP A 1 705 ? 6.483 34.934 22.288 1.00 58.94 705 ASP A C 1
ATOM 5519 O O . ASP A 1 705 ? 6.705 34.345 23.346 1.00 58.94 705 ASP A O 1
ATOM 5523 N N . SER A 1 706 ? 5.252 35.321 21.942 1.00 58.47 706 SER A N 1
ATOM 5524 C CA . SER A 1 706 ? 4.052 35.112 22.754 1.00 58.47 706 SER A CA 1
ATOM 5525 C C . SER A 1 706 ? 3.649 33.641 22.934 1.00 58.47 706 SER A C 1
ATOM 5527 O O . SER A 1 706 ? 2.915 33.343 23.872 1.00 58.47 706 SER A O 1
ATOM 5529 N N . ILE A 1 707 ? 4.081 32.730 22.053 1.00 57.38 707 ILE A N 1
ATOM 5530 C CA . ILE A 1 707 ? 3.793 31.290 22.162 1.00 57.38 707 ILE A CA 1
ATOM 5531 C C . ILE A 1 707 ? 4.732 30.669 23.196 1.00 57.38 707 ILE A C 1
ATOM 5533 O O . ILE A 1 707 ? 4.269 29.956 24.090 1.00 57.38 707 ILE A O 1
ATOM 5537 N N . ASP A 1 708 ? 6.028 30.989 23.109 1.00 62.88 708 ASP A N 1
ATOM 5538 C CA . ASP A 1 708 ? 7.035 30.564 24.087 1.00 62.88 708 ASP A CA 1
ATOM 5539 C C . ASP A 1 708 ? 6.656 31.051 25.490 1.00 62.88 708 ASP A C 1
ATOM 5541 O O . ASP A 1 708 ? 6.648 30.263 26.434 1.00 62.88 708 ASP A O 1
ATOM 5545 N N . MET A 1 709 ? 6.281 32.329 25.604 1.00 73.19 709 MET A N 1
ATOM 5546 C CA . MET A 1 709 ? 5.853 32.963 26.854 1.00 73.19 709 MET A CA 1
ATOM 5547 C C . MET A 1 709 ? 4.638 32.257 27.465 1.00 73.19 709 MET A C 1
ATOM 5549 O O . MET A 1 709 ? 4.708 31.778 28.594 1.00 73.19 709 MET A O 1
ATOM 5553 N N . ALA A 1 710 ? 3.540 32.121 26.711 1.00 63.94 710 ALA A N 1
ATOM 5554 C CA . ALA A 1 710 ? 2.307 31.526 27.228 1.00 63.94 710 ALA A CA 1
ATOM 5555 C C . ALA A 1 710 ? 2.481 30.047 27.614 1.00 63.94 710 ALA A C 1
ATOM 5557 O O . ALA A 1 710 ? 1.966 29.604 28.641 1.00 63.94 710 ALA A O 1
ATOM 5558 N N . THR A 1 711 ? 3.230 29.285 26.815 1.00 61.38 711 THR A N 1
ATOM 5559 C CA . THR A 1 711 ? 3.472 27.854 27.056 1.00 61.38 711 THR A CA 1
ATOM 5560 C C . THR A 1 711 ? 4.404 27.641 28.243 1.00 61.38 711 THR A C 1
ATOM 5562 O O . THR A 1 711 ? 4.133 26.804 29.103 1.00 61.38 711 THR A O 1
ATOM 5565 N N . LYS A 1 712 ? 5.478 28.433 28.348 1.00 76.19 712 LYS A N 1
ATOM 5566 C CA . LYS A 1 712 ? 6.400 28.383 29.485 1.00 76.19 712 LYS A CA 1
ATOM 5567 C C . LYS A 1 712 ? 5.713 28.777 30.790 1.00 76.19 712 LYS A C 1
ATOM 5569 O O . LYS A 1 712 ? 5.887 28.065 31.781 1.00 76.19 712 LYS A O 1
ATOM 5574 N N . SER A 1 713 ? 4.935 29.862 30.798 1.00 81.56 713 SER A N 1
ATOM 5575 C CA . SER A 1 713 ? 4.158 30.290 31.968 1.00 81.56 713 SER A CA 1
ATOM 5576 C C . SER A 1 713 ? 3.191 29.198 32.413 1.00 81.56 713 SER A C 1
ATOM 5578 O O . SER A 1 713 ? 3.257 28.759 33.558 1.00 81.56 713 SER A O 1
ATOM 5580 N N . LEU A 1 714 ? 2.376 28.655 31.502 1.00 78.62 714 LEU A N 1
ATOM 5581 C CA . LEU A 1 714 ? 1.429 27.587 31.829 1.00 78.62 714 LEU A CA 1
ATOM 5582 C C . LEU A 1 714 ? 2.115 26.340 32.416 1.00 78.62 714 LEU A C 1
ATOM 5584 O O . LEU A 1 714 ? 1.702 25.847 33.467 1.00 78.62 714 LEU A O 1
ATOM 5588 N N . LEU A 1 715 ? 3.177 25.840 31.774 1.00 71.50 715 LEU A N 1
ATOM 5589 C CA . LEU A 1 715 ? 3.909 24.660 32.249 1.00 71.50 715 LEU A CA 1
ATOM 5590 C C . LEU A 1 715 ? 4.610 24.916 33.593 1.00 71.50 715 LEU A C 1
ATOM 5592 O O . LEU A 1 715 ? 4.721 24.003 34.414 1.00 71.50 715 LEU A O 1
ATOM 5596 N N . THR A 1 716 ? 5.055 26.149 33.846 1.00 84.94 716 THR A N 1
ATOM 5597 C CA . THR A 1 716 ? 5.661 26.550 35.126 1.00 84.94 716 THR A CA 1
ATOM 5598 C C . THR A 1 716 ? 4.617 26.566 36.241 1.00 84.94 716 THR A C 1
ATOM 5600 O O . THR A 1 716 ? 4.840 25.981 37.303 1.00 84.94 716 THR A O 1
ATOM 5603 N N . LEU A 1 717 ? 3.450 27.166 35.987 1.00 85.50 717 LEU A N 1
ATOM 5604 C CA . LEU A 1 717 ? 2.305 27.181 36.903 1.00 85.50 717 LEU A CA 1
ATOM 5605 C C . LEU A 1 717 ? 1.854 25.759 37.255 1.00 85.50 717 LEU A C 1
ATOM 5607 O O . LEU A 1 717 ? 1.650 25.431 38.424 1.00 85.50 717 LEU A O 1
ATOM 5611 N N . LYS A 1 718 ? 1.767 24.891 36.244 1.00 76.19 718 LYS A N 1
ATOM 5612 C CA . LYS A 1 718 ? 1.381 23.484 36.375 1.00 76.19 718 LYS A CA 1
ATOM 5613 C C . LYS A 1 718 ? 2.368 22.699 37.246 1.00 76.19 718 LYS A C 1
ATOM 5615 O O . LYS A 1 718 ? 1.955 22.089 38.232 1.00 76.19 718 LYS A O 1
ATOM 5620 N N . ALA A 1 719 ? 3.671 22.766 36.961 1.00 79.12 719 ALA A N 1
ATOM 5621 C CA . ALA A 1 719 ? 4.687 22.094 37.777 1.00 79.12 719 ALA A CA 1
ATOM 5622 C C . ALA A 1 719 ? 4.725 22.606 39.226 1.00 79.12 719 ALA A C 1
ATOM 5624 O O . ALA A 1 719 ? 4.799 21.803 40.158 1.00 79.12 719 ALA A O 1
ATOM 5625 N N . ASN A 1 720 ? 4.626 23.923 39.431 1.00 83.19 720 ASN A N 1
ATOM 5626 C CA . ASN A 1 720 ? 4.611 24.522 40.766 1.00 83.19 720 ASN A CA 1
ATOM 5627 C C . ASN A 1 720 ? 3.385 24.093 41.579 1.00 83.19 720 ASN A C 1
ATOM 5629 O O . ASN A 1 720 ? 3.510 23.782 42.766 1.00 83.19 720 ASN A O 1
ATOM 5633 N N . MET A 1 721 ? 2.215 24.016 40.943 1.00 78.62 721 MET A N 1
ATOM 5634 C CA . MET A 1 721 ? 1.003 23.513 41.581 1.00 78.62 721 MET A CA 1
ATOM 5635 C C . MET A 1 721 ? 1.165 22.050 42.030 1.00 78.62 721 MET A C 1
ATOM 5637 O O . MET A 1 721 ? 0.847 21.733 43.180 1.00 78.62 721 MET A O 1
ATOM 5641 N N . TYR A 1 722 ? 1.743 21.175 41.199 1.00 71.06 722 TYR A N 1
ATOM 5642 C CA . TYR A 1 722 ? 1.986 19.777 41.587 1.00 71.06 722 TYR A CA 1
ATOM 5643 C C . TYR A 1 722 ? 3.026 19.622 42.697 1.00 71.06 722 TYR A C 1
ATOM 5645 O O . TYR A 1 722 ? 2.838 18.810 43.606 1.00 71.06 722 TYR A O 1
ATOM 5653 N N . LEU A 1 723 ? 4.103 20.408 42.655 1.00 77.81 723 LEU A N 1
ATOM 5654 C CA . LEU A 1 723 ? 5.170 20.350 43.654 1.00 77.81 723 LEU A CA 1
ATOM 5655 C C . LEU A 1 723 ? 4.729 20.843 45.034 1.00 77.81 723 LEU A C 1
ATOM 5657 O O . LEU A 1 723 ? 5.279 20.382 46.032 1.00 77.81 723 LEU A O 1
ATOM 5661 N N . ARG A 1 724 ? 3.740 21.744 45.117 1.00 74.62 724 ARG A N 1
ATOM 5662 C CA . ARG A 1 724 ? 3.282 22.264 46.411 1.00 74.62 724 ARG A CA 1
ATOM 5663 C C . ARG A 1 724 ? 2.539 21.234 47.251 1.00 74.62 724 ARG A C 1
ATOM 5665 O O . ARG A 1 724 ? 2.802 21.193 48.442 1.00 74.62 724 ARG A O 1
ATOM 5672 N N . ASN A 1 725 ? 1.639 20.431 46.675 1.00 58.25 725 ASN A N 1
ATOM 5673 C CA . ASN A 1 725 ? 0.773 19.531 47.460 1.00 58.25 725 ASN A CA 1
ATOM 5674 C C . ASN A 1 725 ? 0.255 18.309 46.676 1.00 58.25 725 ASN A C 1
ATOM 5676 O O . ASN A 1 725 ? -0.885 17.903 46.863 1.00 58.25 725 ASN A O 1
ATOM 5680 N N . ARG A 1 726 ? 1.043 17.726 45.761 1.00 57.25 726 ARG A N 1
ATOM 5681 C CA . ARG A 1 726 ? 0.632 16.541 44.970 1.00 57.25 726 ARG A CA 1
ATOM 5682 C C . ARG A 1 726 ? -0.680 16.716 44.170 1.00 57.25 726 ARG A C 1
ATOM 5684 O O . ARG A 1 726 ? -1.270 15.728 43.757 1.00 57.25 726 ARG A O 1
ATOM 5691 N N . GLY A 1 727 ? -1.109 17.956 43.915 1.00 53.28 727 GLY A N 1
ATOM 5692 C CA . GLY A 1 727 ? -2.361 18.276 43.213 1.00 53.28 727 GLY A CA 1
ATOM 5693 C C . GLY A 1 727 ? -3.587 18.561 44.099 1.00 53.28 727 GLY A C 1
ATOM 5694 O O . GLY A 1 727 ? -4.648 18.832 43.541 1.00 53.28 727 GLY A O 1
ATOM 5695 N N . ASP A 1 728 ? -3.455 18.560 45.435 1.00 48.00 728 ASP A N 1
ATOM 5696 C CA . ASP A 1 728 ? -4.599 18.666 46.370 1.00 48.00 728 ASP A CA 1
ATOM 5697 C C . ASP A 1 728 ? -5.007 20.101 46.760 1.00 48.00 728 ASP A C 1
ATOM 5699 O O . ASP A 1 728 ? -6.094 20.315 47.296 1.00 48.00 728 ASP A O 1
ATOM 5703 N N . THR A 1 729 ? -4.177 21.117 46.498 1.00 51.34 729 THR A N 1
ATOM 5704 C CA . THR A 1 729 ? -4.559 22.530 46.701 1.00 51.34 729 THR A CA 1
ATOM 5705 C C . THR A 1 729 ? -4.673 23.262 45.375 1.00 51.34 729 THR A C 1
ATOM 5707 O O . THR A 1 729 ? -3.753 23.194 44.560 1.00 51.34 729 THR A O 1
ATOM 5710 N N . ALA A 1 730 ? -5.775 24.000 45.205 1.00 62.59 730 ALA A N 1
ATOM 5711 C CA . ALA A 1 730 ? -6.028 24.869 44.060 1.00 62.59 730 ALA A CA 1
ATOM 5712 C C . ALA A 1 730 ? -4.892 25.888 43.838 1.00 62.59 730 ALA A C 1
ATOM 5714 O O . ALA A 1 730 ? -4.137 26.213 44.760 1.00 62.59 730 ALA A O 1
ATOM 5715 N N . TYR A 1 731 ? -4.778 26.383 42.602 1.00 75.88 731 TYR A N 1
ATOM 5716 C CA . TYR A 1 731 ? -3.880 27.480 42.234 1.00 75.88 731 TYR A CA 1
ATOM 5717 C C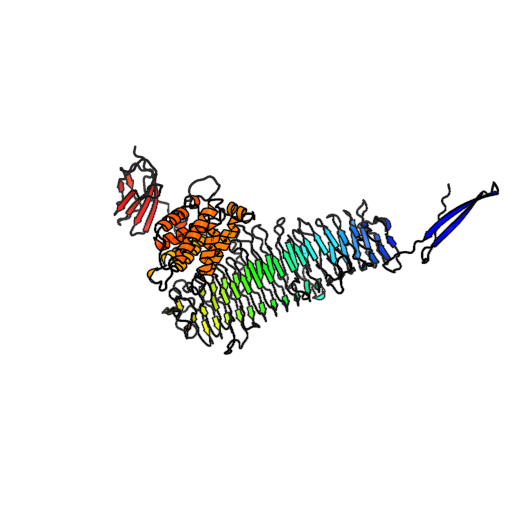 . TYR A 1 731 ? -4.034 28.665 43.205 1.00 75.88 731 TYR A C 1
ATOM 5719 O O . TYR A 1 731 ? -5.106 28.912 43.757 1.00 75.88 731 TYR A O 1
ATOM 5727 N N . THR A 1 732 ? -2.943 29.383 43.454 1.00 83.00 732 THR A N 1
ATOM 5728 C CA . THR A 1 732 ? -2.976 30.618 44.248 1.00 83.00 732 THR A CA 1
ATOM 5729 C C . THR A 1 732 ? -3.624 31.748 43.447 1.00 83.00 732 THR A C 1
ATOM 5731 O O . THR A 1 732 ? -3.643 31.701 42.222 1.00 83.00 732 THR A O 1
ATOM 5734 N N . GLU A 1 733 ? -4.108 32.803 44.110 1.00 80.19 733 GLU A N 1
ATOM 5735 C CA . GLU A 1 733 ? -4.730 33.941 43.406 1.00 80.19 733 GLU A CA 1
ATOM 5736 C C . GLU A 1 733 ? -3.782 34.585 42.379 1.00 80.19 733 GLU A C 1
ATOM 5738 O O . GLU A 1 733 ? -4.198 34.933 41.281 1.00 80.19 733 GLU A O 1
ATOM 5743 N N . ALA A 1 734 ? -2.483 34.669 42.689 1.00 82.38 734 ALA A N 1
ATOM 5744 C CA . ALA A 1 734 ? -1.481 35.180 41.752 1.00 82.38 734 ALA A CA 1
ATOM 5745 C C . ALA A 1 734 ? -1.330 34.292 40.502 1.00 82.38 734 ALA A C 1
ATOM 5747 O O . ALA A 1 734 ? -1.127 34.794 39.402 1.00 82.38 734 ALA A O 1
ATOM 5748 N N . GLU A 1 735 ? -1.459 32.976 40.661 1.00 84.06 735 GLU A N 1
ATOM 5749 C CA . GLU A 1 735 ? -1.410 32.024 39.550 1.00 84.06 735 GLU A CA 1
ATOM 5750 C C . GLU A 1 735 ? -2.714 32.011 38.754 1.00 84.06 735 GLU A C 1
ATOM 5752 O O . GLU A 1 735 ? -2.679 31.836 37.540 1.00 84.06 735 GLU A O 1
ATOM 5757 N N . PHE A 1 736 ? -3.861 32.235 39.404 1.00 81.31 736 PHE A N 1
ATOM 5758 C CA . PHE A 1 736 ? -5.115 32.460 38.695 1.00 81.31 736 PHE A CA 1
ATOM 5759 C C . PHE A 1 736 ? -5.050 33.724 37.844 1.00 81.31 736 PHE A C 1
ATOM 5761 O O . PHE A 1 736 ? -5.434 33.655 36.685 1.00 81.31 736 PHE A O 1
ATOM 5768 N N . GLU A 1 737 ? -4.497 34.834 38.337 1.00 84.44 737 GLU A N 1
ATOM 5769 C CA . GLU A 1 737 ? -4.283 36.036 37.515 1.00 84.44 737 GLU A CA 1
ATOM 5770 C C . GLU A 1 737 ? -3.394 35.763 36.291 1.00 84.44 737 GLU A C 1
ATOM 5772 O O . GLU A 1 737 ? -3.701 36.211 35.184 1.00 84.44 737 GLU A O 1
ATOM 5777 N N . GLU A 1 738 ? -2.338 34.960 36.444 1.00 85.25 738 GLU A N 1
ATOM 5778 C CA . GLU A 1 738 ? -1.489 34.563 35.315 1.00 85.25 738 GLU A CA 1
ATOM 5779 C C . GLU A 1 738 ? -2.237 33.650 34.323 1.00 85.25 738 GLU A C 1
ATOM 5781 O O . GLU A 1 738 ? -2.140 33.830 33.108 1.00 85.25 738 GLU A O 1
ATOM 5786 N N . LEU A 1 739 ? -3.078 32.734 34.813 1.00 76.75 739 LEU A N 1
ATOM 5787 C CA . LEU A 1 739 ? -3.964 31.930 33.966 1.00 76.75 739 LEU A CA 1
ATOM 5788 C C . LEU A 1 739 ? -5.012 32.790 33.252 1.00 76.75 739 LEU A C 1
ATOM 5790 O O . LEU A 1 739 ? -5.273 32.551 32.074 1.00 76.75 739 LEU A O 1
ATOM 5794 N N . ARG A 1 740 ? -5.597 33.799 33.913 1.00 82.81 740 ARG A N 1
ATOM 5795 C CA . ARG A 1 740 ? -6.543 34.749 33.298 1.00 82.81 740 ARG A CA 1
ATOM 5796 C C . ARG A 1 740 ? -5.858 35.525 32.174 1.00 82.81 740 ARG A C 1
ATOM 5798 O O . ARG A 1 740 ? -6.443 35.680 31.103 1.00 82.81 740 ARG A O 1
ATOM 5805 N N . ALA A 1 741 ? -4.605 35.938 32.379 1.00 81.00 741 ALA A N 1
ATOM 5806 C CA . ALA A 1 741 ? -3.797 36.607 31.362 1.00 81.00 741 ALA A CA 1
ATOM 5807 C C . ALA A 1 741 ? -3.523 35.715 30.138 1.00 81.00 741 ALA A C 1
ATOM 5809 O O . ALA A 1 741 ? -3.534 36.215 29.015 1.00 81.00 741 ALA A O 1
ATOM 5810 N N . ILE A 1 742 ? -3.341 34.402 30.325 1.00 72.94 742 ILE A N 1
ATOM 5811 C CA . ILE A 1 742 ? -3.212 33.433 29.222 1.00 72.94 742 ILE A CA 1
ATOM 5812 C C . ILE A 1 742 ? -4.576 33.171 28.557 1.00 72.94 742 ILE A C 1
ATOM 5814 O O . ILE A 1 742 ? -4.667 33.104 27.332 1.00 72.94 742 ILE A O 1
ATOM 5818 N N . ALA A 1 743 ? -5.650 33.064 29.341 1.00 63.50 743 ALA A N 1
ATOM 5819 C CA . ALA A 1 743 ? -6.992 32.702 28.883 1.00 63.50 743 ALA A CA 1
ATOM 5820 C C . ALA A 1 743 ? -7.658 33.748 27.971 1.00 63.50 743 ALA A C 1
ATOM 5822 O O . ALA A 1 743 ? -8.539 33.390 27.184 1.00 63.50 743 ALA A O 1
ATOM 5823 N N . VAL A 1 744 ? -7.245 35.017 28.051 1.00 64.44 744 VAL A N 1
ATOM 5824 C CA . VAL A 1 744 ? -7.713 36.093 27.157 1.00 64.44 744 VAL A CA 1
ATOM 5825 C C . VAL A 1 744 ? -6.952 36.157 25.829 1.00 64.44 744 VAL A C 1
ATOM 5827 O O . VAL A 1 744 ? -7.411 36.823 24.896 1.00 64.44 744 VAL A O 1
ATOM 5830 N N . LEU A 1 745 ? -5.806 35.474 25.708 1.00 60.12 745 LEU A N 1
ATOM 5831 C CA . LEU A 1 745 ? -5.023 35.461 24.472 1.00 60.12 745 LEU A CA 1
ATOM 5832 C C . LEU A 1 745 ? -5.756 34.715 23.358 1.00 60.12 745 LEU A C 1
ATOM 5834 O O . LEU A 1 745 ? -6.570 33.832 23.604 1.00 60.12 745 LEU A O 1
ATOM 5838 N N . CYS A 1 746 ? -5.436 35.057 22.110 1.00 56.41 746 CYS A N 1
ATOM 5839 C CA . CYS A 1 746 ? -6.071 34.445 20.950 1.00 56.41 746 CYS A CA 1
ATOM 5840 C C . CYS A 1 746 ? -5.686 32.957 20.815 1.00 56.41 746 CYS A C 1
ATOM 5842 O O . CYS A 1 746 ? -4.523 32.672 20.496 1.00 56.41 746 CYS A O 1
ATOM 5844 N N . PRO A 1 747 ? -6.625 32.005 20.975 1.00 49.94 747 PRO A N 1
ATOM 5845 C CA . PRO A 1 747 ? -6.298 30.586 20.874 1.00 49.94 747 PRO A CA 1
ATOM 5846 C C . PRO A 1 747 ? -5.839 30.178 19.469 1.00 49.94 747 PRO A C 1
ATOM 5848 O O . PRO A 1 747 ? -4.918 29.377 19.354 1.00 49.94 747 PRO A O 1
ATOM 5851 N N . ALA A 1 748 ? -6.355 30.811 18.408 1.00 44.22 748 ALA A N 1
ATOM 5852 C CA . ALA A 1 748 ? -5.907 30.574 17.029 1.00 44.22 748 ALA A CA 1
ATOM 5853 C C . ALA A 1 748 ? -4.433 30.964 16.774 1.00 44.22 748 ALA A C 1
ATOM 5855 O O . ALA A 1 748 ? -3.844 30.556 15.779 1.00 44.22 748 ALA A O 1
ATOM 5856 N N . ARG A 1 749 ? -3.824 31.766 17.660 1.00 49.56 749 ARG A N 1
ATOM 5857 C CA . ARG A 1 749 ? -2.421 32.203 17.561 1.00 49.56 749 ARG A CA 1
ATOM 5858 C C . ARG A 1 749 ? -1.508 31.524 18.581 1.00 49.56 749 ARG A C 1
ATOM 5860 O O . ARG A 1 749 ? -0.328 31.344 18.302 1.00 49.56 749 ARG A O 1
ATOM 5867 N N . ILE A 1 750 ? -2.028 31.220 19.769 1.00 52.28 750 ILE A N 1
ATOM 5868 C CA . ILE A 1 750 ? -1.247 30.736 20.919 1.00 52.28 750 ILE A CA 1
ATOM 5869 C C . ILE A 1 750 ? -1.441 29.229 21.165 1.00 52.28 750 ILE A C 1
ATOM 5871 O O . ILE A 1 750 ? -0.577 28.590 21.761 1.00 52.28 750 ILE A O 1
ATOM 5875 N N . GLY A 1 751 ? -2.522 28.633 20.659 1.00 48.41 751 GLY A N 1
ATOM 5876 C CA . GLY A 1 751 ? -2.749 27.190 20.675 1.00 48.41 751 GLY A CA 1
ATOM 5877 C C . GLY A 1 751 ? -3.171 26.632 22.037 1.00 48.41 751 GLY A C 1
ATOM 5878 O O . GLY A 1 751 ? -3.883 27.278 22.810 1.00 48.41 751 GLY A O 1
ATOM 5879 N N . PHE A 1 752 ? -2.737 25.400 22.323 1.00 50.09 752 PHE A N 1
ATOM 5880 C CA . PHE A 1 752 ? -3.192 24.570 23.449 1.00 50.09 752 PHE A CA 1
ATOM 5881 C C . PHE A 1 752 ? -3.100 25.243 24.827 1.00 50.09 752 PHE A C 1
ATOM 5883 O O . PHE A 1 752 ? -3.932 24.957 25.691 1.00 50.09 752 PHE A O 1
ATOM 5890 N N . SER A 1 753 ? -2.152 26.166 25.014 1.00 56.88 753 SER A N 1
ATOM 5891 C CA . SER A 1 753 ? -1.914 26.840 26.293 1.00 56.88 753 SER A CA 1
ATOM 5892 C C . SER A 1 753 ? -3.083 27.734 26.735 1.00 56.88 753 SER A C 1
ATOM 5894 O O . SER A 1 753 ? -3.398 27.811 27.922 1.00 56.88 753 SER A O 1
ATOM 5896 N N . VAL A 1 754 ? -3.788 28.366 25.787 1.00 53.28 754 VAL A N 1
ATOM 5897 C CA . VAL A 1 754 ? -4.984 29.185 26.077 1.00 53.28 754 VAL A CA 1
ATOM 5898 C C . VAL A 1 754 ? -6.131 28.305 26.558 1.00 53.28 754 VAL A C 1
ATOM 5900 O O . VAL A 1 754 ? -6.815 28.631 27.528 1.00 53.28 754 VAL A O 1
ATOM 5903 N N . TYR A 1 755 ? -6.324 27.160 25.909 1.00 51.06 755 TYR A N 1
ATOM 5904 C CA . TYR A 1 755 ? -7.390 26.228 26.256 1.00 51.06 755 TYR A CA 1
ATOM 5905 C C . TYR A 1 755 ? -7.190 25.601 27.628 1.00 51.06 755 TYR A C 1
ATOM 5907 O O . TYR A 1 755 ? -8.157 25.457 28.375 1.00 51.06 755 TYR A O 1
ATOM 5915 N N . GLU A 1 756 ? -5.952 25.256 27.979 1.00 53.41 756 GLU A N 1
ATOM 5916 C CA . GLU A 1 756 ? -5.658 24.647 29.278 1.00 53.41 756 GLU A CA 1
ATOM 5917 C C . GLU A 1 756 ? -5.867 25.667 30.399 1.00 53.41 756 GLU A C 1
ATOM 5919 O O . GLU A 1 756 ? -6.503 25.355 31.403 1.00 53.41 756 GLU A O 1
ATOM 5924 N N . ALA A 1 757 ? -5.468 26.925 30.185 1.00 59.25 757 ALA A N 1
ATOM 5925 C CA . ALA A 1 757 ? -5.736 27.998 31.137 1.00 59.25 757 ALA A CA 1
ATOM 5926 C C . ALA A 1 757 ? -7.243 28.216 31.363 1.00 59.25 757 ALA A C 1
ATOM 5928 O O . ALA A 1 757 ? -7.709 28.281 32.502 1.00 59.25 757 ALA A O 1
ATOM 5929 N N . ARG A 1 758 ? -8.035 28.244 30.284 1.00 62.00 758 ARG A N 1
ATOM 5930 C CA . ARG A 1 758 ? -9.503 28.346 30.355 1.00 62.00 758 ARG A CA 1
ATOM 5931 C C . ARG A 1 758 ? -10.143 27.140 31.044 1.00 62.00 758 ARG A C 1
ATOM 5933 O O . ARG A 1 758 ? -11.129 27.305 31.760 1.00 62.00 758 ARG A O 1
ATOM 5940 N N . ALA A 1 759 ? -9.592 25.943 30.846 1.00 51.28 759 ALA A N 1
ATOM 5941 C CA . ALA A 1 759 ? -10.044 24.729 31.515 1.00 51.28 759 ALA A CA 1
ATOM 5942 C C . ALA A 1 759 ? -9.859 24.815 33.028 1.00 51.28 759 ALA A C 1
ATOM 5944 O O . ALA A 1 759 ? -10.793 24.550 33.788 1.00 51.28 759 ALA A O 1
ATOM 5945 N N . ILE A 1 760 ? -8.677 25.257 33.453 1.00 62.12 760 ILE A N 1
ATOM 5946 C CA . ILE A 1 760 ? -8.344 25.450 34.861 1.00 62.12 760 ILE A CA 1
ATOM 5947 C C . ILE A 1 760 ? -9.276 26.486 35.500 1.00 62.12 760 ILE A C 1
ATOM 5949 O O . ILE A 1 760 ? -9.877 26.211 36.539 1.00 62.12 760 ILE A O 1
ATOM 5953 N N . LEU A 1 761 ? -9.444 27.651 34.870 1.00 60.31 761 LEU A N 1
ATOM 5954 C CA . LEU A 1 761 ? -10.286 28.734 35.391 1.00 60.31 761 LEU A CA 1
ATOM 5955 C C . LEU A 1 761 ? -11.762 28.332 35.470 1.00 60.31 761 LEU A C 1
ATOM 5957 O O . LEU A 1 761 ? -12.433 28.613 36.462 1.00 60.31 761 LEU A O 1
ATOM 5961 N N . TRP A 1 762 ? -12.275 27.605 34.479 1.00 49.56 762 TRP A N 1
ATOM 5962 C CA . TRP A 1 762 ? -13.651 27.119 34.528 1.00 49.56 762 TRP A CA 1
ATOM 5963 C C . TRP A 1 762 ? -13.860 26.051 35.609 1.00 49.56 762 TRP A C 1
ATOM 5965 O O . TRP A 1 762 ? -14.885 26.027 36.294 1.00 49.56 762 TRP A O 1
ATOM 5975 N N . LEU A 1 763 ? -12.905 25.146 35.805 1.00 52.72 763 LEU A N 1
ATOM 5976 C CA . LEU A 1 763 ? -13.053 24.093 36.809 1.00 52.72 763 LEU A CA 1
ATOM 5977 C C . LEU A 1 763 ? -12.940 24.626 38.228 1.00 52.72 763 LEU A C 1
ATOM 5979 O O . LEU A 1 763 ? -13.773 24.280 39.066 1.00 52.72 763 LEU A O 1
ATOM 5983 N N . CYS A 1 764 ? -11.943 25.472 38.469 1.00 58.59 764 CYS A N 1
ATOM 5984 C CA . CYS A 1 764 ? -11.644 25.997 39.791 1.00 58.59 764 CYS A CA 1
ATOM 5985 C C . CYS A 1 764 ? -12.550 27.174 40.173 1.00 58.59 764 CYS A C 1
ATOM 5987 O O . CYS A 1 764 ? -12.942 27.273 41.332 1.00 58.59 764 CYS A O 1
ATOM 5989 N N . LEU A 1 765 ? -12.896 28.044 39.217 1.00 58.97 765 LEU A N 1
ATOM 5990 C CA . LEU A 1 765 ? -13.579 29.321 39.474 1.00 58.97 765 LEU A CA 1
ATOM 5991 C C . LEU A 1 765 ? -14.903 29.487 38.710 1.00 58.97 765 LEU A C 1
ATOM 5993 O O . LEU A 1 765 ? -15.625 30.452 38.946 1.00 58.97 765 LEU A O 1
ATOM 5997 N N . LYS A 1 766 ? -15.256 28.553 37.813 1.00 52.84 766 LYS A N 1
ATOM 5998 C CA . LYS A 1 766 ? -16.437 28.639 36.921 1.00 52.84 766 LYS A CA 1
ATOM 5999 C C . LYS A 1 766 ? -16.419 29.851 35.991 1.00 52.84 766 LYS A C 1
ATOM 6001 O O . LYS A 1 766 ? -17.457 30.253 35.468 1.00 52.84 766 LYS A O 1
ATOM 6006 N N . GLU A 1 767 ? -15.233 30.382 35.725 1.00 50.56 767 GLU A N 1
ATOM 6007 C CA . GLU A 1 767 ? -15.042 31.506 34.818 1.00 50.56 767 GLU A CA 1
ATOM 6008 C C . GLU A 1 767 ? -15.041 31.035 33.361 1.00 50.56 767 GLU A C 1
ATOM 6010 O O . GLU A 1 767 ? -14.486 29.989 33.017 1.00 50.56 767 GLU A O 1
ATOM 6015 N N . VAL A 1 768 ? -15.694 31.808 32.494 1.00 42.81 768 VAL A N 1
ATOM 6016 C CA . VAL A 1 768 ? -15.799 31.526 31.061 1.00 42.81 768 VAL A CA 1
ATOM 6017 C C . VAL A 1 768 ? -15.128 32.658 30.303 1.00 42.81 768 VAL A C 1
ATOM 6019 O O . VAL A 1 768 ? -15.423 33.827 30.536 1.00 42.81 768 VAL A O 1
ATOM 6022 N N . TYR A 1 769 ? -14.255 32.288 29.375 1.00 50.22 769 TYR A N 1
ATOM 6023 C CA . TYR A 1 769 ? -13.488 33.209 28.547 1.00 50.22 769 TYR A CA 1
ATOM 6024 C C . TYR A 1 769 ? -13.771 32.954 27.068 1.00 50.22 769 TYR A C 1
ATOM 6026 O O . TYR A 1 769 ? -13.988 31.810 26.659 1.00 50.22 769 TYR A O 1
ATOM 6034 N N . GLY A 1 770 ? -13.735 34.031 26.291 1.00 45.94 770 GLY A N 1
ATOM 6035 C CA . GLY A 1 770 ? -13.715 34.045 24.833 1.00 45.94 770 GLY A CA 1
ATOM 6036 C C . GLY A 1 770 ? -12.846 35.214 24.367 1.00 45.94 770 GLY A C 1
ATOM 6037 O O . GLY A 1 770 ? -12.709 36.204 25.086 1.00 45.94 770 GLY A O 1
ATOM 6038 N N . SER A 1 771 ? -12.235 35.084 23.196 1.00 50.25 771 SER A N 1
ATOM 6039 C CA . SER A 1 771 ? -11.318 36.062 22.611 1.00 50.25 771 SER A CA 1
ATOM 6040 C C . SER A 1 771 ? -11.831 36.507 21.246 1.00 50.25 771 SER A C 1
ATOM 6042 O O . SER A 1 771 ? -12.389 35.712 20.496 1.00 50.25 771 SER A O 1
ATOM 6044 N N . ASP A 1 772 ? -11.581 37.764 20.879 1.00 43.78 772 ASP A N 1
ATOM 6045 C CA . ASP A 1 772 ? -12.112 38.377 19.650 1.00 43.78 772 ASP A CA 1
ATOM 6046 C C . ASP A 1 772 ? -11.783 37.592 18.368 1.00 43.78 772 ASP A C 1
ATOM 6048 O O . ASP A 1 772 ? -12.576 37.565 17.431 1.00 43.78 772 ASP A O 1
ATOM 6052 N N . CYS A 1 773 ? -10.641 36.900 18.318 1.00 44.94 773 CYS A N 1
ATOM 6053 C CA . CYS A 1 773 ? -10.258 36.097 17.154 1.00 44.94 773 CYS A CA 1
ATOM 6054 C C . CYS A 1 773 ? -11.097 34.820 16.963 1.00 44.94 773 CYS A C 1
ATOM 6056 O O . CYS A 1 773 ? -11.075 34.247 15.879 1.00 44.94 773 CYS A O 1
ATOM 6058 N N . GLU A 1 774 ? -11.865 34.401 17.973 1.00 39.62 774 GLU A N 1
ATOM 6059 C CA . GLU A 1 774 ? -12.837 33.304 17.867 1.00 39.62 774 GLU A CA 1
ATOM 6060 C C . GLU A 1 774 ? -14.136 33.759 17.167 1.00 39.62 774 GLU A C 1
ATOM 6062 O O . GLU A 1 774 ? -14.937 32.930 16.746 1.00 39.62 774 GLU A O 1
ATOM 6067 N N . PHE A 1 775 ? -14.328 35.074 16.982 1.00 37.75 775 PHE A N 1
ATOM 6068 C CA . PHE A 1 775 ? -15.517 35.678 16.365 1.00 37.75 775 PHE A CA 1
ATOM 6069 C C . PHE A 1 775 ? -15.281 36.217 14.943 1.00 37.75 775 PHE A C 1
ATOM 6071 O O . PHE A 1 775 ? -16.232 36.620 14.272 1.00 37.75 775 PHE A O 1
ATOM 6078 N N . PHE A 1 776 ? -14.038 36.182 14.450 1.00 30.86 776 PHE A N 1
ATOM 6079 C CA . PHE A 1 776 ? -13.668 36.603 13.097 1.00 30.86 776 PHE A CA 1
ATOM 6080 C C . PHE A 1 776 ? -12.930 35.478 12.365 1.00 30.86 776 PHE A C 1
ATOM 6082 O O . PHE A 1 776 ? -11.704 35.460 12.291 1.00 30.86 776 PHE A O 1
ATOM 6089 N N . SER A 1 777 ? -13.680 34.546 11.775 1.00 27.34 777 SER A N 1
ATOM 6090 C CA . SER A 1 777 ? -13.128 33.715 10.701 1.00 27.34 777 SER A CA 1
ATOM 6091 C C . SER A 1 777 ? -12.889 34.598 9.464 1.00 27.34 777 SER A C 1
ATOM 6093 O O . SER A 1 777 ? -13.756 35.419 9.138 1.00 27.34 777 SER A O 1
ATOM 6095 N N . PRO A 1 778 ? -11.755 34.475 8.746 1.00 28.89 778 PRO A N 1
ATOM 6096 C CA . PRO A 1 778 ? -11.540 35.145 7.471 1.00 28.89 778 PRO A CA 1
ATOM 6097 C C . PRO A 1 778 ? -12.371 34.451 6.384 1.00 28.89 778 PRO A C 1
ATOM 6099 O O . PRO A 1 778 ? -11.847 33.820 5.472 1.00 28.89 778 PRO A O 1
ATOM 6102 N N . ILE A 1 779 ? -13.694 34.596 6.455 1.00 27.56 779 ILE A N 1
ATOM 6103 C CA . ILE A 1 779 ? -14.568 34.385 5.306 1.00 27.56 779 ILE A CA 1
ATOM 6104 C C . ILE A 1 779 ? -14.410 35.636 4.442 1.00 27.56 779 ILE A C 1
ATOM 6106 O O . ILE A 1 779 ? -15.112 36.635 4.604 1.00 27.56 779 ILE A O 1
ATOM 6110 N N . GLN A 1 780 ? -13.450 35.616 3.518 1.00 25.97 780 GLN A N 1
ATOM 6111 C CA . GLN A 1 780 ? -13.556 36.497 2.365 1.00 25.97 780 GLN A CA 1
ATOM 6112 C C . GLN A 1 780 ? -14.769 36.052 1.547 1.00 25.97 780 GLN A C 1
ATOM 6114 O O . GLN A 1 780 ? -14.683 35.152 0.724 1.00 25.97 780 GLN A O 1
ATOM 6119 N N . SER A 1 781 ? -15.891 36.738 1.708 1.00 28.72 781 SER A N 1
ATOM 6120 C CA . SER A 1 781 ? -16.423 37.493 0.577 1.00 28.72 781 SER A CA 1
ATOM 6121 C C . SER A 1 781 ? -17.396 38.551 1.085 1.00 28.72 781 SER A C 1
ATOM 6123 O O . SER A 1 781 ? -18.061 38.390 2.104 1.00 28.72 781 SER A O 1
ATOM 6125 N N . LYS A 1 782 ? -17.427 39.695 0.404 1.00 26.42 782 LYS A N 1
ATOM 6126 C CA . LYS A 1 782 ? -18.405 40.756 0.645 1.00 26.42 782 LYS A CA 1
ATOM 6127 C C . LYS A 1 782 ? -19.825 40.170 0.697 1.00 26.42 782 LYS A C 1
ATOM 6129 O O . LYS A 1 782 ? -20.352 39.851 -0.356 1.00 26.42 782 LYS A O 1
ATOM 6134 N N . SER A 1 783 ? -20.441 40.128 1.873 1.00 24.42 783 SER A N 1
ATOM 6135 C CA . SER A 1 783 ? -21.721 40.780 2.199 1.00 24.42 783 SER A CA 1
ATOM 6136 C C . SER A 1 783 ? -22.300 40.190 3.486 1.00 24.42 783 SER A C 1
ATOM 6138 O O . SER A 1 783 ? -22.554 38.998 3.577 1.00 24.42 783 SER A O 1
ATOM 6140 N N . THR A 1 784 ? -22.478 41.080 4.455 1.00 29.61 784 THR A N 1
ATOM 6141 C CA . THR A 1 784 ? -23.389 41.066 5.609 1.00 29.61 784 THR A CA 1
ATOM 6142 C C . THR A 1 784 ? -24.452 39.964 5.722 1.00 29.61 784 THR A C 1
ATOM 6144 O O . THR A 1 784 ? -25.175 39.694 4.773 1.00 29.61 784 THR A O 1
ATOM 6147 N N . GLU A 1 785 ? -24.646 39.554 6.985 1.00 30.98 785 GLU A N 1
ATOM 6148 C CA . GLU A 1 785 ? -25.807 38.854 7.567 1.00 30.98 785 GLU A CA 1
ATOM 6149 C C . GLU A 1 785 ? -25.901 37.344 7.357 1.00 30.98 785 GLU A C 1
ATOM 6151 O O . GLU A 1 785 ? -26.729 36.862 6.601 1.00 30.98 785 GLU A O 1
ATOM 6156 N N . GLN A 1 786 ? -25.138 36.600 8.162 1.00 29.53 786 GLN A N 1
ATOM 6157 C CA . GLN A 1 786 ? -25.616 35.331 8.715 1.00 29.53 786 GLN A CA 1
ATOM 6158 C C . GLN A 1 786 ? -24.841 34.986 9.989 1.00 29.53 786 GLN A C 1
ATOM 6160 O O . GLN A 1 786 ? -23.771 34.388 9.974 1.00 29.53 786 GLN A O 1
ATOM 6165 N N . SER A 1 787 ? -25.349 35.466 11.123 1.00 30.55 787 SER A N 1
ATOM 6166 C CA . SER A 1 787 ? -24.837 35.138 12.451 1.00 30.55 787 SER A CA 1
ATOM 6167 C C . SER A 1 787 ? -25.365 33.767 12.893 1.00 30.55 787 SER A C 1
ATOM 6169 O O . SER A 1 787 ? -26.527 33.445 12.660 1.00 30.55 787 SER A O 1
ATOM 6171 N N . LEU A 1 788 ? -24.524 32.993 13.592 1.00 28.38 788 LEU A N 1
ATOM 6172 C CA . LEU A 1 788 ? -24.750 31.657 14.189 1.00 28.38 788 LEU A CA 1
ATOM 6173 C C . LEU A 1 788 ? -26.126 31.407 14.860 1.00 28.38 788 LEU A C 1
ATOM 6175 O O . LEU A 1 788 ? -26.529 30.260 15.041 1.00 28.38 788 LEU A O 1
ATOM 6179 N N . LEU A 1 789 ? -26.884 32.454 15.188 1.00 31.05 789 LEU A N 1
ATOM 6180 C CA . LEU A 1 789 ? -28.272 32.375 15.654 1.00 31.05 789 LEU A CA 1
ATOM 6181 C C . LEU A 1 789 ? -29.262 31.873 14.580 1.00 31.05 789 LEU A C 1
ATOM 6183 O O . LEU A 1 789 ? -30.261 31.253 14.941 1.00 31.05 789 LEU A O 1
ATOM 6187 N N . GLU A 1 790 ? -29.006 32.078 13.281 1.00 34.97 790 GLU A N 1
ATOM 6188 C CA . GLU A 1 790 ? -29.846 31.513 12.204 1.00 34.97 790 GLU A CA 1
ATOM 6189 C C . GLU A 1 790 ? -29.673 29.993 12.054 1.00 34.97 790 GLU A C 1
ATOM 6191 O O . GLU A 1 790 ? -30.629 29.295 11.709 1.00 34.97 790 GLU A O 1
ATOM 6196 N N . ILE A 1 791 ? -28.489 29.468 12.380 1.00 34.03 791 ILE A N 1
ATOM 6197 C CA . ILE A 1 791 ? -28.178 28.032 12.320 1.00 34.03 791 ILE A CA 1
ATOM 6198 C C . ILE A 1 791 ? -28.831 27.296 13.501 1.00 34.03 791 ILE A C 1
ATOM 6200 O O . ILE A 1 791 ? -29.436 26.243 13.317 1.00 34.03 791 ILE A O 1
ATOM 6204 N N . ILE A 1 792 ? -28.822 27.897 14.698 1.00 32.28 792 ILE A N 1
ATOM 6205 C CA . ILE A 1 792 ? -29.442 27.321 15.906 1.00 32.28 792 ILE A CA 1
ATOM 6206 C C . ILE A 1 792 ? -30.987 27.334 15.833 1.00 32.28 792 ILE A C 1
ATOM 6208 O O . ILE A 1 792 ? -31.645 26.482 16.431 1.00 32.28 792 ILE A O 1
ATOM 6212 N N . ASN A 1 793 ? -31.591 28.257 15.074 1.00 31.91 793 ASN A N 1
ATOM 6213 C CA . ASN A 1 793 ? -33.051 28.405 14.987 1.00 31.91 793 ASN A CA 1
ATOM 6214 C C . ASN A 1 793 ? -33.742 27.536 13.914 1.00 31.91 793 ASN A C 1
ATOM 6216 O O . ASN A 1 793 ? -34.977 27.497 13.873 1.00 31.91 793 ASN A O 1
ATOM 6220 N N . LYS A 1 794 ? -33.013 26.786 13.075 1.00 30.08 794 LYS A N 1
ATOM 6221 C CA . LYS A 1 794 ? -33.635 25.803 12.170 1.00 30.08 794 LYS A CA 1
ATOM 6222 C C . LYS A 1 794 ? -33.989 24.522 12.929 1.00 30.08 794 LYS A C 1
ATOM 6224 O O . LYS A 1 794 ? -33.242 23.550 12.940 1.00 30.08 794 LYS A O 1
ATOM 6229 N N . LYS A 1 795 ? -35.187 24.485 13.521 1.00 29.09 795 LYS A N 1
ATOM 6230 C CA . LYS A 1 795 ? -35.835 23.201 13.835 1.00 29.09 795 LYS A CA 1
ATOM 6231 C C . LYS A 1 795 ? -36.147 22.420 12.544 1.00 29.09 795 LYS A C 1
ATOM 6233 O O . LYS A 1 795 ? -36.361 23.047 11.502 1.00 29.09 795 LYS A O 1
ATOM 6238 N N . PRO A 1 796 ? -36.219 21.074 12.607 1.00 29.59 796 PRO A N 1
ATOM 6239 C CA . PRO A 1 796 ? -36.533 20.233 11.457 1.00 29.59 796 PRO A CA 1
ATOM 6240 C C . PRO A 1 796 ? -37.875 20.656 10.861 1.00 29.59 796 PRO A C 1
ATOM 6242 O O . PRO A 1 796 ? -38.854 20.832 11.589 1.00 29.59 796 PRO A O 1
ATOM 6245 N N . LYS A 1 797 ? -37.925 20.837 9.539 1.00 27.84 797 LYS A N 1
ATOM 6246 C CA . LYS A 1 797 ? -39.184 21.056 8.829 1.00 27.84 797 LYS A CA 1
ATOM 6247 C C . LYS A 1 797 ? -40.046 19.804 8.971 1.00 27.84 797 LYS A C 1
ATOM 6249 O O . LYS A 1 797 ? -39.836 18.828 8.253 1.00 27.84 797 LYS A O 1
ATOM 6254 N N . ASP A 1 798 ? -41.060 19.873 9.825 1.00 28.25 798 ASP A N 1
ATOM 6255 C CA . ASP A 1 798 ? -42.259 19.073 9.627 1.00 28.25 798 ASP A CA 1
ATOM 6256 C C . ASP A 1 798 ? -42.817 19.405 8.237 1.00 28.25 798 ASP A C 1
ATOM 6258 O O . ASP A 1 798 ? -43.123 20.556 7.903 1.00 28.25 798 ASP A O 1
ATOM 6262 N N . LYS A 1 799 ? -42.900 18.377 7.390 1.00 30.61 799 LYS A N 1
ATOM 6263 C CA . LYS A 1 799 ? -43.577 18.422 6.095 1.00 30.61 799 LYS A CA 1
ATOM 6264 C C . LYS A 1 799 ? -45.063 18.680 6.341 1.00 30.61 799 LYS A C 1
ATOM 6266 O O . LYS A 1 799 ? -45.814 17.729 6.505 1.00 30.61 799 LYS A O 1
ATOM 6271 N N . ASN A 1 800 ? -45.461 19.950 6.412 1.00 29.23 800 ASN A N 1
ATOM 6272 C CA . ASN A 1 800 ? -46.736 20.514 5.947 1.00 29.23 800 ASN A CA 1
ATOM 6273 C C . ASN A 1 800 ? -47.018 21.835 6.671 1.00 29.23 800 ASN A C 1
ATOM 6275 O O . ASN A 1 800 ? -47.430 21.822 7.825 1.00 29.23 800 ASN A O 1
ATOM 6279 N N . THR A 1 801 ? -46.857 22.968 5.981 1.00 29.98 801 THR A N 1
ATOM 6280 C CA . THR A 1 801 ? -47.858 24.050 5.812 1.00 29.98 801 THR A CA 1
ATOM 6281 C C . THR A 1 801 ? -47.178 25.362 5.405 1.00 29.98 801 THR A C 1
ATOM 6283 O O . THR A 1 801 ? -46.311 25.888 6.092 1.00 29.98 801 THR A O 1
ATOM 6286 N N . ASN A 1 802 ? -47.599 25.912 4.264 1.00 36.38 802 ASN A N 1
ATOM 6287 C CA . ASN A 1 802 ? -47.329 27.295 3.872 1.00 36.38 802 ASN A CA 1
ATOM 6288 C C . ASN A 1 802 ? -47.948 28.258 4.895 1.00 36.38 802 ASN A C 1
ATOM 6290 O O . ASN A 1 802 ? -49.159 28.170 5.107 1.00 36.38 802 ASN A O 1
ATOM 6294 N N . LYS A 1 803 ? -47.180 29.219 5.437 1.00 32.03 803 LYS A N 1
ATOM 6295 C CA . LYS A 1 803 ? -47.698 30.534 5.865 1.00 32.03 803 LYS A CA 1
ATOM 6296 C C . LYS A 1 803 ? -46.584 31.560 6.134 1.00 32.03 803 LYS A C 1
ATOM 6298 O O . LYS A 1 803 ? -45.545 31.238 6.691 1.00 32.03 803 LYS A O 1
ATOM 6303 N N . ASN A 1 804 ? -46.869 32.780 5.683 1.00 34.47 804 ASN A N 1
ATOM 6304 C CA . ASN A 1 804 ? -46.103 34.029 5.714 1.00 34.47 804 ASN A CA 1
ATOM 6305 C C . ASN A 1 804 ? -45.283 34.293 6.994 1.00 34.47 804 ASN A C 1
ATOM 6307 O O . ASN A 1 804 ? -45.786 34.117 8.099 1.00 34.47 804 ASN A O 1
ATOM 6311 N N . LEU A 1 805 ? -44.061 34.811 6.818 1.00 33.00 805 LEU A N 1
ATOM 6312 C CA . LEU A 1 805 ? -43.230 35.408 7.871 1.00 33.00 805 LEU A CA 1
ATOM 6313 C C . LEU A 1 805 ? -43.905 36.677 8.422 1.00 33.00 805 LEU A C 1
ATOM 6315 O O . LEU A 1 805 ? -43.990 37.686 7.726 1.00 33.00 805 LEU A O 1
ATOM 6319 N N . THR A 1 806 ? -44.373 36.628 9.666 1.00 45.03 806 THR A N 1
ATOM 6320 C CA . THR A 1 806 ? -44.791 37.802 10.454 1.00 45.03 806 THR A CA 1
ATOM 6321 C C . THR A 1 806 ? -43.728 38.071 11.514 1.00 45.03 806 THR A C 1
ATOM 6323 O O . THR A 1 806 ? -43.468 37.196 12.339 1.00 45.03 806 THR A O 1
ATOM 6326 N N . PHE A 1 807 ? -43.101 39.250 11.467 1.00 55.94 807 PHE A N 1
ATOM 6327 C CA . PHE A 1 807 ? -42.145 39.716 12.478 1.00 55.94 807 PHE A CA 1
ATOM 6328 C C . PHE A 1 807 ? -42.875 40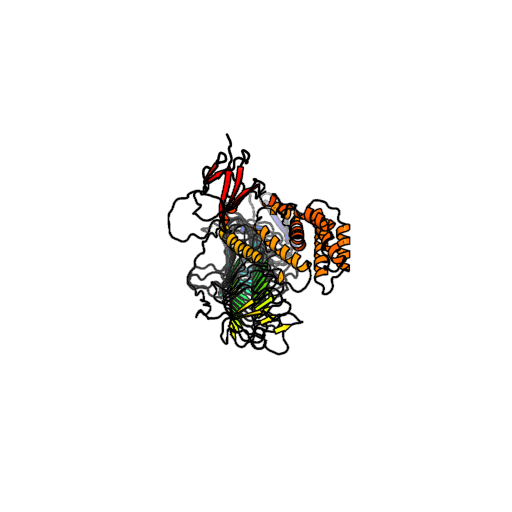.025 13.789 1.00 55.94 807 PHE A C 1
ATOM 6330 O O . PHE A 1 807 ? -43.998 40.521 13.777 1.00 55.94 807 PHE A O 1
ATOM 6337 N N . CYS A 1 808 ? -42.248 39.706 14.917 1.00 67.88 808 CYS A N 1
ATOM 6338 C CA . CYS A 1 808 ? -42.867 39.782 16.239 1.00 67.88 808 CYS A CA 1
ATOM 6339 C C . CYS A 1 808 ? -42.758 41.200 16.842 1.00 67.88 808 CYS A C 1
ATOM 6341 O O . CYS A 1 808 ? -43.652 41.577 17.589 1.00 67.88 808 CYS A O 1
ATOM 6343 N N . LEU A 1 809 ? -41.718 41.988 16.523 1.00 76.69 809 LEU A N 1
ATOM 6344 C CA . LEU A 1 809 ? -41.498 43.355 17.034 1.00 76.69 809 LEU A CA 1
ATOM 6345 C C . LEU A 1 809 ? -41.676 44.421 15.934 1.00 76.69 809 LEU A C 1
ATOM 6347 O O . LEU A 1 809 ? -40.938 44.423 14.946 1.00 76.69 809 LEU A O 1
ATOM 6351 N N . TYR A 1 810 ? -42.608 45.364 16.126 1.00 75.94 810 TYR A N 1
ATOM 6352 C CA . TYR A 1 810 ? -42.917 46.435 15.166 1.00 75.94 810 TYR A CA 1
ATOM 6353 C C . TYR A 1 810 ? -43.338 47.758 15.847 1.00 75.94 810 TYR A C 1
ATOM 6355 O O . TYR A 1 810 ? -44.084 47.718 16.819 1.00 75.94 810 TYR A O 1
ATOM 6363 N N . PRO A 1 811 ? -42.952 48.944 15.340 1.00 67.94 811 PRO A N 1
ATOM 6364 C CA . PRO A 1 811 ? -42.035 49.172 14.229 1.00 67.94 811 PRO A CA 1
ATOM 6365 C C . PRO A 1 811 ? -40.575 48.978 14.646 1.00 67.94 811 PRO A C 1
ATOM 6367 O O . PRO A 1 811 ? -40.204 49.194 15.795 1.00 67.94 811 PRO A O 1
ATOM 6370 N N . ASN A 1 812 ? -39.739 48.578 13.692 1.00 72.56 812 ASN A N 1
ATOM 6371 C CA . ASN A 1 812 ? -38.291 48.537 13.845 1.00 72.56 812 ASN A CA 1
ATOM 6372 C C . ASN A 1 812 ? -37.644 48.962 12.511 1.00 72.56 812 ASN A C 1
ATOM 6374 O O . ASN A 1 812 ? -37.793 48.224 11.535 1.00 72.56 812 ASN A O 1
ATOM 6378 N N . PRO A 1 813 ? -36.973 50.128 12.416 1.00 77.25 813 PRO A N 1
ATOM 6379 C CA . PRO A 1 813 ? -36.592 51.034 13.508 1.00 77.25 813 PRO A CA 1
ATOM 6380 C C . PRO A 1 813 ? -37.777 51.638 14.284 1.00 77.25 813 PRO A C 1
ATOM 6382 O O . PRO A 1 813 ? -38.814 51.939 13.697 1.00 77.25 813 PRO A O 1
ATOM 6385 N N . SER A 1 814 ? -37.617 51.797 15.600 1.00 78.88 814 SER A N 1
ATOM 6386 C CA . SER A 1 814 ? -38.604 52.353 16.537 1.00 78.88 814 SER A CA 1
ATOM 6387 C C . SER A 1 814 ? -38.179 53.742 17.016 1.00 78.88 814 SER A C 1
ATOM 6389 O O . SER A 1 814 ? -36.994 54.046 17.091 1.00 78.88 814 SER A O 1
ATOM 6391 N N . ASN A 1 815 ? -39.141 54.579 17.392 1.00 78.19 815 ASN A N 1
ATOM 6392 C CA . ASN A 1 815 ? -38.923 55.873 18.048 1.00 78.19 815 ASN A CA 1
ATOM 6393 C C . ASN A 1 815 ? -39.032 55.791 19.584 1.00 78.19 815 ASN A C 1
ATOM 6395 O O . ASN A 1 815 ? -39.378 56.776 20.230 1.00 78.19 815 ASN A O 1
ATOM 6399 N N . GLY A 1 816 ? -38.841 54.596 20.145 1.00 74.19 816 GLY A N 1
ATOM 6400 C CA . GLY A 1 816 ? -39.052 54.305 21.559 1.00 74.19 816 GLY A CA 1
ATOM 6401 C C . GLY A 1 816 ? -40.326 53.502 21.811 1.00 74.19 816 GLY A C 1
ATOM 6402 O O . GLY A 1 816 ? -40.335 52.704 22.732 1.00 74.19 816 GLY A O 1
ATOM 6403 N N . ASN A 1 817 ? -41.365 53.595 20.976 1.00 80.88 817 ASN A N 1
ATOM 6404 C CA . ASN A 1 817 ? -42.573 52.774 21.141 1.00 80.88 817 ASN A CA 1
ATOM 6405 C C . ASN A 1 817 ? -42.537 51.530 20.247 1.00 80.88 817 ASN A C 1
ATOM 6407 O O . ASN A 1 817 ? -42.385 51.633 19.026 1.00 80.88 817 ASN A O 1
ATOM 6411 N N . ILE A 1 818 ? -42.688 50.350 20.852 1.00 82.38 818 ILE A N 1
ATOM 6412 C CA . ILE A 1 818 ? -42.708 49.059 20.153 1.00 82.38 818 ILE A CA 1
ATOM 6413 C C . ILE A 1 818 ? -43.980 48.275 20.475 1.00 82.38 818 ILE A C 1
ATOM 6415 O O . ILE A 1 818 ? -44.502 48.323 21.584 1.00 82.38 818 ILE A O 1
ATOM 6419 N N . THR A 1 819 ? -44.460 47.516 19.496 1.00 80.06 819 THR A N 1
ATOM 6420 C CA . THR A 1 819 ? -45.554 46.551 19.615 1.00 80.06 819 THR A CA 1
ATOM 6421 C C . THR A 1 819 ? -45.004 45.146 19.389 1.00 80.06 819 THR A C 1
ATOM 6423 O O . THR A 1 819 ? -44.252 44.910 18.444 1.00 80.06 819 THR A O 1
ATOM 6426 N N . LEU A 1 820 ? -45.377 44.211 20.258 1.00 78.88 820 LEU A N 1
ATOM 6427 C CA . LEU A 1 820 ? -44.979 42.807 20.208 1.00 78.88 820 LEU A CA 1
ATOM 6428 C C . LEU A 1 820 ? -46.151 41.962 19.682 1.00 78.88 820 LEU A C 1
ATOM 6430 O O . LEU A 1 820 ? -46.934 41.396 20.448 1.00 78.88 820 LEU A O 1
ATOM 6434 N N . GLU A 1 821 ? -46.308 41.913 18.360 1.00 72.56 821 GLU A N 1
ATOM 6435 C CA . GLU A 1 821 ? -47.480 41.358 17.667 1.00 72.56 821 GLU A CA 1
ATOM 6436 C C . GLU A 1 821 ? -47.673 39.850 17.881 1.00 72.56 821 GLU A C 1
ATOM 6438 O O . GLU A 1 821 ? -48.795 39.346 17.804 1.00 72.56 821 GLU A O 1
ATOM 6443 N N . CYS A 1 822 ? -46.603 39.123 18.201 1.00 67.06 822 CYS A N 1
ATOM 6444 C CA . CYS A 1 822 ? -46.666 37.680 18.420 1.00 67.06 822 CYS A CA 1
ATOM 6445 C C . CYS A 1 822 ? -46.964 37.255 19.859 1.00 67.06 822 CYS A C 1
ATOM 6447 O O . CYS A 1 822 ? -47.069 36.057 20.137 1.00 67.06 822 CYS A O 1
ATOM 6449 N N . LEU A 1 823 ? -47.123 38.211 20.780 1.00 66.88 823 LEU A N 1
ATOM 6450 C CA . LEU A 1 823 ? -47.595 37.900 22.122 1.00 66.88 823 LEU A CA 1
ATOM 6451 C C . LEU A 1 823 ? -49.090 37.542 22.095 1.00 66.88 823 LEU A C 1
ATOM 6453 O O . LEU A 1 823 ? -49.963 38.339 21.731 1.00 66.88 823 LEU A O 1
ATOM 6457 N N . THR A 1 824 ? -49.391 36.314 22.513 1.00 61.06 824 THR A N 1
ATOM 6458 C CA . THR A 1 824 ? -50.710 35.909 23.031 1.00 61.06 824 THR A CA 1
ATOM 6459 C C . THR A 1 824 ? -50.845 36.344 24.498 1.00 61.06 824 THR A C 1
ATOM 6461 O O . THR A 1 824 ? -49.828 36.685 25.088 1.00 61.06 824 THR A O 1
ATOM 6464 N N . ASP A 1 825 ? -52.041 36.289 25.103 1.00 58.84 825 ASP A N 1
ATOM 6465 C CA . ASP A 1 825 ? -52.390 36.798 26.461 1.00 58.84 825 ASP A CA 1
ATOM 6466 C C . ASP A 1 825 ? -51.601 36.203 27.668 1.00 58.84 825 ASP A C 1
ATOM 6468 O O . ASP A 1 825 ? -52.028 36.285 28.818 1.00 58.84 825 ASP A O 1
ATOM 6472 N N . GLN A 1 826 ? -50.455 35.565 27.431 1.00 60.47 826 GLN A N 1
ATOM 6473 C CA . GLN A 1 826 ? -49.549 34.969 28.411 1.00 60.47 826 GLN A CA 1
ATOM 6474 C C . GLN A 1 826 ? -48.395 35.935 28.754 1.00 60.47 826 GLN A C 1
ATOM 6476 O O . GLN A 1 826 ? -47.908 36.639 27.868 1.00 60.47 826 GLN A O 1
ATOM 6481 N N . PRO A 1 827 ? -47.892 35.939 30.003 1.00 67.06 827 PRO A N 1
ATOM 6482 C CA . PRO A 1 827 ? -46.814 36.832 30.422 1.00 67.06 827 PRO A CA 1
ATOM 6483 C C . PRO A 1 827 ? -45.473 36.468 29.766 1.00 67.06 827 PRO A C 1
ATOM 6485 O O . PRO A 1 827 ? -44.961 35.360 29.933 1.00 67.06 827 PRO A O 1
ATOM 6488 N N . ALA A 1 828 ? -44.877 37.426 29.056 1.00 74.88 828 ALA A N 1
ATOM 6489 C CA . ALA A 1 828 ? -43.548 37.307 28.460 1.00 74.88 828 ALA A CA 1
ATOM 6490 C C . ALA A 1 828 ? -42.512 38.172 29.193 1.00 74.88 828 ALA A C 1
ATOM 6492 O O . ALA A 1 828 ? -42.844 38.946 30.089 1.00 74.88 828 ALA A O 1
ATOM 6493 N N . GLN A 1 829 ? -41.243 38.036 28.822 1.00 81.88 829 GLN A N 1
ATOM 6494 C CA . GLN A 1 829 ? -40.113 38.822 29.309 1.00 81.88 829 GLN A CA 1
ATOM 6495 C C . GLN A 1 829 ? -39.306 39.341 28.115 1.00 81.88 829 GLN A C 1
ATOM 6497 O O . GLN A 1 829 ? -38.922 38.547 27.263 1.00 81.88 829 GLN A O 1
ATOM 6502 N N . LEU A 1 830 ? -39.018 40.640 28.069 1.00 83.19 830 LEU A N 1
ATOM 6503 C CA . LEU A 1 830 ? -38.212 41.284 27.031 1.00 83.19 830 LEU A CA 1
ATOM 6504 C C . LEU A 1 830 ? -36.917 41.784 27.667 1.00 83.19 830 LEU A C 1
ATOM 6506 O O . LEU A 1 830 ? -36.940 42.643 28.545 1.00 83.19 830 LEU A O 1
ATOM 6510 N N . ASP A 1 831 ? -35.794 41.247 27.209 1.00 79.94 831 ASP A N 1
ATOM 6511 C CA . ASP A 1 831 ? -34.458 41.682 27.603 1.00 79.94 831 ASP A CA 1
ATOM 6512 C C . ASP A 1 831 ? -33.837 42.491 26.461 1.00 79.94 831 ASP A C 1
ATOM 6514 O O . ASP A 1 831 ? -33.886 42.052 25.314 1.00 79.94 831 ASP A O 1
ATOM 6518 N N . ILE A 1 832 ? -33.236 43.641 26.767 1.00 79.62 832 ILE A N 1
ATOM 6519 C CA . ILE A 1 832 ? -32.527 44.506 25.816 1.00 79.62 832 ILE A CA 1
ATOM 6520 C C . ILE A 1 832 ? -31.063 44.609 26.237 1.00 79.62 832 ILE A C 1
ATOM 6522 O O . ILE A 1 832 ? -30.749 44.833 27.409 1.00 79.62 832 ILE A O 1
ATOM 6526 N N . PHE A 1 833 ? -30.166 44.471 25.270 1.00 66.81 833 PHE A N 1
ATOM 6527 C CA . PHE A 1 833 ? -28.722 44.423 25.435 1.00 66.81 833 PHE A CA 1
ATOM 6528 C C . PHE A 1 833 ? -28.049 45.475 24.552 1.00 66.81 833 PHE A C 1
ATOM 6530 O O . PHE A 1 833 ? -28.514 45.787 23.452 1.00 66.81 833 PHE A O 1
ATOM 6537 N N . ALA A 1 834 ? -26.917 45.990 25.019 1.00 68.75 834 ALA A N 1
ATOM 6538 C CA . ALA A 1 834 ? -25.977 46.714 24.178 1.00 68.75 834 ALA A CA 1
ATOM 6539 C C . ALA A 1 834 ? -25.324 45.758 23.161 1.00 68.75 834 ALA A C 1
ATOM 6541 O O . ALA A 1 834 ? -25.361 44.535 23.316 1.00 68.75 834 ALA A O 1
ATOM 6542 N N . LEU A 1 835 ? -24.700 46.315 22.120 1.00 52.00 835 LEU A N 1
ATOM 6543 C CA . LEU A 1 835 ? -24.002 45.530 21.091 1.00 52.00 835 LEU A CA 1
ATOM 6544 C C . LEU A 1 835 ? -22.805 44.734 21.638 1.00 52.00 835 LEU A C 1
ATOM 6546 O O . LEU A 1 835 ? -22.394 43.763 21.014 1.00 52.00 835 LEU A O 1
ATOM 6550 N N . ASP A 1 836 ? -22.277 45.116 22.804 1.00 49.72 836 ASP A N 1
ATOM 6551 C CA . ASP A 1 836 ? -21.230 44.390 23.534 1.00 49.72 836 ASP A CA 1
ATOM 6552 C C . ASP A 1 836 ? -21.781 43.229 24.395 1.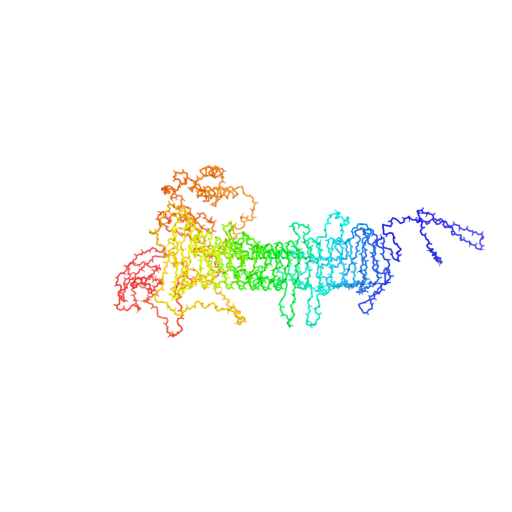00 49.72 836 ASP A C 1
ATOM 6554 O O . ASP A 1 836 ? -21.039 42.607 25.150 1.00 49.72 836 ASP A O 1
ATOM 6558 N N . GLY A 1 837 ? -23.086 42.933 24.307 1.00 41.59 837 GLY A N 1
ATOM 6559 C CA . GLY A 1 837 ? -23.746 41.829 25.014 1.00 41.59 837 GLY A CA 1
ATOM 6560 C C . GLY A 1 837 ? -24.146 42.142 26.459 1.00 41.59 837 GLY A C 1
ATOM 6561 O O . GLY A 1 837 ? -24.809 41.329 27.109 1.00 41.59 837 GLY A O 1
ATOM 6562 N N . ARG A 1 838 ? -23.810 43.328 26.975 1.00 61.56 838 ARG A N 1
ATOM 6563 C CA . ARG A 1 838 ? -24.228 43.762 28.310 1.00 61.56 838 ARG A CA 1
ATOM 6564 C C . ARG A 1 838 ? -25.728 44.036 28.336 1.00 61.56 838 ARG A C 1
ATOM 6566 O O . ARG A 1 838 ? -26.244 44.826 27.549 1.00 61.56 838 ARG A O 1
ATOM 6573 N N . MET A 1 839 ? -26.430 43.407 29.275 1.00 71.00 839 MET A N 1
ATOM 6574 C CA . MET A 1 839 ? -27.862 43.631 29.482 1.00 71.00 839 MET A CA 1
ATOM 6575 C C . MET A 1 839 ? -28.099 45.043 30.010 1.00 71.00 839 MET A C 1
ATOM 6577 O O . MET A 1 839 ? -27.529 45.428 31.029 1.00 71.00 839 MET A O 1
ATOM 6581 N N . LEU A 1 840 ? -28.937 45.802 29.310 1.00 77.00 840 LEU A N 1
ATOM 6582 C CA . LEU A 1 840 ? -29.279 47.175 29.661 1.00 77.00 840 LEU A CA 1
ATOM 6583 C C . LEU A 1 840 ? -30.596 47.231 30.426 1.00 77.00 840 LEU A C 1
ATOM 6585 O O . LEU A 1 840 ? -30.670 47.863 31.474 1.00 77.00 840 LEU A O 1
ATOM 6589 N N . ILE A 1 841 ? -31.634 46.571 29.904 1.00 79.31 841 ILE A N 1
ATOM 6590 C CA . ILE A 1 841 ? -32.993 46.657 30.446 1.00 79.31 841 ILE A CA 1
ATOM 6591 C C . ILE A 1 841 ? -33.668 45.287 30.372 1.00 79.31 841 ILE A C 1
ATOM 6593 O O . ILE A 1 841 ? -33.454 44.522 29.433 1.00 79.31 841 ILE A O 1
ATOM 6597 N N . ARG A 1 842 ? -34.494 44.979 31.374 1.00 83.25 842 ARG A N 1
ATOM 6598 C CA . ARG A 1 842 ? -35.313 43.767 31.445 1.00 83.25 842 ARG A CA 1
ATOM 6599 C C . ARG A 1 842 ? -36.738 44.116 31.853 1.00 83.25 842 ARG A C 1
ATOM 6601 O O . ARG A 1 842 ? -36.975 44.504 32.996 1.00 83.25 842 ARG A O 1
ATOM 6608 N N . PHE A 1 843 ? -37.682 43.880 30.953 1.00 80.12 843 PHE A N 1
ATOM 6609 C CA . PHE A 1 843 ? -39.114 43.976 31.210 1.00 80.12 843 PHE A CA 1
ATOM 6610 C C . PHE A 1 843 ? -39.658 42.592 31.551 1.00 80.12 843 PHE A C 1
ATOM 6612 O O . PHE A 1 843 ? -39.503 41.646 30.780 1.00 80.12 843 PHE A O 1
ATOM 6619 N N . LYS A 1 844 ? -40.293 42.457 32.717 1.00 76.31 844 LYS A N 1
ATOM 6620 C CA . LYS A 1 844 ? -40.997 41.233 33.125 1.00 76.31 844 LYS A CA 1
ATOM 6621 C C . LYS A 1 844 ? -42.500 41.448 32.969 1.00 76.31 844 LYS A C 1
ATOM 6623 O O . LYS A 1 844 ? -42.993 42.491 33.377 1.00 76.31 844 LYS A O 1
ATOM 6628 N N . ASN A 1 845 ? -43.210 40.439 32.463 1.00 75.12 845 ASN A N 1
ATOM 6629 C CA . ASN A 1 845 ? -44.648 40.471 32.164 1.00 75.12 845 ASN A CA 1
ATOM 6630 C C . ASN A 1 845 ? -45.016 41.540 31.128 1.00 75.12 845 ASN A C 1
ATOM 6632 O O . ASN A 1 845 ? -45.922 42.341 31.338 1.00 75.12 845 ASN A O 1
ATOM 6636 N N . VAL A 1 846 ? -44.274 41.528 30.023 1.00 72.44 846 VAL A N 1
ATOM 6637 C CA . VAL A 1 846 ? -44.405 42.484 28.922 1.00 72.44 846 VAL A CA 1
ATOM 6638 C C . VAL A 1 846 ? -45.786 42.382 28.282 1.00 72.44 846 VAL A C 1
ATOM 6640 O O . VAL A 1 846 ? -46.270 41.276 28.020 1.00 72.44 846 VAL A O 1
ATOM 6643 N N . SER A 1 847 ? -46.411 43.528 28.039 1.00 65.38 847 SER A N 1
ATOM 6644 C CA . SER A 1 847 ? -47.680 43.639 27.331 1.00 65.38 847 SER A CA 1
ATOM 6645 C C . SER A 1 847 ? -47.450 43.750 25.818 1.00 65.38 847 SER A C 1
ATOM 6647 O O . SER A 1 847 ? -46.317 43.773 25.337 1.00 65.38 847 SER A O 1
ATOM 6649 N N . ARG A 1 848 ? -48.526 43.796 25.021 1.00 73.06 848 ARG A N 1
ATOM 6650 C CA . ARG A 1 848 ? -48.403 43.929 23.559 1.00 73.06 848 ARG A CA 1
ATOM 6651 C C . ARG A 1 848 ? -47.740 45.229 23.111 1.00 73.06 848 ARG A C 1
ATOM 6653 O O . ARG A 1 848 ? -47.342 45.282 21.956 1.00 73.06 848 ARG A O 1
ATOM 6660 N N . SER A 1 849 ? -47.629 46.245 23.963 1.00 77.81 849 SER A N 1
ATOM 6661 C CA . SER A 1 849 ? -46.989 47.516 23.628 1.00 77.81 849 SER A CA 1
ATOM 6662 C C . SER A 1 849 ? -46.080 47.952 24.767 1.00 77.81 849 SER A C 1
ATOM 6664 O O . SER A 1 849 ? -46.519 47.977 25.909 1.00 77.81 849 SER A O 1
ATOM 6666 N N . GLU A 1 850 ? -44.852 48.350 24.452 1.00 81.75 850 GLU A N 1
ATOM 6667 C CA . GLU A 1 850 ? -43.882 48.836 25.436 1.00 81.75 850 GLU A CA 1
ATOM 6668 C C . GLU A 1 850 ? -43.207 50.118 24.965 1.00 81.75 850 GLU A C 1
ATOM 6670 O O . GLU A 1 850 ? -42.959 50.308 23.771 1.00 81.75 850 GLU A O 1
ATOM 6675 N N . GLU A 1 851 ? -42.890 50.974 25.932 1.00 81.12 851 GLU A N 1
ATOM 6676 C CA . GLU A 1 851 ? -42.192 52.239 25.729 1.00 81.12 851 GLU A CA 1
ATOM 6677 C C . GLU A 1 851 ? -40.748 52.120 26.238 1.00 81.12 851 GLU A C 1
ATOM 6679 O O . GLU A 1 851 ? -40.478 51.715 27.367 1.00 81.12 851 GLU A O 1
ATOM 6684 N N . LEU A 1 852 ? -39.808 52.451 25.360 1.00 79.62 852 LEU A N 1
ATOM 6685 C CA . LEU A 1 852 ? -38.358 52.316 25.489 1.00 79.62 852 LEU A CA 1
ATOM 6686 C C . LEU A 1 852 ? -37.665 53.682 25.355 1.00 79.62 852 LEU A C 1
ATOM 6688 O O . LEU A 1 852 ? -36.534 53.767 24.876 1.00 79.62 852 LEU A O 1
ATOM 6692 N N . SER A 1 853 ? -38.354 54.755 25.752 1.00 64.94 853 SER A N 1
ATOM 6693 C CA . SER A 1 853 ? -37.949 56.159 25.575 1.00 64.94 853 SER A CA 1
ATOM 6694 C C . SER A 1 853 ? -36.591 56.521 26.189 1.00 64.94 853 SER A C 1
ATOM 6696 O O . SER A 1 853 ? -35.975 57.501 25.778 1.00 64.94 853 SER A O 1
ATOM 6698 N N . ASP A 1 854 ? -36.105 55.728 27.146 1.00 69.69 854 ASP A N 1
ATOM 6699 C CA . ASP A 1 854 ? -34.831 55.957 27.841 1.00 69.69 854 ASP A CA 1
ATOM 6700 C C . ASP A 1 854 ? -33.608 55.429 27.065 1.00 69.69 854 ASP A C 1
ATOM 6702 O O . ASP A 1 854 ? -32.460 55.640 27.469 1.00 69.69 854 ASP A O 1
ATOM 6706 N N . LEU A 1 855 ? -33.829 54.731 25.946 1.00 77.75 855 LEU A N 1
ATOM 6707 C CA . LEU A 1 855 ? -32.760 54.244 25.083 1.00 77.75 855 LEU A CA 1
ATOM 6708 C C . LEU A 1 855 ? -32.269 55.345 24.135 1.00 77.75 855 LEU A C 1
ATOM 6710 O O . LEU A 1 855 ? -33.035 56.125 23.577 1.00 77.75 855 LEU A O 1
ATOM 6714 N N . SER A 1 856 ? -30.952 55.400 23.952 1.00 76.94 856 SER A N 1
ATOM 6715 C CA . SER A 1 856 ? -30.266 56.344 23.068 1.00 76.94 856 SER A CA 1
ATOM 6716 C C . SER A 1 856 ? -30.463 55.969 21.593 1.00 76.94 856 SER A C 1
ATOM 6718 O O . SER A 1 856 ? -30.762 54.820 21.277 1.00 76.94 856 SER A O 1
ATOM 6720 N N . ASN A 1 857 ? -30.219 56.913 20.676 1.00 77.81 857 ASN A N 1
ATOM 6721 C CA . ASN A 1 857 ? -30.299 56.678 19.226 1.00 77.81 857 ASN A CA 1
ATOM 6722 C C . ASN A 1 857 ? -29.171 55.770 18.724 1.00 77.81 857 ASN A C 1
ATOM 6724 O O . ASN A 1 857 ? -28.167 56.235 18.181 1.00 77.81 857 ASN A O 1
ATOM 6728 N N . VAL A 1 858 ? -29.316 54.469 18.944 1.00 73.94 858 VAL A N 1
ATOM 6729 C CA . VAL A 1 858 ? -28.347 53.443 18.573 1.00 73.94 858 VAL A CA 1
ATOM 6730 C C . VAL A 1 858 ? -29.055 52.100 18.373 1.00 73.94 858 VAL A C 1
ATOM 6732 O O . VAL A 1 858 ? -30.254 51.944 18.613 1.00 73.94 858 VAL A O 1
ATOM 6735 N N . MET A 1 859 ? -28.309 51.127 17.858 1.00 66.69 859 MET A N 1
ATOM 6736 C CA . MET A 1 859 ? -28.755 49.749 17.718 1.00 66.69 859 MET A CA 1
ATOM 6737 C C . MET A 1 859 ? -28.539 48.979 19.022 1.00 66.69 859 MET A C 1
ATOM 6739 O O . MET A 1 859 ? -27.471 49.043 19.630 1.00 66.69 859 MET A O 1
ATOM 6743 N N . TYR A 1 860 ? -29.545 48.200 19.389 1.00 74.75 860 TYR A N 1
ATOM 6744 C CA . TYR A 1 860 ? -29.558 47.275 20.510 1.00 74.75 860 TYR A CA 1
ATOM 6745 C C . TYR A 1 860 ? -29.849 45.859 20.019 1.00 74.75 860 TYR A C 1
ATOM 6747 O O . TYR A 1 860 ? -30.350 45.652 18.911 1.00 74.75 860 TYR A O 1
ATOM 6755 N N . LEU A 1 861 ? -29.569 44.876 20.865 1.00 67.75 861 LEU A N 1
ATOM 6756 C CA . LEU A 1 861 ? -30.061 43.513 20.697 1.00 67.75 861 LEU A CA 1
ATOM 6757 C C . LEU A 1 861 ? -31.208 43.297 21.676 1.00 67.75 861 LEU A C 1
ATOM 6759 O O . LEU A 1 861 ? -31.160 43.803 22.793 1.00 67.75 861 LEU A O 1
ATOM 6763 N N . TYR A 1 862 ? -32.229 42.541 21.292 1.00 79.00 862 TYR A N 1
ATOM 6764 C CA . TYR A 1 862 ? -33.291 42.159 22.217 1.00 79.00 862 TYR A CA 1
ATOM 6765 C C . TYR A 1 862 ? -33.547 40.657 22.195 1.00 79.00 862 TYR A C 1
ATOM 6767 O O . TYR A 1 862 ? -33.219 39.949 21.242 1.00 79.00 862 TYR A O 1
ATOM 6775 N N . THR A 1 863 ? -34.131 40.154 23.275 1.00 76.38 863 THR A N 1
ATOM 6776 C CA . THR A 1 863 ? -34.606 38.778 23.388 1.00 76.38 863 THR A CA 1
ATOM 6777 C C . THR A 1 863 ? -35.947 38.770 24.100 1.00 76.38 863 THR A C 1
ATOM 6779 O O . THR A 1 863 ? -36.045 39.181 25.254 1.00 76.38 863 THR A O 1
ATOM 6782 N N . LEU A 1 864 ? -36.969 38.256 23.426 1.00 76.88 864 LEU A N 1
ATOM 6783 C CA . LEU A 1 864 ? -38.292 38.021 23.981 1.00 76.88 864 LEU A CA 1
ATOM 6784 C C . LEU A 1 864 ? -38.400 36.561 24.430 1.00 76.88 864 LEU A C 1
ATOM 6786 O O . LEU A 1 864 ? -38.105 35.643 23.667 1.00 76.88 864 LEU A O 1
ATOM 6790 N N . ARG A 1 865 ? -38.826 36.324 25.669 1.00 72.62 865 ARG A N 1
ATOM 6791 C CA . ARG A 1 865 ? -38.956 34.999 26.285 1.00 72.62 865 ARG A CA 1
ATOM 6792 C C . ARG A 1 865 ? -40.356 34.797 26.842 1.00 72.62 865 ARG A C 1
ATOM 6794 O O . ARG A 1 865 ? -40.935 35.715 27.403 1.00 72.62 865 ARG A O 1
ATOM 6801 N N . ASN A 1 866 ? -40.868 33.577 26.780 1.00 70.62 866 ASN A N 1
ATOM 6802 C CA . ASN A 1 866 ? -42.064 33.159 27.504 1.00 70.62 866 ASN A CA 1
ATOM 6803 C C . ASN A 1 866 ? -41.753 31.841 28.225 1.00 70.62 866 ASN A C 1
ATOM 6805 O O . ASN A 1 866 ? -41.246 30.906 27.608 1.00 70.62 866 ASN A O 1
ATOM 6809 N N . GLN A 1 867 ? -41.967 31.803 29.547 1.00 62.41 867 GLN A N 1
ATOM 6810 C CA . GLN A 1 867 ? -41.667 30.647 30.410 1.00 62.41 867 GLN A CA 1
ATOM 6811 C C . GLN A 1 867 ? -40.253 30.060 30.196 1.00 62.41 867 GLN A C 1
ATOM 6813 O O . GLN A 1 867 ? -40.056 28.851 30.133 1.00 62.41 867 GLN A O 1
ATOM 6818 N N . GLY A 1 868 ? -39.249 30.932 30.044 1.00 54.38 868 GLY A N 1
ATOM 6819 C CA . GLY A 1 868 ? -37.845 30.544 29.850 1.00 54.38 868 GLY A CA 1
ATOM 6820 C C . GLY A 1 868 ? -37.453 30.193 28.409 1.00 54.38 868 GLY A C 1
ATOM 6821 O O . GLY A 1 868 ? -36.261 30.171 28.105 1.00 54.38 868 GLY A O 1
ATOM 6822 N N . ARG A 1 869 ? -38.418 30.011 27.499 1.00 52.09 869 ARG A N 1
ATOM 6823 C CA . ARG A 1 869 ? -38.176 29.746 26.075 1.00 52.09 869 ARG A CA 1
ATOM 6824 C C . ARG A 1 869 ? -38.110 31.052 25.283 1.00 52.09 869 ARG A C 1
ATOM 6826 O O . ARG A 1 869 ? -38.986 31.900 25.430 1.00 52.09 869 ARG A O 1
ATOM 6833 N N . ILE A 1 870 ? -37.088 31.214 24.443 1.00 62.09 870 ILE A N 1
ATOM 6834 C CA . ILE A 1 870 ? -36.956 32.377 23.551 1.00 62.09 870 ILE A CA 1
ATOM 6835 C C . ILE A 1 870 ? -38.030 32.279 22.458 1.00 62.09 870 ILE A C 1
ATOM 6837 O O . ILE A 1 870 ? -38.127 31.258 21.778 1.00 62.09 870 ILE A O 1
ATOM 6841 N N . LEU A 1 871 ? -38.856 33.318 22.344 1.00 64.75 871 LEU A N 1
ATOM 6842 C CA . LEU A 1 871 ? -39.860 33.479 21.293 1.00 64.75 871 LEU A CA 1
ATOM 6843 C C . LEU A 1 871 ? -39.253 34.147 20.057 1.00 64.75 871 LEU A C 1
ATOM 6845 O O . LEU A 1 871 ? -39.473 33.684 18.945 1.00 64.75 871 LEU A O 1
ATOM 6849 N N . GLU A 1 872 ? -38.469 35.202 20.266 1.00 71.31 872 GLU A N 1
ATOM 6850 C CA . GLU A 1 872 ? -37.746 35.920 19.217 1.00 71.31 872 GLU A CA 1
ATOM 6851 C C . GLU A 1 872 ? -36.505 36.585 19.823 1.00 71.31 872 GLU A C 1
ATOM 6853 O O . GLU A 1 872 ? -36.493 36.975 20.993 1.00 71.31 872 GLU A O 1
ATOM 6858 N N . SER A 1 873 ? -35.457 36.730 19.023 1.00 67.94 873 SER A N 1
ATOM 6859 C CA . SER A 1 873 ? -34.312 37.582 19.328 1.00 67.94 873 SER A CA 1
ATOM 6860 C C . SER A 1 873 ? -33.880 38.296 18.058 1.00 67.94 873 SER A C 1
ATOM 6862 O O . SER A 1 873 ? -33.816 37.666 17.003 1.00 67.94 873 SER A O 1
ATOM 6864 N N . GLY A 1 874 ? -33.545 39.577 18.150 1.00 69.69 874 GLY A N 1
ATOM 6865 C CA . GLY A 1 874 ? -33.198 40.359 16.972 1.00 69.69 874 GLY A CA 1
ATOM 6866 C C . GLY A 1 874 ? -32.514 41.675 17.301 1.00 69.69 874 GLY A C 1
ATOM 6867 O O . GLY A 1 874 ? -32.188 41.968 18.452 1.00 69.69 874 GLY A O 1
ATOM 6868 N N . LYS A 1 875 ? -32.291 42.475 16.259 1.00 74.19 875 LYS A N 1
ATOM 6869 C CA . LYS A 1 875 ? -31.797 43.849 16.383 1.00 74.19 875 LYS A CA 1
ATOM 6870 C C . LYS A 1 875 ? -32.980 44.769 16.657 1.00 74.19 875 LYS A C 1
ATOM 6872 O O . LYS A 1 875 ? -34.009 44.618 16.011 1.00 74.19 875 LYS A O 1
ATOM 6877 N N . LEU A 1 876 ? -32.826 45.733 17.551 1.00 77.00 876 LEU A N 1
ATOM 6878 C CA . LEU A 1 876 ? -33.762 46.833 17.769 1.00 77.00 876 LEU A CA 1
ATOM 6879 C C . LEU A 1 876 ? -33.024 48.134 17.474 1.00 77.00 876 LEU A C 1
ATOM 6881 O O . LEU A 1 876 ? -32.007 48.420 18.100 1.00 77.00 876 LEU A O 1
ATOM 6885 N N . VAL A 1 877 ? -33.512 48.917 16.522 1.00 80.06 877 VAL A N 1
ATOM 6886 C CA . VAL A 1 877 ? -32.924 50.218 16.192 1.00 80.06 877 VAL A CA 1
ATOM 6887 C C . VAL A 1 877 ? -33.808 51.303 16.789 1.00 80.06 877 VAL A C 1
ATOM 6889 O O . VAL A 1 877 ? -34.972 51.398 16.411 1.00 80.06 877 VAL A O 1
ATOM 6892 N N . ILE A 1 878 ? -33.264 52.109 17.705 1.00 78.50 878 ILE A N 1
ATOM 6893 C CA . ILE A 1 878 ? -33.963 53.268 18.271 1.00 78.50 878 ILE A CA 1
ATOM 6894 C C . ILE A 1 878 ? -33.522 54.536 17.535 1.00 78.50 878 ILE A C 1
ATOM 6896 O O . ILE A 1 878 ? -32.329 54.812 17.402 1.00 78.50 878 ILE A O 1
ATOM 6900 N N . ILE A 1 879 ? -34.496 55.294 17.036 1.00 78.56 879 ILE A N 1
ATOM 6901 C CA . ILE A 1 879 ? -34.328 56.594 16.385 1.00 78.56 879 ILE A CA 1
ATOM 6902 C C . ILE A 1 879 ? -35.345 57.555 17.012 1.00 78.56 879 ILE A C 1
ATOM 6904 O O . ILE A 1 879 ? -36.436 57.766 16.484 1.00 78.56 879 ILE A O 1
ATOM 6908 N N . ASN A 1 880 ? -35.000 58.128 18.160 1.00 64.75 880 ASN A N 1
ATOM 6909 C CA . ASN A 1 880 ? -35.756 59.213 18.776 1.00 64.75 880 ASN A CA 1
ATOM 6910 C C . ASN A 1 880 ? -35.560 60.471 17.915 1.00 64.75 880 ASN A C 1
ATOM 6912 O O . ASN A 1 880 ? -34.418 60.870 17.658 1.00 64.75 880 ASN A O 1
ATOM 6916 N N . GLN A 1 881 ? -36.659 61.052 17.426 1.00 56.81 881 GLN A N 1
ATOM 6917 C CA . GLN A 1 881 ? -36.652 62.356 16.749 1.00 56.81 881 GLN A CA 1
ATOM 6918 C C . GLN A 1 881 ? -36.646 63.501 17.753 1.00 56.81 881 GLN A C 1
ATOM 6920 O O . GLN A 1 881 ? -37.365 63.383 18.771 1.00 56.81 881 GLN A O 1
#

Secondary structure (DSSP, 8-state):
-------------SSEEEEEEEEEEETTTTEEEEEEEEEEE-----TT----SEEE-S-EEGGGG---BTTB-EEEES-EEEE-TT-EEEE--TTT-EEEEES-EEEEPTT-EEEE-TT-EEEEES-EEEESSS-B-EEEE--TT-EEEEES-EEESBSEEEEEETT--EEEES-EEES-SEEEEEEEEEEEEEEEE-SS-EEE--S---TTSTTPPP-EEEEEEEEEEEEES----SS---GGGSEEEES-SEEEEEES---EE-SEEEEEE-SSTT-EEEEEES---SS-PPPEES---BTTB----EEEEESEEEEEES-S-SSTT--EEEES-EEEEEEEEEEEES---S-S-TT-EEEEES-EEEEEEEEEEEE-S-TTTPPEEEEES-EEEEEEEEEEEES-BS-EEES-EEEEE-SSS-EEEEEES-BT-EEES-EEE--TTTTSSS----EEEEEES-TT-EEES-EEES-SEEEEEES--SPBEEES-EEES-SEEEEESSS-B---EETTEE---EEES-SSEEEEESS--STT-EEEE-SSTTTS--SEEESTTPPPPEEEE--S--S---------S-----------HHHHHHHHHHHHHHHHHH--GGG--S--HHHHHHHHHHHHHHHHHTT-TTSHHHHHHHHHS---HHHHHHHHHHHHHHHHHTSSS--HHHHHHHHHHHHH----SHHHHHHHHHHHHHHHHHHHHTT-SPPPHHHHHHHHHHHTS-HHHHTHHHHHHHHHHHHHH------GGGS-----S------THHHHT-----S--------SEESSSBSSEEEETT--SS-EEEEEE-TTS-EEEEEEEE-SEEE-TTS-SSEEEEEEEETTEEEEEEEEEB---

Foldseek 3Di:
DDDDDDDDDDDDDAWDWDKDWDWDADPVVRDIDIDIDIDIDHHPPQLQPDDFPEEAAAAEEPCVQNFAAPVGAREDEPGEYEYEALYEYEDDDPHQHEYEYENYEYEYEHQYEYEYDANYEYEYEAYAYEYSFAAYAEYAQAYQNYEYEYYLEEYEQHQAHEEYHALHEYEAENYEYELHLEDHEYEDYLDERNYEAWFAYEHYYDDAHGPPRGRDFRAEDYEEEQAAEYEYYDPDDDDDDDLNTAYEYEPHLEHYHYEQYAYAYWRHEYEHQQPDQRREDEEYAHHHDSDLGERHAFDDDDPNDGTEYEAYNHQEYYEYHRRWDLDAQHEHEAESYEEYQYQEDEEYEQQFALHPHLRYYYEHEHYEYENYAEYEEHEYPALNRAHEAEAYHYEYEAYQEAYEYYSYEAYEHENYEHEEHPDLAYENHEYENYEAYEHEHYEFYYDPPNPDPPTDQWEDYEYECYANYEYEHYEAEDTQEDYEYYNHAHAYEYFQYEYEQYQEQYEYADYEHDDQDDPNAGRFYFYYNHNHWDAEYEAYLLLRHEAEFEDDPGRDTPHFYYHDPHDTNHYDYDPDHDPDNNPPPPPPDDDPPPPPPPVPLLPVLVVVCCVLVVVVVPPPVVPDDDAFPVVQLVVQLVSVQVNCSSVPSPLCPPVVVVVVPPDDPLVVLLVQLVVLQVVQLPDPQRDLVSLVVSLVSLVPDDDPDPLSVLSSLQSNQVSVCCNVPVRHDARDPVSLVSLVVLLQDDCSVNPSSNSSSQSSCCSVPVDHDDYPNSVDDPPDDDDDDDDPVVSVPDDPDDPDDDDDDDDQWPDAQDQQKIFRNPDDPAFKKKWKAAPVRHTDDIDTRDDRMGGRNVDDQAKIWMFMGGPNHTPDIDIHGHDHD

Sequence (881 aa):
ANSHQLTVTNYLVNQTTVTYSLVITDNLLNQSVTISVDITFEASDNPCCLNYDYQILDDEISTLFGNGTPGNPVLVSNQNIYMGDYTTLLIDNSVNNSIIFQDCNFSMGRDAKIDLAAMNNLTFRNYHLYACNEMWMGIEAVNNSSTLTILDSWIEDAQRAVYSVNCTPFTIQRNLFENNYNSLVVRNCSQQHQGRVYENNIFTYNSPLPEPYPGDYSNAGIVLSNIADIFIGNSITATTANSNDLNQFSYLKYGIYSTESQFKIFGNSFENMETEKFNTAIYSNGHNDIIAAQKTIGNTIWNSIEFRNFFSRCSIGIELIDPNPPTPSISTEISFNQFQGLKIGINVVNGGFTGPTWANGVRIRQNRLRNTITGIKCTELNIFGSQFYSIESNNLRDYYQGIEVNNAQRPAITRNFLQNSISDFTSGIRVNGSVAARVTHNGVWGTSGVAGPDNSLSVGIHASTSPHSLADCNYVENHAFSIATSDVIMPFTLKCNTMHDGKVGYGQFYGAIGEQLSGGQVQDNRWTGTTFTHLFNAVSDGTQSLFNYRVGPDYWPFNITNFGGSAPIFTQLINPAPSYNCSCNYRTNEEEEEDSLQVDLDSVAVEFYSILADWVSRIDTSAYSIDSIHQKISDYHFCRTLNDTIMFQNADSLIQAKYLSFSGSNVFQLSLASAMQDYALRQAVIDSSLLYNSLSILSAITESDSIDMATKSLLTLKANMYLRNRGDTAYTEAEFEELRAIAVLCPARIGFSVYEARAILWLCLKEVYGSDCEFFSPIQSKSTEQSLLEIINKKPKDKNTNKNLTFCLYPNPSNGNITLECLTDQPAQLDIFALDGRMLIRFKNVSRSEELSDLSNVMYLYTLRNQGRILESGKLVIINQ